Protein 3D4R (pdb70)

Solvent-accessible surface area: 43722 Å² total

InterPro domains:
  IPR019217 Protein of unknown function DUF2118 [PF09891] (1-150)
  IPR019217 Protein of unknown function DUF2118 [PIRSF019115] (1-150)

Secondary structure (DSSP, 8-state):
-----------EEEEET---SS-EEEEEGGGTEEEEPPTTPPP-SSSEEEEEE----GGG--TTB--S-EEEE-TTSSEEEEE-TT-B---EEE-SSEEEE---SEEE-TT-EEEEEE-TT--EEEEE-SSSEEE---EETTEEEEEEE--B-/----------EEEEET--SSS-EEEEEGGGTEEEEPPTT----SSSEEEEEE-SS-STT--TTB-SS-EEEE-TTSSEEEEE-TT-B---EEEEESEEEE--TT-EE-TT-EEEEEE-TT--EEEEE-SSSEE----B--SSSEEEEE--B-/--SPP------EEEEET---SS-EEEEEGGGTEEEEEPTTPPP-S-SEEEEEE----GGG--TTB-SS-EEEE-TTSSEEEEE-TT-B---EEE-SSEEEE---SEEE-TT-EEEEEE-TT--EEEEE-SSSEEE---EETTEEEEEEE--B-/-----S---PPEEEEET--SSS-EEEEEGGGTEEEEE-TT-----SSEEEEEE-SS-STT--TTB-SS-EEEE-TTSSEEEEE-TT-B---EEEEESEEEE--TT-EE-TT-EEEEEE-TT--EEEEE-SSSEE----BPP-SSEEEEE--B-/----PPEEEEET--SSS-EEEEEGGGTEEEEE-----SSSEEEEEE----GGG--TTB-SS-EEEEETTTTEEEEE-TT-B---EEE-SSEEEE---SEEE-TT-EEEEEE-TT--EEEEE-SSSEEE---EETTEEEEEEE--B-/----TT-----EEEEET--SSS-EEEEEGGGTEEEEEPTT----S-SEEEEEESS--GGG--TTB-SS-EEEE-TTSSEEEEE-TT-B---EEE-SSEEEE---SEEE-TT-EEEEEE-TTS-EEEEE-SSSEEE---B-TTSTT-EEE--B-

B-factor: mean 39.37, std 7.62, range [16.9, 77.9]

Organism: Methanococcus maripaludis (strain DSM 14266 / JCM 13030 / NBRC 101832 / S2 / LL) (NCBI:txid267377)

Structure (mmCIF, N/CA/C/O backbone):
data_3D4R
#
_entry.id   3D4R
#
_cell.length_a   88.877
_cell.length_b   109.858
_cell.length_c   135.800
_cell.angle_alpha   90.00
_cell.angle_beta   90.00
_cell.angle_gamma   90.00
#
_symmetry.space_group_name_H-M   'P 21 21 21'
#
loop_
_entity.id
_entity.type
_entity.pdbx_description
1 polymer 'Domain of Unknown Function from the Pfam-B_34464 Family'
2 non-polymer 1,2-ETHANEDIOL
3 non-polymer DI(HYDROXYETHYL)ETHER
4 water water
#
loop_
_atom_site.group_PDB
_atom_site.id
_atom_site.type_symbol
_atom_site.label_atom_id
_atom_site.label_alt_id
_atom_site.label_comp_id
_atom_site.label_asym_id
_atom_site.label_entity_id
_atom_site.label_seq_id
_atom_site.pdbx_PDB_ins_code
_atom_site.Cartn_x
_atom_site.Cartn_y
_atom_site.Cartn_z
_atom_site.occupancy
_atom_site.B_iso_or_equiv
_atom_site.auth_seq_id
_atom_site.auth_comp_id
_atom_site.auth_asym_id
_atom_site.auth_atom_id
_atom_site.pdbx_PDB_model_num
ATOM 1 N N . HIS A 1 12 ? 47.156 44.894 68.284 1.00 49.97 -7 HIS A N 1
ATOM 2 C CA . HIS A 1 12 ? 48.005 45.501 67.201 1.00 48.83 -7 HIS A CA 1
ATOM 3 C C . HIS A 1 12 ? 48.585 44.374 66.314 1.00 48.13 -7 HIS A C 1
ATOM 4 O O . HIS A 1 12 ? 48.825 43.241 66.793 1.00 48.09 -7 HIS A O 1
ATOM 6 N N . GLU A 1 13 ? 48.750 44.692 65.019 1.00 46.51 -6 GLU A N 1
ATOM 7 C CA . GLU A 1 13 ? 49.318 43.793 63.988 1.00 45.14 -6 GLU A CA 1
ATOM 8 C C . GLU A 1 13 ? 48.474 42.555 63.662 1.00 42.83 -6 GLU A C 1
ATOM 9 O O . GLU A 1 13 ? 48.973 41.602 63.068 1.00 41.61 -6 GLU A O 1
ATOM 15 N N . ASN A 1 14 ? 47.197 42.580 64.059 1.00 40.20 -5 ASN A N 1
ATOM 16 C CA . ASN A 1 14 ? 46.271 41.526 63.711 1.00 38.47 -5 ASN A CA 1
ATOM 17 C C . ASN A 1 14 ? 45.930 41.694 62.251 1.00 36.12 -5 ASN A C 1
ATOM 18 O O . ASN A 1 14 ? 46.374 42.662 61.615 1.00 35.67 -5 ASN A O 1
ATOM 23 N N . LEU A 1 15 ? 45.171 40.752 61.725 1.00 33.42 -4 LEU A N 1
ATOM 24 C CA . LEU A 1 15 ? 44.793 40.764 60.330 1.00 32.44 -4 LEU A CA 1
ATOM 25 C C . LEU A 1 15 ? 43.932 42.017 60.079 1.00 32.20 -4 LEU A C 1
ATOM 26 O O . LEU A 1 15 ? 43.093 42.392 60.886 1.00 31.32 -4 LEU A O 1
ATOM 31 N N . TYR A 1 16 ? 44.196 42.687 58.969 1.00 31.88 -3 TYR A N 1
ATOM 32 C CA . TYR A 1 16 ? 43.538 43.945 58.647 1.00 31.21 -3 TYR A CA 1
ATOM 33 C C . TYR A 1 16 ? 42.362 43.734 57.697 1.00 31.22 -3 TYR A C 1
ATOM 34 O O . TYR A 1 16 ? 42.421 42.981 56.722 1.00 30.40 -3 TYR A O 1
ATOM 43 N N . PHE A 1 17 ? 41.276 44.413 58.006 1.00 32.32 -2 PHE A N 1
ATOM 44 C CA . PHE A 1 17 ? 40.068 44.343 57.222 1.00 33.72 -2 PHE A CA 1
ATOM 45 C C . PHE A 1 17 ? 39.557 45.764 56.902 1.00 35.59 -2 PHE A C 1
ATOM 46 O O . PHE A 1 17 ? 38.386 46.004 56.835 1.00 37.02 -2 PHE A O 1
ATOM 54 N N . GLN A 1 18 ? 40.440 46.723 56.723 1.00 38.34 -1 GLN A N 1
ATOM 55 C CA . GLN A 1 18 ? 40.029 48.111 56.439 1.00 39.31 -1 GLN A CA 1
ATOM 56 C C . GLN A 1 18 ? 39.014 48.689 57.414 1.00 40.50 -1 GLN A C 1
ATOM 57 O O . GLN A 1 18 ? 38.073 49.403 57.031 1.00 41.76 -1 GLN A O 1
ATOM 63 N N . GLY A 1 19 ? 39.215 48.388 58.690 1.00 41.04 0 GLY A N 1
ATOM 64 C CA . GLY A 1 19 ? 38.349 48.890 59.743 1.00 40.89 0 GLY A CA 1
ATOM 65 C C . GLY A 1 19 ? 36.887 48.461 59.708 1.00 40.93 0 GLY A C 1
ATOM 66 O O . GLY A 1 19 ? 36.098 48.944 60.492 1.00 40.61 0 GLY A O 1
ATOM 80 N N . LYS A 1 21 ? 33.501 45.929 60.117 1.00 39.73 2 LYS A N 1
ATOM 81 C CA . LYS A 1 21 ? 32.972 44.954 61.066 1.00 38.42 2 LYS A CA 1
ATOM 82 C C . LYS A 1 21 ? 33.113 43.548 60.422 1.00 36.92 2 LYS A C 1
ATOM 83 O O . LYS A 1 21 ? 32.797 43.345 59.258 1.00 36.49 2 LYS A O 1
ATOM 85 N N . ILE A 1 22 ? 33.694 42.621 61.176 1.00 35.47 3 ILE A N 1
ATOM 86 C CA . ILE A 1 22 ? 33.940 41.262 60.747 1.00 34.76 3 ILE A CA 1
ATOM 87 C C . ILE A 1 22 ? 33.077 40.304 61.605 1.00 33.14 3 ILE A C 1
ATOM 88 O O . ILE A 1 22 ? 32.491 40.696 62.616 1.00 31.55 3 ILE A O 1
ATOM 93 N N . PRO A 1 23 ? 32.943 39.055 61.169 1.00 32.43 4 PRO A N 1
ATOM 94 C CA . PRO A 1 23 ? 32.149 38.124 61.951 1.00 31.75 4 PRO A CA 1
ATOM 95 C C . PRO A 1 23 ? 32.796 37.756 63.263 1.00 30.70 4 PRO A C 1
ATOM 96 O O . PRO A 1 23 ? 34.008 37.893 63.415 1.00 28.73 4 PRO A O 1
ATOM 100 N N . LYS A 1 24 ? 31.973 37.387 64.240 1.00 29.35 5 LYS A N 1
ATOM 101 C CA . LYS A 1 24 ? 32.505 36.802 65.475 1.00 28.89 5 LYS A CA 1
ATOM 102 C C . LYS A 1 24 ? 32.763 35.290 65.194 1.00 28.36 5 LYS A C 1
ATOM 103 O O . LYS A 1 24 ? 32.070 34.691 64.370 1.00 27.74 5 LYS A O 1
ATOM 109 N N . ILE A 1 25 ? 33.777 34.713 65.845 1.00 27.62 6 ILE A N 1
ATOM 110 C CA . ILE A 1 25 ? 34.114 33.316 65.713 1.00 28.29 6 ILE A CA 1
ATOM 111 C C . ILE A 1 25 ? 34.158 32.682 67.118 1.00 28.57 6 ILE A C 1
ATOM 112 O O . ILE A 1 25 ? 34.736 33.231 68.031 1.00 29.28 6 ILE A O 1
ATOM 117 N N . TYR A 1 26 ? 33.461 31.558 67.293 1.00 27.84 7 TYR A N 1
ATOM 118 C CA . TYR A 1 26 ? 33.464 30.844 68.546 1.00 28.13 7 TYR A CA 1
ATOM 119 C C . TYR A 1 26 ? 34.032 29.481 68.249 1.00 27.88 7 TYR A C 1
ATOM 120 O O . TYR A 1 26 ? 33.610 28.820 67.322 1.00 27.82 7 TYR A O 1
ATOM 129 N N . VAL A 1 27 ? 34.974 29.058 69.076 1.00 27.86 8 VAL A N 1
ATOM 130 C CA . VAL A 1 27 ? 35.617 27.815 68.870 1.00 27.99 8 VAL A CA 1
ATOM 131 C C . VAL A 1 27 ? 35.570 26.898 70.063 1.00 28.23 8 VAL A C 1
ATOM 132 O O . VAL A 1 27 ? 35.824 27.300 71.192 1.00 28.87 8 VAL A O 1
ATOM 136 N N . GLU A 1 28 ? 35.293 25.639 69.792 1.00 29.33 9 GLU A N 1
ATOM 137 C CA . GLU A 1 28 ? 35.204 24.630 70.856 1.00 31.14 9 GLU A CA 1
ATOM 138 C C . GLU A 1 28 ? 36.563 24.414 71.519 1.00 31.42 9 GLU A C 1
ATOM 139 O O . GLU A 1 28 ? 37.574 24.392 70.858 1.00 31.57 9 GLU A O 1
ATOM 145 N N . GLY A 1 29 ? 36.571 24.402 72.851 1.00 32.56 10 GLY A N 1
ATOM 146 C CA . GLY A 1 29 ? 37.779 24.125 73.636 1.00 32.73 10 GLY A CA 1
ATOM 147 C C . GLY A 1 29 ? 38.788 25.224 73.884 1.00 33.23 10 GLY A C 1
ATOM 148 O O . GLY A 1 29 ? 39.800 24.997 74.554 1.00 32.75 10 GLY A O 1
ATOM 149 N N . GLU A 1 30 ? 38.519 26.415 73.364 1.00 33.36 11 GLU A N 1
ATOM 150 C CA . GLU A 1 30 ? 39.442 27.541 73.500 1.00 33.12 11 GLU A CA 1
ATOM 151 C C . GLU A 1 30 ? 39.053 28.350 74.725 1.00 32.90 11 GLU A C 1
ATOM 152 O O . GLU A 1 30 ? 38.767 29.537 74.629 1.00 32.04 11 GLU A O 1
ATOM 158 N N . LEU A 1 31 ? 39.069 27.669 75.871 1.00 33.52 12 LEU A N 1
ATOM 159 C CA A LEU A 1 31 ? 38.683 28.249 77.165 0.50 33.90 12 LEU A CA 1
ATOM 160 C CA B LEU A 1 31 ? 38.679 28.257 77.141 0.50 33.84 12 LEU A CA 1
ATOM 161 C C . LEU A 1 31 ? 39.246 29.656 77.357 1.00 34.12 12 LEU A C 1
ATOM 162 O O . LEU A 1 31 ? 40.441 29.866 77.256 1.00 34.74 12 LEU A O 1
ATOM 171 N N . ASN A 1 32 ? 38.357 30.614 77.618 1.00 34.27 13 ASN A N 1
ATOM 172 C CA . ASN A 1 32 ? 38.724 32.003 77.909 1.00 34.25 13 ASN A CA 1
ATOM 173 C C . ASN A 1 32 ? 37.580 32.647 78.695 1.00 35.29 13 ASN A C 1
ATOM 174 O O . ASN A 1 32 ? 36.650 31.946 79.116 1.00 35.04 13 ASN A O 1
ATOM 179 N N . ASP A 1 33 ? 37.649 33.960 78.908 1.00 36.80 14 ASP A N 1
ATOM 180 C CA . ASP A 1 33 ? 36.586 34.696 79.625 1.00 38.32 14 ASP A CA 1
ATOM 181 C C . ASP A 1 33 ? 35.658 35.403 78.618 1.00 37.90 14 ASP A C 1
ATOM 182 O O . ASP A 1 33 ? 34.898 36.293 78.976 1.00 39.28 14 ASP A O 1
ATOM 187 N N . GLY A 1 34 ? 35.717 34.995 77.365 1.00 36.85 15 GLY A N 1
ATOM 188 C CA . GLY A 1 34 ? 34.895 35.599 76.336 1.00 36.45 15 GLY A CA 1
ATOM 189 C C . GLY A 1 34 ? 33.474 35.080 76.313 1.00 35.52 15 GLY A C 1
ATOM 190 O O . GLY A 1 34 ? 33.078 34.254 77.128 1.00 34.05 15 GLY A O 1
ATOM 191 N N . ASP A 1 35 ? 32.707 35.580 75.351 1.00 34.91 16 ASP A N 1
ATOM 192 C CA . ASP A 1 35 ? 31.334 35.121 75.176 1.00 34.17 16 ASP A CA 1
ATOM 193 C C . ASP A 1 35 ? 31.368 33.686 74.744 1.00 32.91 16 ASP A C 1
ATOM 194 O O . ASP A 1 35 ? 32.326 33.255 74.091 1.00 32.95 16 ASP A O 1
ATOM 199 N N . ARG A 1 36 ? 30.301 32.975 75.061 1.00 31.91 17 ARG A N 1
ATOM 200 C CA . ARG A 1 36 ? 30.185 31.587 74.755 1.00 32.00 17 ARG A CA 1
ATOM 201 C C . ARG A 1 36 ? 28.900 31.217 74.009 1.00 31.52 17 ARG A C 1
ATOM 202 O O . ARG A 1 36 ? 27.883 31.890 74.064 1.00 31.83 17 ARG A O 1
ATOM 210 N N . VAL A 1 37 ? 28.990 30.106 73.301 1.00 31.64 18 VAL A N 1
ATOM 211 C CA . VAL A 1 37 ? 27.879 29.497 72.628 1.00 31.40 18 VAL A CA 1
ATOM 212 C C . VAL A 1 37 ? 27.865 28.031 73.057 1.00 31.13 18 VAL A C 1
ATOM 213 O O . VAL A 1 37 ? 28.888 27.376 73.000 1.00 31.54 18 VAL A O 1
ATOM 217 N N . ALA A 1 38 ? 26.721 27.547 73.511 1.00 30.95 19 ALA A N 1
ATOM 218 C CA . ALA A 1 38 ? 26.534 26.142 73.862 1.00 30.98 19 ALA A CA 1
ATOM 219 C C . ALA A 1 38 ? 25.900 25.432 72.651 1.00 31.47 19 ALA A C 1
ATOM 220 O O . ALA A 1 38 ? 25.023 25.988 71.976 1.00 31.09 19 ALA A O 1
ATOM 222 N N . ILE A 1 39 ? 26.384 24.225 72.355 1.00 32.33 20 ILE A N 1
ATOM 223 C CA . ILE A 1 39 ? 25.869 23.431 71.245 1.00 32.75 20 ILE A CA 1
ATOM 224 C C . ILE A 1 39 ? 25.370 22.140 71.851 1.00 33.83 20 ILE A C 1
ATOM 225 O O . ILE A 1 39 ? 26.162 21.357 72.390 1.00 33.55 20 ILE A O 1
ATOM 230 N N . GLU A 1 40 ? 24.056 21.953 71.794 1.00 34.10 21 GLU A N 1
ATOM 231 C CA . GLU A 1 40 ? 23.380 20.773 72.339 1.00 35.11 21 GLU A CA 1
ATOM 232 C C . GLU A 1 40 ? 22.685 19.981 71.231 1.00 35.53 21 GLU A C 1
ATOM 233 O O . GLU A 1 40 ? 22.758 20.340 70.044 1.00 35.00 21 GLU A O 1
ATOM 239 N N . LYS A 1 41 ? 22.023 18.906 71.656 1.00 36.55 22 LYS A N 1
ATOM 240 C CA . LYS A 1 41 ? 21.187 18.050 70.817 1.00 37.59 22 LYS A CA 1
ATOM 241 C C . LYS A 1 41 ? 21.899 17.623 69.570 1.00 37.12 22 LYS A C 1
ATOM 242 O O . LYS A 1 41 ? 21.346 17.695 68.476 1.00 36.46 22 LYS A O 1
ATOM 248 N N . ASP A 1 42 ? 23.141 17.187 69.762 1.00 37.51 23 ASP A N 1
ATOM 249 C CA . ASP A 1 42 ? 23.977 16.665 68.702 1.00 37.48 23 ASP A CA 1
ATOM 250 C C . ASP A 1 42 ? 24.067 17.644 67.563 1.00 36.94 23 ASP A C 1
ATOM 251 O O . ASP A 1 42 ? 23.974 17.257 66.409 1.00 39.02 23 ASP A O 1
ATOM 253 N N . GLY A 1 43 ? 24.243 18.921 67.887 1.00 35.90 24 GLY A N 1
ATOM 254 C CA . GLY A 1 43 ? 24.322 19.979 66.886 1.00 34.89 24 GLY A CA 1
ATOM 255 C C . GLY A 1 43 ? 23.021 20.672 66.453 1.00 34.34 24 GLY A C 1
ATOM 256 O O . GLY A 1 43 ? 23.068 21.557 65.622 1.00 34.83 24 GLY A O 1
ATOM 257 N N . ASN A 1 44 ? 21.872 20.311 67.036 1.00 33.33 25 ASN A N 1
ATOM 258 C CA . ASN A 1 44 ? 20.567 20.850 66.631 1.00 32.33 25 ASN A CA 1
ATOM 259 C C . ASN A 1 44 ? 20.081 22.055 67.432 1.00 30.61 25 ASN A C 1
ATOM 260 O O . ASN A 1 44 ? 19.101 22.700 67.055 1.00 28.80 25 ASN A O 1
ATOM 265 N N . ALA A 1 45 ? 20.763 22.306 68.541 1.00 28.97 26 ALA A N 1
ATOM 266 C CA . ALA A 1 45 ? 20.460 23.389 69.443 1.00 28.50 26 ALA A CA 1
ATOM 267 C C . ALA A 1 45 ? 21.684 24.287 69.555 1.00 28.34 26 ALA A C 1
ATOM 268 O O . ALA A 1 45 ? 22.779 23.824 69.829 1.00 27.84 26 ALA A O 1
ATOM 270 N N . ILE A 1 46 ? 21.494 25.567 69.254 1.00 28.87 27 ILE A N 1
ATOM 271 C CA . ILE A 1 46 ? 22.542 26.589 69.333 1.00 29.19 27 ILE A CA 1
ATOM 272 C C . ILE A 1 46 ? 22.083 27.618 70.359 1.00 29.73 27 ILE A C 1
ATOM 273 O O . ILE A 1 46 ? 21.065 28.270 70.178 1.00 30.26 27 ILE A O 1
ATOM 278 N N . ILE A 1 47 ? 22.843 27.772 71.434 1.00 30.34 28 ILE A N 1
ATOM 279 C CA . ILE A 1 47 ? 22.461 28.691 72.503 1.00 30.45 28 ILE A CA 1
ATOM 280 C C . ILE A 1 47 ? 23.571 29.689 72.808 1.00 31.79 28 ILE A C 1
ATOM 281 O O . ILE A 1 47 ? 24.628 29.318 73.332 1.00 31.91 28 ILE A O 1
ATOM 286 N N . PHE A 1 48 ? 23.334 30.953 72.469 1.00 32.55 29 PHE A N 1
ATOM 287 C CA . PHE A 1 48 ? 24.229 32.034 72.872 1.00 32.98 29 PHE A CA 1
ATOM 288 C C . PHE A 1 48 ? 24.037 32.291 74.360 1.00 34.04 29 PHE A C 1
ATOM 289 O O . PHE A 1 48 ? 22.918 32.502 74.827 1.00 35.48 29 PHE A O 1
ATOM 297 N N . LEU A 1 49 ? 25.122 32.232 75.117 1.00 35.59 30 LEU A N 1
ATOM 298 C CA . LEU A 1 49 ? 25.059 32.401 76.581 1.00 36.22 30 LEU A CA 1
ATOM 299 C C . LEU A 1 49 ? 25.338 33.847 77.042 1.00 38.50 30 LEU A C 1
ATOM 300 O O . LEU A 1 49 ? 26.051 34.603 76.400 1.00 37.79 30 LEU A O 1
ATOM 305 N N . GLU A 1 50 ? 24.721 34.232 78.152 1.00 42.17 31 GLU A N 1
ATOM 306 C CA . GLU A 1 50 ? 24.931 35.560 78.735 1.00 45.17 31 GLU A CA 1
ATOM 307 C C . GLU A 1 50 ? 26.289 35.619 79.448 1.00 46.40 31 GLU A C 1
ATOM 308 O O . GLU A 1 50 ? 26.743 34.613 80.009 1.00 46.58 31 GLU A O 1
ATOM 314 N N . LYS A 1 51 ? 26.891 36.813 79.422 1.00 48.02 32 LYS A N 1
ATOM 315 C CA . LYS A 1 51 ? 28.229 37.111 79.969 1.00 49.34 32 LYS A CA 1
ATOM 316 C C . LYS A 1 51 ? 28.653 36.367 81.246 1.00 50.32 32 LYS A C 1
ATOM 317 O O . LYS A 1 51 ? 29.788 35.893 81.332 1.00 51.22 32 LYS A O 1
ATOM 319 N N . ASP A 1 52 ? 27.769 36.260 82.226 1.00 51.21 33 ASP A N 1
ATOM 320 C CA . ASP A 1 52 ? 28.132 35.615 83.485 1.00 52.35 33 ASP A CA 1
ATOM 321 C C . ASP A 1 52 ? 27.182 34.483 83.873 1.00 52.70 33 ASP A C 1
ATOM 322 O O . ASP A 1 52 ? 27.130 34.102 85.053 1.00 53.36 33 ASP A O 1
ATOM 327 N N . GLU A 1 53 ? 26.409 33.946 82.934 1.00 52.80 34 GLU A N 1
ATOM 328 C CA . GLU A 1 53 ? 25.495 32.875 83.315 1.00 52.84 34 GLU A CA 1
ATOM 329 C C . GLU A 1 53 ? 26.191 31.523 83.300 1.00 52.35 34 GLU A C 1
ATOM 330 O O . GLU A 1 53 ? 26.841 31.171 82.335 1.00 52.40 34 GLU A O 1
ATOM 336 N N . GLU A 1 54 ? 26.079 30.788 84.402 1.00 52.04 35 GLU A N 1
ATOM 337 C CA . GLU A 1 54 ? 26.682 29.463 84.508 1.00 51.50 35 GLU A CA 1
ATOM 338 C C . GLU A 1 54 ? 25.994 28.537 83.498 1.00 50.90 35 GLU A C 1
ATOM 339 O O . GLU A 1 54 ? 24.762 28.573 83.345 1.00 50.89 35 GLU A O 1
ATOM 341 N N . TYR A 1 55 ? 26.787 27.739 82.782 1.00 49.64 36 TYR A N 1
ATOM 342 C CA . TYR A 1 55 ? 26.211 26.769 81.860 1.00 48.55 36 TYR A CA 1
ATOM 343 C C . TYR A 1 55 ? 26.078 25.458 82.622 1.00 49.15 36 TYR A C 1
ATOM 344 O O . TYR A 1 55 ? 27.085 24.889 83.063 1.00 49.30 36 TYR A O 1
ATOM 353 N N . SER A 1 56 ? 24.842 24.980 82.769 1.00 49.31 37 SER A N 1
ATOM 354 C CA . SER A 1 56 ? 24.595 23.731 83.505 1.00 49.66 37 SER A CA 1
ATOM 355 C C . SER A 1 56 ? 24.062 22.613 82.598 1.00 49.18 37 SER A C 1
ATOM 356 O O . SER A 1 56 ? 23.490 21.627 83.070 1.00 49.39 37 SER A O 1
ATOM 359 N N . GLY A 1 57 ? 24.309 22.744 81.303 1.00 48.43 38 GLY A N 1
ATOM 360 C CA . GLY A 1 57 ? 23.845 21.761 80.343 1.00 47.79 38 GLY A CA 1
ATOM 361 C C . GLY A 1 57 ? 24.859 20.692 79.974 1.00 47.42 38 GLY A C 1
ATOM 362 O O . GLY A 1 57 ? 25.975 20.618 80.503 1.00 47.18 38 GLY A O 1
ATOM 363 N N . ASN A 1 58 ? 24.433 19.899 79.002 1.00 47.23 39 ASN A N 1
ATOM 364 C CA . ASN A 1 58 ? 25.147 18.733 78.477 1.00 46.91 39 ASN A CA 1
ATOM 365 C C . ASN A 1 58 ? 25.995 18.942 77.216 1.00 45.07 39 ASN A C 1
ATOM 366 O O . ASN A 1 58 ? 26.650 18.014 76.776 1.00 45.42 39 ASN A O 1
ATOM 371 N N . GLY A 1 59 ? 25.983 20.131 76.626 1.00 43.09 40 GLY A N 1
ATOM 372 C CA . GLY A 1 59 ? 26.657 20.344 75.331 1.00 41.39 40 GLY A CA 1
ATOM 373 C C . GLY A 1 59 ? 28.109 20.769 75.292 1.00 39.81 40 GLY A C 1
ATOM 374 O O . GLY A 1 59 ? 28.802 20.730 76.288 1.00 39.86 40 GLY A O 1
ATOM 375 N N . LYS A 1 60 ? 28.568 21.133 74.102 1.00 38.04 41 LYS A N 1
ATOM 376 C CA . LYS A 1 60 ? 29.913 21.638 73.901 1.00 36.81 41 LYS A CA 1
ATOM 377 C C . LYS A 1 60 ? 29.884 23.164 74.032 1.00 34.97 41 LYS A C 1
ATOM 378 O O . LYS A 1 60 ? 28.974 23.825 73.528 1.00 32.24 41 LYS A O 1
ATOM 381 N N . LEU A 1 61 ? 30.863 23.716 74.746 1.00 33.44 42 LEU A N 1
ATOM 382 C CA . LEU A 1 61 ? 30.996 25.168 74.852 1.00 33.13 42 LEU A CA 1
ATOM 383 C C . LEU A 1 61 ? 31.985 25.643 73.796 1.00 32.38 42 LEU A C 1
ATOM 384 O O . LEU A 1 61 ? 33.049 25.080 73.671 1.00 32.24 42 LEU A O 1
ATOM 389 N N . LEU A 1 62 ? 31.587 26.643 73.010 1.00 31.29 43 LEU A N 1
ATOM 390 C CA . LEU A 1 62 ? 32.445 27.245 72.020 1.00 30.21 43 LEU A CA 1
ATOM 391 C C . LEU A 1 62 ? 32.753 28.643 72.569 1.00 29.70 43 LEU A C 1
ATOM 392 O O . LEU A 1 62 ? 31.868 29.303 73.110 1.00 29.39 43 LEU A O 1
ATOM 397 N N . TYR A 1 63 ? 34.022 29.059 72.472 1.00 28.71 44 TYR A N 1
ATOM 398 C CA . TYR A 1 63 ? 34.473 30.308 73.068 1.00 28.16 44 TYR A CA 1
ATOM 399 C C . TYR A 1 63 ? 34.867 31.319 72.009 1.00 27.89 44 TYR A C 1
ATOM 400 O O . TYR A 1 63 ? 35.543 30.967 71.028 1.00 27.55 44 TYR A O 1
ATOM 409 N N . GLN A 1 64 ? 34.452 32.570 72.193 1.00 27.32 45 GLN A N 1
ATOM 410 C CA . GLN A 1 64 ? 34.823 33.601 71.250 1.00 27.52 45 GLN A CA 1
ATOM 411 C C . GLN A 1 64 ? 36.304 33.879 71.330 1.00 27.77 45 GLN A C 1
ATOM 412 O O . GLN A 1 64 ? 36.853 34.093 72.414 1.00 28.10 45 GLN A O 1
ATOM 418 N N . VAL A 1 65 ? 36.914 33.902 70.148 1.00 28.00 46 VAL A N 1
ATOM 419 C CA . VAL A 1 65 ? 38.335 34.144 69.935 1.00 27.92 46 VAL A CA 1
ATOM 420 C C . VAL A 1 65 ? 38.521 35.253 68.884 1.00 27.80 46 VAL A C 1
ATOM 421 O O . VAL A 1 65 ? 37.608 35.604 68.110 1.00 28.24 46 VAL A O 1
ATOM 425 N N . ILE A 1 66 ? 39.688 35.836 68.922 1.00 28.49 47 ILE A N 1
ATOM 426 C CA . ILE A 1 66 ? 40.138 36.795 67.916 1.00 29.55 47 ILE A CA 1
ATOM 427 C C . ILE A 1 66 ? 40.349 35.946 66.690 1.00 30.08 47 ILE A C 1
ATOM 428 O O . ILE A 1 66 ? 41.030 34.927 66.753 1.00 30.71 47 ILE A O 1
ATOM 433 N N . TYR A 1 67 ? 39.743 36.336 65.583 1.00 30.22 48 TYR A N 1
ATOM 434 C CA . TYR A 1 67 ? 39.911 35.614 64.339 1.00 30.77 48 TYR A CA 1
ATOM 435 C C . TYR A 1 67 ? 41.342 35.839 63.811 1.00 30.90 48 TYR A C 1
ATOM 436 O O . TYR A 1 67 ? 41.765 36.980 63.577 1.00 31.97 48 TYR A O 1
ATOM 445 N N . ASP A 1 68 ? 42.062 34.749 63.574 1.00 31.33 49 ASP A N 1
ATOM 446 C CA . ASP A 1 68 ? 43.423 34.828 63.097 1.00 31.63 49 ASP A CA 1
ATOM 447 C C . ASP A 1 68 ? 43.727 33.745 62.034 1.00 31.57 49 ASP A C 1
ATOM 448 O O . ASP A 1 68 ? 44.790 33.100 62.054 1.00 29.80 49 ASP A O 1
ATOM 453 N N . ASP A 1 69 ? 42.796 33.634 61.085 1.00 31.54 50 ASP A N 1
ATOM 454 C CA . ASP A 1 69 ? 42.823 32.706 59.959 1.00 32.23 50 ASP A CA 1
ATOM 455 C C . ASP A 1 69 ? 42.205 31.349 60.376 1.00 32.73 50 ASP A C 1
ATOM 456 O O . ASP A 1 69 ? 42.638 30.722 61.322 1.00 32.96 50 ASP A O 1
ATOM 461 N N . LEU A 1 70 ? 41.198 30.922 59.623 1.00 31.98 51 LEU A N 1
ATOM 462 C CA . LEU A 1 70 ? 40.468 29.717 59.894 1.00 32.25 51 LEU A CA 1
ATOM 463 C C . LEU A 1 70 ? 41.325 28.452 59.744 1.00 32.53 51 LEU A C 1
ATOM 464 O O . LEU A 1 70 ? 41.016 27.409 60.342 1.00 31.71 51 LEU A O 1
ATOM 469 N N . ALA A 1 71 ? 42.416 28.554 58.980 1.00 32.72 52 ALA A N 1
ATOM 470 C CA . ALA A 1 71 ? 43.332 27.431 58.799 1.00 33.01 52 ALA A CA 1
ATOM 471 C C . ALA A 1 71 ? 43.978 26.992 60.121 1.00 33.05 52 ALA A C 1
ATOM 472 O O . ALA A 1 71 ? 44.512 25.900 60.187 1.00 33.28 52 ALA A O 1
ATOM 474 N N . LYS A 1 72 ? 43.942 27.836 61.165 1.00 33.35 53 LYS A N 1
ATOM 475 C CA . LYS A 1 72 ? 44.504 27.467 62.493 1.00 32.56 53 LYS A CA 1
ATOM 476 C C . LYS A 1 72 ? 43.755 26.248 63.061 1.00 31.44 53 LYS A C 1
ATOM 477 O O . LYS A 1 72 ? 44.275 25.476 63.886 1.00 31.17 53 LYS A O 1
ATOM 483 N N . TYR A 1 73 ? 42.500 26.116 62.650 1.00 30.77 54 TYR A N 1
ATOM 484 C CA . TYR A 1 73 ? 41.623 25.061 63.122 1.00 30.51 54 TYR A CA 1
ATOM 485 C C . TYR A 1 73 ? 41.326 23.980 62.099 1.00 30.22 54 TYR A C 1
ATOM 486 O O . TYR A 1 73 ? 40.396 23.198 62.269 1.00 29.93 54 TYR A O 1
ATOM 503 N N . SER A 1 75 ? 42.905 20.934 59.295 1.00 33.65 56 SER A N 1
ATOM 504 C CA . SER A 1 75 ? 43.944 20.029 58.875 1.00 34.98 56 SER A CA 1
ATOM 505 C C . SER A 1 75 ? 43.607 19.712 57.421 1.00 35.89 56 SER A C 1
ATOM 506 O O . SER A 1 75 ? 42.640 19.015 57.129 1.00 36.37 56 SER A O 1
ATOM 509 N N . LEU A 1 76 ? 44.413 20.249 56.517 1.00 36.73 57 LEU A N 1
ATOM 510 C CA . LEU A 1 76 ? 44.146 20.204 55.095 1.00 36.88 57 LEU A CA 1
ATOM 511 C C . LEU A 1 76 ? 42.869 21.012 54.960 1.00 37.47 57 LEU A C 1
ATOM 512 O O . LEU A 1 76 ? 42.842 22.183 55.393 1.00 38.29 57 LEU A O 1
ATOM 517 N N . ASP A 1 77 ? 41.812 20.421 54.426 1.00 37.21 58 ASP A N 1
ATOM 518 C CA . ASP A 1 77 ? 40.582 21.153 54.190 1.00 37.50 58 ASP A CA 1
ATOM 519 C C . ASP A 1 77 ? 39.463 20.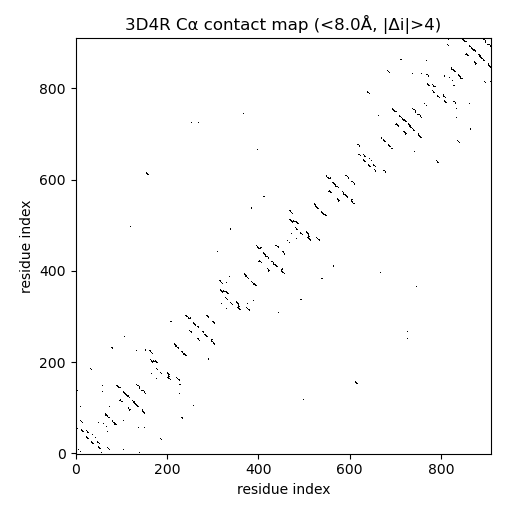841 55.197 1.00 36.98 58 ASP A C 1
ATOM 520 O O . ASP A 1 77 ? 38.348 21.265 55.000 1.00 36.11 58 ASP A O 1
ATOM 522 N N . THR A 1 78 ? 39.798 20.125 56.270 1.00 36.57 59 THR A N 1
ATOM 523 C CA . THR A 1 78 ? 38.854 19.655 57.254 1.00 36.64 59 THR A CA 1
ATOM 524 C C . THR A 1 78 ? 39.026 20.417 58.552 1.00 36.34 59 THR A C 1
ATOM 525 O O . THR A 1 78 ? 40.122 20.537 59.064 1.00 34.20 59 THR A O 1
ATOM 529 N N . LEU A 1 79 ? 37.906 20.920 59.074 1.00 37.03 60 LEU A N 1
ATOM 530 C CA . LEU A 1 79 ? 37.871 21.625 60.353 1.00 37.15 60 LEU A CA 1
ATOM 531 C C . LEU A 1 79 ? 38.142 20.571 61.447 1.00 36.80 60 LEU A C 1
ATOM 532 O O . LEU A 1 79 ? 37.660 19.436 61.368 1.00 36.66 60 LEU A O 1
ATOM 537 N N . LYS A 1 80 ? 38.950 20.924 62.442 1.00 36.24 61 LYS A N 1
ATOM 538 C CA . LYS A 1 80 ? 39.294 19.991 63.486 1.00 36.26 61 LYS A CA 1
ATOM 539 C C . LYS A 1 80 ? 38.678 20.326 64.845 1.00 34.63 61 LYS A C 1
ATOM 540 O O . LYS A 1 80 ? 38.797 19.574 65.790 1.00 34.22 61 LYS A O 1
ATOM 546 N N . LYS A 1 81 ? 37.967 21.442 64.904 1.00 33.83 62 LYS A N 1
ATOM 547 C CA . LYS A 1 81 ? 37.227 21.877 66.082 1.00 32.64 62 LYS A CA 1
ATOM 548 C C . LYS A 1 81 ? 35.842 22.335 65.581 1.00 31.22 62 LYS A C 1
ATOM 549 O O . LYS A 1 81 ? 35.707 22.679 64.413 1.00 30.01 62 LYS A O 1
ATOM 555 N N . ASP A 1 82 ? 34.846 22.294 66.456 1.00 30.05 63 ASP A N 1
ATOM 556 C CA . ASP A 1 82 ? 33.510 22.825 66.180 1.00 30.22 63 ASP A CA 1
ATOM 557 C C . ASP A 1 82 ? 33.734 24.327 66.272 1.00 29.64 63 ASP A C 1
ATOM 558 O O . ASP A 1 82 ? 34.445 24.827 67.188 1.00 26.75 63 ASP A O 1
ATOM 563 N N . VAL A 1 83 ? 33.139 25.024 65.303 1.00 29.20 64 VAL A N 1
ATOM 564 C CA . VAL A 1 83 ? 33.261 26.468 65.137 1.00 28.96 64 VAL A CA 1
ATOM 565 C C . VAL A 1 83 ? 31.900 27.045 64.782 1.00 28.64 64 VAL A C 1
ATOM 566 O O . VAL A 1 83 ? 31.179 26.447 63.994 1.00 27.65 64 VAL A O 1
ATOM 570 N N . LEU A 1 84 ? 31.552 28.194 65.371 1.00 27.55 65 LEU A N 1
ATOM 571 C CA . LEU A 1 84 ? 30.380 28.929 64.949 1.00 27.41 65 LEU A CA 1
ATOM 572 C C . LEU A 1 84 ? 30.820 30.314 64.465 1.00 27.86 65 LEU A C 1
ATOM 573 O O . LEU A 1 84 ? 31.582 30.988 65.130 1.00 27.91 65 LEU A O 1
ATOM 578 N N . ILE A 1 85 ? 30.337 30.725 63.288 1.00 28.72 66 ILE A N 1
ATOM 579 C CA A ILE A 1 85 ? 30.612 32.036 62.743 0.50 28.70 66 ILE A CA 1
ATOM 580 C CA B ILE A 1 85 ? 30.605 32.036 62.729 0.50 28.74 66 ILE A CA 1
ATOM 581 C C . ILE A 1 85 ? 29.319 32.820 62.799 1.00 29.10 66 ILE A C 1
ATOM 582 O O . ILE A 1 85 ? 28.308 32.385 62.256 1.00 28.65 66 ILE A O 1
ATOM 591 N N . GLN A 1 86 ? 29.358 33.973 63.472 1.00 28.65 67 GLN A N 1
ATOM 592 C CA . GLN A 1 86 ? 28.206 34.827 63.609 1.00 29.45 67 GLN A CA 1
ATOM 593 C C . GLN A 1 86 ? 28.508 36.135 62.855 1.00 29.76 67 GLN A C 1
ATOM 594 O O . GLN A 1 86 ? 29.314 36.933 63.284 1.00 28.97 67 GLN A O 1
ATOM 600 N N . TYR A 1 87 ? 27.796 36.348 61.760 1.00 30.57 68 TYR A N 1
ATOM 601 C CA . TYR A 1 87 ? 28.017 37.478 60.890 1.00 31.03 68 TYR A CA 1
ATOM 602 C C . TYR A 1 87 ? 27.613 38.842 61.469 1.00 32.47 68 TYR A C 1
ATOM 603 O O . TYR A 1 87 ? 26.747 38.928 62.319 1.00 32.17 68 TYR A O 1
ATOM 612 N N . PRO A 1 88 ? 28.270 39.920 60.995 1.00 33.80 69 PRO A N 1
ATOM 613 C CA . PRO A 1 88 ? 27.974 41.250 61.502 1.00 35.44 69 PRO A CA 1
ATOM 614 C C . PRO A 1 88 ? 26.540 41.738 61.390 1.00 36.34 69 PRO A C 1
ATOM 615 O O . PRO A 1 88 ? 26.197 42.603 62.123 1.00 37.48 69 PRO A O 1
ATOM 619 N N . ASP A 1 89 ? 25.702 41.166 60.532 1.00 38.27 70 ASP A N 1
ATOM 620 C CA . ASP A 1 89 ? 24.306 41.615 60.371 1.00 38.70 70 ASP A CA 1
ATOM 621 C C . ASP A 1 89 ? 23.417 41.332 61.538 1.00 39.90 70 ASP A C 1
ATOM 622 O O . ASP A 1 89 ? 22.247 41.723 61.511 1.00 41.89 70 ASP A O 1
ATOM 627 N N . LYS A 1 90 ? 23.924 40.644 62.546 1.00 40.80 71 LYS A N 1
ATOM 628 C CA . LYS A 1 90 ? 23.140 40.337 63.718 1.00 41.50 71 LYS A CA 1
ATOM 629 C C . LYS A 1 90 ? 21.946 39.382 63.406 1.00 41.46 71 LYS A C 1
ATOM 630 O O . LYS A 1 90 ? 20.956 39.369 64.155 1.00 43.51 71 LYS A O 1
ATOM 633 N N . HIS A 1 91 ? 22.012 38.611 62.310 1.00 39.46 72 HIS A N 1
ATOM 634 C CA . HIS A 1 91 ? 20.901 37.705 61.936 1.00 37.70 72 HIS A CA 1
ATOM 635 C C . HIS A 1 91 ? 21.301 36.349 61.443 1.00 34.42 72 HIS A C 1
ATOM 636 O O . HIS A 1 91 ? 20.520 35.413 61.570 1.00 33.85 72 HIS A O 1
ATOM 643 N N . THR A 1 92 ? 22.489 36.278 60.847 1.00 32.69 73 THR A N 1
ATOM 644 C CA . THR A 1 92 ? 22.988 35.100 60.178 1.00 31.42 73 THR A CA 1
ATOM 645 C C . THR A 1 92 ? 24.157 34.441 60.900 1.00 30.96 73 THR A C 1
ATOM 646 O O . THR A 1 92 ? 24.957 35.082 61.531 1.00 30.23 73 THR A O 1
ATOM 650 N N . LEU A 1 93 ? 24.195 33.117 60.839 1.00 31.45 74 LEU A N 1
ATOM 651 C CA . LEU A 1 93 ? 25.275 32.357 61.443 1.00 30.50 74 LEU A CA 1
ATOM 652 C C . LEU A 1 93 ? 25.488 31.084 60.663 1.00 30.33 74 LEU A C 1
ATOM 653 O O . LEU A 1 93 ? 24.619 30.682 59.916 1.00 30.40 74 LEU A O 1
ATOM 658 N N . THR A 1 94 ? 26.684 30.512 60.794 1.00 30.13 75 THR A N 1
ATOM 659 C CA . THR A 1 94 ? 27.033 29.217 60.259 1.00 30.40 75 THR A CA 1
ATOM 660 C C . THR A 1 94 ? 27.633 28.401 61.396 1.00 30.62 75 THR A C 1
ATOM 661 O O . THR A 1 94 ? 28.556 28.862 62.055 1.00 29.27 75 THR A O 1
ATOM 665 N N . TYR A 1 95 ? 27.095 27.202 61.615 1.00 30.54 76 TYR A N 1
ATOM 666 C CA . TYR A 1 95 ? 27.636 26.282 62.598 1.00 30.86 76 TYR A CA 1
ATOM 667 C C . TYR A 1 95 ? 28.290 25.124 61.855 1.00 31.02 76 TYR A C 1
ATOM 668 O O . TYR A 1 95 ? 27.646 24.430 61.040 1.00 29.94 76 TYR A O 1
ATOM 677 N N . LEU A 1 96 ? 29.589 24.955 62.122 1.00 31.56 77 LEU A N 1
ATOM 678 C CA . LEU A 1 96 ? 30.412 23.969 61.456 1.00 32.63 77 LEU A CA 1
ATOM 679 C C . LEU A 1 96 ? 31.056 23.013 62.449 1.00 33.17 77 LEU A C 1
ATOM 680 O O . LEU A 1 96 ? 31.983 23.383 63.147 1.00 33.03 77 LEU A O 1
ATOM 685 N N . LYS A 1 97 ? 30.556 21.784 62.512 1.00 33.70 78 LYS A N 1
ATOM 686 C CA . LYS A 1 97 ? 31.123 20.762 63.401 1.00 34.90 78 LYS A CA 1
ATOM 687 C C . LYS A 1 97 ? 32.493 20.277 62.949 1.00 33.18 78 LYS A C 1
ATOM 688 O O . LYS A 1 97 ? 32.799 20.330 61.784 1.00 32.79 78 LYS A O 1
ATOM 694 N N . ALA A 1 98 ? 33.307 19.818 63.894 1.00 32.06 79 ALA A N 1
ATOM 695 C CA . ALA A 1 98 ? 34.617 19.234 63.598 1.00 32.14 79 ALA A CA 1
ATOM 696 C C . ALA A 1 98 ? 34.390 18.143 62.559 1.00 32.19 79 ALA A C 1
ATOM 697 O O . ALA A 1 98 ? 33.402 17.415 62.622 1.00 31.64 79 ALA A O 1
ATOM 699 N N . GLY A 1 99 ? 35.264 18.087 61.560 1.00 32.27 80 GLY A N 1
ATOM 700 C CA . GLY A 1 99 ? 35.110 17.106 60.521 1.00 32.36 80 GLY A CA 1
ATOM 701 C C . GLY A 1 99 ? 34.482 17.651 59.268 1.00 32.65 80 GLY A C 1
ATOM 702 O O . GLY A 1 99 ? 34.506 16.989 58.242 1.00 32.85 80 GLY A O 1
ATOM 703 N N . THR A 1 100 ? 33.953 18.863 59.324 1.00 32.71 81 THR A N 1
ATOM 704 C CA . THR A 1 100 ? 33.378 19.479 58.135 1.00 33.15 81 THR A CA 1
ATOM 705 C C . THR A 1 100 ? 34.491 19.809 57.107 1.00 33.67 81 THR A C 1
ATOM 706 O O . THR A 1 100 ? 35.508 20.395 57.447 1.00 32.19 81 THR A O 1
ATOM 710 N N . LYS A 1 101 ? 34.285 19.358 55.868 1.00 34.43 82 LYS A N 1
ATOM 711 C CA . LYS A 1 101 ? 35.167 19.684 54.753 1.00 35.11 82 LYS A CA 1
ATOM 712 C C . LYS A 1 101 ? 34.818 21.091 54.189 1.00 33.46 82 LYS A C 1
ATOM 713 O O . LYS A 1 101 ? 33.680 21.393 53.843 1.00 32.61 82 LYS A O 1
ATOM 717 N N . LEU A 1 102 ? 35.835 21.935 54.102 1.00 33.12 83 LEU A N 1
ATOM 718 C CA . LEU A 1 102 ? 35.719 23.282 53.561 1.00 33.32 83 LEU A CA 1
ATOM 719 C C . LEU A 1 102 ? 36.582 23.427 52.306 1.00 32.66 83 LEU A C 1
ATOM 720 O O . LEU A 1 102 ? 37.427 22.578 52.030 1.00 33.17 83 LEU A O 1
ATOM 725 N N . ILE A 1 103 ? 36.339 24.487 51.547 1.00 31.28 84 ILE A N 1
ATOM 726 C CA . ILE A 1 103 ? 37.113 24.815 50.390 1.00 31.86 84 ILE A CA 1
ATOM 727 C C . ILE A 1 103 ? 37.899 26.128 50.688 1.00 31.86 84 ILE A C 1
ATOM 728 O O . ILE A 1 103 ? 37.374 27.068 51.262 1.00 30.84 84 ILE A O 1
ATOM 733 N N . SER A 1 104 ? 39.183 26.115 50.391 1.00 31.66 85 SER A N 1
ATOM 734 C CA . SER A 1 104 ? 40.056 27.270 50.558 1.00 32.45 85 SER A CA 1
ATOM 735 C C . SER A 1 104 ? 40.379 27.753 49.179 1.00 30.88 85 SER A C 1
ATOM 736 O O . SER A 1 104 ? 40.777 26.974 48.349 1.00 28.90 85 SER A O 1
ATOM 739 N N . VAL A 1 105 ? 40.161 29.032 48.922 1.00 30.89 86 VAL A N 1
ATOM 740 C CA . VAL A 1 105 ? 40.406 29.618 47.617 1.00 30.18 86 VAL A CA 1
ATOM 741 C C . VAL A 1 105 ? 41.432 30.751 47.751 1.00 30.50 86 VAL A C 1
ATOM 742 O O . VAL A 1 105 ? 41.128 31.827 48.263 1.00 29.45 86 VAL A O 1
ATOM 746 N N . PRO A 1 106 ? 42.702 30.485 47.366 1.00 31.49 87 PRO A N 1
ATOM 747 C CA . PRO A 1 106 ? 43.702 31.557 47.420 1.00 30.98 87 PRO A CA 1
ATOM 748 C C . PRO A 1 106 ? 43.541 32.615 46.290 1.00 30.90 87 PRO A C 1
ATOM 749 O O . PRO A 1 106 ? 43.077 32.315 45.202 1.00 29.79 87 PRO A O 1
ATOM 753 N N . ALA A 1 107 ? 43.890 33.849 46.619 1.00 31.20 88 ALA A N 1
ATOM 754 C CA . ALA A 1 107 ? 43.874 34.986 45.725 1.00 31.18 88 ALA A CA 1
ATOM 755 C C . ALA A 1 107 ? 45.284 35.570 45.884 1.00 31.56 88 ALA A C 1
ATOM 756 O O . ALA A 1 107 ? 45.555 36.263 46.864 1.00 31.99 88 ALA A O 1
ATOM 758 N N . GLU A 1 108 ? 46.181 35.230 44.957 1.00 31.39 89 GLU A N 1
ATOM 759 C CA . GLU A 1 108 ? 47.591 35.660 44.994 1.00 31.91 89 GLU A CA 1
ATOM 760 C C . GLU A 1 108 ? 48.000 36.444 43.779 1.00 31.08 89 GLU A C 1
ATOM 761 O O . GLU A 1 108 ? 47.752 36.021 42.661 1.00 32.28 89 GLU A O 1
ATOM 767 N N . GLY A 1 109 ? 48.688 37.552 43.997 1.00 30.77 90 GLY A N 1
ATOM 768 C CA . GLY A 1 109 ? 49.163 38.409 42.917 1.00 30.21 90 GLY A CA 1
ATOM 769 C C . GLY A 1 109 ? 49.928 39.585 43.484 1.00 30.04 90 GLY A C 1
ATOM 770 O O . GLY A 1 109 ? 49.980 39.771 44.709 1.00 30.76 90 GLY A O 1
ATOM 771 N N . TYR A 1 110 ? 50.541 40.360 42.604 1.00 29.01 91 TYR A N 1
ATOM 772 C CA . TYR A 1 110 ? 51.260 41.582 42.987 1.00 29.19 91 TYR A CA 1
ATOM 773 C C . TYR A 1 110 ? 50.355 42.462 43.856 1.00 27.98 91 TYR A C 1
ATOM 774 O O . TYR A 1 110 ? 50.755 42.867 44.940 1.00 26.97 91 TYR A O 1
ATOM 783 N N . LYS A 1 111 ? 49.133 42.689 43.373 1.00 27.98 92 LYS A N 1
ATOM 784 C CA . LYS A 1 111 ? 48.065 43.394 44.107 1.00 27.98 92 LYS A CA 1
ATOM 785 C C . LYS A 1 111 ? 46.799 42.550 43.968 1.00 28.43 92 LYS A C 1
ATOM 786 O O . LYS A 1 111 ? 46.511 41.996 42.886 1.00 28.52 92 LYS A O 1
ATOM 792 N N . VAL A 1 112 ? 46.070 42.427 45.066 1.00 28.48 93 VAL A N 1
ATOM 793 C CA . VAL A 1 112 ? 44.861 41.611 45.110 1.00 28.35 93 VAL A CA 1
ATOM 794 C C . VAL A 1 112 ? 43.738 42.456 45.613 1.00 28.50 93 VAL A C 1
ATOM 795 O O . VAL A 1 112 ? 43.891 43.173 46.603 1.00 28.44 93 VAL A O 1
ATOM 799 N N . TYR A 1 113 ? 42.629 42.403 44.882 1.00 29.53 94 TYR A N 1
ATOM 800 C CA . TYR A 1 113 ? 41.404 43.147 45.179 1.00 29.93 94 TYR A CA 1
ATOM 801 C C . TYR A 1 113 ? 40.300 42.124 45.422 1.00 29.26 94 TYR A C 1
ATOM 802 O O . TYR A 1 113 ? 39.606 41.728 44.531 1.00 29.00 94 TYR A O 1
ATOM 811 N N . PRO A 1 114 ? 40.130 41.718 46.663 1.00 29.25 95 PRO A N 1
ATOM 812 C CA . PRO A 1 114 ? 39.185 40.737 46.999 1.00 29.79 95 PRO A CA 1
ATOM 813 C C . PRO A 1 114 ? 37.842 41.315 47.422 1.00 30.52 95 PRO A C 1
ATOM 814 O O . PRO A 1 114 ? 37.770 42.473 47.786 1.00 29.82 95 PRO A O 1
ATOM 818 N N . ILE A 1 115 ? 36.786 40.514 47.319 1.00 31.49 96 ILE A N 1
ATOM 819 C CA A ILE A 1 115 ? 35.486 40.905 47.859 0.50 31.87 96 ILE A CA 1
ATOM 820 C CA B ILE A 1 115 ? 35.494 40.911 47.866 0.50 31.98 96 ILE A CA 1
ATOM 821 C C . ILE A 1 115 ? 35.675 40.903 49.385 1.00 32.49 96 ILE A C 1
ATOM 822 O O . ILE A 1 115 ? 36.019 39.877 49.980 1.00 31.70 96 ILE A O 1
ATOM 844 N N . ASP A 1 117 ? 33.891 40.757 52.252 1.00 32.35 98 ASP A N 1
ATOM 845 C CA . ASP A 1 117 ? 32.579 40.482 52.802 1.00 32.10 98 ASP A CA 1
ATOM 846 C C . ASP A 1 117 ? 32.580 39.078 53.350 1.00 30.95 98 ASP A C 1
ATOM 847 O O . ASP A 1 117 ? 33.521 38.336 53.109 1.00 31.18 98 ASP A O 1
ATOM 852 N N . PHE A 1 118 ? 31.514 38.719 54.066 1.00 30.94 99 PHE A N 1
ATOM 853 C CA . PHE A 1 118 ? 31.442 37.443 54.766 1.00 31.08 99 PHE A CA 1
ATOM 854 C C . PHE A 1 118 ? 30.036 36.931 54.775 1.00 30.94 99 PHE A C 1
ATOM 855 O O . PHE A 1 118 ? 29.111 37.697 54.945 1.00 31.23 99 PHE A O 1
ATOM 863 N N . GLY A 1 119 ? 29.887 35.616 54.682 1.00 31.37 100 GLY A N 1
ATOM 864 C CA . GLY A 1 119 ? 28.591 34.973 54.808 1.00 31.40 100 GLY A CA 1
ATOM 865 C C . GLY A 1 119 ? 27.667 35.250 53.645 1.00 31.50 100 GLY A C 1
ATOM 866 O O . GLY A 1 119 ? 26.492 35.490 53.835 1.00 32.03 100 GLY A O 1
ATOM 867 N N . PHE A 1 120 ? 28.199 35.166 52.431 1.00 30.55 101 PHE A N 1
ATOM 868 C CA . PHE A 1 120 ? 27.413 35.397 51.253 1.00 30.28 101 PHE A CA 1
ATOM 869 C C . PHE A 1 120 ? 27.459 34.184 50.363 1.00 29.34 101 PHE A C 1
ATOM 870 O O . PHE A 1 120 ? 28.464 33.516 50.257 1.00 28.31 101 PHE A O 1
ATOM 878 N N . ARG A 1 121 ? 26.302 33.886 49.789 1.00 29.69 102 ARG A N 1
ATOM 879 C CA . ARG A 1 121 ? 26.146 32.804 48.868 1.00 29.70 102 ARG A CA 1
ATOM 880 C C . ARG A 1 121 ? 26.595 33.238 47.449 1.00 29.72 102 ARG A C 1
ATOM 881 O O . ARG A 1 121 ? 26.510 34.415 47.053 1.00 30.28 102 ARG A O 1
ATOM 889 N N . VAL A 1 122 ? 27.151 32.267 46.724 1.00 29.73 103 VAL A N 1
ATOM 890 C CA . VAL A 1 122 ? 27.673 32.452 45.381 1.00 28.43 103 VAL A CA 1
ATOM 891 C C . VAL A 1 122 ? 27.395 31.182 44.602 1.00 28.35 103 VAL A C 1
ATOM 892 O O . VAL A 1 122 ? 27.155 30.120 45.201 1.00 29.10 103 VAL A O 1
ATOM 896 N N . LEU A 1 123 ? 27.399 31.290 43.277 1.00 27.46 104 LEU A N 1
ATOM 897 C CA . LEU A 1 123 ? 27.326 30.149 42.402 1.00 27.49 104 LEU A CA 1
ATOM 898 C C . LEU A 1 123 ? 28.722 29.996 41.808 1.00 27.61 104 LEU A C 1
ATOM 899 O O . LEU A 1 123 ? 29.482 30.950 41.734 1.00 27.73 104 LEU A O 1
ATOM 904 N N . LYS A 1 124 ? 29.048 28.781 41.392 1.00 28.03 105 LYS A N 1
ATOM 905 C CA . LYS A 1 124 ? 30.311 28.459 40.746 1.00 28.18 105 LYS A CA 1
ATOM 906 C C . LYS A 1 124 ? 30.597 29.432 39.618 1.00 27.83 105 LYS A C 1
ATOM 907 O O . LYS A 1 124 ? 29.753 29.661 38.739 1.00 27.59 105 LYS A O 1
ATOM 913 N N . GLY A 1 125 ? 31.791 29.999 39.629 1.00 27.43 106 GLY A N 1
ATOM 914 C CA . GLY A 1 125 ? 32.174 30.950 38.620 1.00 27.72 106 GLY A CA 1
ATOM 915 C C . GLY A 1 125 ? 32.108 32.395 39.084 1.00 28.48 106 GLY A C 1
ATOM 916 O O . GLY A 1 125 ? 32.655 33.238 38.443 1.00 29.66 106 GLY A O 1
ATOM 917 N N . TYR A 1 126 ? 31.426 32.661 40.185 1.00 29.11 107 TYR A N 1
ATOM 918 C CA . TYR A 1 126 ? 31.336 33.998 40.775 1.00 30.38 107 TYR A CA 1
ATOM 919 C C . TYR A 1 126 ? 32.745 34.570 41.056 1.00 30.20 107 TYR A C 1
ATOM 920 O O . TYR A 1 126 ? 33.594 33.884 41.596 1.00 29.79 107 TYR A O 1
ATOM 929 N N . ARG A 1 127 ? 32.970 35.823 40.679 1.00 28.91 108 ARG A N 1
ATOM 930 C CA . ARG A 1 127 ? 34.264 36.453 40.890 1.00 30.07 108 ARG A CA 1
ATOM 931 C C . ARG A 1 127 ? 34.493 36.891 42.361 1.00 29.95 108 ARG A C 1
ATOM 932 O O . ARG A 1 127 ? 33.747 37.702 42.894 1.00 30.55 108 ARG A O 1
ATOM 940 N N . LEU A 1 128 ? 35.531 36.346 42.978 1.00 28.92 109 LEU A N 1
ATOM 941 C CA . LEU A 1 128 ? 35.884 36.639 44.349 1.00 28.66 109 LEU A CA 1
ATOM 942 C C . LEU A 1 128 ? 37.000 37.670 44.473 1.00 28.99 109 LEU A C 1
ATOM 943 O O . LEU A 1 128 ? 37.064 38.378 45.491 1.00 29.94 109 LEU A O 1
ATOM 948 N N . ALA A 1 129 ? 37.869 37.755 43.460 1.00 28.72 110 ALA A N 1
ATOM 949 C CA . ALA A 1 129 ? 38.972 38.673 43.486 1.00 28.85 110 ALA A CA 1
ATOM 950 C C . ALA A 1 129 ? 39.487 38.973 42.092 1.00 28.20 110 ALA A C 1
ATOM 951 O O . ALA A 1 129 ? 39.349 38.165 41.182 1.00 28.69 110 ALA A O 1
ATOM 953 N N . THR A 1 130 ? 40.053 40.168 41.955 1.00 28.00 111 THR A N 1
ATOM 954 C CA . THR A 1 130 ? 40.796 40.619 40.767 1.00 27.96 111 THR A CA 1
ATOM 955 C C . THR A 1 130 ? 42.250 40.653 41.184 1.00 28.47 111 THR A C 1
ATOM 956 O O . THR A 1 130 ? 42.573 41.096 42.288 1.00 28.25 111 THR A O 1
ATOM 960 N N . LEU A 1 131 ? 43.133 40.139 40.336 1.00 29.31 112 LEU A N 1
ATOM 961 C CA . LEU A 1 131 ? 44.559 40.173 40.619 1.00 29.41 112 LEU A CA 1
ATOM 962 C C . LEU A 1 131 ? 45.197 41.104 39.589 1.00 29.94 112 LEU A C 1
ATOM 963 O O . LEU A 1 131 ? 44.933 40.958 38.424 1.00 29.91 112 LEU A O 1
ATOM 968 N N . GLU A 1 132 ? 46.051 42.033 40.033 1.00 29.49 113 GLU A N 1
ATOM 969 C CA . GLU A 1 132 ? 46.730 42.979 39.160 1.00 29.48 113 GLU A CA 1
ATOM 970 C C . GLU A 1 132 ? 48.231 42.744 39.255 1.00 29.28 113 GLU A C 1
ATOM 971 O O . GLU A 1 132 ? 48.794 42.656 40.343 1.00 27.97 113 GLU A O 1
ATOM 977 N N . SER A 1 133 ? 48.871 42.632 38.098 1.00 29.97 114 SER A N 1
ATOM 978 C CA . SER A 1 133 ? 50.300 42.391 38.042 1.00 30.52 114 SER A CA 1
ATOM 979 C C . SER A 1 133 ? 51.067 43.720 38.159 1.00 31.36 114 SER A C 1
ATOM 980 O O . SER A 1 133 ? 50.469 44.799 38.086 1.00 31.23 114 SER A O 1
ATOM 983 N N . LYS A 1 134 ? 52.390 43.608 38.282 1.00 31.74 115 LYS A N 1
ATOM 984 C CA A LYS A 1 134 ? 53.277 44.780 38.418 0.50 32.12 115 LYS A CA 1
ATOM 985 C CA B LYS A 1 134 ? 53.297 44.750 38.414 0.50 32.48 115 LYS A CA 1
ATOM 986 C C . LYS A 1 134 ? 53.106 45.728 37.235 1.00 32.17 115 LYS A C 1
ATOM 987 O O . LYS A 1 134 ? 53.249 46.928 37.387 1.00 32.06 115 LYS A O 1
ATOM 998 N N . LYS A 1 135 ? 52.762 45.188 36.068 1.00 32.06 116 LYS A N 1
ATOM 999 C CA . LYS A 1 135 ? 52.553 45.980 34.858 1.00 32.15 116 LYS A CA 1
ATOM 1000 C C . LYS A 1 135 ? 51.082 46.217 34.499 1.00 31.72 116 LYS A C 1
ATOM 1001 O O . LYS A 1 135 ? 50.784 46.647 33.385 1.00 31.63 116 LYS A O 1
ATOM 1004 N N . GLY A 1 136 ? 50.170 45.944 35.442 1.00 32.17 117 GLY A N 1
ATOM 1005 C CA . GLY A 1 136 ? 48.743 46.219 35.266 1.00 31.65 117 GLY A CA 1
ATOM 1006 C C . GLY A 1 136 ? 47.889 45.171 34.583 1.00 32.02 117 GLY A C 1
ATOM 1007 O O . GLY A 1 136 ? 46.760 45.448 34.209 1.00 30.89 117 GLY A O 1
ATOM 1008 N N . ASP A 1 137 ? 48.425 43.977 34.386 1.00 33.07 118 ASP A N 1
ATOM 1009 C CA . ASP A 1 137 ? 47.646 42.886 33.802 1.00 33.69 118 ASP A CA 1
ATOM 1010 C C . ASP A 1 137 ? 46.676 42.350 34.856 1.00 33.47 118 ASP A C 1
ATOM 1011 O O . ASP A 1 137 ? 47.048 42.171 36.024 1.00 33.70 118 ASP A O 1
ATOM 1016 N N . LEU A 1 138 ? 45.440 42.100 34.446 1.00 33.09 119 LEU A N 1
ATOM 1017 C CA . LEU A 1 138 ? 44.387 41.617 35.344 1.00 33.04 119 LEU A CA 1
ATOM 1018 C C . LEU A 1 138 ? 44.009 40.149 35.114 1.00 32.88 119 LEU A C 1
ATOM 1019 O O . LEU A 1 138 ? 43.837 39.749 33.997 1.00 33.07 119 LEU A O 1
ATOM 1024 N N . ARG A 1 139 ? 43.908 39.376 36.185 1.00 32.63 120 ARG A N 1
ATOM 1025 C CA . ARG A 1 139 ? 43.437 37.998 36.158 1.00 33.15 120 ARG A CA 1
ATOM 1026 C C . ARG A 1 139 ? 42.375 37.965 37.238 1.00 31.39 120 ARG A C 1
ATOM 1027 O O . ARG A 1 139 ? 42.294 38.887 38.054 1.00 31.30 120 ARG A O 1
ATOM 1035 N N . TYR A 1 140 ? 41.566 36.910 37.257 1.00 30.65 121 TYR A N 1
ATOM 1036 C CA . TYR A 1 140 ? 40.498 36.770 38.232 1.00 29.52 121 TYR A CA 1
ATOM 1037 C C . TYR A 1 140 ? 40.497 35.450 38.994 1.00 29.31 121 TYR A C 1
ATOM 1038 O O . TYR A 1 140 ? 40.944 34.430 38.500 1.00 29.67 121 TYR A O 1
ATOM 1047 N N . VAL A 1 141 ? 39.991 35.502 40.220 1.00 28.84 122 VAL A N 1
ATOM 1048 C CA . VAL A 1 141 ? 39.818 34.333 41.077 1.00 28.57 122 VAL A CA 1
ATOM 1049 C C . VAL A 1 141 ? 38.327 34.177 41.193 1.00 28.66 122 VAL A C 1
ATOM 1050 O O . VAL A 1 141 ? 37.629 35.069 41.675 1.00 27.80 122 VAL A O 1
ATOM 1054 N N . ASN A 1 142 ? 37.832 33.056 40.700 1.00 28.86 123 ASN A N 1
ATOM 1055 C CA . ASN A 1 142 ? 36.408 32.774 40.695 1.00 28.39 123 ASN A CA 1
ATOM 1056 C C . ASN A 1 142 ? 36.123 31.648 41.616 1.00 28.56 123 ASN A C 1
ATOM 1057 O O . ASN A 1 142 ? 36.984 30.826 41.818 1.00 27.87 123 ASN A O 1
ATOM 1062 N N . SER A 1 143 ? 34.899 31.611 42.167 1.00 28.33 124 SER A N 1
ATOM 1063 C CA . SER A 1 143 ? 34.486 30.526 43.025 1.00 28.38 124 SER A CA 1
ATOM 1064 C C . SER A 1 143 ? 34.494 29.189 42.288 1.00 28.59 124 SER A C 1
ATOM 1065 O O . SER A 1 143 ? 33.860 29.067 41.234 1.00 27.48 124 SER A O 1
ATOM 1068 N N . PRO A 1 144 ? 35.180 28.165 42.855 1.00 29.27 125 PRO A N 1
ATOM 1069 C CA . PRO A 1 144 ? 35.201 26.860 42.239 1.00 29.34 125 PRO A CA 1
ATOM 1070 C C . PRO A 1 144 ? 33.907 26.060 42.416 1.00 29.48 125 PRO A C 1
ATOM 1071 O O . PRO A 1 144 ? 33.727 25.061 41.755 1.00 29.83 125 PRO A O 1
ATOM 1075 N N . VAL A 1 145 ? 33.029 26.483 43.331 1.00 30.06 126 VAL A N 1
ATOM 1076 C CA . VAL A 1 145 ? 31.809 25.778 43.631 1.00 29.39 126 VAL A CA 1
ATOM 1077 C C . VAL A 1 145 ? 30.714 26.751 43.999 1.00 29.93 126 VAL A C 1
ATOM 1078 O O . VAL A 1 145 ? 30.942 27.936 44.183 1.00 30.98 126 VAL A O 1
ATOM 1082 N N . SER A 1 146 ? 29.512 26.226 44.085 1.00 29.28 127 SER A N 1
ATOM 1083 C CA . SER A 1 146 ? 28.373 26.936 44.581 1.00 29.29 127 SER A CA 1
ATOM 1084 C C . SER A 1 146 ? 28.286 26.666 46.084 1.00 28.40 127 SER A C 1
ATOM 1085 O O . SER A 1 146 ? 28.467 25.564 46.540 1.00 28.74 127 SER A O 1
ATOM 1088 N N . GLY A 1 147 ? 27.994 27.692 46.865 1.00 29.10 128 GLY A N 1
ATOM 1089 C CA . GLY A 1 147 ? 27.890 27.524 48.307 1.00 28.32 128 GLY A CA 1
ATOM 1090 C C . GLY A 1 147 ? 28.029 28.842 48.967 1.00 27.81 128 GLY A C 1
ATOM 1091 O O . GLY A 1 147 ? 27.764 29.826 48.359 1.00 28.32 128 GLY A O 1
ATOM 1092 N N . THR A 1 148 ? 28.516 28.851 50.197 1.00 28.38 129 THR A N 1
ATOM 1093 C CA . THR A 1 148 ? 28.600 30.051 51.013 1.00 29.02 129 THR A CA 1
ATOM 1094 C C . THR A 1 148 ? 30.052 30.413 51.333 1.00 28.70 129 THR A C 1
ATOM 1095 O O . THR A 1 148 ? 30.805 29.569 51.724 1.00 28.95 129 THR A O 1
ATOM 1099 N N . VAL A 1 149 ? 30.430 31.660 51.140 1.00 29.17 130 VAL A N 1
ATOM 1100 C CA . VAL A 1 149 ? 31.739 32.131 51.531 1.00 30.48 130 VAL A CA 1
ATOM 1101 C C . VAL A 1 149 ? 31.538 32.462 52.984 1.00 30.69 130 VAL A C 1
ATOM 1102 O O . VAL A 1 149 ? 30.805 33.349 53.295 1.00 31.50 130 VAL A O 1
ATOM 1106 N N . ILE A 1 150 ? 32.216 31.747 53.861 1.00 32.65 131 ILE A N 1
ATOM 1107 C CA . ILE A 1 150 ? 32.070 31.890 55.295 1.00 33.61 131 ILE A CA 1
ATOM 1108 C C . ILE A 1 150 ? 33.073 32.881 55.895 1.00 33.47 131 ILE A C 1
ATOM 1109 O O . ILE A 1 150 ? 32.757 33.594 56.835 1.00 34.54 131 ILE A O 1
ATOM 1114 N N . PHE A 1 151 ? 34.257 33.000 55.318 1.00 33.54 132 PHE A N 1
ATOM 1115 C CA . PHE A 1 151 ? 35.248 33.929 55.843 1.00 33.34 132 PHE A CA 1
ATOM 1116 C C . PHE A 1 151 ? 36.238 34.235 54.771 1.00 32.81 132 PHE A C 1
ATOM 1117 O O . PHE A 1 151 ? 36.340 33.542 53.762 1.00 32.93 132 PHE A O 1
ATOM 1133 N N . ASN A 1 153 ? 40.221 36.573 54.505 1.00 31.65 134 ASN A N 1
ATOM 1134 C CA . ASN A 1 153 ? 41.234 37.341 55.187 1.00 31.18 134 ASN A CA 1
ATOM 1135 C C . ASN A 1 153 ? 42.550 37.392 54.410 1.00 31.15 134 ASN A C 1
ATOM 1136 O O . ASN A 1 153 ? 42.766 36.638 53.465 1.00 30.05 134 ASN A O 1
ATOM 1141 N N . GLU A 1 154 ? 43.415 38.315 54.833 1.00 31.28 135 GLU A N 1
ATOM 1142 C CA . GLU A 1 154 ? 44.803 38.371 54.391 1.00 31.19 135 GLU A CA 1
ATOM 1143 C C . GLU A 1 154 ? 45.467 37.105 54.902 1.00 31.28 135 GLU A C 1
ATOM 1144 O O . GLU A 1 154 ? 45.140 36.589 55.969 1.00 31.04 135 GLU A O 1
ATOM 1150 N N . ILE A 1 155 ? 46.428 36.630 54.138 1.00 31.61 136 ILE A N 1
ATOM 1151 C CA . ILE A 1 155 ? 47.195 35.464 54.493 1.00 32.13 136 ILE A CA 1
ATOM 1152 C C . ILE A 1 155 ? 48.260 35.960 55.475 1.00 31.79 136 ILE A C 1
ATOM 1153 O O . ILE A 1 155 ? 48.986 36.842 55.151 1.00 31.36 136 ILE A O 1
ATOM 1158 N N . PRO A 1 156 ? 48.306 35.420 56.709 1.00 32.77 137 PRO A N 1
ATOM 1159 C CA . PRO A 1 156 ? 49.274 35.953 57.678 1.00 33.77 137 PRO A CA 1
ATOM 1160 C C . PRO A 1 156 ? 50.699 36.014 57.169 1.00 34.29 137 PRO A C 1
ATOM 1161 O O . PRO A 1 156 ? 51.377 37.019 57.389 1.00 35.58 137 PRO A O 1
ATOM 1165 N N . SER A 1 157 ? 51.127 34.981 56.446 1.00 35.02 138 SER A N 1
ATOM 1166 C CA . SER A 1 157 ? 52.505 34.911 55.921 1.00 35.03 138 SER A CA 1
ATOM 1167 C C . SER A 1 157 ? 52.782 35.841 54.769 1.00 34.80 138 SER A C 1
ATOM 1168 O O . SER A 1 157 ? 53.940 36.110 54.460 1.00 35.23 138 SER A O 1
ATOM 1171 N N . GLU A 1 158 ? 51.745 36.294 54.071 1.00 34.68 139 GLU A N 1
ATOM 1172 C CA . GLU A 1 158 ? 51.949 37.254 52.995 1.00 34.27 139 GLU A CA 1
ATOM 1173 C C . GLU A 1 158 ? 50.666 38.041 52.816 1.00 33.05 139 GLU A C 1
ATOM 1174 O O . GLU A 1 158 ? 49.802 37.657 52.059 1.00 31.18 139 GLU A O 1
ATOM 1180 N N . ARG A 1 159 ? 50.601 39.169 53.525 1.00 33.00 140 ARG A N 1
ATOM 1181 C CA . ARG A 1 159 ? 49.403 40.016 53.617 1.00 33.02 140 ARG A CA 1
ATOM 1182 C C . ARG A 1 159 ? 48.832 40.613 52.325 1.00 32.12 140 ARG A C 1
ATOM 1183 O O . ARG A 1 159 ? 47.656 40.969 52.287 1.00 33.01 140 ARG A O 1
ATOM 1191 N N . ALA A 1 160 ? 49.650 40.687 51.297 1.00 31.04 141 ALA A N 1
ATOM 1192 C CA . ALA A 1 160 ? 49.264 41.118 49.961 1.00 31.25 141 ALA A CA 1
ATOM 1193 C C . ALA A 1 160 ? 48.235 40.147 49.390 1.00 31.65 141 ALA A C 1
ATOM 1194 O O . ALA A 1 160 ? 47.406 40.544 48.588 1.00 31.63 141 ALA A O 1
ATOM 1196 N N . ASN A 1 161 ? 48.326 38.874 49.797 1.00 31.81 142 ASN A N 1
ATOM 1197 C CA . ASN A 1 161 ? 47.462 37.808 49.327 1.00 31.67 142 ASN A CA 1
ATOM 1198 C C . ASN A 1 161 ? 46.288 37.546 50.303 1.00 31.60 142 ASN A C 1
ATOM 1199 O O . ASN A 1 161 ? 46.320 37.903 51.475 1.00 32.41 142 ASN A O 1
ATOM 1204 N N . TYR A 1 162 ? 45.237 36.943 49.771 1.00 30.91 143 TYR A N 1
ATOM 1205 C CA . TYR A 1 162 ? 44.031 36.663 50.498 1.00 29.87 143 TYR A CA 1
ATOM 1206 C C . TYR A 1 162 ? 43.571 35.218 50.307 1.00 29.75 143 TYR A C 1
ATOM 1207 O O . TYR A 1 162 ? 43.975 34.535 49.396 1.00 28.22 143 TYR A O 1
ATOM 1216 N N . VAL A 1 163 ? 42.674 34.788 51.179 1.00 30.32 144 VAL A N 1
ATOM 1217 C CA . VAL A 1 163 ? 42.092 33.471 51.114 1.00 29.85 144 VAL A CA 1
ATOM 1218 C C . VAL A 1 163 ? 40.616 33.605 51.469 1.00 30.50 144 VAL A C 1
ATOM 1219 O O . VAL A 1 163 ? 40.258 34.388 52.334 1.00 29.82 144 VAL A O 1
ATOM 1223 N N . PHE A 1 164 ? 39.776 32.873 50.736 1.00 30.78 145 PHE A N 1
ATOM 1224 C CA . PHE A 1 164 ? 38.368 32.781 51.015 1.00 30.53 145 PHE A CA 1
ATOM 1225 C C . PHE A 1 164 ? 38.091 31.372 51.542 1.00 31.23 145 PHE A C 1
ATOM 1226 O O . PHE A 1 164 ? 38.650 30.398 51.045 1.00 31.66 145 PHE A O 1
ATOM 1234 N N . TYR A 1 165 ? 37.237 31.248 52.562 1.00 31.84 146 TYR A N 1
ATOM 1235 C CA . TYR A 1 165 ? 36.838 29.925 53.037 1.00 31.32 146 TYR A CA 1
ATOM 1236 C C . TYR A 1 165 ? 35.381 29.768 52.699 1.00 31.18 146 TYR A C 1
ATOM 1237 O O . TYR A 1 165 ? 34.601 30.672 52.935 1.00 31.77 146 TYR A O 1
ATOM 1254 N N . LEU A 1 167 ? 31.906 26.880 52.290 1.00 30.34 148 LEU A N 1
ATOM 1255 C CA . LEU A 1 167 ? 31.204 25.643 52.525 1.00 30.70 148 LEU A CA 1
ATOM 1256 C C . LEU A 1 167 ? 30.446 25.379 51.236 1.00 31.20 148 LEU A C 1
ATOM 1257 O O . LEU A 1 167 ? 29.611 26.178 50.845 1.00 30.39 148 LEU A O 1
ATOM 1262 N N . GLU A 1 168 ? 30.772 24.271 50.563 1.00 31.34 149 GLU A N 1
ATOM 1263 C CA . GLU A 1 168 ? 30.094 23.869 49.356 1.00 31.58 149 GLU A CA 1
ATOM 1264 C C . GLU A 1 168 ? 28.685 23.391 49.687 1.00 31.67 149 GLU A C 1
ATOM 1265 O O . GLU A 1 168 ? 28.452 22.766 50.733 1.00 31.30 149 GLU A O 1
ATOM 1271 N N . GLU A 1 169 ? 27.724 23.708 48.820 1.00 31.85 150 GLU A N 1
ATOM 1272 C CA . GLU A 1 169 ? 26.365 23.296 49.066 1.00 31.76 150 GLU A CA 1
ATOM 1273 C C . GLU A 1 169 ? 26.049 22.123 48.156 1.00 32.44 150 GLU A C 1
ATOM 1274 O O . GLU A 1 169 ? 26.770 21.884 47.194 1.00 31.65 150 GLU A O 1
ATOM 1281 N N . GLU B 1 13 ? 2.933 12.287 35.690 1.00 75.31 -6 GLU B N 1
ATOM 1282 C CA . GLU B 1 13 ? 3.415 13.661 36.018 1.00 75.21 -6 GLU B CA 1
ATOM 1283 C C . GLU B 1 13 ? 4.217 14.258 34.840 1.00 75.26 -6 GLU B C 1
ATOM 1284 O O . GLU B 1 13 ? 4.260 13.672 33.754 1.00 75.08 -6 GLU B O 1
ATOM 1286 N N . ASN B 1 14 ? 4.830 15.425 35.069 1.00 75.33 -5 ASN B N 1
ATOM 1287 C CA . ASN B 1 14 ? 5.608 16.164 34.055 1.00 75.41 -5 ASN B CA 1
ATOM 1288 C C . ASN B 1 14 ? 7.095 16.323 34.420 1.00 75.47 -5 ASN B C 1
ATOM 1289 O O . ASN B 1 14 ? 7.506 16.013 35.540 1.00 75.77 -5 ASN B O 1
ATOM 1294 N N . LEU B 1 15 ? 7.888 16.844 33.483 1.00 75.48 -4 LEU B N 1
ATOM 1295 C CA . LEU B 1 15 ? 9.340 17.031 33.679 1.00 75.45 -4 LEU B CA 1
ATOM 1296 C C . LEU B 1 15 ? 9.720 18.007 34.825 1.00 75.86 -4 LEU B C 1
ATOM 1297 O O . LEU B 1 15 ? 8.859 18.683 35.402 1.00 76.07 -4 LEU B O 1
ATOM 1302 N N . TYR B 1 16 ? 11.021 18.069 35.132 1.00 76.25 -3 TYR B N 1
ATOM 1303 C CA . TYR B 1 16 ? 11.555 18.866 36.257 1.00 76.27 -3 TYR B CA 1
ATOM 1304 C C . TYR B 1 16 ? 11.822 20.352 36.015 1.00 76.15 -3 TYR B C 1
ATOM 1305 O O . TYR B 1 16 ? 10.937 21.176 36.232 1.00 76.39 -3 TYR B O 1
ATOM 1307 N N . PHE B 1 17 ? 13.034 20.682 35.563 1.00 76.06 -2 PHE B N 1
ATOM 1308 C CA . PHE B 1 17 ? 13.513 22.089 35.441 1.00 75.80 -2 PHE B CA 1
ATOM 1309 C C . PHE B 1 17 ? 13.765 22.638 36.867 1.00 75.27 -2 PHE B C 1
ATOM 1310 O O . PHE B 1 17 ? 13.484 23.811 37.171 1.00 74.98 -2 PHE B O 1
ATOM 1312 N N . GLN B 1 18 ? 14.319 21.747 37.711 1.00 74.60 -1 GLN B N 1
ATOM 1313 C CA . GLN B 1 18 ? 14.622 21.981 39.147 1.00 73.57 -1 GLN B CA 1
ATOM 1314 C C . GLN B 1 18 ? 15.416 23.244 39.468 1.00 72.40 -1 GLN B C 1
ATOM 1315 O O . GLN B 1 18 ? 15.135 23.934 40.466 1.00 72.50 -1 GLN B O 1
ATOM 1317 N N . GLY B 1 19 ? 16.417 23.530 38.637 1.00 70.81 0 GLY B N 1
ATOM 1318 C CA . GLY B 1 19 ? 17.296 24.677 38.857 1.00 69.45 0 GLY B CA 1
ATOM 1319 C C . GLY B 1 19 ? 18.235 24.423 40.035 1.00 68.00 0 GLY B C 1
ATOM 1320 O O . GLY B 1 19 ? 18.675 23.270 40.288 1.00 67.32 0 GLY B O 1
ATOM 1329 N N . LYS B 1 21 ? 19.479 24.721 44.211 1.00 57.71 2 LYS B N 1
ATOM 1330 C CA . LYS B 1 21 ? 18.993 24.265 45.468 1.00 55.02 2 LYS B CA 1
ATOM 1331 C C . LYS B 1 21 ? 18.242 25.471 46.020 1.00 52.52 2 LYS B C 1
ATOM 1332 O O . LYS B 1 21 ? 18.597 26.626 45.732 1.00 52.81 2 LYS B O 1
ATOM 1338 N N . ILE B 1 22 ? 17.179 25.209 46.764 1.00 48.95 3 ILE B N 1
ATOM 1339 C CA . ILE B 1 22 ? 16.428 26.274 47.407 1.00 46.81 3 ILE B CA 1
ATOM 1340 C C . ILE B 1 22 ? 16.517 26.122 48.922 1.00 43.68 3 ILE B C 1
ATOM 1341 O O . ILE B 1 22 ? 16.674 25.029 49.449 1.00 42.77 3 ILE B O 1
ATOM 1346 N N . PRO B 1 23 ? 16.433 27.237 49.616 1.00 40.15 4 PRO B N 1
ATOM 1347 C CA . PRO B 1 23 ? 16.536 27.168 51.062 1.00 38.67 4 PRO B CA 1
ATOM 1348 C C . PRO B 1 23 ? 15.277 26.613 51.707 1.00 36.85 4 PRO B C 1
ATOM 1349 O O . PRO B 1 23 ? 14.259 26.435 51.033 1.00 35.88 4 PRO B O 1
ATOM 1353 N N . LYS B 1 24 ? 15.367 26.337 53.007 1.00 35.61 5 LYS B N 1
ATOM 1354 C CA . LYS B 1 24 ? 14.232 25.898 53.799 1.00 34.57 5 LYS B CA 1
ATOM 1355 C C . LYS B 1 24 ? 13.773 27.072 54.607 1.00 33.94 5 LYS B C 1
ATOM 1356 O O . LYS B 1 24 ? 14.586 27.747 55.204 1.00 34.34 5 LYS B O 1
ATOM 1362 N N . ILE B 1 25 ? 12.462 27.301 54.621 1.00 33.53 6 ILE B N 1
ATOM 1363 C CA . ILE B 1 25 ? 11.883 28.417 55.325 1.00 33.40 6 ILE B CA 1
ATOM 1364 C C . ILE B 1 25 ? 10.896 27.907 56.393 1.00 32.44 6 ILE B C 1
ATOM 1365 O O . ILE B 1 25 ? 10.077 27.037 56.128 1.00 32.03 6 ILE B O 1
ATOM 1370 N N . TYR B 1 26 ? 11.066 28.417 57.608 1.00 31.48 7 TYR B N 1
ATOM 1371 C CA . TYR B 1 26 ? 10.219 28.095 58.760 1.00 31.45 7 TYR B CA 1
ATOM 1372 C C . TYR B 1 26 ? 9.566 29.401 59.192 1.00 31.26 7 TYR B C 1
ATOM 1373 O O . TYR B 1 26 ? 10.227 30.399 59.310 1.00 32.11 7 TYR B O 1
ATOM 1382 N N . VAL B 1 27 ? 8.265 29.383 59.445 1.00 31.70 8 VAL B N 1
ATOM 1383 C CA . VAL B 1 27 ? 7.561 30.583 59.799 1.00 31.03 8 VAL B CA 1
ATOM 1384 C C . VAL B 1 27 ? 6.778 30.366 61.104 1.00 32.53 8 VAL B C 1
ATOM 1385 O O . VAL B 1 27 ? 6.124 29.311 61.314 1.00 31.94 8 VAL B O 1
ATOM 1389 N N . GLU B 1 28 ? 6.855 31.378 61.957 1.00 32.73 9 GLU B N 1
ATOM 1390 C CA . GLU B 1 28 ? 6.202 31.376 63.251 1.00 33.86 9 GLU B CA 1
ATOM 1391 C C . GLU B 1 28 ? 4.715 31.246 63.144 1.00 33.17 9 GLU B C 1
ATOM 1392 O O . GLU B 1 28 ? 4.067 31.973 62.420 1.00 32.34 9 GLU B O 1
ATOM 1398 N N . GLY B 1 29 ? 4.189 30.270 63.867 1.00 33.47 10 GLY B N 1
ATOM 1399 C CA . GLY B 1 29 ? 2.747 30.091 63.996 1.00 34.27 10 GLY B CA 1
ATOM 1400 C C . GLY B 1 29 ? 2.013 29.320 62.922 1.00 33.43 10 GLY B C 1
ATOM 1401 O O . GLY B 1 29 ? 0.841 29.057 63.083 1.00 34.32 10 GLY B O 1
ATOM 1402 N N . GLU B 1 30 ? 2.704 28.927 61.863 1.00 32.23 11 GLU B N 1
ATOM 1403 C CA . GLU B 1 30 ? 2.080 28.252 60.733 1.00 31.44 11 GLU B CA 1
ATOM 1404 C C . GLU B 1 30 ? 1.970 26.759 61.010 1.00 30.70 11 GLU B C 1
ATOM 1405 O O . GLU B 1 30 ? 2.594 25.945 60.355 1.00 30.88 11 GLU B O 1
ATOM 1411 N N . LEU B 1 31 ? 1.148 26.427 61.997 1.00 30.03 12 LEU B N 1
ATOM 1412 C CA . LEU B 1 31 ? 0.966 25.072 62.433 1.00 28.90 12 LEU B CA 1
ATOM 1413 C C . LEU B 1 31 ? 0.609 24.143 61.298 1.00 29.69 12 LEU B C 1
ATOM 1414 O O . LEU B 1 31 ? -0.415 24.316 60.633 1.00 30.22 12 LEU B O 1
ATOM 1419 N N . ASN B 1 32 ? 1.453 23.133 61.128 1.00 30.18 13 ASN B N 1
ATOM 1420 C CA . ASN B 1 32 ? 1.299 22.092 60.140 1.00 31.37 13 ASN B CA 1
ATOM 1421 C C . ASN B 1 32 ? 2.087 20.887 60.640 1.00 33.14 13 ASN B C 1
ATOM 1422 O O . ASN B 1 32 ? 2.543 20.882 61.782 1.00 33.27 13 ASN B O 1
ATOM 1427 N N . ASP B 1 33 ? 2.267 19.873 59.808 1.00 35.09 14 ASP B N 1
ATOM 1428 C CA . ASP B 1 33 ? 3.005 18.691 60.245 1.00 37.17 14 ASP B CA 1
ATOM 1429 C C . ASP B 1 33 ? 4.401 18.653 59.627 1.00 36.91 14 ASP B C 1
ATOM 1430 O O . ASP B 1 33 ? 4.964 17.598 59.431 1.00 38.59 14 ASP B O 1
ATOM 1435 N N . GLY B 1 34 ? 4.973 19.815 59.354 1.00 35.79 15 GLY B N 1
ATOM 1436 C CA . GLY B 1 34 ? 6.319 19.885 58.835 1.00 35.16 15 GLY B CA 1
ATOM 1437 C C . GLY B 1 34 ? 7.364 19.992 59.938 1.00 33.65 15 GLY B C 1
ATOM 1438 O O . GLY B 1 34 ? 7.043 19.939 61.124 1.00 33.35 15 GLY B O 1
ATOM 1439 N N . ASP B 1 35 ? 8.622 20.090 59.533 1.00 31.69 16 ASP B N 1
ATOM 1440 C CA . ASP B 1 35 ? 9.696 20.256 60.492 1.00 31.19 16 ASP B CA 1
ATOM 1441 C C . ASP B 1 35 ? 9.546 21.598 61.239 1.00 30.60 16 ASP B C 1
ATOM 1442 O O . ASP B 1 35 ? 8.949 22.573 60.747 1.00 30.45 16 ASP B O 1
ATOM 1447 N N . ARG B 1 36 ? 10.074 21.612 62.447 1.00 30.43 17 ARG B N 1
ATOM 1448 C CA . ARG B 1 36 ? 9.977 22.721 63.345 1.00 30.51 17 ARG B CA 1
ATOM 1449 C C . ARG B 1 36 ? 11.299 23.156 63.932 1.00 30.89 17 ARG B C 1
ATOM 1450 O O . ARG B 1 36 ? 12.213 22.376 64.102 1.00 31.19 17 ARG B O 1
ATOM 1458 N N . VAL B 1 37 ? 11.386 24.441 64.189 1.00 30.86 18 VAL B N 1
ATOM 1459 C CA A VAL B 1 37 ? 12.492 25.045 64.872 0.50 30.94 18 VAL B CA 1
ATOM 1460 C CA B VAL B 1 37 ? 12.493 24.968 64.916 0.50 30.40 18 VAL B CA 1
ATOM 1461 C C . VAL B 1 37 ? 11.898 25.847 66.026 1.00 30.62 18 VAL B C 1
ATOM 1462 O O . VAL B 1 37 ? 10.925 26.578 65.823 1.00 31.00 18 VAL B O 1
ATOM 1469 N N . ALA B 1 38 ? 12.426 25.695 67.233 1.00 30.82 19 ALA B N 1
ATOM 1470 C CA . ALA B 1 38 ? 12.016 26.559 68.340 1.00 31.96 19 ALA B CA 1
ATOM 1471 C C . ALA B 1 38 ? 13.018 27.731 68.492 1.00 32.47 19 ALA B C 1
ATOM 1472 O O . ALA B 1 38 ? 14.235 27.592 68.274 1.00 32.44 19 ALA B O 1
ATOM 1474 N N . ILE B 1 39 ? 12.487 28.888 68.850 1.00 34.21 20 ILE B N 1
ATOM 1475 C CA . ILE B 1 39 ? 13.261 30.093 69.145 1.00 34.17 20 ILE B CA 1
ATOM 1476 C C . ILE B 1 39 ? 13.002 30.433 70.600 1.00 34.87 20 ILE B C 1
ATOM 1477 O O . ILE B 1 39 ? 11.872 30.633 70.990 1.00 35.11 20 ILE B O 1
ATOM 1482 N N . GLU B 1 40 ? 14.069 30.491 71.391 1.00 36.16 21 GLU B N 1
ATOM 1483 C CA . GLU B 1 40 ? 14.007 30.764 72.817 1.00 36.49 21 GLU B CA 1
ATOM 1484 C C . GLU B 1 40 ? 14.953 31.906 73.149 1.00 37.22 21 GLU B C 1
ATOM 1485 O O . GLU B 1 40 ? 15.654 32.417 72.275 1.00 37.04 21 GLU B O 1
ATOM 1491 N N . LYS B 1 41 ? 14.957 32.281 74.424 1.00 38.20 22 LYS B N 1
ATOM 1492 C CA . LYS B 1 41 ? 15.747 33.376 74.995 1.00 39.11 22 LYS B CA 1
ATOM 1493 C C . LYS B 1 41 ? 15.812 34.614 74.105 1.00 39.35 22 LYS B C 1
ATOM 1494 O O . LYS B 1 41 ? 16.884 35.100 73.789 1.00 39.60 22 LYS B O 1
ATOM 1500 N N . ASP B 1 42 ? 14.655 35.083 73.676 1.00 40.27 23 ASP B N 1
ATOM 1501 C CA . ASP B 1 42 ? 14.517 36.276 72.845 1.00 40.73 23 ASP B CA 1
ATOM 1502 C C . ASP B 1 42 ? 15.313 36.219 71.558 1.00 41.05 23 ASP B C 1
ATOM 1503 O O . ASP B 1 42 ? 15.724 37.264 71.043 1.00 41.98 23 ASP B O 1
ATOM 1505 N N . GLY B 1 43 ? 15.518 35.012 71.021 1.00 39.94 24 GLY B N 1
ATOM 1506 C CA . GLY B 1 43 ? 16.264 34.847 69.777 1.00 38.56 24 GLY B CA 1
ATOM 1507 C C . GLY B 1 43 ? 17.671 34.328 69.963 1.00 37.58 24 GLY B C 1
ATOM 1508 O O . GLY B 1 43 ? 18.363 34.076 68.983 1.00 38.40 24 GLY B O 1
ATOM 1509 N N . ASN B 1 44 ? 18.103 34.159 71.209 1.00 36.45 25 ASN B N 1
ATOM 1510 C CA . ASN B 1 44 ? 19.468 33.709 71.524 1.00 35.95 25 ASN B CA 1
ATOM 1511 C C . ASN B 1 44 ? 19.674 32.184 71.561 1.00 35.01 25 ASN B C 1
ATOM 1512 O O . ASN B 1 44 ? 20.779 31.725 71.822 1.00 34.88 25 ASN B O 1
ATOM 1517 N N . ALA B 1 45 ? 18.603 31.438 71.313 1.00 33.62 26 ALA B N 1
ATOM 1518 C CA . ALA B 1 45 ? 18.597 29.979 71.310 1.00 32.80 26 ALA B CA 1
ATOM 1519 C C . ALA B 1 45 ? 17.711 29.533 70.169 1.00 31.91 26 ALA B C 1
ATOM 1520 O O . ALA B 1 45 ? 16.567 29.921 70.073 1.00 31.85 26 ALA B O 1
ATOM 1522 N N . ILE B 1 46 ? 18.272 28.721 69.290 1.00 32.49 27 ILE B N 1
ATOM 1523 C CA . ILE B 1 46 ? 17.600 28.186 68.105 1.00 31.99 27 ILE B CA 1
ATOM 1524 C C . ILE B 1 46 ? 17.664 26.661 68.227 1.00 31.76 27 ILE B C 1
ATOM 1525 O O . ILE B 1 46 ? 18.728 26.114 68.354 1.00 31.81 27 ILE B O 1
ATOM 1530 N N . ILE B 1 47 ? 16.529 25.976 68.212 1.00 31.71 28 ILE B N 1
ATOM 1531 C CA . ILE B 1 47 ? 16.531 24.528 68.400 1.00 31.77 28 ILE B CA 1
ATOM 1532 C C . ILE B 1 47 ? 15.727 23.836 67.304 1.00 31.89 28 ILE B C 1
ATOM 1533 O O . ILE B 1 47 ? 14.520 23.973 67.247 1.00 32.09 28 ILE B O 1
ATOM 1538 N N . PHE B 1 48 ? 16.396 23.103 66.432 1.00 32.00 29 PHE B N 1
ATOM 1539 C CA . PHE B 1 48 ? 15.717 22.296 65.424 1.00 32.38 29 PHE B CA 1
ATOM 1540 C C . PHE B 1 48 ? 15.196 21.035 66.111 1.00 33.26 29 PHE B C 1
ATOM 1541 O O . PHE B 1 48 ? 15.961 20.292 66.698 1.00 33.00 29 PHE B O 1
ATOM 1549 N N . LEU B 1 49 ? 13.894 20.816 66.049 1.00 33.86 30 LEU B N 1
ATOM 1550 C CA . LEU B 1 49 ? 13.257 19.666 66.718 1.00 35.48 30 LEU B CA 1
ATOM 1551 C C . LEU B 1 49 ? 13.144 18.457 65.803 1.00 36.24 30 LEU B C 1
ATOM 1552 O O . LEU B 1 49 ? 13.088 18.593 64.586 1.00 35.85 30 LEU B O 1
ATOM 1557 N N . GLU B 1 50 ? 13.059 17.278 66.417 1.00 38.44 31 GLU B N 1
ATOM 1558 C CA A GLU B 1 50 ? 12.894 16.015 65.698 0.50 38.82 31 GLU B CA 1
ATOM 1559 C CA B GLU B 1 50 ? 12.897 16.035 65.670 0.50 38.89 31 GLU B CA 1
ATOM 1560 C C . GLU B 1 50 ? 11.451 15.890 65.254 1.00 39.51 31 GLU B C 1
ATOM 1561 O O . GLU B 1 50 ? 10.554 16.540 65.845 1.00 39.46 31 GLU B O 1
ATOM 1572 N N . LYS B 1 51 ? 11.225 15.048 64.244 1.00 40.45 32 LYS B N 1
ATOM 1573 C CA . LYS B 1 51 ? 9.878 14.827 63.670 1.00 42.01 32 LYS B CA 1
ATOM 1574 C C . LYS B 1 51 ? 8.710 14.845 64.649 1.00 42.84 32 LYS B C 1
ATOM 1575 O O . LYS B 1 51 ? 7.864 15.756 64.574 1.00 45.51 32 LYS B O 1
ATOM 1577 N N . ASP B 1 52 ? 8.640 13.889 65.564 1.00 43.24 33 ASP B N 1
ATOM 1578 C CA . ASP B 1 52 ? 7.506 13.819 66.505 1.00 43.63 33 ASP B CA 1
ATOM 1579 C C . ASP B 1 52 ? 7.805 14.251 67.951 1.00 42.97 33 ASP B C 1
ATOM 1580 O O . ASP B 1 52 ? 7.032 13.962 68.885 1.00 43.67 33 ASP B O 1
ATOM 1585 N N . GLU B 1 53 ? 8.895 14.995 68.123 1.00 41.04 34 GLU B N 1
ATOM 1586 C CA . GLU B 1 53 ? 9.313 15.457 69.427 1.00 39.01 34 GLU B CA 1
ATOM 1587 C C . GLU B 1 53 ? 8.351 16.403 70.114 1.00 37.66 34 GLU B C 1
ATOM 1588 O O . GLU B 1 53 ? 8.042 17.479 69.600 1.00 37.93 34 GLU B O 1
ATOM 1594 N N . GLU B 1 54 ? 7.892 16.033 71.297 1.00 35.31 35 GLU B N 1
ATOM 1595 C CA . GLU B 1 54 ? 7.083 16.961 72.062 1.00 34.27 35 GLU B CA 1
ATOM 1596 C C . GLU B 1 54 ? 7.970 18.142 72.453 1.00 33.64 35 GLU B C 1
ATOM 1597 O O . GLU B 1 54 ? 9.015 17.962 73.080 1.00 34.34 35 GLU B O 1
ATOM 1603 N N . TYR B 1 55 ? 7.589 19.343 72.054 1.00 32.96 36 TYR B N 1
ATOM 1604 C CA . TYR B 1 55 ? 8.346 20.508 72.430 1.00 32.77 36 TYR B CA 1
ATOM 1605 C C . TYR B 1 55 ? 8.256 20.782 73.933 1.00 33.80 36 TYR B C 1
ATOM 1606 O O . TYR B 1 55 ? 7.217 21.125 74.460 1.00 33.54 36 TYR B O 1
ATOM 1615 N N . SER B 1 56 ? 9.396 20.652 74.611 1.00 35.64 37 SER B N 1
ATOM 1616 C CA . SER B 1 56 ? 9.465 20.808 76.061 1.00 37.02 37 SER B CA 1
ATOM 1617 C C . SER B 1 56 ? 9.930 22.192 76.549 1.00 37.62 37 SER B C 1
ATOM 1618 O O . SER B 1 56 ? 9.982 22.436 77.744 1.00 38.53 37 SER B O 1
ATOM 1621 N N . GLY B 1 57 ? 10.209 23.111 75.635 1.00 37.99 38 GLY B N 1
ATOM 1622 C CA . GLY B 1 57 ? 10.721 24.419 75.995 1.00 38.64 38 GLY B CA 1
ATOM 1623 C C . GLY B 1 57 ? 9.688 25.515 76.145 1.00 39.22 38 GLY B C 1
ATOM 1624 O O . GLY B 1 57 ? 8.506 25.284 75.987 1.00 38.44 38 GLY B O 1
ATOM 1625 N N . ASN B 1 58 ? 10.180 26.725 76.417 1.00 41.01 39 ASN B N 1
ATOM 1626 C CA . ASN B 1 58 ? 9.341 27.925 76.649 1.00 42.35 39 ASN B CA 1
ATOM 1627 C C . ASN B 1 58 ? 9.286 28.990 75.544 1.00 42.60 39 ASN B C 1
ATOM 1628 O O . ASN B 1 58 ? 8.776 30.109 75.783 1.00 43.74 39 ASN B O 1
ATOM 1633 N N . GLY B 1 59 ? 9.765 28.654 74.346 1.00 41.43 40 GLY B N 1
ATOM 1634 C CA . GLY B 1 59 ? 9.789 29.588 73.254 1.00 40.38 40 GLY B CA 1
ATOM 1635 C C . GLY B 1 59 ? 8.709 29.420 72.219 1.00 39.92 40 GLY B C 1
ATOM 1636 O O . GLY B 1 59 ? 7.720 28.788 72.454 1.00 38.32 40 GLY B O 1
ATOM 1637 N N . LYS B 1 60 ? 8.955 30.053 71.075 1.00 39.55 41 LYS B N 1
ATOM 1638 C CA . LYS B 1 60 ? 8.111 30.055 69.894 1.00 39.84 41 LYS B CA 1
ATOM 1639 C C . LYS B 1 60 ? 8.430 28.883 68.956 1.00 37.47 41 LYS B C 1
ATOM 1640 O O . LYS B 1 60 ? 9.576 28.528 68.812 1.00 36.01 41 LYS B O 1
ATOM 1646 N N . LEU B 1 61 ? 7.411 28.364 68.281 1.00 35.79 42 LEU B N 1
ATOM 1647 C CA . LEU B 1 61 ? 7.573 27.346 67.261 1.00 35.13 42 LEU B CA 1
ATOM 1648 C C . LEU B 1 61 ? 7.374 27.960 65.859 1.00 33.92 42 LEU B C 1
ATOM 1649 O O . LEU B 1 61 ? 6.398 28.678 65.577 1.00 32.25 42 LEU B O 1
ATOM 1654 N N . LEU B 1 62 ? 8.360 27.677 65.015 1.00 32.63 43 LEU B N 1
ATOM 1655 C CA . LEU B 1 62 ? 8.403 28.082 63.628 1.00 32.03 43 LEU B CA 1
ATOM 1656 C C . LEU B 1 62 ? 8.256 26.781 62.828 1.00 31.35 43 LEU B C 1
ATOM 1657 O O . LEU B 1 62 ? 8.938 25.822 63.122 1.00 30.42 43 LEU B O 1
ATOM 1662 N N . TYR B 1 63 ? 7.313 26.752 61.886 1.00 30.93 44 TYR B N 1
ATOM 1663 C CA . TYR B 1 63 ? 7.006 25.552 61.094 1.00 31.04 44 TYR B CA 1
ATOM 1664 C C . TYR B 1 63 ? 7.520 25.698 59.686 1.00 31.09 44 TYR B C 1
ATOM 1665 O O . TYR B 1 63 ? 7.467 26.779 59.107 1.00 31.19 44 TYR B O 1
ATOM 1674 N N . GLN B 1 64 ? 8.019 24.607 59.115 1.00 30.76 45 GLN B N 1
ATOM 1675 C CA . GLN B 1 64 ? 8.492 24.705 57.751 1.00 31.21 45 GLN B CA 1
ATOM 1676 C C . GLN B 1 64 ? 7.308 24.872 56.809 1.00 29.89 45 GLN B C 1
ATOM 1677 O O . GLN B 1 64 ? 6.313 24.168 56.937 1.00 29.91 45 GLN B O 1
ATOM 1683 N N . VAL B 1 65 ? 7.446 25.814 55.867 1.00 29.26 46 VAL B N 1
ATOM 1684 C CA . VAL B 1 65 ? 6.444 26.119 54.837 1.00 28.78 46 VAL B CA 1
ATOM 1685 C C . VAL B 1 65 ? 7.083 25.957 53.459 1.00 29.18 46 VAL B C 1
ATOM 1686 O O . VAL B 1 65 ? 8.299 25.807 53.349 1.00 30.27 46 VAL B O 1
ATOM 1690 N N . ILE B 1 66 ? 6.276 25.972 52.423 1.00 29.46 47 ILE B N 1
ATOM 1691 C CA . ILE B 1 66 ? 6.753 25.952 51.051 1.00 30.85 47 ILE B CA 1
ATOM 1692 C C . ILE B 1 66 ? 7.453 27.314 50.804 1.00 32.28 47 ILE B C 1
ATOM 1693 O O . ILE B 1 66 ? 7.022 28.353 51.300 1.00 32.85 47 ILE B O 1
ATOM 1698 N N . TYR B 1 67 ? 8.579 27.274 50.102 1.00 33.29 48 TYR B N 1
ATOM 1699 C CA . TYR B 1 67 ? 9.321 28.455 49.694 1.00 34.20 48 TYR B CA 1
ATOM 1700 C C . TYR B 1 67 ? 8.639 28.943 48.410 1.00 34.37 48 TYR B C 1
ATOM 1701 O O . TYR B 1 67 ? 9.000 28.512 47.341 1.00 33.27 48 TYR B O 1
ATOM 1710 N N . ASP B 1 68 ? 7.595 29.764 48.539 1.00 35.09 49 ASP B N 1
ATOM 1711 C CA . ASP B 1 68 ? 6.859 30.304 47.393 1.00 36.34 49 ASP B CA 1
ATOM 1712 C C . ASP B 1 68 ? 6.959 31.843 47.341 1.00 37.33 49 ASP B C 1
ATOM 1713 O O . ASP B 1 68 ? 7.634 32.388 46.472 1.00 38.18 49 ASP B O 1
ATOM 1718 N N . ASP B 1 69 ? 6.308 32.543 48.264 1.00 38.26 50 ASP B N 1
ATOM 1719 C CA . ASP B 1 69 ? 6.386 33.999 48.303 1.00 39.22 50 ASP B CA 1
ATOM 1720 C C . ASP B 1 69 ? 6.251 34.493 49.745 1.00 39.20 50 ASP B C 1
ATOM 1721 O O . ASP B 1 69 ? 5.477 33.999 50.538 1.00 40.51 50 ASP B O 1
ATOM 1726 N N . LEU B 1 70 ? 6.995 35.518 50.043 1.00 39.40 51 LEU B N 1
ATOM 1727 C CA . LEU B 1 70 ? 7.103 36.019 51.372 1.00 39.33 51 LEU B CA 1
ATOM 1728 C C . LEU B 1 70 ? 6.026 37.039 51.737 1.00 39.13 51 LEU B C 1
ATOM 1729 O O . LEU B 1 70 ? 5.807 37.288 52.924 1.00 40.20 51 LEU B O 1
ATOM 1734 N N . ALA B 1 71 ? 5.302 37.572 50.740 1.00 38.30 52 ALA B N 1
ATOM 1735 C CA . ALA B 1 71 ? 4.296 38.600 50.967 1.00 37.45 52 ALA B CA 1
ATOM 1736 C C . ALA B 1 71 ? 3.174 38.156 51.885 1.00 37.12 52 ALA B C 1
ATOM 1737 O O . ALA B 1 71 ? 2.631 38.983 52.606 1.00 35.95 52 ALA B O 1
ATOM 1739 N N . LYS B 1 72 ? 2.810 36.872 51.876 1.00 37.27 53 LYS B N 1
ATOM 1740 C CA . LYS B 1 72 ? 1.781 36.397 52.813 1.00 36.76 53 LYS B CA 1
ATOM 1741 C C . LYS B 1 72 ? 2.197 36.499 54.297 1.00 35.13 53 LYS B C 1
ATOM 1742 O O . LYS B 1 72 ? 1.342 36.554 55.196 1.00 33.60 53 LYS B O 1
ATOM 1746 N N . TYR B 1 73 ? 3.504 36.577 54.554 1.00 33.90 54 TYR B N 1
ATOM 1747 C CA . TYR B 1 73 ? 3.995 36.708 55.927 1.00 32.54 54 TYR B CA 1
ATOM 1748 C C . TYR B 1 73 ? 4.415 38.150 56.234 1.00 32.21 54 TYR B C 1
ATOM 1749 O O . TYR B 1 73 ? 5.128 38.410 57.218 1.00 32.15 54 TYR B O 1
ATOM 1766 N N . SER B 1 75 ? 3.301 42.564 56.225 1.00 31.12 56 SER B N 1
ATOM 1767 C CA . SER B 1 75 ? 2.335 43.628 56.290 1.00 31.85 56 SER B CA 1
ATOM 1768 C C . SER B 1 75 ? 3.063 44.779 55.632 1.00 31.60 56 SER B C 1
ATOM 1769 O O . SER B 1 75 ? 4.000 45.316 56.207 1.00 31.45 56 SER B O 1
ATOM 1772 N N . LEU B 1 76 ? 2.642 45.126 54.420 1.00 31.53 57 LEU B N 1
ATOM 1773 C CA . LEU B 1 76 ? 3.328 46.127 53.601 1.00 31.60 57 LEU B CA 1
ATOM 1774 C C . LEU B 1 76 ? 4.783 45.661 53.493 1.00 31.37 57 LEU B C 1
ATOM 1775 O O . LEU B 1 76 ? 5.021 44.571 52.955 1.00 31.75 57 LEU B O 1
ATOM 1780 N N . ASP B 1 77 ? 5.742 46.425 54.023 1.00 31.09 58 ASP B N 1
ATOM 1781 C CA . ASP B 1 77 ? 7.179 46.067 53.914 1.00 30.86 58 ASP B CA 1
ATOM 1782 C C . ASP B 1 77 ? 7.755 45.375 55.148 1.00 30.84 58 ASP B C 1
ATOM 1783 O O . ASP B 1 77 ? 8.968 45.231 55.265 1.00 29.45 58 ASP B O 1
ATOM 1788 N N . THR B 1 78 ? 6.892 44.914 56.053 1.00 30.89 59 THR B N 1
ATOM 1789 C CA . THR B 1 78 ? 7.363 44.384 57.326 1.00 30.84 59 THR B CA 1
ATOM 1790 C C . THR B 1 78 ? 6.923 42.961 57.599 1.00 30.99 59 THR B C 1
ATOM 1791 O O . THR B 1 78 ? 5.779 42.636 57.393 1.00 31.17 59 THR B O 1
ATOM 1795 N N . LEU B 1 79 ? 7.849 42.102 58.029 1.00 31.62 60 LEU B N 1
ATOM 1796 C CA . LEU B 1 79 ? 7.489 40.739 58.427 1.00 31.99 60 LEU B CA 1
ATOM 1797 C C . LEU B 1 79 ? 6.510 40.831 59.595 1.00 32.37 60 LEU B C 1
ATOM 1798 O O . LEU B 1 79 ? 6.763 41.576 60.567 1.00 32.34 60 LEU B O 1
ATOM 1803 N N . LYS B 1 80 ? 5.385 40.128 59.485 1.00 31.90 61 LYS B N 1
ATOM 1804 C CA . LYS B 1 80 ? 4.444 40.066 60.598 1.00 32.58 61 LYS B CA 1
ATOM 1805 C C . LYS B 1 80 ? 4.641 38.798 61.436 1.00 32.32 61 LYS B C 1
ATOM 1806 O O . LYS B 1 80 ? 4.067 38.683 62.490 1.00 32.28 61 LYS B O 1
ATOM 1812 N N . LYS B 1 81 ? 5.526 37.909 60.975 1.00 32.41 62 LYS B N 1
ATOM 1813 C CA A LYS B 1 81 ? 5.856 36.621 61.609 0.50 32.25 62 LYS B CA 1
ATOM 1814 C CA B LYS B 1 81 ? 5.863 36.678 61.696 0.50 32.03 62 LYS B CA 1
ATOM 1815 C C . LYS B 1 81 ? 7.370 36.484 61.715 1.00 32.20 62 LYS B C 1
ATOM 1816 O O . LYS B 1 81 ? 8.091 36.921 60.806 1.00 31.14 62 LYS B O 1
ATOM 1827 N N . ASP B 1 82 ? 7.860 35.844 62.771 1.00 32.30 63 ASP B N 1
ATOM 1828 C CA . ASP B 1 82 ? 9.266 35.541 62.835 1.00 32.34 63 ASP B CA 1
ATOM 1829 C C . ASP B 1 82 ? 9.507 34.519 61.705 1.00 32.30 63 ASP B C 1
ATOM 1830 O O . ASP B 1 82 ? 8.672 33.657 61.438 1.00 31.91 63 ASP B O 1
ATOM 1835 N N . VAL B 1 83 ? 10.678 34.594 61.086 1.00 32.59 64 VAL B N 1
ATOM 1836 C CA . VAL B 1 83 ? 11.056 33.728 59.978 1.00 32.50 64 VAL B CA 1
ATOM 1837 C C . VAL B 1 83 ? 12.494 33.243 60.135 1.00 32.64 64 VAL B C 1
ATOM 1838 O O . VAL B 1 83 ? 13.357 33.987 60.566 1.00 33.78 64 VAL B O 1
ATOM 1842 N N . LEU B 1 84 ? 12.717 31.953 59.867 1.00 32.85 65 LEU B N 1
ATOM 1843 C CA . LEU B 1 84 ? 14.055 31.395 59.869 1.00 32.81 65 LEU B CA 1
ATOM 1844 C C . LEU B 1 84 ? 14.262 30.686 58.539 1.00 32.26 65 LEU B C 1
ATOM 1845 O O . LEU B 1 84 ? 13.435 29.917 58.098 1.00 32.28 65 LEU B O 1
ATOM 1850 N N . ILE B 1 85 ? 15.353 31.026 57.868 1.00 32.32 66 ILE B N 1
ATOM 1851 C CA . ILE B 1 85 ? 15.677 30.445 56.573 1.00 32.23 66 ILE B CA 1
ATOM 1852 C C . ILE B 1 85 ? 17.003 29.751 56.671 1.00 31.99 66 ILE B C 1
ATOM 1853 O O . ILE B 1 85 ? 17.978 30.371 57.022 1.00 31.45 66 ILE B O 1
ATOM 1858 N N . GLN B 1 86 ? 17.015 28.450 56.414 1.00 31.86 67 GLN B N 1
ATOM 1859 C CA . GLN B 1 86 ? 18.247 27.695 56.418 1.00 32.28 67 GLN B CA 1
ATOM 1860 C C . GLN B 1 86 ? 18.785 27.670 55.001 1.00 32.37 67 GLN B C 1
ATOM 1861 O O . GLN B 1 86 ? 18.058 27.388 54.042 1.00 32.15 67 GLN B O 1
ATOM 1867 N N . TYR B 1 87 ? 20.075 27.945 54.856 1.00 32.10 68 TYR B N 1
ATOM 1868 C CA . TYR B 1 87 ? 20.673 28.038 53.543 1.00 31.08 68 TYR B CA 1
ATOM 1869 C C . TYR B 1 87 ? 20.781 26.653 52.893 1.00 30.64 68 TYR B C 1
ATOM 1870 O O . TYR B 1 87 ? 20.823 25.633 53.579 1.00 31.13 68 TYR B O 1
ATOM 1879 N N . PRO B 1 88 ? 20.831 26.595 51.543 1.00 30.27 69 PRO B N 1
ATOM 1880 C CA . PRO B 1 88 ? 21.006 25.325 50.848 1.00 29.85 69 PRO B CA 1
ATOM 1881 C C . PRO B 1 88 ? 22.252 24.522 51.281 1.00 30.13 69 PRO B C 1
ATOM 1882 O O . PRO B 1 88 ? 22.269 23.324 51.041 1.00 30.92 69 PRO B O 1
ATOM 1886 N N . ASP B 1 89 ? 23.281 25.175 51.864 1.00 29.93 70 ASP B N 1
ATOM 1887 C CA . ASP B 1 89 ? 24.494 24.495 52.422 1.00 29.90 70 ASP B CA 1
ATOM 1888 C C . ASP B 1 89 ? 24.207 23.682 53.691 1.00 30.69 70 ASP B C 1
ATOM 1889 O O . ASP B 1 89 ? 25.045 22.916 54.156 1.00 29.68 70 ASP B O 1
ATOM 1894 N N . LYS B 1 90 ? 23.004 23.899 54.235 1.00 33.05 71 LYS B N 1
ATOM 1895 C CA . LYS B 1 90 ? 22.441 23.201 55.397 1.00 34.85 71 LYS B CA 1
ATOM 1896 C C . LYS B 1 90 ? 23.063 23.553 56.724 1.00 35.50 71 LYS B C 1
ATOM 1897 O O . LYS B 1 90 ? 22.738 22.923 57.720 1.00 36.84 71 LYS B O 1
ATOM 1903 N N . HIS B 1 91 ? 23.931 24.568 56.749 1.00 34.99 72 HIS B N 1
ATOM 1904 C CA . HIS B 1 91 ? 24.607 24.967 57.967 1.00 34.73 72 HIS B CA 1
ATOM 1905 C C . HIS B 1 91 ? 24.551 26.431 58.290 1.00 33.90 72 HIS B C 1
ATOM 1906 O O . HIS B 1 91 ? 24.788 26.788 59.438 1.00 35.04 72 HIS B O 1
ATOM 1913 N N . THR B 1 92 ? 24.229 27.265 57.305 1.00 31.80 73 THR B N 1
ATOM 1914 C CA . THR B 1 92 ? 24.058 28.682 57.494 1.00 30.86 73 THR B CA 1
ATOM 1915 C C . THR B 1 92 ? 22.532 28.930 57.656 1.00 31.24 73 THR B C 1
ATOM 1916 O O . THR B 1 92 ? 21.713 28.282 56.990 1.00 30.35 73 THR B O 1
ATOM 1920 N N . LEU B 1 93 ? 22.170 29.791 58.594 1.00 30.19 74 LEU B N 1
ATOM 1921 C CA . LEU B 1 93 ? 20.784 30.178 58.772 1.00 31.15 74 LEU B CA 1
ATOM 1922 C C . LEU B 1 93 ? 20.676 31.695 59.040 1.00 30.73 74 LEU B C 1
ATOM 1923 O O . LEU B 1 93 ? 21.620 32.313 59.488 1.00 29.72 74 LEU B O 1
ATOM 1928 N N . THR B 1 94 ? 19.513 32.256 58.707 1.00 30.30 75 THR B N 1
ATOM 1929 C CA A THR B 1 94 ? 19.219 33.639 58.982 0.50 29.71 75 THR B CA 1
ATOM 1930 C CA B THR B 1 94 ? 19.181 33.645 58.949 0.50 30.65 75 THR B CA 1
ATOM 1931 C C . THR B 1 94 ? 17.882 33.654 59.731 1.00 30.76 75 THR B C 1
ATOM 1932 O O . THR B 1 94 ? 16.933 32.949 59.371 1.00 30.86 75 THR B O 1
ATOM 1939 N N . TYR B 1 95 ? 17.856 34.415 60.819 1.00 32.18 76 TYR B N 1
ATOM 1940 C CA . TYR B 1 95 ? 16.682 34.573 61.641 1.00 32.36 76 TYR B CA 1
ATOM 1941 C C . TYR B 1 95 ? 16.204 36.021 61.520 1.00 32.33 76 TYR B C 1
ATOM 1942 O O . TYR B 1 95 ? 16.924 36.937 61.864 1.00 30.09 76 TYR B O 1
ATOM 1951 N N . LEU B 1 96 ? 14.980 36.197 60.993 1.00 33.04 77 LEU B N 1
ATOM 1952 C CA . LEU B 1 96 ? 14.380 37.532 60.826 1.00 32.23 77 LEU B CA 1
ATOM 1953 C C . LEU B 1 96 ? 13.121 37.630 61.687 1.00 32.06 77 LEU B C 1
ATOM 1954 O O . LEU B 1 96 ? 12.104 36.986 61.391 1.00 31.17 77 LEU B O 1
ATOM 1959 N N . LYS B 1 97 ? 13.202 38.417 62.758 1.00 32.16 78 LYS B N 1
ATOM 1960 C CA . LYS B 1 97 ? 12.078 38.649 63.661 1.00 33.09 78 LYS B CA 1
ATOM 1961 C C . LYS B 1 97 ? 10.941 39.438 63.039 1.00 32.23 78 LYS B C 1
ATOM 1962 O O . LYS B 1 97 ? 11.174 40.327 62.172 1.00 31.89 78 LYS B O 1
ATOM 1968 N N . ALA B 1 98 ? 9.732 39.228 63.581 1.00 30.97 79 ALA B N 1
ATOM 1969 C CA . ALA B 1 98 ? 8.580 40.049 63.211 1.00 29.72 79 ALA B CA 1
ATOM 1970 C C . ALA B 1 98 ? 9.030 41.499 63.392 1.00 29.56 79 ALA B C 1
ATOM 1971 O O . ALA B 1 98 ? 9.777 41.828 64.319 1.00 29.10 79 ALA B O 1
ATOM 1973 N N . GLY B 1 99 ? 8.613 42.389 62.495 1.00 29.58 80 GLY B N 1
ATOM 1974 C CA . GLY B 1 99 ? 9.023 43.788 62.595 1.00 29.00 80 GLY B CA 1
ATOM 1975 C C . GLY B 1 99 ? 10.169 44.144 61.665 1.00 29.39 80 GLY B C 1
ATOM 1976 O O . GLY B 1 99 ? 10.458 45.314 61.499 1.00 30.69 80 GLY B O 1
ATOM 1977 N N . THR B 1 100 ? 10.813 43.145 61.070 1.00 29.78 81 THR B N 1
ATOM 1978 C CA . THR B 1 100 ? 11.919 43.349 60.157 1.00 30.19 81 THR B CA 1
ATOM 1979 C C . THR B 1 100 ? 11.429 43.928 58.856 1.00 30.80 81 THR B C 1
ATOM 1980 O O . THR B 1 100 ? 10.532 43.376 58.217 1.00 28.36 81 THR B O 1
ATOM 1984 N N . LYS B 1 101 ? 12.029 45.064 58.502 1.00 31.82 82 LYS B N 1
ATOM 1985 C CA A LYS B 1 101 ? 11.746 45.744 57.247 0.50 32.41 82 LYS B CA 1
ATOM 1986 C CA B LYS B 1 101 ? 11.755 45.751 57.248 0.50 32.29 82 LYS B CA 1
ATOM 1987 C C . LYS B 1 101 ? 12.500 45.064 56.094 1.00 32.44 82 LYS B C 1
ATOM 1988 O O . LYS B 1 101 ? 13.700 44.794 56.197 1.00 32.74 82 LYS B O 1
ATOM 1999 N N . LEU B 1 102 ? 11.794 44.756 55.009 1.00 32.38 83 LEU B N 1
ATOM 2000 C CA . LEU B 1 102 ? 12.405 44.164 53.813 1.00 32.72 83 LEU B CA 1
ATOM 2001 C C . LEU B 1 102 ? 12.131 45.034 52.566 1.00 33.41 83 LEU B C 1
ATOM 2002 O O . LEU B 1 102 ? 11.107 45.725 52.488 1.00 35.20 83 LEU B O 1
ATOM 2007 N N . ILE B 1 103 ? 13.089 45.064 51.641 1.00 33.55 84 ILE B N 1
ATOM 2008 C CA A ILE B 1 103 ? 12.943 45.826 50.397 0.50 33.64 84 ILE B CA 1
ATOM 2009 C CA B ILE B 1 103 ? 12.975 45.819 50.392 0.50 33.26 84 ILE B CA 1
ATOM 2010 C C . ILE B 1 103 ? 12.580 44.835 49.296 1.00 33.63 84 ILE B C 1
ATOM 2011 O O . ILE B 1 103 ? 13.336 43.926 48.966 1.00 33.99 84 ILE B O 1
ATOM 2020 N N . SER B 1 104 ? 11.401 45.024 48.758 1.00 33.32 85 SER B N 1
ATOM 2021 C CA . SER B 1 104 ? 10.845 44.206 47.734 1.00 34.41 85 SER B CA 1
ATOM 2022 C C . SER B 1 104 ? 11.145 44.814 46.342 1.00 33.69 85 SER B C 1
ATOM 2023 O O . SER B 1 104 ? 10.825 45.959 46.102 1.00 34.32 85 SER B O 1
ATOM 2026 N N . VAL B 1 105 ? 11.724 44.043 45.431 1.00 33.58 86 VAL B N 1
ATOM 2027 C CA . VAL B 1 105 ? 12.088 44.511 44.098 1.00 33.61 86 VAL B CA 1
ATOM 2028 C C . VAL B 1 105 ? 11.543 43.544 43.013 1.00 34.35 86 VAL B C 1
ATOM 2029 O O . VAL B 1 105 ? 11.975 42.400 42.887 1.00 34.41 86 VAL B O 1
ATOM 2033 N N . PRO B 1 106 ? 10.594 44.011 42.197 1.00 35.75 87 PRO B N 1
ATOM 2034 C CA . PRO B 1 106 ? 10.065 43.148 41.160 1.00 36.28 87 PRO B CA 1
ATOM 2035 C C . PRO B 1 106 ? 10.867 43.178 39.849 1.00 36.52 87 PRO B C 1
ATOM 2036 O O . PRO B 1 106 ? 11.600 44.130 39.565 1.00 36.91 87 PRO B O 1
ATOM 2040 N N . ALA B 1 107 ? 10.738 42.109 39.080 1.00 36.66 88 ALA B N 1
ATOM 2041 C CA . ALA B 1 107 ? 11.423 41.962 37.814 1.00 36.80 88 ALA B CA 1
ATOM 2042 C C . ALA B 1 107 ? 10.460 41.205 36.917 1.00 36.98 88 ALA B C 1
ATOM 2043 O O . ALA B 1 107 ? 10.365 39.986 36.994 1.00 37.50 88 ALA B O 1
ATOM 2045 N N . GLU B 1 108 ? 9.715 41.930 36.095 1.00 38.17 89 GLU B N 1
ATOM 2046 C CA . GLU B 1 108 ? 8.717 41.304 35.193 1.00 39.09 89 GLU B CA 1
ATOM 2047 C C . GLU B 1 108 ? 9.033 41.607 33.726 1.00 38.04 89 GLU B C 1
ATOM 2048 O O . GLU B 1 108 ? 9.529 42.686 33.387 1.00 37.20 89 GLU B O 1
ATOM 2054 N N . GLY B 1 109 ? 8.770 40.616 32.877 1.00 37.47 90 GLY B N 1
ATOM 2055 C CA . GLY B 1 109 ? 9.001 40.736 31.443 1.00 37.13 90 GLY B CA 1
ATOM 2056 C C . GLY B 1 109 ? 8.683 39.426 30.768 1.00 37.16 90 GLY B C 1
ATOM 2057 O O . GLY B 1 109 ? 8.279 38.461 31.435 1.00 37.32 90 GLY B O 1
ATOM 2058 N N . TYR B 1 110 ? 8.863 39.381 29.448 1.00 37.06 91 TYR B N 1
ATOM 2059 C CA . TYR B 1 110 ? 8.590 38.162 28.673 1.00 37.05 91 TYR B CA 1
ATOM 2060 C C . TYR B 1 110 ? 9.519 37.056 29.146 1.00 36.06 91 TYR B C 1
ATOM 2061 O O . TYR B 1 110 ? 9.085 35.939 29.397 1.00 36.08 91 TYR B O 1
ATOM 2070 N N . LYS B 1 111 ? 10.807 37.378 29.271 1.00 35.16 92 LYS B N 1
ATOM 2071 C CA . LYS B 1 111 ? 11.796 36.453 29.822 1.00 33.58 92 LYS B CA 1
ATOM 2072 C C . LYS B 1 111 ? 12.575 37.224 30.901 1.00 33.46 92 LYS B C 1
ATOM 2073 O O . LYS B 1 111 ? 12.916 38.402 30.722 1.00 31.95 92 LYS B O 1
ATOM 2076 N N . VAL B 1 112 ? 12.779 36.580 32.058 1.00 32.68 93 VAL B N 1
ATOM 2077 C CA . VAL B 1 112 ? 13.530 37.179 33.148 1.00 31.95 93 VAL B CA 1
ATOM 2078 C C . VAL B 1 112 ? 14.606 36.184 33.549 1.00 31.68 93 VAL B C 1
ATOM 2079 O O . VAL B 1 112 ? 14.318 35.016 33.833 1.00 31.97 93 VAL B O 1
ATOM 2083 N N . TYR B 1 113 ? 15.854 36.648 33.556 1.00 31.01 94 TYR B N 1
ATOM 2084 C CA . TYR B 1 113 ? 16.998 35.811 33.925 1.00 30.13 94 TYR B CA 1
ATOM 2085 C C . TYR B 1 113 ? 17.757 36.412 35.131 1.00 29.86 94 TYR B C 1
ATOM 2086 O O . TYR B 1 113 ? 18.606 37.270 34.973 1.00 28.74 94 TYR B O 1
ATOM 2095 N N . PRO B 1 114 ? 17.434 35.971 36.341 1.00 30.45 95 PRO B N 1
ATOM 2096 C CA . PRO B 1 114 ? 18.114 36.527 37.490 1.00 31.93 95 PRO B CA 1
ATOM 2097 C C . PRO B 1 114 ? 19.578 36.128 37.630 1.00 33.35 95 PRO B C 1
ATOM 2098 O O . PRO B 1 114 ? 19.953 35.019 37.260 1.00 32.72 95 PRO B O 1
ATOM 2102 N N . ILE B 1 115 ? 20.419 37.033 38.109 1.00 35.37 96 ILE B N 1
ATOM 2103 C CA . ILE B 1 115 ? 21.795 36.617 38.391 1.00 37.60 96 ILE B CA 1
ATOM 2104 C C . ILE B 1 115 ? 22.088 36.593 39.863 1.00 38.13 96 ILE B C 1
ATOM 2105 O O . ILE B 1 115 ? 23.022 35.940 40.273 1.00 38.52 96 ILE B O 1
ATOM 2118 N N . ASP B 1 117 ? 20.729 35.438 43.527 1.00 38.82 98 ASP B N 1
ATOM 2119 C CA A ASP B 1 117 ? 19.851 34.358 43.967 0.50 37.55 98 ASP B CA 1
ATOM 2120 C CA B ASP B 1 117 ? 19.861 34.369 43.939 0.50 37.81 98 ASP B CA 1
ATOM 2121 C C . ASP B 1 117 ? 19.816 34.532 45.464 1.00 36.52 98 ASP B C 1
ATOM 2122 O O . ASP B 1 117 ? 20.431 35.482 46.003 1.00 36.23 98 ASP B O 1
ATOM 2131 N N . PHE B 1 118 ? 19.105 33.657 46.142 1.00 34.86 99 PHE B N 1
ATOM 2132 C CA . PHE B 1 118 ? 19.007 33.679 47.584 1.00 34.50 99 PHE B CA 1
ATOM 2133 C C . PHE B 1 118 ? 20.399 33.732 48.212 1.00 33.74 99 PHE B C 1
ATOM 2134 O O . PHE B 1 118 ? 21.324 33.025 47.774 1.00 34.66 99 PHE B O 1
ATOM 2142 N N . GLY B 1 119 ? 20.529 34.585 49.227 1.00 32.70 100 GLY B N 1
ATOM 2143 C CA . GLY B 1 119 ? 21.730 34.767 50.016 1.00 31.90 100 GLY B CA 1
ATOM 2144 C C . GLY B 1 119 ? 22.860 35.530 49.411 1.00 30.71 100 GLY B C 1
ATOM 2145 O O . GLY B 1 119 ? 23.938 35.597 49.994 1.00 30.46 100 GLY B O 1
ATOM 2146 N N . PHE B 1 120 ? 22.619 36.123 48.251 1.00 31.19 101 PHE B N 1
ATOM 2147 C CA . PHE B 1 120 ? 23.633 36.864 47.565 1.00 31.27 101 PHE B CA 1
ATOM 2148 C C . PHE B 1 120 ? 23.735 38.254 48.174 1.00 32.62 101 PHE B C 1
ATOM 2149 O O . PHE B 1 120 ? 22.739 38.823 48.654 1.00 32.58 101 PHE B O 1
ATOM 2157 N N . ARG B 1 121 ? 24.972 38.751 48.144 1.00 32.30 102 ARG B N 1
ATOM 2158 C CA . ARG B 1 121 ? 25.331 40.086 48.543 1.00 32.95 102 ARG B CA 1
ATOM 2159 C C . ARG B 1 121 ? 25.094 41.000 47.327 1.00 32.03 102 ARG B C 1
ATOM 2160 O O . ARG B 1 121 ? 25.345 40.631 46.158 1.00 28.52 102 ARG B O 1
ATOM 2168 N N . VAL B 1 122 ? 24.558 42.180 47.621 1.00 32.13 103 VAL B N 1
ATOM 2169 C CA A VAL B 1 122 ? 24.210 43.165 46.618 0.50 32.13 103 VAL B CA 1
ATOM 2170 C CA B VAL B 1 122 ? 24.313 43.167 46.582 0.50 32.27 103 VAL B CA 1
ATOM 2171 C C . VAL B 1 122 ? 24.649 44.543 47.099 1.00 31.87 103 VAL B C 1
ATOM 2172 O O . VAL B 1 122 ? 24.568 44.828 48.278 1.00 33.02 103 VAL B O 1
ATOM 2179 N N . LEU B 1 123 ? 25.081 45.386 46.191 1.00 31.56 104 LEU B N 1
ATOM 2180 C CA . LEU B 1 123 ? 25.391 46.759 46.487 1.00 30.11 104 LEU B CA 1
ATOM 2181 C C . LEU B 1 123 ? 24.396 47.553 45.635 1.00 29.35 104 LEU B C 1
ATOM 2182 O O . LEU B 1 123 ? 23.940 47.084 44.608 1.00 28.59 104 LEU B O 1
ATOM 2187 N N . LYS B 1 124 ? 23.994 48.726 46.094 1.00 30.04 105 LYS B N 1
ATOM 2188 C CA . LYS B 1 124 ? 23.087 49.578 45.340 1.00 30.09 105 LYS B CA 1
ATOM 2189 C C . LYS B 1 124 ? 23.627 49.716 43.944 1.00 30.69 105 LYS B C 1
ATOM 2190 O O . LYS B 1 124 ? 24.796 49.980 43.756 1.00 30.68 105 LYS B O 1
ATOM 2196 N N . GLY B 1 125 ? 22.781 49.479 42.950 1.00 32.39 106 GLY B N 1
ATOM 2197 C CA . GLY B 1 125 ? 23.178 49.568 41.551 1.00 32.65 106 GLY B CA 1
ATOM 2198 C C . GLY B 1 125 ? 23.531 48.248 40.891 1.00 33.39 106 GLY B C 1
ATOM 2199 O O . GLY B 1 125 ? 23.612 48.170 39.675 1.00 32.77 106 GLY B O 1
ATOM 2200 N N . TYR B 1 126 ? 23.812 47.222 41.673 1.00 33.99 107 TYR B N 1
ATOM 2201 C CA . TYR B 1 126 ? 24.100 45.905 41.105 1.00 34.59 107 TYR B CA 1
ATOM 2202 C C . TYR B 1 126 ? 22.925 45.430 40.300 1.00 33.44 107 TYR B C 1
ATOM 2203 O O . TYR B 1 126 ? 21.784 45.630 40.683 1.00 32.45 107 TYR B O 1
ATOM 2212 N N . ARG B 1 127 ? 23.236 44.776 39.195 1.00 33.06 108 ARG B N 1
ATOM 2213 C CA . ARG B 1 127 ? 22.243 44.143 38.342 1.00 33.21 108 ARG B CA 1
ATOM 2214 C C . ARG B 1 127 ? 21.667 42.909 39.059 1.00 32.45 108 ARG B C 1
ATOM 2215 O O . ARG B 1 127 ? 22.411 42.027 39.468 1.00 32.40 108 ARG B O 1
ATOM 2223 N N . LEU B 1 128 ? 20.347 42.902 39.278 1.00 31.86 109 LEU B N 1
ATOM 2224 C CA . LEU B 1 128 ? 19.640 41.762 39.877 1.00 30.11 109 LEU B CA 1
ATOM 2225 C C . LEU B 1 128 ? 19.213 40.719 38.816 1.00 29.95 109 LEU B C 1
ATOM 2226 O O . LEU B 1 128 ? 19.314 39.511 39.030 1.00 29.34 109 LEU B O 1
ATOM 2231 N N . ALA B 1 129 ? 18.770 41.202 37.655 1.00 29.51 110 ALA B N 1
ATOM 2232 C CA . ALA B 1 129 ? 18.250 40.366 36.564 1.00 29.33 110 ALA B CA 1
ATOM 2233 C C . ALA B 1 129 ? 18.344 41.056 35.214 1.00 29.43 110 ALA B C 1
ATOM 2234 O O . ALA B 1 129 ? 18.396 42.277 35.128 1.00 28.87 110 ALA B O 1
ATOM 2236 N N . THR B 1 130 ? 18.443 40.241 34.168 1.00 30.04 111 THR B N 1
ATOM 2237 C CA . THR B 1 130 ? 18.391 40.675 32.789 1.00 30.03 111 THR B CA 1
ATOM 2238 C C . THR B 1 130 ? 16.996 40.288 32.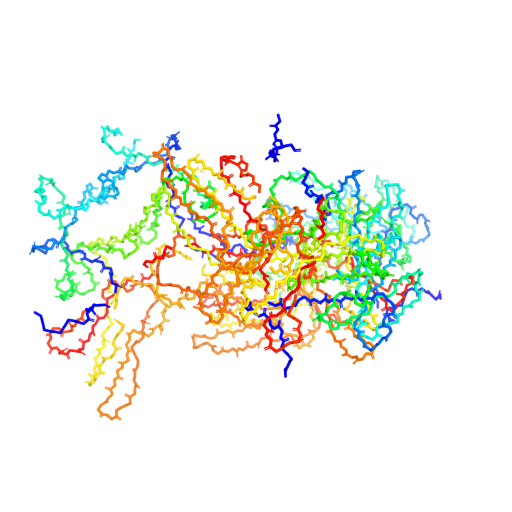294 1.00 31.18 111 THR B C 1
ATOM 2239 O O . THR B 1 130 ? 16.490 39.183 32.560 1.00 30.89 111 THR B O 1
ATOM 2243 N N . LEU B 1 131 ? 16.355 41.215 31.602 1.00 32.93 112 LEU B N 1
ATOM 2244 C CA . LEU B 1 131 ? 15.026 40.998 31.044 1.00 34.09 112 LEU B CA 1
ATOM 2245 C C . LEU B 1 131 ? 15.110 41.005 29.515 1.00 34.06 112 LEU B C 1
ATOM 2246 O O . LEU B 1 131 ? 15.794 41.843 28.949 1.00 34.24 112 LEU B O 1
ATOM 2251 N N . GLU B 1 132 ? 14.408 40.078 28.861 1.00 34.07 113 GLU B N 1
ATOM 2252 C CA . GLU B 1 132 ? 14.352 39.996 27.381 1.00 34.69 113 GLU B CA 1
ATOM 2253 C C . GLU B 1 132 ? 12.883 39.997 26.912 1.00 34.05 113 GLU B C 1
ATOM 2254 O O . GLU B 1 132 ? 12.041 39.315 27.478 1.00 32.81 113 GLU B O 1
ATOM 2260 N N . SER B 1 133 ? 12.593 40.774 25.881 1.00 34.96 114 SER B N 1
ATOM 2261 C CA . SER B 1 133 ? 11.232 40.872 25.295 1.00 35.64 114 SER B CA 1
ATOM 2262 C C . SER B 1 133 ? 10.982 39.845 24.181 1.00 36.52 114 SER B C 1
ATOM 2263 O O . SER B 1 133 ? 11.909 39.138 23.745 1.00 37.02 114 SER B O 1
ATOM 2266 N N . LYS B 1 134 ? 9.736 39.778 23.704 1.00 37.69 115 LYS B N 1
ATOM 2267 C CA . LYS B 1 134 ? 9.382 38.910 22.562 1.00 37.87 115 LYS B CA 1
ATOM 2268 C C . LYS B 1 134 ? 10.302 39.256 21.385 1.00 38.45 115 LYS B C 1
ATOM 2269 O O . LYS B 1 134 ? 10.842 38.360 20.742 1.00 38.90 115 LYS B O 1
ATOM 2271 N N . LYS B 1 135 ? 10.504 40.548 21.119 1.00 38.59 116 LYS B N 1
ATOM 2272 C CA . LYS B 1 135 ? 11.389 40.970 20.034 1.00 39.04 116 LYS B CA 1
ATOM 2273 C C . LYS B 1 135 ? 12.875 40.639 20.293 1.00 39.21 116 LYS B C 1
ATOM 2274 O O . LYS B 1 135 ? 13.658 40.562 19.346 1.00 39.68 116 LYS B O 1
ATOM 2276 N N . GLY B 1 136 ? 13.270 40.470 21.557 1.00 39.20 117 GLY B N 1
ATOM 2277 C CA . GLY B 1 136 ? 14.656 40.137 21.903 1.00 38.67 117 GLY B CA 1
ATOM 2278 C C . GLY B 1 136 ? 15.483 41.275 22.478 1.00 38.54 117 GLY B C 1
ATOM 2279 O O . GLY B 1 136 ? 16.689 41.106 22.691 1.00 38.16 117 GLY B O 1
ATOM 2280 N N . ASP B 1 137 ? 14.849 42.422 22.739 1.00 38.18 118 ASP B N 1
ATOM 2281 C CA . ASP B 1 137 ? 15.530 43.572 23.368 1.00 38.42 118 ASP B CA 1
ATOM 2282 C C . ASP B 1 137 ? 15.777 43.329 24.845 1.00 37.69 118 ASP B C 1
ATOM 2283 O O . ASP B 1 137 ? 14.903 42.831 25.537 1.00 37.44 118 ASP B O 1
ATOM 2288 N N . LEU B 1 138 ? 16.951 43.742 25.318 1.00 37.45 119 LEU B N 1
ATOM 2289 C CA . LEU B 1 138 ? 17.383 43.516 26.699 1.00 37.20 119 LEU B CA 1
ATOM 2290 C C . LEU B 1 138 ? 17.255 44.738 27.608 1.00 36.80 119 LEU B C 1
ATOM 2291 O O . LEU B 1 138 ? 17.555 45.846 27.197 1.00 36.66 119 LEU B O 1
ATOM 2296 N N . ARG B 1 139 ? 16.796 44.498 28.837 1.00 36.07 120 ARG B N 1
ATOM 2297 C CA . ARG B 1 139 ? 16.634 45.502 29.902 1.00 36.61 120 ARG B CA 1
ATOM 2298 C C . ARG B 1 139 ? 17.203 44.871 31.176 1.00 34.85 120 ARG B C 1
ATOM 2299 O O . ARG B 1 139 ? 17.409 43.672 31.224 1.00 33.28 120 ARG B O 1
ATOM 2307 N N . TYR B 1 140 ? 17.429 45.691 32.197 1.00 34.03 121 TYR B N 1
ATOM 2308 C CA . TYR B 1 140 ? 18.012 45.237 33.439 1.00 34.05 121 TYR B CA 1
ATOM 2309 C C . TYR B 1 140 ? 17.262 45.818 34.609 1.00 33.51 121 TYR B C 1
ATOM 2310 O O . TYR B 1 140 ? 16.704 46.893 34.515 1.00 33.09 121 TYR B O 1
ATOM 2319 N N . VAL B 1 141 ? 17.187 45.041 35.679 1.00 33.73 122 VAL B N 1
ATOM 2320 C CA . VAL B 1 141 ? 16.634 45.480 36.949 1.00 33.24 122 VAL B CA 1
ATOM 2321 C C . VAL B 1 141 ? 17.811 45.458 37.902 1.00 33.45 122 VAL B C 1
ATOM 2322 O O . VAL B 1 141 ? 18.417 44.399 38.137 1.00 32.62 122 VAL B O 1
ATOM 2326 N N . ASN B 1 142 ? 18.125 46.649 38.433 1.00 33.27 123 ASN B N 1
ATOM 2327 C CA . ASN B 1 142 ? 19.222 46.865 39.355 1.00 32.30 123 ASN B CA 1
ATOM 2328 C C . ASN B 1 142 ? 18.728 47.059 40.775 1.00 31.77 123 ASN B C 1
ATOM 2329 O O . ASN B 1 142 ? 17.602 47.435 40.985 1.00 31.76 123 ASN B O 1
ATOM 2334 N N . SER B 1 143 ? 19.580 46.796 41.756 1.00 31.22 124 SER B N 1
ATOM 2335 C CA . SER B 1 143 ? 19.179 46.921 43.146 1.00 31.25 124 SER B CA 1
ATOM 2336 C C . SER B 1 143 ? 19.124 48.368 43.622 1.00 31.06 124 SER B C 1
ATOM 2337 O O . SER B 1 143 ? 20.020 49.120 43.374 1.00 30.32 124 SER B O 1
ATOM 2340 N N . PRO B 1 144 ? 18.047 48.753 44.324 1.00 30.96 125 PRO B N 1
ATOM 2341 C CA . PRO B 1 144 ? 17.962 50.082 44.882 1.00 31.05 125 PRO B CA 1
ATOM 2342 C C . PRO B 1 144 ? 18.729 50.232 46.205 1.00 31.06 125 PRO B C 1
ATOM 2343 O O . PRO B 1 144 ? 18.908 51.369 46.698 1.00 30.66 125 PRO B O 1
ATOM 2347 N N . VAL B 1 145 ? 19.179 49.115 46.773 1.00 31.22 126 VAL B N 1
ATOM 2348 C CA . VAL B 1 145 ? 19.856 49.126 48.064 1.00 30.66 126 VAL B CA 1
ATOM 2349 C C . VAL B 1 145 ? 21.060 48.188 48.106 1.00 31.42 126 VAL B C 1
ATOM 2350 O O . VAL B 1 145 ? 21.251 47.349 47.228 1.00 32.24 126 VAL B O 1
ATOM 2354 N N . SER B 1 146 ? 21.889 48.383 49.122 1.00 30.72 127 SER B N 1
ATOM 2355 C CA . SER B 1 146 ? 22.956 47.480 49.429 1.00 30.14 127 SER B CA 1
ATOM 2356 C C . SER B 1 146 ? 22.423 46.565 50.515 1.00 30.04 127 SER B C 1
ATOM 2357 O O . SER B 1 146 ? 21.709 47.008 51.410 1.00 29.08 127 SER B O 1
ATOM 2360 N N . GLY B 1 147 ? 22.769 45.286 50.451 1.00 30.70 128 GLY B N 1
ATOM 2361 C CA . GLY B 1 147 ? 22.296 44.348 51.438 1.00 30.98 128 GLY B CA 1
ATOM 2362 C C . GLY B 1 147 ? 22.371 42.906 50.983 1.00 32.09 128 GLY B C 1
ATOM 2363 O O . GLY B 1 147 ? 23.302 42.530 50.261 1.00 33.62 128 GLY B O 1
ATOM 2364 N N . THR B 1 148 ? 21.392 42.096 51.389 1.00 32.14 129 THR B N 1
ATOM 2365 C CA . THR B 1 148 ? 21.368 40.666 51.080 1.00 32.20 129 THR B CA 1
ATOM 2366 C C . THR B 1 148 ? 20.013 40.266 50.554 1.00 31.92 129 THR B C 1
ATOM 2367 O O . THR B 1 148 ? 19.013 40.717 51.056 1.00 30.38 129 THR B O 1
ATOM 2371 N N . VAL B 1 149 ? 20.006 39.417 49.532 1.00 32.48 130 VAL B N 1
ATOM 2372 C CA . VAL B 1 149 ? 18.802 38.822 49.025 1.00 32.22 130 VAL B CA 1
ATOM 2373 C C . VAL B 1 149 ? 18.467 37.713 50.016 1.00 33.70 130 VAL B C 1
ATOM 2374 O O . VAL B 1 149 ? 19.218 36.764 50.142 1.00 33.76 130 VAL B O 1
ATOM 2378 N N . ILE B 1 150 ? 17.360 37.858 50.743 1.00 34.93 131 ILE B N 1
ATOM 2379 C CA . ILE B 1 150 ? 16.941 36.842 51.716 1.00 35.95 131 ILE B CA 1
ATOM 2380 C C . ILE B 1 150 ? 15.766 36.004 51.182 1.00 37.25 131 ILE B C 1
ATOM 2381 O O . ILE B 1 150 ? 15.354 35.046 51.815 1.00 37.53 131 ILE B O 1
ATOM 2386 N N . PHE B 1 151 ? 15.255 36.336 50.003 1.00 39.12 132 PHE B N 1
ATOM 2387 C CA . PHE B 1 151 ? 14.210 35.547 49.377 1.00 40.32 132 PHE B CA 1
ATOM 2388 C C . PHE B 1 151 ? 14.106 35.930 47.917 1.00 42.91 132 PHE B C 1
ATOM 2389 O O . PHE B 1 151 ? 14.170 37.108 47.556 1.00 42.54 132 PHE B O 1
ATOM 2410 N N . ASN B 1 153 ? 11.975 34.384 44.366 1.00 49.32 134 ASN B N 1
ATOM 2411 C CA . ASN B 1 153 ? 11.277 33.306 43.708 1.00 50.51 134 ASN B CA 1
ATOM 2412 C C . ASN B 1 153 ? 10.397 33.806 42.570 1.00 51.06 134 ASN B C 1
ATOM 2413 O O . ASN B 1 153 ? 10.091 35.017 42.495 1.00 49.63 134 ASN B O 1
ATOM 2418 N N . GLU B 1 154 ? 10.048 32.861 41.680 1.00 52.53 135 GLU B N 1
ATOM 2419 C CA . GLU B 1 154 ? 9.193 33.141 40.539 1.00 54.04 135 GLU B CA 1
ATOM 2420 C C . GLU B 1 154 ? 7.778 33.085 41.056 1.00 55.19 135 GLU B C 1
ATOM 2421 O O . GLU B 1 154 ? 7.374 32.084 41.620 1.00 55.94 135 GLU B O 1
ATOM 2427 N N . ILE B 1 155 ? 7.045 34.185 40.897 1.00 57.07 136 ILE B N 1
ATOM 2428 C CA . ILE B 1 155 ? 5.654 34.283 41.320 1.00 58.23 136 ILE B CA 1
ATOM 2429 C C . ILE B 1 155 ? 4.755 34.148 40.090 1.00 59.34 136 ILE B C 1
ATOM 2430 O O . ILE B 1 155 ? 5.062 34.714 39.031 1.00 59.81 136 ILE B O 1
ATOM 2435 N N . PRO B 1 156 ? 3.654 33.366 40.201 1.00 60.35 137 PRO B N 1
ATOM 2436 C CA . PRO B 1 156 ? 2.720 33.265 39.072 1.00 60.48 137 PRO B CA 1
ATOM 2437 C C . PRO B 1 156 ? 2.373 34.599 38.404 1.00 60.68 137 PRO B C 1
ATOM 2438 O O . PRO B 1 156 ? 2.426 35.662 39.041 1.00 60.55 137 PRO B O 1
ATOM 2442 N N . SER B 1 157 ? 2.042 34.499 37.113 1.00 60.85 138 SER B N 1
ATOM 2443 C CA . SER B 1 157 ? 1.603 35.617 36.250 1.00 60.85 138 SER B CA 1
ATOM 2444 C C . SER B 1 157 ? 1.499 35.090 34.818 1.00 60.62 138 SER B C 1
ATOM 2445 O O . SER B 1 157 ? 1.877 33.940 34.550 1.00 60.79 138 SER B O 1
ATOM 2448 N N . GLU B 1 158 ? 0.971 35.922 33.914 1.00 60.32 139 GLU B N 1
ATOM 2449 C CA . GLU B 1 158 ? 0.855 35.578 32.485 1.00 59.80 139 GLU B CA 1
ATOM 2450 C C . GLU B 1 158 ? 2.239 35.593 31.796 1.00 59.17 139 GLU B C 1
ATOM 2451 O O . GLU B 1 158 ? 2.366 35.127 30.655 1.00 59.55 139 GLU B O 1
ATOM 2453 N N . ARG B 1 159 ? 3.255 36.142 32.478 1.00 57.95 140 ARG B N 1
ATOM 2454 C CA . ARG B 1 159 ? 4.633 36.180 31.974 1.00 57.05 140 ARG B CA 1
ATOM 2455 C C . ARG B 1 159 ? 5.576 35.791 33.128 1.00 55.75 140 ARG B C 1
ATOM 2456 O O . ARG B 1 159 ? 5.111 35.411 34.225 1.00 55.63 140 ARG B O 1
ATOM 2464 N N . ALA B 1 160 ? 6.888 35.869 32.863 1.00 53.79 141 ALA B N 1
ATOM 2465 C CA . ALA B 1 160 ? 7.919 35.608 33.865 1.00 52.21 141 ALA B CA 1
ATOM 2466 C C . ALA B 1 160 ? 7.938 36.807 34.826 1.00 50.95 141 ALA B C 1
ATOM 2467 O O . ALA B 1 160 ? 8.068 37.974 34.427 1.00 50.38 141 ALA B O 1
ATOM 2469 N N . ASN B 1 161 ? 7.774 36.488 36.099 1.00 49.48 142 ASN B N 1
ATOM 2470 C CA . ASN B 1 161 ? 7.677 37.478 37.144 1.00 48.37 142 ASN B CA 1
ATOM 2471 C C . ASN B 1 161 ? 8.499 36.974 38.314 1.00 46.34 142 ASN B C 1
ATOM 2472 O O . ASN B 1 161 ? 8.346 35.852 38.735 1.00 46.48 142 ASN B O 1
ATOM 2477 N N . TYR B 1 162 ? 9.418 37.782 38.788 1.00 44.59 143 TYR B N 1
ATOM 2478 C CA . TYR B 1 162 ? 10.212 37.427 39.938 1.00 43.53 143 TYR B CA 1
ATOM 2479 C C . TYR B 1 162 ? 10.125 38.536 40.946 1.00 41.59 143 TYR B C 1
ATOM 2480 O O . TYR B 1 162 ? 9.796 39.675 40.611 1.00 41.34 143 TYR B O 1
ATOM 2489 N N . VAL B 1 163 ? 10.340 38.177 42.204 1.00 40.33 144 VAL B N 1
ATOM 2490 C CA A VAL B 1 163 ? 10.376 39.140 43.279 0.50 39.83 144 VAL B CA 1
ATOM 2491 C CA B VAL B 1 163 ? 10.414 39.186 43.243 0.50 39.58 144 VAL B CA 1
ATOM 2492 C C . VAL B 1 163 ? 11.630 38.878 44.112 1.00 38.91 144 VAL B C 1
ATOM 2493 O O . VAL B 1 163 ? 11.873 37.746 44.514 1.00 39.32 144 VAL B O 1
ATOM 2500 N N . PHE B 1 164 ? 12.446 39.905 44.319 1.00 37.21 145 PHE B N 1
ATOM 2501 C CA . PHE B 1 164 ? 13.610 39.818 45.168 1.00 35.80 145 PHE B CA 1
ATOM 2502 C C . PHE B 1 164 ? 13.229 40.521 46.440 1.00 34.77 145 PHE B C 1
ATOM 2503 O O . PHE B 1 164 ? 12.723 41.638 46.386 1.00 36.12 145 PHE B O 1
ATOM 2511 N N . TYR B 1 165 ? 13.437 39.904 47.581 1.00 33.62 146 TYR B N 1
ATOM 2512 C CA . TYR B 1 165 ? 13.180 40.587 48.848 1.00 33.80 146 TYR B CA 1
ATOM 2513 C C . TYR B 1 165 ? 14.545 40.741 49.449 1.00 33.36 146 TYR B C 1
ATOM 2514 O O . TYR B 1 165 ? 15.263 39.768 49.563 1.00 32.74 146 TYR B O 1
ATOM 2531 N N . LEU B 1 167 ? 17.239 42.370 52.515 1.00 33.66 148 LEU B N 1
ATOM 2532 C CA . LEU B 1 167 ? 17.509 42.941 53.811 1.00 34.59 148 LEU B CA 1
ATOM 2533 C C . LEU B 1 167 ? 18.633 43.965 53.580 1.00 34.80 148 LEU B C 1
ATOM 2534 O O . LEU B 1 167 ? 19.764 43.609 53.205 1.00 32.72 148 LEU B O 1
ATOM 2539 N N . GLU B 1 168 ? 18.283 45.226 53.781 1.00 35.42 149 GLU B N 1
ATOM 2540 C CA . GLU B 1 168 ? 19.175 46.346 53.583 1.00 37.41 149 GLU B CA 1
ATOM 2541 C C . GLU B 1 168 ? 20.201 46.395 54.663 1.00 39.00 149 GLU B C 1
ATOM 2542 O O . GLU B 1 168 ? 19.873 46.226 55.823 1.00 39.71 149 GLU B O 1
ATOM 2548 N N . GLU B 1 169 ? 21.450 46.629 54.302 1.00 41.88 150 GLU B N 1
ATOM 2549 C CA . GLU B 1 169 ? 22.473 46.723 55.307 1.00 45.42 150 GLU B CA 1
ATOM 2550 C C . GLU B 1 169 ? 22.351 48.130 55.975 1.00 46.26 150 GLU B C 1
ATOM 2551 O O . GLU B 1 169 ? 21.996 49.208 55.417 1.00 47.52 150 GLU B O 1
ATOM 2558 N N . HIS C 1 12 ? 41.926 -10.323 38.106 1.00 59.76 -7 HIS C N 1
ATOM 2559 C CA . HIS C 1 12 ? 42.359 -8.942 37.772 1.00 59.63 -7 HIS C CA 1
ATOM 2560 C C . HIS C 1 12 ? 41.168 -8.131 37.215 1.00 59.47 -7 HIS C C 1
ATOM 2561 O O . HIS C 1 12 ? 40.534 -8.503 36.218 1.00 59.75 -7 HIS C O 1
ATOM 2563 N N . GLU C 1 13 ? 40.845 -7.046 37.923 1.00 58.71 -6 GLU C N 1
ATOM 2564 C CA . GLU C 1 13 ? 39.781 -6.124 37.549 1.00 57.25 -6 GLU C CA 1
ATOM 2565 C C . GLU C 1 13 ? 40.451 -4.901 36.935 1.00 55.76 -6 GLU C C 1
ATOM 2566 O O . GLU C 1 13 ? 39.769 -4.070 36.346 1.00 55.98 -6 GLU C O 1
ATOM 2568 N N . ASN C 1 14 ? 41.773 -4.770 37.076 1.00 53.61 -5 ASN C N 1
ATOM 2569 C CA . ASN C 1 14 ? 42.468 -3.637 36.469 1.00 52.11 -5 ASN C CA 1
ATOM 2570 C C . ASN C 1 14 ? 42.468 -3.750 34.955 1.00 50.23 -5 ASN C C 1
ATOM 2571 O O . ASN C 1 14 ? 42.388 -4.849 34.398 1.00 48.87 -5 ASN C O 1
ATOM 2576 N N . LEU C 1 15 ? 42.568 -2.592 34.308 1.00 48.45 -4 LEU C N 1
ATOM 2577 C CA . LEU C 1 15 ? 42.644 -2.523 32.866 1.00 47.12 -4 LEU C CA 1
ATOM 2578 C C . LEU C 1 15 ? 43.987 -3.112 32.430 1.00 46.38 -4 LEU C C 1
ATOM 2579 O O . LEU C 1 15 ? 45.010 -2.924 33.078 1.00 45.60 -4 LEU C O 1
ATOM 2584 N N . TYR C 1 16 ? 43.960 -3.858 31.340 1.00 45.69 -3 TYR C N 1
ATOM 2585 C CA . TYR C 1 16 ? 45.136 -4.570 30.861 1.00 45.57 -3 TYR C CA 1
ATOM 2586 C C . TYR C 1 16 ? 45.814 -3.785 29.760 1.00 45.82 -3 TYR C C 1
ATOM 2587 O O . TYR C 1 16 ? 45.154 -3.325 28.839 1.00 45.67 -3 TYR C O 1
ATOM 2596 N N . PHE C 1 17 ? 47.128 -3.629 29.870 1.00 46.99 -2 PHE C N 1
ATOM 2597 C CA . PHE C 1 17 ? 47.927 -2.902 28.881 1.00 48.22 -2 PHE C CA 1
ATOM 2598 C C . PHE C 1 17 ? 49.097 -3.768 28.341 1.00 49.35 -2 PHE C C 1
ATOM 2599 O O . PHE C 1 17 ? 50.146 -3.252 27.972 1.00 49.64 -2 PHE C O 1
ATOM 2607 N N . GLN C 1 18 ? 48.916 -5.079 28.285 1.00 51.10 -1 GLN C N 1
ATOM 2608 C CA . GLN C 1 18 ? 49.948 -6.009 27.773 1.00 52.41 -1 GLN C CA 1
ATOM 2609 C C . GLN C 1 18 ? 51.268 -5.995 28.560 1.00 52.96 -1 GLN C C 1
ATOM 2610 O O . GLN C 1 18 ? 52.360 -6.073 27.970 1.00 53.25 -1 GLN C O 1
ATOM 2616 N N . GLY C 1 19 ? 51.143 -5.916 29.889 1.00 53.35 0 GLY C N 1
ATOM 2617 C CA . GLY C 1 19 ? 52.273 -5.875 30.810 1.00 53.42 0 GLY C CA 1
ATOM 2618 C C . GLY C 1 19 ? 53.176 -4.661 30.630 1.00 53.88 0 GLY C C 1
ATOM 2619 O O . GLY C 1 19 ? 54.154 -4.497 31.349 1.00 53.85 0 GLY C O 1
ATOM 2628 N N . LYS C 1 21 ? 54.682 -0.676 30.410 1.00 51.46 2 LYS C N 1
ATOM 2629 C CA . LYS C 1 21 ? 54.809 0.468 31.330 1.00 49.85 2 LYS C CA 1
ATOM 2630 C C . LYS C 1 21 ? 53.826 1.555 30.880 1.00 47.94 2 LYS C C 1
ATOM 2631 O O . LYS C 1 21 ? 53.862 2.021 29.747 1.00 47.77 2 LYS C O 1
ATOM 2633 N N . ILE C 1 22 ? 52.917 1.900 31.786 1.00 45.86 3 ILE C N 1
ATOM 2634 C CA . ILE C 1 22 ? 51.898 2.913 31.574 1.00 44.19 3 ILE C CA 1
ATOM 2635 C C . ILE C 1 22 ? 52.228 4.215 32.332 1.00 42.80 3 ILE C C 1
ATOM 2636 O O . ILE C 1 22 ? 53.100 4.255 33.194 1.00 41.88 3 ILE C O 1
ATOM 2641 N N . PRO C 1 23 ? 51.553 5.307 31.987 1.00 41.88 4 PRO C N 1
ATOM 2642 C CA . PRO C 1 23 ? 51.871 6.530 32.716 1.00 41.24 4 PRO C CA 1
ATOM 2643 C C . PRO C 1 23 ? 51.333 6.552 34.132 1.00 40.29 4 PRO C C 1
ATOM 2644 O O . PRO C 1 23 ? 50.420 5.791 34.451 1.00 39.40 4 PRO C O 1
ATOM 2648 N N . LYS C 1 24 ? 51.920 7.407 34.970 1.00 39.71 5 LYS C N 1
ATOM 2649 C CA A LYS C 1 24 ? 51.405 7.620 36.321 0.50 39.38 5 LYS C CA 1
ATOM 2650 C CA B LYS C 1 24 ? 51.413 7.634 36.323 0.50 39.37 5 LYS C CA 1
ATOM 2651 C C . LYS C 1 24 ? 50.327 8.700 36.223 1.00 39.15 5 LYS C C 1
ATOM 2652 O O . LYS C 1 24 ? 50.451 9.653 35.433 1.00 37.99 5 LYS C O 1
ATOM 2663 N N . ILE C 1 25 ? 49.250 8.537 36.988 1.00 38.59 6 ILE C N 1
ATOM 2664 C CA . ILE C 1 25 ? 48.181 9.530 36.987 1.00 38.36 6 ILE C CA 1
ATOM 2665 C C . ILE C 1 25 ? 47.941 10.007 38.421 1.00 38.25 6 ILE C C 1
ATOM 2666 O O . ILE C 1 25 ? 47.841 9.191 39.352 1.00 37.87 6 ILE C O 1
ATOM 2671 N N . TYR C 1 26 ? 47.903 11.329 38.579 1.00 38.15 7 TYR C N 1
ATOM 2672 C CA . TYR C 1 26 ? 47.682 11.991 39.868 1.00 38.96 7 TYR C CA 1
ATOM 2673 C C . TYR C 1 26 ? 46.365 12.763 39.792 1.00 39.12 7 TYR C C 1
ATOM 2674 O O . TYR C 1 26 ? 46.161 13.516 38.846 1.00 39.44 7 TYR C O 1
ATOM 2683 N N . VAL C 1 27 ? 45.484 12.583 40.774 1.00 39.08 8 VAL C N 1
ATOM 2684 C CA . VAL C 1 27 ? 44.157 13.194 40.738 1.00 39.23 8 VAL C CA 1
ATOM 2685 C C . VAL C 1 27 ? 43.833 13.990 42.007 1.00 40.18 8 VAL C C 1
ATOM 2686 O O . VAL C 1 27 ? 44.050 13.518 43.133 1.00 39.79 8 VAL C O 1
ATOM 2690 N N . GLU C 1 28 ? 43.335 15.207 41.801 1.00 40.71 9 GLU C N 1
ATOM 2691 C CA . GLU C 1 28 ? 42.954 16.111 42.881 1.00 41.83 9 GLU C CA 1
ATOM 2692 C C . GLU C 1 28 ? 41.983 15.494 43.866 1.00 42.40 9 GLU C C 1
ATOM 2693 O O . GLU C 1 28 ? 41.007 14.865 43.474 1.00 42.35 9 GLU C O 1
ATOM 2699 N N . GLY C 1 29 ? 42.276 15.689 45.153 1.00 44.00 10 GLY C N 1
ATOM 2700 C CA . GLY C 1 29 ? 41.407 15.264 46.237 1.00 44.86 10 GLY C CA 1
ATOM 2701 C C . GLY C 1 29 ? 41.076 13.791 46.388 1.00 45.88 10 GLY C C 1
ATOM 2702 O O . GLY C 1 29 ? 40.070 13.457 47.024 1.00 46.66 10 GLY C O 1
ATOM 2703 N N . GLU C 1 30 ? 41.904 12.912 45.827 1.00 46.47 11 GLU C N 1
ATOM 2704 C CA . GLU C 1 30 ? 41.741 11.464 45.994 1.00 47.00 11 GLU C CA 1
ATOM 2705 C C . GLU C 1 30 ? 42.717 11.079 47.091 1.00 46.77 11 GLU C C 1
ATOM 2706 O O . GLU C 1 30 ? 43.622 10.272 46.862 1.00 47.01 11 GLU C O 1
ATOM 2712 N N . LEU C 1 31 ? 42.523 11.676 48.274 1.00 46.68 12 LEU C N 1
ATOM 2713 C CA . LEU C 1 31 ? 43.407 11.492 49.421 1.00 46.44 12 LEU C CA 1
ATOM 2714 C C . LEU C 1 31 ? 43.757 10.022 49.596 1.00 46.28 12 LEU C C 1
ATOM 2715 O O . LEU C 1 31 ? 42.884 9.164 49.607 1.00 46.83 12 LEU C O 1
ATOM 2717 N N . ASN C 1 32 ? 45.047 9.733 49.654 1.00 45.90 13 ASN C N 1
ATOM 2718 C CA . ASN C 1 32 ? 45.528 8.375 49.866 1.00 45.33 13 ASN C CA 1
ATOM 2719 C C . ASN C 1 32 ? 46.962 8.461 50.350 1.00 45.18 13 ASN C C 1
ATOM 2720 O O . ASN C 1 32 ? 47.472 9.562 50.577 1.00 44.57 13 ASN C O 1
ATOM 2725 N N . ASP C 1 33 ? 47.620 7.324 50.522 1.00 45.16 14 ASP C N 1
ATOM 2726 C CA . ASP C 1 33 ? 48.988 7.351 51.039 1.00 45.38 14 ASP C CA 1
ATOM 2727 C C . ASP C 1 33 ? 50.039 7.255 49.925 1.00 44.86 14 ASP C C 1
ATOM 2728 O O . ASP C 1 33 ? 51.212 6.957 50.194 1.00 45.24 14 ASP C O 1
ATOM 2733 N N . GLY C 1 34 ? 49.612 7.530 48.686 1.00 43.74 15 GLY C N 1
ATOM 2734 C CA . GLY C 1 34 ? 50.494 7.478 47.528 1.00 42.66 15 GLY C CA 1
ATOM 2735 C C . GLY C 1 34 ? 51.244 8.776 47.301 1.00 41.69 15 GLY C C 1
ATOM 2736 O O . GLY C 1 34 ? 51.072 9.746 48.043 1.00 41.44 15 GLY C O 1
ATOM 2737 N N . ASP C 1 35 ? 52.086 8.777 46.269 1.00 40.46 16 ASP C N 1
ATOM 2738 C CA . ASP C 1 35 ? 52.883 9.951 45.894 1.00 39.72 16 ASP C CA 1
ATOM 2739 C C . ASP C 1 35 ? 51.999 11.107 45.469 1.00 38.72 16 ASP C C 1
ATOM 2740 O O . ASP C 1 35 ? 50.924 10.905 44.939 1.00 37.80 16 ASP C O 1
ATOM 2745 N N . ARG C 1 36 ? 52.505 12.312 45.682 1.00 38.34 17 ARG C N 1
ATOM 2746 C CA . ARG C 1 36 ? 51.769 13.529 45.417 1.00 38.04 17 ARG C CA 1
ATOM 2747 C C . ARG C 1 36 ? 52.495 14.544 44.548 1.00 37.53 17 ARG C C 1
ATOM 2748 O O . ARG C 1 36 ? 53.733 14.633 44.547 1.00 36.24 17 ARG C O 1
ATOM 2756 N N . VAL C 1 37 ? 51.687 15.311 43.824 1.00 37.37 18 VAL C N 1
ATOM 2757 C CA . VAL C 1 37 ? 52.158 16.450 43.073 1.00 37.93 18 VAL C CA 1
ATOM 2758 C C . VAL C 1 37 ? 51.386 17.669 43.629 1.00 37.76 18 VAL C C 1
ATOM 2759 O O . VAL C 1 37 ? 50.203 17.568 43.946 1.00 37.21 18 VAL C O 1
ATOM 2763 N N . ALA C 1 38 ? 52.067 18.793 43.806 1.00 37.60 19 ALA C N 1
ATOM 2764 C CA . ALA C 1 38 ? 51.408 19.991 44.271 1.00 38.52 19 ALA C CA 1
ATOM 2765 C C . ALA C 1 38 ? 51.337 20.942 43.084 1.00 38.52 19 ALA C C 1
ATOM 2766 O O . ALA C 1 38 ? 52.318 21.122 42.371 1.00 38.34 19 ALA C O 1
ATOM 2768 N N . ILE C 1 39 ? 50.160 21.504 42.849 1.00 39.07 20 ILE C N 1
ATOM 2769 C CA . ILE C 1 39 ? 49.976 22.448 41.766 1.00 39.40 20 ILE C CA 1
ATOM 2770 C C . ILE C 1 39 ? 49.705 23.793 42.425 1.00 40.15 20 ILE C C 1
ATOM 2771 O O . ILE C 1 39 ? 48.735 23.953 43.181 1.00 40.15 20 ILE C O 1
ATOM 2776 N N . GLU C 1 40 ? 50.589 24.747 42.143 1.00 41.08 21 GLU C N 1
ATOM 2777 C CA . GLU C 1 40 ? 50.519 26.074 42.711 1.00 41.61 21 GLU C CA 1
ATOM 2778 C C . GLU C 1 40 ? 50.456 27.138 41.644 1.00 42.38 21 GLU C C 1
ATOM 2779 O O . GLU C 1 40 ? 50.540 26.848 40.461 1.00 41.77 21 GLU C O 1
ATOM 2785 N N . LYS C 1 41 ? 50.322 28.383 42.092 1.00 43.81 22 LYS C N 1
ATOM 2786 C CA . LYS C 1 41 ? 50.333 29.532 41.215 1.00 45.28 22 LYS C CA 1
ATOM 2787 C C . LYS C 1 41 ? 49.368 29.391 40.051 1.00 45.62 22 LYS C C 1
ATOM 2788 O O . LYS C 1 41 ? 49.758 29.569 38.896 1.00 46.10 22 LYS C O 1
ATOM 2794 N N . ASP C 1 42 ? 48.119 29.037 40.350 1.00 46.35 23 ASP C N 1
ATOM 2795 C CA . ASP C 1 42 ? 47.075 28.914 39.313 1.00 46.97 23 ASP C CA 1
ATOM 2796 C C . ASP C 1 42 ? 47.453 27.945 38.161 1.00 46.46 23 ASP C C 1
ATOM 2797 O O . ASP C 1 42 ? 47.018 28.135 37.024 1.00 47.20 23 ASP C O 1
ATOM 2802 N N . GLY C 1 43 ? 48.231 26.898 38.458 1.00 45.46 24 GLY C N 1
ATOM 2803 C CA . GLY C 1 43 ? 48.631 25.914 37.449 1.00 44.56 24 GLY C CA 1
ATOM 2804 C C . GLY C 1 43 ? 50.026 26.047 36.841 1.00 44.01 24 GLY C C 1
ATOM 2805 O O . GLY C 1 43 ? 50.471 25.159 36.112 1.00 44.30 24 GLY C O 1
ATOM 2806 N N . ASN C 1 44 ? 50.722 27.133 37.148 1.00 43.70 25 ASN C N 1
ATOM 2807 C CA . ASN C 1 44 ? 52.063 27.405 36.613 1.00 43.55 25 ASN C CA 1
ATOM 2808 C C . ASN C 1 44 ? 53.249 26.824 37.393 1.00 43.35 25 ASN C C 1
ATOM 2809 O O . ASN C 1 44 ? 54.405 26.997 36.989 1.00 44.22 25 ASN C O 1
ATOM 2814 N N . ALA C 1 45 ? 52.990 26.171 38.523 1.00 42.58 26 ALA C N 1
ATOM 2815 C CA . ALA C 1 45 ? 54.070 25.552 39.321 1.00 41.62 26 ALA C CA 1
ATOM 2816 C C . ALA C 1 45 ? 53.664 24.127 39.650 1.00 40.67 26 ALA C C 1
ATOM 2817 O O . ALA C 1 45 ? 52.636 23.906 40.301 1.00 40.28 26 ALA C O 1
ATOM 2819 N N . ILE C 1 46 ? 54.461 23.172 39.172 1.00 40.33 27 ILE C N 1
ATOM 2820 C CA . ILE C 1 46 ? 54.224 21.741 39.378 1.00 39.84 27 ILE C CA 1
ATOM 2821 C C . ILE C 1 46 ? 55.343 21.241 40.274 1.00 39.67 27 ILE C C 1
ATOM 2822 O O . ILE C 1 46 ? 56.507 21.420 39.945 1.00 39.74 27 ILE C O 1
ATOM 2827 N N . ILE C 1 47 ? 54.997 20.646 41.418 1.00 39.23 28 ILE C N 1
ATOM 2828 C CA . ILE C 1 47 ? 56.005 20.179 42.364 1.00 39.20 28 ILE C CA 1
ATOM 2829 C C . ILE C 1 47 ? 55.776 18.716 42.750 1.00 39.54 28 ILE C C 1
ATOM 2830 O O . ILE C 1 47 ? 54.808 18.378 43.426 1.00 39.99 28 ILE C O 1
ATOM 2835 N N . PHE C 1 48 ? 56.653 17.839 42.290 1.00 39.96 29 PHE C N 1
ATOM 2836 C CA . PHE C 1 48 ? 56.589 16.443 42.699 1.00 40.16 29 PHE C CA 1
ATOM 2837 C C . PHE C 1 48 ? 57.148 16.372 44.111 1.00 41.01 29 PHE C C 1
ATOM 2838 O O . PHE C 1 48 ? 58.307 16.725 44.334 1.00 41.32 29 PHE C O 1
ATOM 2846 N N . LEU C 1 49 ? 56.302 15.956 45.056 1.00 41.92 30 LEU C N 1
ATOM 2847 C CA . LEU C 1 49 ? 56.666 15.857 46.479 1.00 42.53 30 LEU C CA 1
ATOM 2848 C C . LEU C 1 49 ? 57.232 14.473 46.856 1.00 43.32 30 LEU C C 1
ATOM 2849 O O . LEU C 1 49 ? 56.751 13.435 46.370 1.00 42.60 30 LEU C O 1
ATOM 2854 N N . GLU C 1 50 ? 58.245 14.476 47.735 1.00 44.64 31 GLU C N 1
ATOM 2855 C CA . GLU C 1 50 ? 58.845 13.225 48.214 1.00 45.88 31 GLU C CA 1
ATOM 2856 C C . GLU C 1 50 ? 57.900 12.469 49.167 1.00 46.72 31 GLU C C 1
ATOM 2857 O O . GLU C 1 50 ? 57.046 13.076 49.818 1.00 46.52 31 GLU C O 1
ATOM 2860 N N . LYS C 1 51 ? 58.084 11.142 49.198 1.00 48.04 32 LYS C N 1
ATOM 2861 C CA . LYS C 1 51 ? 57.301 10.180 50.002 1.00 48.79 32 LYS C CA 1
ATOM 2862 C C . LYS C 1 51 ? 56.739 10.708 51.321 1.00 49.61 32 LYS C C 1
ATOM 2863 O O . LYS C 1 51 ? 55.525 10.906 51.440 1.00 50.34 32 LYS C O 1
ATOM 2865 N N . ASP C 1 52 ? 57.605 10.951 52.302 1.00 50.15 33 ASP C N 1
ATOM 2866 C CA . ASP C 1 52 ? 57.148 11.387 53.612 1.00 50.57 33 ASP C CA 1
ATOM 2867 C C . ASP C 1 52 ? 57.341 12.889 53.825 1.00 50.96 33 ASP C C 1
ATOM 2868 O O . ASP C 1 52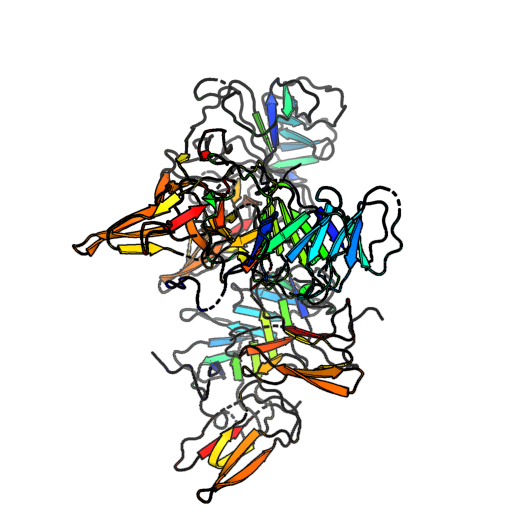 ? 57.493 13.329 54.960 1.00 51.50 33 ASP C O 1
ATOM 2870 N N . GLU C 1 53 ? 57.284 13.678 52.756 1.00 51.05 34 GLU C N 1
ATOM 2871 C CA . GLU C 1 53 ? 57.565 15.121 52.841 1.00 51.27 34 GLU C CA 1
ATOM 2872 C C . GLU C 1 53 ? 56.353 15.967 53.213 1.00 50.72 34 GLU C C 1
ATOM 2873 O O . GLU C 1 53 ? 55.311 15.875 52.579 1.00 50.65 34 GLU C O 1
ATOM 2879 N N . GLU C 1 54 ? 56.513 16.825 54.216 1.00 50.25 35 GLU C N 1
ATOM 2880 C CA . GLU C 1 54 ? 55.431 17.697 54.674 1.00 49.87 35 GLU C CA 1
ATOM 2881 C C . GLU C 1 54 ? 55.226 18.878 53.717 1.00 49.27 35 GLU C C 1
ATOM 2882 O O . GLU C 1 54 ? 56.141 19.676 53.522 1.00 49.96 35 GLU C O 1
ATOM 2884 N N . TYR C 1 55 ? 54.038 18.999 53.127 1.00 48.01 36 TYR C N 1
ATOM 2885 C CA . TYR C 1 55 ? 53.740 20.140 52.239 1.00 47.17 36 TYR C CA 1
ATOM 2886 C C . TYR C 1 55 ? 52.936 21.258 52.975 1.00 46.70 36 TYR C C 1
ATOM 2887 O O . TYR C 1 55 ? 51.869 21.007 53.543 1.00 46.21 36 TYR C O 1
ATOM 2896 N N . SER C 1 56 ? 53.466 22.483 52.936 1.00 46.09 37 SER C N 1
ATOM 2897 C CA . SER C 1 56 ? 52.869 23.641 53.604 1.00 45.75 37 SER C CA 1
ATOM 2898 C C . SER C 1 56 ? 52.464 24.790 52.679 1.00 45.04 37 SER C C 1
ATOM 2899 O O . SER C 1 56 ? 52.155 25.892 53.169 1.00 44.83 37 SER C O 1
ATOM 2902 N N A GLY C 1 57 ? 52.401 24.578 51.358 0.50 44.34 38 GLY C N 1
ATOM 2903 N N B GLY C 1 57 ? 52.492 24.505 51.383 0.50 44.42 38 GLY C N 1
ATOM 2904 C CA A GLY C 1 57 ? 52.250 25.705 50.382 0.50 43.80 38 GLY C CA 1
ATOM 2905 C CA B GLY C 1 57 ? 52.063 25.447 50.388 0.50 44.01 38 GLY C CA 1
ATOM 2906 C C A GLY C 1 57 ? 50.978 26.350 49.803 0.50 43.44 38 GLY C C 1
ATOM 2907 C C B GLY C 1 57 ? 50.556 25.358 50.355 0.50 43.57 38 GLY C C 1
ATOM 2908 O O A GLY C 1 57 ? 51.099 27.375 49.136 0.50 42.81 38 GLY C O 1
ATOM 2909 O O B GLY C 1 57 ? 49.937 24.510 51.004 0.50 43.03 38 GLY C O 1
ATOM 2910 N N A ASN C 1 58 ? 49.798 25.768 50.031 0.50 43.21 39 ASN C N 1
ATOM 2911 N N B ASN C 1 58 ? 49.966 26.233 49.574 0.50 43.27 39 ASN C N 1
ATOM 2912 C CA A ASN C 1 58 ? 48.454 26.244 49.531 0.50 43.31 39 ASN C CA 1
ATOM 2913 C CA B ASN C 1 58 ? 48.530 26.306 49.497 0.50 43.27 39 ASN C CA 1
ATOM 2914 C C A ASN C 1 58 ? 48.030 25.821 48.117 0.50 43.23 39 ASN C C 1
ATOM 2915 C C B ASN C 1 58 ? 48.034 25.831 48.127 0.50 43.22 39 ASN C C 1
ATOM 2916 O O A ASN C 1 58 ? 46.975 26.238 47.629 0.50 43.56 39 ASN C O 1
ATOM 2917 O O B ASN C 1 58 ? 46.949 26.212 47.678 0.50 43.54 39 ASN C O 1
ATOM 2922 N N . GLY C 1 59 ? 48.839 25.005 47.463 1.00 42.95 40 GLY C N 1
ATOM 2923 C CA . GLY C 1 59 ? 48.501 24.503 46.148 1.00 42.90 40 GLY C CA 1
ATOM 2924 C C . GLY C 1 59 ? 47.465 23.415 46.288 1.00 42.28 40 GLY C C 1
ATOM 2925 O O . GLY C 1 59 ? 46.969 23.158 47.383 1.00 42.27 40 GLY C O 1
ATOM 2926 N N . LYS C 1 60 ? 47.110 22.805 45.170 1.00 41.47 41 LYS C N 1
ATOM 2927 C CA . LYS C 1 60 ? 46.174 21.692 45.178 1.00 41.04 41 LYS C CA 1
ATOM 2928 C C . LYS C 1 60 ? 47.046 20.420 45.234 1.00 40.28 41 LYS C C 1
ATOM 2929 O O . LYS C 1 60 ? 48.099 20.365 44.583 1.00 40.56 41 LYS C O 1
ATOM 2931 N N . LEU C 1 61 ? 46.656 19.438 46.050 1.00 39.00 42 LEU C N 1
ATOM 2932 C CA . LEU C 1 61 ? 47.388 18.182 46.136 1.00 38.30 42 LEU C CA 1
ATOM 2933 C C . LEU C 1 61 ? 46.710 17.118 45.258 1.00 38.10 42 LEU C C 1
ATOM 2934 O O . LEU C 1 61 ? 45.510 16.804 45.411 1.00 37.89 42 LEU C O 1
ATOM 2939 N N . LEU C 1 62 ? 47.505 16.589 44.324 1.00 37.09 43 LEU C N 1
ATOM 2940 C CA . LEU C 1 62 ? 47.073 15.541 43.444 1.00 36.10 43 LEU C CA 1
ATOM 2941 C C . LEU C 1 62 ? 47.744 14.288 43.973 1.00 35.85 43 LEU C C 1
ATOM 2942 O O . LEU C 1 62 ? 48.927 14.287 44.276 1.00 35.78 43 LEU C O 1
ATOM 2947 N N . TYR C 1 63 ? 46.973 13.225 44.070 1.00 36.23 44 TYR C N 1
ATOM 2948 C CA . TYR C 1 63 ? 47.423 11.971 44.615 1.00 36.76 44 TYR C CA 1
ATOM 2949 C C . TYR C 1 63 ? 47.470 10.928 43.526 1.00 37.54 44 TYR C C 1
ATOM 2950 O O . TYR C 1 63 ? 46.544 10.821 42.718 1.00 37.30 44 TYR C O 1
ATOM 2959 N N . GLN C 1 64 ? 48.532 10.136 43.518 1.00 38.01 45 GLN C N 1
ATOM 2960 C CA . GLN C 1 64 ? 48.638 9.087 42.543 1.00 39.19 45 GLN C CA 1
ATOM 2961 C C . GLN C 1 64 ? 47.511 8.067 42.720 1.00 39.30 45 GLN C C 1
ATOM 2962 O O . GLN C 1 64 ? 47.197 7.668 43.832 1.00 39.01 45 GLN C O 1
ATOM 2968 N N . VAL C 1 65 ? 46.916 7.656 41.601 1.00 40.11 46 VAL C N 1
ATOM 2969 C CA . VAL C 1 65 ? 45.853 6.665 41.601 1.00 40.47 46 VAL C CA 1
ATOM 2970 C C . VAL C 1 65 ? 46.098 5.557 40.558 1.00 40.94 46 VAL C C 1
ATOM 2971 O O . VAL C 1 65 ? 46.921 5.683 39.639 1.00 40.92 46 VAL C O 1
ATOM 2975 N N . ILE C 1 66 ? 45.414 4.439 40.753 1.00 41.45 47 ILE C N 1
ATOM 2976 C CA . ILE C 1 66 ? 45.440 3.355 39.799 1.00 42.06 47 ILE C CA 1
ATOM 2977 C C . ILE C 1 66 ? 44.592 3.833 38.639 1.00 42.22 47 ILE C C 1
ATOM 2978 O O . ILE C 1 66 ? 43.492 4.279 38.837 1.00 42.32 47 ILE C O 1
ATOM 2983 N N . TYR C 1 67 ? 45.099 3.750 37.425 1.00 42.98 48 TYR C N 1
ATOM 2984 C CA . TYR C 1 67 ? 44.325 4.218 36.283 1.00 43.48 48 TYR C CA 1
ATOM 2985 C C . TYR C 1 67 ? 43.204 3.233 35.945 1.00 43.80 48 TYR C C 1
ATOM 2986 O O . TYR C 1 67 ? 43.445 2.018 35.816 1.00 43.75 48 TYR C O 1
ATOM 2995 N N . ASP C 1 68 ? 41.992 3.775 35.806 1.00 43.82 49 ASP C N 1
ATOM 2996 C CA . ASP C 1 68 ? 40.812 2.967 35.515 1.00 43.78 49 ASP C CA 1
ATOM 2997 C C . ASP C 1 68 ? 39.810 3.689 34.594 1.00 42.99 49 ASP C C 1
ATOM 2998 O O . ASP C 1 68 ? 38.607 3.663 34.830 1.00 43.29 49 ASP C O 1
ATOM 3003 N N . ASP C 1 69 ? 40.333 4.273 33.519 1.00 41.84 50 ASP C N 1
ATOM 3004 C CA . ASP C 1 69 ? 39.556 4.990 32.512 1.00 41.24 50 ASP C CA 1
ATOM 3005 C C . ASP C 1 69 ? 39.403 6.417 32.960 1.00 39.95 50 ASP C C 1
ATOM 3006 O O . ASP C 1 69 ? 38.854 6.692 34.002 1.00 38.50 50 ASP C O 1
ATOM 3011 N N . LEU C 1 70 ? 39.877 7.316 32.121 1.00 39.64 51 LEU C N 1
ATOM 3012 C CA . LEU C 1 70 ? 39.916 8.738 32.429 1.00 39.80 51 LEU C CA 1
ATOM 3013 C C . LEU C 1 70 ? 38.497 9.305 32.569 1.00 39.10 51 LEU C C 1
ATOM 3014 O O . LEU C 1 70 ? 38.297 10.270 33.266 1.00 39.18 51 LEU C O 1
ATOM 3019 N N . ALA C 1 71 ? 37.527 8.676 31.898 1.00 39.22 52 ALA C N 1
ATOM 3020 C CA . ALA C 1 71 ? 36.098 9.014 31.991 1.00 38.59 52 ALA C CA 1
ATOM 3021 C C . ALA C 1 71 ? 35.597 9.093 33.442 1.00 38.90 52 ALA C C 1
ATOM 3022 O O . ALA C 1 71 ? 34.563 9.726 33.716 1.00 38.37 52 ALA C O 1
ATOM 3024 N N . LYS C 1 72 ? 36.274 8.384 34.349 1.00 39.26 53 LYS C N 1
ATOM 3025 C CA . LYS C 1 72 ? 35.943 8.414 35.775 1.00 39.75 53 LYS C CA 1
ATOM 3026 C C . LYS C 1 72 ? 35.999 9.829 36.336 1.00 39.09 53 LYS C C 1
ATOM 3027 O O . LYS C 1 72 ? 35.263 10.146 37.269 1.00 39.58 53 LYS C O 1
ATOM 3033 N N . TYR C 1 73 ? 36.869 10.659 35.771 1.00 38.32 54 TYR C N 1
ATOM 3034 C CA . TYR C 1 73 ? 37.074 12.020 36.231 1.00 38.77 54 TYR C CA 1
ATOM 3035 C C . TYR C 1 73 ? 36.562 13.089 35.286 1.00 38.02 54 TYR C C 1
ATOM 3036 O O . TYR C 1 73 ? 37.006 14.235 35.370 1.00 38.42 54 TYR C O 1
ATOM 3053 N N . SER C 1 75 ? 33.045 14.819 33.118 1.00 35.69 56 SER C N 1
ATOM 3054 C CA . SER C 1 75 ? 31.627 15.071 32.974 1.00 35.77 56 SER C CA 1
ATOM 3055 C C . SER C 1 75 ? 31.493 15.327 31.474 1.00 35.03 56 SER C C 1
ATOM 3056 O O . SER C 1 75 ? 31.982 16.337 30.985 1.00 34.37 56 SER C O 1
ATOM 3059 N N . LEU C 1 76 ? 30.887 14.383 30.752 1.00 35.13 57 LEU C N 1
ATOM 3060 C CA . LEU C 1 76 ? 30.815 14.434 29.277 1.00 35.85 57 LEU C CA 1
ATOM 3061 C C . LEU C 1 76 ? 32.276 14.577 28.796 1.00 36.56 57 LEU C C 1
ATOM 3062 O O . LEU C 1 76 ? 33.120 13.750 29.168 1.00 37.29 57 LEU C O 1
ATOM 3067 N N . ASP C 1 77 ? 32.599 15.602 28.011 1.00 37.72 58 ASP C N 1
ATOM 3068 C CA . ASP C 1 77 ? 33.976 15.789 27.516 1.00 38.95 58 ASP C CA 1
ATOM 3069 C C . ASP C 1 77 ? 34.883 16.685 28.387 1.00 39.05 58 ASP C C 1
ATOM 3070 O O . ASP C 1 77 ? 35.983 17.009 27.974 1.00 39.27 58 ASP C O 1
ATOM 3075 N N . THR C 1 78 ? 34.451 17.036 29.598 1.00 39.14 59 THR C N 1
ATOM 3076 C CA . THR C 1 78 ? 35.187 17.984 30.466 1.00 39.17 59 THR C CA 1
ATOM 3077 C C . THR C 1 78 ? 35.784 17.345 31.749 1.00 39.50 59 THR C C 1
ATOM 3078 O O . THR C 1 78 ? 35.081 16.635 32.468 1.00 39.54 59 THR C O 1
ATOM 3082 N N . LEU C 1 79 ? 37.064 17.587 32.045 1.00 39.59 60 LEU C N 1
ATOM 3083 C CA . LEU C 1 79 ? 37.631 17.106 33.314 1.00 40.13 60 LEU C CA 1
ATOM 3084 C C . LEU C 1 79 ? 36.957 17.735 34.537 1.00 40.35 60 LEU C C 1
ATOM 3085 O O . LEU C 1 79 ? 36.806 18.947 34.613 1.00 40.30 60 LEU C O 1
ATOM 3090 N N . LYS C 1 80 ? 36.563 16.902 35.500 1.00 40.70 61 LYS C N 1
ATOM 3091 C CA . LYS C 1 80 ? 35.934 17.387 36.731 1.00 40.81 61 LYS C CA 1
ATOM 3092 C C . LYS C 1 80 ? 36.937 17.694 37.806 1.00 40.24 61 LYS C C 1
ATOM 3093 O O . LYS C 1 80 ? 36.594 18.344 38.763 1.00 40.82 61 LYS C O 1
ATOM 3099 N N . LYS C 1 81 ? 38.149 17.175 37.692 1.00 40.34 62 LYS C N 1
ATOM 3100 C CA . LYS C 1 81 ? 39.190 17.376 38.711 1.00 40.23 62 LYS C CA 1
ATOM 3101 C C . LYS C 1 81 ? 40.499 17.700 38.035 1.00 38.59 62 LYS C C 1
ATOM 3102 O O . LYS C 1 81 ? 40.659 17.445 36.858 1.00 38.49 62 LYS C O 1
ATOM 3108 N N . ASP C 1 82 ? 41.427 18.288 38.773 1.00 37.81 63 ASP C N 1
ATOM 3109 C CA . ASP C 1 82 ? 42.760 18.523 38.253 1.00 37.37 63 ASP C CA 1
ATOM 3110 C C . ASP C 1 82 ? 43.386 17.134 38.154 1.00 37.11 63 ASP C C 1
ATOM 3111 O O . ASP C 1 82 ? 43.189 16.285 39.039 1.00 36.61 63 ASP C O 1
ATOM 3116 N N . VAL C 1 83 ? 44.103 16.907 37.054 1.00 36.29 64 VAL C N 1
ATOM 3117 C CA . VAL C 1 83 ? 44.763 15.649 36.789 1.00 35.46 64 VAL C CA 1
ATOM 3118 C C . VAL C 1 83 ? 46.149 15.907 36.194 1.00 35.43 64 VAL C C 1
ATOM 3119 O O . VAL C 1 83 ? 46.316 16.748 35.317 1.00 34.46 64 VAL C O 1
ATOM 3123 N N . LEU C 1 84 ? 47.164 15.215 36.712 1.00 35.83 65 LEU C N 1
ATOM 3124 C CA . LEU C 1 84 ? 48.492 15.276 36.102 1.00 35.76 65 LEU C CA 1
ATOM 3125 C C . LEU C 1 84 ? 48.868 13.859 35.638 1.00 35.72 65 LEU C C 1
ATOM 3126 O O . LEU C 1 84 ? 48.718 12.886 36.379 1.00 35.89 65 LEU C O 1
ATOM 3131 N N . ILE C 1 85 ? 49.320 13.756 34.393 1.00 36.13 66 ILE C N 1
ATOM 3132 C CA . ILE C 1 85 ? 49.728 12.483 33.797 1.00 35.66 66 ILE C CA 1
ATOM 3133 C C . ILE C 1 85 ? 51.225 12.566 33.547 1.00 35.99 66 ILE C C 1
ATOM 3134 O O . ILE C 1 85 ? 51.695 13.478 32.868 1.00 35.63 66 ILE C O 1
ATOM 3139 N N . GLN C 1 86 ? 51.966 11.626 34.114 1.00 35.99 67 GLN C N 1
ATOM 3140 C CA . GLN C 1 86 ? 53.420 11.582 33.983 1.00 37.19 67 GLN C CA 1
ATOM 3141 C C . GLN C 1 86 ? 53.815 10.326 33.185 1.00 37.50 67 GLN C C 1
ATOM 3142 O O . GLN C 1 86 ? 53.548 9.203 33.613 1.00 36.92 67 GLN C O 1
ATOM 3148 N N . TYR C 1 87 ? 54.496 10.545 32.064 1.00 37.68 68 TYR C N 1
ATOM 3149 C CA . TYR C 1 87 ? 54.824 9.478 31.149 1.00 38.33 68 TYR C CA 1
ATOM 3150 C C . TYR C 1 87 ? 56.059 8.644 31.559 1.00 39.20 68 TYR C C 1
ATOM 3151 O O . TYR C 1 87 ? 56.990 9.146 32.217 1.00 38.65 68 TYR C O 1
ATOM 3160 N N . PRO C 1 88 ? 56.058 7.345 31.165 1.00 40.98 69 PRO C N 1
ATOM 3161 C CA . PRO C 1 88 ? 57.161 6.397 31.489 1.00 41.71 69 PRO C CA 1
ATOM 3162 C C . PRO C 1 88 ? 58.563 6.721 30.916 1.00 42.85 69 PRO C C 1
ATOM 3163 O O . PRO C 1 88 ? 59.526 6.016 31.218 1.00 44.90 69 PRO C O 1
ATOM 3167 N N . ASP C 1 89 ? 58.689 7.751 30.088 1.00 43.55 70 ASP C N 1
ATOM 3168 C CA . ASP C 1 89 ? 59.979 8.137 29.542 1.00 43.71 70 ASP C CA 1
ATOM 3169 C C . ASP C 1 89 ? 60.769 8.897 30.604 1.00 44.01 70 ASP C C 1
ATOM 3170 O O . ASP C 1 89 ? 61.962 9.124 30.435 1.00 44.85 70 ASP C O 1
ATOM 3175 N N . LYS C 1 90 ? 60.122 9.269 31.705 1.00 43.33 71 LYS C N 1
ATOM 3176 C CA . LYS C 1 90 ? 60.802 9.982 32.783 1.00 43.53 71 LYS C CA 1
ATOM 3177 C C . LYS C 1 90 ? 61.223 11.433 32.360 1.00 43.64 71 LYS C C 1
ATOM 3178 O O . LYS C 1 90 ? 62.152 12.025 32.941 1.00 44.59 71 LYS C O 1
ATOM 3180 N N A HIS C 1 91 ? 60.546 11.978 31.347 0.50 42.97 72 HIS C N 1
ATOM 3181 N N B HIS C 1 91 ? 60.519 11.990 31.374 0.50 42.90 72 HIS C N 1
ATOM 3182 C CA A HIS C 1 91 ? 60.824 13.322 30.826 0.50 42.26 72 HIS C CA 1
ATOM 3183 C CA B HIS C 1 91 ? 60.836 13.323 30.867 0.50 42.12 72 HIS C CA 1
ATOM 3184 C C A HIS C 1 91 ? 59.573 14.164 30.614 0.50 41.22 72 HIS C C 1
ATOM 3185 C C B HIS C 1 91 ? 59.630 14.160 30.458 0.50 41.08 72 HIS C C 1
ATOM 3186 O O A HIS C 1 91 ? 59.589 15.358 30.890 0.50 41.64 72 HIS C O 1
ATOM 3187 O O B HIS C 1 91 ? 59.753 15.369 30.396 0.50 41.28 72 HIS C O 1
ATOM 3200 N N . THR C 1 92 ? 58.491 13.527 30.175 1.00 40.13 73 THR C N 1
ATOM 3201 C CA . THR C 1 92 ? 57.274 14.220 29.747 1.00 39.33 73 THR C CA 1
ATOM 3202 C C . THR C 1 92 ? 56.066 14.117 30.672 1.00 38.50 73 THR C C 1
ATOM 3203 O O . THR C 1 92 ? 55.848 13.121 31.313 1.00 37.36 73 THR C O 1
ATOM 3207 N N . LEU C 1 93 ? 55.272 15.188 30.715 1.00 38.44 74 LEU C N 1
ATOM 3208 C CA . LEU C 1 93 ? 54.067 15.226 31.523 1.00 38.00 74 LEU C CA 1
ATOM 3209 C C . LEU C 1 93 ? 53.029 16.149 30.891 1.00 37.20 74 LEU C C 1
ATOM 3210 O O . LEU C 1 93 ? 53.367 17.011 30.094 1.00 37.03 74 LEU C O 1
ATOM 3215 N N . THR C 1 94 ? 51.767 15.910 31.238 1.00 36.51 75 THR C N 1
ATOM 3216 C CA . THR C 1 94 ? 50.641 16.743 30.847 1.00 36.50 75 THR C CA 1
ATOM 3217 C C . THR C 1 94 ? 49.886 17.097 32.122 1.00 35.68 75 THR C C 1
ATOM 3218 O O . THR C 1 94 ? 49.526 16.201 32.878 1.00 34.79 75 THR C O 1
ATOM 3222 N N . TYR C 1 95 ? 49.666 18.385 32.357 1.00 35.49 76 TYR C N 1
ATOM 3223 C CA . TYR C 1 95 ? 48.826 18.870 33.476 1.00 35.26 76 TYR C CA 1
ATOM 3224 C C . TYR C 1 95 ? 47.504 19.398 32.912 1.00 35.48 76 TYR C C 1
ATOM 3225 O O . TYR C 1 95 ? 47.484 20.249 32.031 1.00 35.28 76 TYR C O 1
ATOM 3234 N N . LEU C 1 96 ? 46.394 18.880 33.428 1.00 36.80 77 LEU C N 1
ATOM 3235 C CA . LEU C 1 96 ? 45.050 19.257 32.965 1.00 37.38 77 LEU C CA 1
ATOM 3236 C C . LEU C 1 96 ? 44.191 19.744 34.121 1.00 37.57 77 LEU C C 1
ATOM 3237 O O . LEU C 1 96 ? 43.749 18.942 34.938 1.00 37.82 77 LEU C O 1
ATOM 3242 N N . LYS C 1 97 ? 43.942 21.049 34.165 1.00 37.75 78 LYS C N 1
ATOM 3243 C CA . LYS C 1 97 ? 43.071 21.681 35.170 1.00 38.13 78 LYS C CA 1
ATOM 3244 C C . LYS C 1 97 ? 41.596 21.222 35.022 1.00 37.85 78 LYS C C 1
ATOM 3245 O O . LYS C 1 97 ? 41.133 20.954 33.890 1.00 37.80 78 LYS C O 1
ATOM 3248 N N . ALA C 1 98 ? 40.862 21.128 36.133 1.00 36.88 79 ALA C N 1
ATOM 3249 C CA . ALA C 1 98 ? 39.428 20.859 36.059 1.00 37.06 79 ALA C CA 1
ATOM 3250 C C . ALA C 1 98 ? 38.859 21.848 35.044 1.00 36.75 79 ALA C C 1
ATOM 3251 O O . ALA C 1 98 ? 39.313 22.983 34.983 1.00 36.36 79 ALA C O 1
ATOM 3253 N N . GLY C 1 99 ? 37.897 21.406 34.236 1.00 36.56 80 GLY C N 1
ATOM 3254 C CA . GLY C 1 99 ? 37.316 22.245 33.186 1.00 36.66 80 GLY C CA 1
ATOM 3255 C C . GLY C 1 99 ? 37.966 22.083 31.820 1.00 36.58 80 GLY C C 1
ATOM 3256 O O . GLY C 1 99 ? 37.475 22.621 30.840 1.00 36.54 80 GLY C O 1
ATOM 3257 N N . THR C 1 100 ? 39.068 21.342 31.752 1.00 36.27 81 THR C N 1
ATOM 3258 C CA . THR C 1 100 ? 39.756 21.101 30.486 1.00 36.42 81 THR C CA 1
ATOM 3259 C C . THR C 1 100 ? 38.923 20.147 29.633 1.00 36.57 81 THR C C 1
ATOM 3260 O O . THR C 1 100 ? 38.465 19.125 30.131 1.00 36.38 81 THR C O 1
ATOM 3264 N N . LYS C 1 101 ? 38.700 20.505 28.366 1.00 37.16 82 LYS C N 1
ATOM 3265 C CA . LYS C 1 101 ? 37.925 19.662 27.461 1.00 37.64 82 LYS C CA 1
ATOM 3266 C C . LYS C 1 101 ? 38.842 18.780 26.635 1.00 37.30 82 LYS C C 1
ATOM 3267 O O . LYS C 1 101 ? 39.831 19.252 26.077 1.00 35.69 82 LYS C O 1
ATOM 3273 N N . LEU C 1 102 ? 38.467 17.502 26.589 1.00 37.37 83 LEU C N 1
ATOM 3274 C CA . LEU C 1 102 ? 39.178 16.465 25.879 1.00 38.35 83 LEU C CA 1
ATOM 3275 C C . LEU C 1 102 ? 38.323 15.885 24.753 1.00 38.52 83 LEU C C 1
ATOM 3276 O O . LEU C 1 102 ? 37.099 16.044 24.722 1.00 39.47 83 LEU C O 1
ATOM 3281 N N . ILE C 1 103 ? 38.999 15.262 23.805 1.00 38.25 84 ILE C N 1
ATOM 3282 C CA . ILE C 1 103 ? 38.360 14.573 22.699 1.00 38.30 84 ILE C CA 1
ATOM 3283 C C . ILE C 1 103 ? 38.533 13.067 22.967 1.00 37.85 84 ILE C C 1
ATOM 3284 O O . ILE C 1 103 ? 39.638 12.622 23.222 1.00 37.40 84 ILE C O 1
ATOM 3289 N N . SER C 1 104 ? 37.414 12.335 22.994 1.00 37.58 85 SER C N 1
ATOM 3290 C CA . SER C 1 104 ? 37.372 10.888 23.162 1.00 37.87 85 SER C CA 1
ATOM 3291 C C . SER C 1 104 ? 37.208 10.247 21.789 1.00 37.48 85 SER C C 1
ATOM 3292 O O . SER C 1 104 ? 36.264 10.574 21.059 1.00 38.65 85 SER C O 1
ATOM 3295 N N . VAL C 1 105 ? 38.133 9.367 21.414 1.00 37.37 86 VAL C N 1
ATOM 3296 C CA . VAL C 1 105 ? 38.108 8.733 20.111 1.00 36.18 86 VAL C CA 1
ATOM 3297 C C . VAL C 1 105 ? 37.904 7.235 20.324 1.00 36.96 86 VAL C C 1
ATOM 3298 O O . VAL C 1 105 ? 38.848 6.535 20.728 1.00 37.43 86 VAL C O 1
ATOM 3302 N N . PRO C 1 106 ? 36.666 6.730 20.080 1.00 36.60 87 PRO C N 1
ATOM 3303 C CA . PRO C 1 106 ? 36.465 5.302 20.293 1.00 36.59 87 PRO C CA 1
ATOM 3304 C C . PRO C 1 106 ? 36.989 4.475 19.136 1.00 37.00 87 PRO C C 1
ATOM 3305 O O . PRO C 1 106 ? 37.019 4.962 17.987 1.00 37.25 87 PRO C O 1
ATOM 3309 N N . ALA C 1 107 ? 37.402 3.247 19.468 1.00 36.46 88 ALA C N 1
ATOM 3310 C CA . ALA C 1 107 ? 37.883 2.245 18.510 1.00 36.60 88 ALA C CA 1
ATOM 3311 C C . ALA C 1 107 ? 37.102 0.974 18.868 1.00 36.31 88 ALA C C 1
ATOM 3312 O O . ALA C 1 107 ? 37.421 0.316 19.837 1.00 36.46 88 ALA C O 1
ATOM 3314 N N . GLU C 1 108 ? 36.049 0.691 18.095 1.00 36.81 89 GLU C N 1
ATOM 3315 C CA . GLU C 1 108 ? 35.123 -0.407 18.344 1.00 37.33 89 GLU C CA 1
ATOM 3316 C C . GLU C 1 108 ? 34.984 -1.335 17.150 1.00 36.38 89 GLU C C 1
ATOM 3317 O O . GLU C 1 108 ? 34.795 -0.884 16.020 1.00 37.33 89 GLU C O 1
ATOM 3323 N N . GLY C 1 109 ? 35.097 -2.628 17.401 1.00 35.66 90 GLY C N 1
ATOM 3324 C CA . GLY C 1 109 ? 34.997 -3.649 16.348 1.00 35.11 90 GLY C CA 1
ATOM 3325 C C . GLY C 1 109 ? 35.135 -5.047 16.927 1.00 34.78 90 GLY C C 1
ATOM 3326 O O . GLY C 1 109 ? 35.385 -5.181 18.133 1.00 34.67 90 GLY C O 1
ATOM 3327 N N . TYR C 1 110 ? 34.981 -6.078 16.078 1.00 33.79 91 TYR C N 1
ATOM 3328 C CA . TYR C 1 110 ? 35.125 -7.475 16.515 1.00 33.17 91 TYR C CA 1
ATOM 3329 C C . TYR C 1 110 ? 36.490 -7.648 17.186 1.00 32.86 91 TYR C C 1
ATOM 3330 O O . TYR C 1 110 ? 36.571 -8.195 18.276 1.00 33.86 91 TYR C O 1
ATOM 3339 N N . LYS C 1 111 ? 37.539 -7.170 16.527 1.00 32.86 92 LYS C N 1
ATOM 3340 C CA . LYS C 1 111 ? 38.913 -7.137 17.086 1.00 32.53 92 LYS C CA 1
ATOM 3341 C C . LYS C 1 111 ? 39.445 -5.755 16.825 1.00 32.78 92 LYS C C 1
ATOM 3342 O O . LYS C 1 111 ? 39.256 -5.222 15.745 1.00 32.30 92 LYS C O 1
ATOM 3348 N N . VAL C 1 112 ? 40.062 -5.150 17.840 1.00 33.81 93 VAL C N 1
ATOM 3349 C CA . VAL C 1 112 ? 40.625 -3.804 17.699 1.00 33.10 93 VAL C CA 1
ATOM 3350 C C . VAL C 1 112 ? 42.102 -3.900 17.976 1.00 33.76 93 VAL C C 1
ATOM 3351 O O . VAL C 1 112 ? 42.508 -4.518 18.964 1.00 33.61 93 VAL C O 1
ATOM 3355 N N . TYR C 1 113 ? 42.902 -3.333 17.080 1.00 34.01 94 TYR C N 1
ATOM 3356 C CA . TYR C 1 113 ? 44.362 -3.246 17.216 1.00 34.04 94 TYR C CA 1
ATOM 3357 C C . TYR C 1 113 ? 44.767 -1.777 17.334 1.00 34.37 94 TYR C C 1
ATOM 3358 O O . TYR C 1 113 ? 44.990 -1.121 16.333 1.00 35.02 94 TYR C O 1
ATOM 3367 N N . PRO C 1 114 ? 44.853 -1.256 18.553 1.00 34.33 95 PRO C N 1
ATOM 3368 C CA . PRO C 1 114 ? 45.189 0.120 18.764 1.00 34.43 95 PRO C CA 1
ATOM 3369 C C . PRO C 1 114 ? 46.654 0.420 18.968 1.00 34.95 95 PRO C C 1
ATOM 3370 O O . PRO C 1 114 ? 47.395 -0.486 19.265 1.00 34.42 95 PRO C O 1
ATOM 3374 N N . ILE C 1 115 ? 47.069 1.685 18.771 1.00 36.28 96 ILE C N 1
ATOM 3375 C CA . ILE C 1 115 ? 48.425 2.124 19.162 1.00 37.24 96 ILE C CA 1
ATOM 3376 C C . ILE C 1 115 ? 48.415 2.008 20.684 1.00 37.67 96 ILE C C 1
ATOM 3377 O O . ILE C 1 115 ? 47.661 2.668 21.341 1.00 37.75 96 ILE C O 1
ATOM 3398 N N . ASP C 1 117 ? 50.149 3.111 23.321 1.00 38.66 98 ASP C N 1
ATOM 3399 C CA . ASP C 1 117 ? 51.151 4.119 23.693 1.00 38.30 98 ASP C CA 1
ATOM 3400 C C . ASP C 1 117 ? 50.449 5.330 24.271 1.00 38.00 98 ASP C C 1
ATOM 3401 O O . ASP C 1 117 ? 49.227 5.463 24.167 1.00 38.10 98 ASP C O 1
ATOM 3406 N N . PHE C 1 118 ? 51.213 6.208 24.906 1.00 38.41 99 PHE C N 1
ATOM 3407 C CA . PHE C 1 118 ? 50.638 7.353 25.608 1.00 38.01 99 PHE C CA 1
ATOM 3408 C C . PHE C 1 118 ? 51.530 8.545 25.439 1.00 37.93 99 PHE C C 1
ATOM 3409 O O . PHE C 1 118 ? 52.738 8.404 25.374 1.00 39.39 99 PHE C O 1
ATOM 3417 N N . 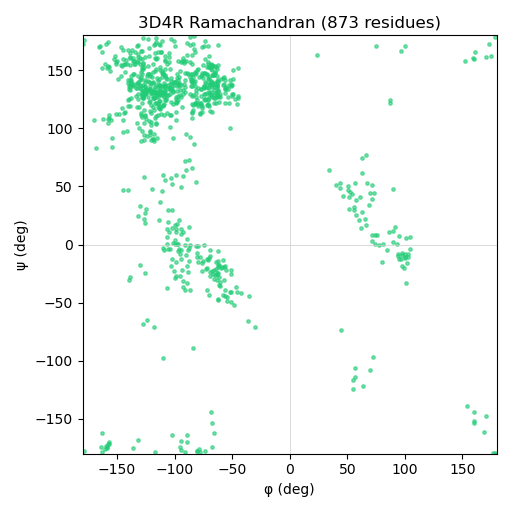GLY C 1 119 ? 50.934 9.720 25.408 1.00 37.80 100 GLY C N 1
ATOM 3418 C CA . GLY C 1 119 ? 51.659 10.971 25.329 1.00 38.02 100 GLY C CA 1
ATOM 3419 C C . GLY C 1 119 ? 52.381 11.179 24.019 1.00 37.95 100 GLY C C 1
ATOM 3420 O O . GLY C 1 119 ? 53.574 11.493 24.012 1.00 37.85 100 GLY C O 1
ATOM 3421 N N . PHE C 1 120 ? 51.657 11.044 22.906 1.00 36.67 101 PHE C N 1
ATOM 3422 C CA . PHE C 1 120 ? 52.291 11.210 21.603 1.00 35.69 101 PHE C CA 1
ATOM 3423 C C . PHE C 1 120 ? 51.469 12.151 20.779 1.00 34.93 101 PHE C C 1
ATOM 3424 O O . PHE C 1 120 ? 50.256 12.141 20.841 1.00 34.84 101 PHE C O 1
ATOM 3432 N N . ARG C 1 121 ? 52.155 12.991 20.035 1.00 34.90 102 ARG C N 1
ATOM 3433 C CA . ARG C 1 121 ? 51.504 13.949 19.195 1.00 34.71 102 ARG C CA 1
ATOM 3434 C C . ARG C 1 121 ? 51.159 13.330 17.847 1.00 34.61 102 ARG C C 1
ATOM 3435 O O . ARG C 1 121 ? 51.883 12.477 17.335 1.00 33.74 102 ARG C O 1
ATOM 3443 N N . VAL C 1 122 ? 50.031 13.785 17.297 1.00 34.21 103 VAL C N 1
ATOM 3444 C CA . VAL C 1 122 ? 49.541 13.354 15.998 1.00 33.48 103 VAL C CA 1
ATOM 3445 C C . VAL C 1 122 ? 48.973 14.541 15.190 1.00 33.21 103 VAL C C 1
ATOM 3446 O O . VAL C 1 122 ? 48.636 15.599 15.724 1.00 32.77 103 VAL C O 1
ATOM 3450 N N . LEU C 1 123 ? 48.879 14.324 13.898 1.00 32.82 104 LEU C N 1
ATOM 3451 C CA . LEU C 1 123 ? 48.302 15.245 13.003 1.00 33.29 104 LEU C CA 1
ATOM 3452 C C . LEU C 1 123 ? 46.938 14.696 12.677 1.00 33.68 104 LEU C C 1
ATOM 3453 O O . LEU C 1 123 ? 46.717 13.482 12.715 1.00 33.04 104 LEU C O 1
ATOM 3458 N N . LYS C 1 124 ? 46.005 15.587 12.369 1.00 33.72 105 LYS C N 1
ATOM 3459 C CA . LYS C 1 124 ? 44.670 15.155 11.961 1.00 33.87 105 LYS C CA 1
ATOM 3460 C C . LYS C 1 124 ? 44.773 14.092 10.852 1.00 33.09 105 LYS C C 1
ATOM 3461 O O . LYS C 1 124 ? 45.432 14.321 9.841 1.00 33.19 105 LYS C O 1
ATOM 3467 N N . GLY C 1 125 ? 44.110 12.955 11.040 1.00 32.87 106 GLY C N 1
ATOM 3468 C CA . GLY C 1 125 ? 44.139 11.844 10.063 1.00 33.46 106 GLY C CA 1
ATOM 3469 C C . GLY C 1 125 ? 45.120 10.715 10.350 1.00 33.68 106 GLY C C 1
ATOM 3470 O O . GLY C 1 125 ? 45.135 9.684 9.676 1.00 34.23 106 GLY C O 1
ATOM 3471 N N . TYR C 1 126 ? 45.972 10.922 11.339 1.00 34.06 107 TYR C N 1
ATOM 3472 C CA . TYR C 1 126 ? 46.908 9.909 11.770 1.00 34.13 107 TYR C CA 1
ATOM 3473 C C . TYR C 1 126 ? 46.138 8.656 12.193 1.00 34.89 107 TYR C C 1
ATOM 3474 O O . TYR C 1 126 ? 45.122 8.770 12.906 1.00 34.86 107 TYR C O 1
ATOM 3483 N N . ARG C 1 127 ? 46.622 7.467 11.801 1.00 35.26 108 ARG C N 1
ATOM 3484 C CA . ARG C 1 127 ? 45.919 6.225 12.138 1.00 35.35 108 ARG C CA 1
ATOM 3485 C C . ARG C 1 127 ? 46.181 5.770 13.570 1.00 35.24 108 ARG C C 1
ATOM 3486 O O . ARG C 1 127 ? 47.310 5.515 13.958 1.00 35.64 108 ARG C O 1
ATOM 3494 N N . LEU C 1 128 ? 45.101 5.656 14.339 1.00 35.65 109 LEU C N 1
ATOM 3495 C CA . LEU C 1 128 ? 45.160 5.261 15.735 1.00 34.56 109 LEU C CA 1
ATOM 3496 C C . LEU C 1 128 ? 44.811 3.783 15.981 1.00 34.72 109 LEU C C 1
ATOM 3497 O O . LEU C 1 128 ? 45.236 3.205 16.986 1.00 34.27 109 LEU C O 1
ATOM 3502 N N . ALA C 1 129 ? 44.068 3.158 15.067 1.00 33.97 110 ALA C N 1
ATOM 3503 C CA . ALA C 1 129 ? 43.622 1.777 15.288 1.00 33.18 110 ALA C CA 1
ATOM 3504 C C . ALA C 1 129 ? 43.150 1.097 14.020 1.00 33.51 110 ALA C C 1
ATOM 3505 O O . ALA C 1 129 ? 42.639 1.753 13.100 1.00 33.25 110 ALA C O 1
ATOM 3507 N N . THR C 1 130 ? 43.291 -0.231 14.004 1.00 33.26 111 THR C N 1
ATOM 3508 C CA . THR C 1 130 ? 42.722 -1.056 12.963 1.00 33.25 111 THR C CA 1
ATOM 3509 C C . THR C 1 130 ? 41.589 -1.870 13.582 1.00 33.83 111 THR C C 1
ATOM 3510 O O . THR C 1 130 ? 41.732 -2.396 14.702 1.00 33.24 111 THR C O 1
ATOM 3514 N N . LEU C 1 131 ? 40.458 -1.931 12.869 1.00 33.84 112 LEU C N 1
ATOM 3515 C CA . LEU C 1 131 ? 39.293 -2.706 13.297 1.00 34.17 112 LEU C CA 1
ATOM 3516 C C . LEU C 1 131 ? 39.178 -3.885 12.333 1.00 34.54 112 LEU C C 1
ATOM 3517 O O . LEU C 1 131 ? 39.216 -3.676 11.123 1.00 35.62 112 LEU C O 1
ATOM 3522 N N . GLU C 1 132 ? 39.075 -5.109 12.865 1.00 33.87 113 GLU C N 1
ATOM 3523 C CA . GLU C 1 132 ? 38.948 -6.312 12.062 1.00 33.44 113 GLU C CA 1
ATOM 3524 C C . GLU C 1 132 ? 37.621 -6.979 12.381 1.00 33.63 113 GLU C C 1
ATOM 3525 O O . GLU C 1 132 ? 37.322 -7.223 13.545 1.00 32.84 113 GLU C O 1
ATOM 3531 N N . SER C 1 133 ? 36.819 -7.250 11.347 1.00 33.52 114 SER C N 1
ATOM 3532 C CA . SER C 1 133 ? 35.536 -7.882 11.533 1.00 33.14 114 SER C CA 1
ATOM 3533 C C . SER C 1 133 ? 35.766 -9.375 11.626 1.00 33.41 114 SER C C 1
ATOM 3534 O O . SER C 1 133 ? 36.841 -9.885 11.296 1.00 32.06 114 SER C O 1
ATOM 3537 N N . LYS C 1 134 ? 34.736 -10.085 12.043 1.00 33.89 115 LYS C N 1
ATOM 3538 C CA . LYS C 1 134 ? 34.829 -11.528 12.160 1.00 35.13 115 LYS C CA 1
ATOM 3539 C C . LYS C 1 134 ? 35.096 -12.209 10.786 1.00 34.60 115 LYS C C 1
ATOM 3540 O O . LYS C 1 134 ? 35.636 -13.301 10.719 1.00 34.25 115 LYS C O 1
ATOM 3546 N N . LYS C 1 135 ? 34.707 -11.546 9.702 1.00 34.65 116 LYS C N 1
ATOM 3547 C CA . LYS C 1 135 ? 34.907 -12.060 8.346 1.00 34.78 116 LYS C CA 1
ATOM 3548 C C . LYS C 1 135 ? 36.256 -11.586 7.757 1.00 34.09 116 LYS C C 1
ATOM 3549 O O . LYS C 1 135 ? 36.594 -11.933 6.630 1.00 34.70 116 LYS C O 1
ATOM 3552 N N . GLY C 1 136 ? 37.007 -10.802 8.524 1.00 33.86 117 GLY C N 1
ATOM 3553 C CA . GLY C 1 136 ? 38.321 -10.338 8.143 1.00 34.07 117 GLY C CA 1
ATOM 3554 C C . GLY C 1 136 ? 38.465 -8.971 7.489 1.00 35.03 117 GLY C C 1
ATOM 3555 O O . GLY C 1 136 ? 39.574 -8.622 7.057 1.00 35.08 117 GLY C O 1
ATOM 3556 N N . ASP C 1 137 ? 37.379 -8.192 7.430 1.00 35.83 118 ASP C N 1
ATOM 3557 C CA . ASP C 1 137 ? 37.366 -6.870 6.781 1.00 36.21 118 ASP C CA 1
ATOM 3558 C C . ASP C 1 137 ? 38.031 -5.843 7.669 1.00 35.93 118 ASP C C 1
ATOM 3559 O O . ASP C 1 137 ? 37.751 -5.797 8.856 1.00 35.57 118 ASP C O 1
ATOM 3564 N N . LEU C 1 138 ? 38.903 -5.020 7.091 1.00 35.70 119 LEU C N 1
ATOM 3565 C CA . LEU C 1 138 ? 39.607 -3.986 7.852 1.00 36.19 119 LEU C CA 1
ATOM 3566 C C . LEU C 1 138 ? 39.005 -2.572 7.730 1.00 35.87 119 LEU C C 1
ATOM 3567 O O . LEU C 1 138 ? 38.528 -2.177 6.675 1.00 36.01 119 LEU C O 1
ATOM 3572 N N . ARG C 1 139 ? 38.973 -1.859 8.857 1.00 35.97 120 ARG C N 1
ATOM 3573 C CA . ARG C 1 139 ? 38.532 -0.441 8.941 1.00 36.50 120 ARG C CA 1
ATOM 3574 C C . ARG C 1 139 ? 39.534 0.242 9.822 1.00 35.52 120 ARG C C 1
ATOM 3575 O O . ARG C 1 139 ? 40.237 -0.415 10.596 1.00 34.84 120 ARG C O 1
ATOM 3583 N N . TYR C 1 140 ? 39.639 1.551 9.697 1.00 35.86 121 TYR C N 1
ATOM 3584 C CA . TYR C 1 140 ? 40.633 2.306 10.482 1.00 36.40 121 TYR C CA 1
ATOM 3585 C C . TYR C 1 140 ? 40.006 3.436 11.254 1.00 36.38 121 TYR C C 1
ATOM 3586 O O . TYR C 1 140 ? 38.933 3.905 10.906 1.00 37.08 121 TYR C O 1
ATOM 3595 N N . VAL C 1 141 ? 40.651 3.790 12.364 1.00 36.86 122 VAL C N 1
ATOM 3596 C CA . VAL C 1 141 ? 40.232 4.870 13.229 1.00 36.95 122 VAL C CA 1
ATOM 3597 C C . VAL C 1 141 ? 41.376 5.865 13.181 1.00 37.13 122 VAL C C 1
ATOM 3598 O O . VAL C 1 141 ? 42.508 5.570 13.571 1.00 34.65 122 VAL C O 1
ATOM 3602 N N . ASN C 1 142 ? 41.067 7.045 12.652 1.00 37.58 123 ASN C N 1
ATOM 3603 C CA . ASN C 1 142 ? 42.065 8.087 12.513 1.00 37.91 123 ASN C CA 1
ATOM 3604 C C . ASN C 1 142 ? 41.822 9.201 13.500 1.00 37.94 123 ASN C C 1
ATOM 3605 O O . ASN C 1 142 ? 40.734 9.323 14.055 1.00 39.01 123 ASN C O 1
ATOM 3610 N N . SER C 1 143 ? 42.852 9.976 13.798 1.00 37.91 124 SER C N 1
ATOM 3611 C CA . SER C 1 143 ? 42.678 11.097 14.710 1.00 37.41 124 SER C CA 1
ATOM 3612 C C . SER C 1 143 ? 41.835 12.192 14.020 1.00 37.16 124 SER C C 1
ATOM 3613 O O . SER C 1 143 ? 42.110 12.539 12.870 1.00 36.81 124 SER C O 1
ATOM 3616 N N . PRO C 1 144 ? 40.778 12.709 14.717 1.00 36.48 125 PRO C N 1
ATOM 3617 C CA . PRO C 1 144 ? 39.931 13.748 14.153 1.00 35.95 125 PRO C CA 1
ATOM 3618 C C . PRO C 1 144 ? 40.552 15.137 14.249 1.00 35.18 125 PRO C C 1
ATOM 3619 O O . PRO C 1 144 ? 40.073 16.051 13.598 1.00 35.11 125 PRO C O 1
ATOM 3623 N N . VAL C 1 145 ? 41.587 15.296 15.071 1.00 34.44 126 VAL C N 1
ATOM 3624 C CA . VAL C 1 145 ? 42.270 16.582 15.211 1.00 33.75 126 VAL C CA 1
ATOM 3625 C C . VAL C 1 145 ? 43.776 16.421 15.321 1.00 33.59 126 VAL C C 1
ATOM 3626 O O . VAL C 1 145 ? 44.282 15.327 15.499 1.00 33.09 126 VAL C O 1
ATOM 3630 N N . SER C 1 146 ? 44.493 17.527 15.188 1.00 33.76 127 SER C N 1
ATOM 3631 C CA . SER C 1 146 ? 45.903 17.557 15.511 1.00 33.90 127 SER C CA 1
ATOM 3632 C C . SER C 1 146 ? 45.979 17.815 17.013 1.00 34.64 127 SER C C 1
ATOM 3633 O O . SER C 1 146 ? 45.213 18.589 17.552 1.00 35.14 127 SER C O 1
ATOM 3636 N N . GLY C 1 147 ? 46.900 17.159 17.694 1.00 35.85 128 GLY C N 1
ATOM 3637 C CA . GLY C 1 147 ? 47.041 17.331 19.130 1.00 35.98 128 GLY C CA 1
ATOM 3638 C C . GLY C 1 147 ? 47.781 16.193 19.784 1.00 36.43 128 GLY C C 1
ATOM 3639 O O . GLY C 1 147 ? 48.586 15.527 19.151 1.00 36.71 128 GLY C O 1
ATOM 3640 N N . THR C 1 148 ? 47.515 15.967 21.068 1.00 37.08 129 THR C N 1
ATOM 3641 C CA . THR C 1 148 ? 48.236 14.958 21.813 1.00 37.13 129 THR C CA 1
ATOM 3642 C C . THR C 1 148 ? 47.345 13.854 22.331 1.00 37.70 129 THR C C 1
ATOM 3643 O O . THR C 1 148 ? 46.343 14.111 22.977 1.00 38.21 129 THR C O 1
ATOM 3647 N N . VAL C 1 149 ? 47.697 12.612 22.018 1.00 38.20 130 VAL C N 1
ATOM 3648 C CA . VAL C 1 149 ? 46.989 11.469 22.582 1.00 37.89 130 VAL C CA 1
ATOM 3649 C C . VAL C 1 149 ? 47.577 11.389 24.008 1.00 37.86 130 VAL C C 1
ATOM 3650 O O . VAL C 1 149 ? 48.777 11.149 24.174 1.00 37.08 130 VAL C O 1
ATOM 3654 N N . ILE C 1 150 ? 46.760 11.664 25.027 1.00 38.03 131 ILE C N 1
ATOM 3655 C CA . ILE C 1 150 ? 47.264 11.686 26.406 1.00 38.54 131 ILE C CA 1
ATOM 3656 C C . ILE C 1 150 ? 47.043 10.351 27.148 1.00 39.01 131 ILE C C 1
ATOM 3657 O O . ILE C 1 150 ? 47.787 10.009 28.053 1.00 39.43 131 ILE C O 1
ATOM 3662 N N . PHE C 1 151 ? 46.028 9.587 26.754 1.00 39.23 132 PHE C N 1
ATOM 3663 C CA . PHE C 1 151 ? 45.803 8.297 27.359 1.00 39.38 132 PHE C CA 1
ATOM 3664 C C . PHE C 1 151 ? 44.976 7.444 26.427 1.00 38.69 132 PHE C C 1
ATOM 3665 O O . PHE C 1 151 ? 44.275 7.934 25.578 1.00 38.65 132 PHE C O 1
ATOM 3681 N N . ASN C 1 153 ? 42.977 3.310 26.567 1.00 38.56 134 ASN C N 1
ATOM 3682 C CA . ASN C 1 153 ? 42.686 2.155 27.361 1.00 38.68 134 ASN C CA 1
ATOM 3683 C C . ASN C 1 153 ? 41.529 1.349 26.812 1.00 38.19 134 ASN C C 1
ATOM 3684 O O . ASN C 1 153 ? 40.690 1.849 26.059 1.00 37.54 134 ASN C O 1
ATOM 3689 N N . GLU C 1 154 ? 41.479 0.087 27.235 1.00 38.16 135 GLU C N 1
ATOM 3690 C CA . GLU C 1 154 ? 40.361 -0.742 26.888 1.00 38.18 135 GLU C CA 1
ATOM 3691 C C . GLU C 1 154 ? 39.168 -0.123 27.642 1.00 38.49 135 GLU C C 1
ATOM 3692 O O . GLU C 1 154 ? 39.348 0.544 28.678 1.00 39.09 135 GLU C O 1
ATOM 3698 N N . ILE C 1 155 ? 37.973 -0.264 27.066 1.00 38.76 136 ILE C N 1
ATOM 3699 C CA . ILE C 1 155 ? 36.726 0.246 27.637 1.00 38.25 136 ILE C CA 1
ATOM 3700 C C . ILE C 1 155 ? 36.282 -0.800 28.667 1.00 38.97 136 ILE C C 1
ATOM 3701 O O . ILE C 1 155 ? 36.087 -1.961 28.337 1.00 38.23 136 ILE C O 1
ATOM 3706 N N . PRO C 1 156 ? 36.139 -0.400 29.938 1.00 39.80 137 PRO C N 1
ATOM 3707 C CA . PRO C 1 156 ? 35.818 -1.393 30.981 1.00 39.66 137 PRO C CA 1
ATOM 3708 C C . PRO C 1 156 ? 34.553 -2.215 30.742 1.00 39.99 137 PRO C C 1
ATOM 3709 O O . PRO C 1 156 ? 34.518 -3.438 31.003 1.00 39.45 137 PRO C O 1
ATOM 3713 N N . SER C 1 157 ? 33.522 -1.558 30.217 1.00 40.83 138 SER C N 1
ATOM 3714 C CA . SER C 1 157 ? 32.247 -2.242 29.954 1.00 40.87 138 SER C CA 1
ATOM 3715 C C . SER C 1 157 ? 32.348 -3.204 28.764 1.00 40.32 138 SER C C 1
ATOM 3716 O O . SER C 1 157 ? 31.526 -4.112 28.648 1.00 40.58 138 SER C O 1
ATOM 3719 N N . GLU C 1 158 ? 33.342 -3.007 27.896 1.00 39.85 139 GLU C N 1
ATOM 3720 C CA . GLU C 1 158 ? 33.598 -3.923 26.781 1.00 39.97 139 GLU C CA 1
ATOM 3721 C C . GLU C 1 158 ? 35.071 -3.871 26.341 1.00 38.64 139 GLU C C 1
ATOM 3722 O O . GLU C 1 158 ? 35.425 -3.216 25.378 1.00 37.81 139 GLU C O 1
ATOM 3728 N N . ARG C 1 159 ? 35.898 -4.629 27.047 1.00 37.94 140 ARG C N 1
ATOM 3729 C CA . ARG C 1 159 ? 37.357 -4.615 26.891 1.00 37.40 140 ARG C CA 1
ATOM 3730 C C . ARG C 1 159 ? 37.908 -4.933 25.500 1.00 37.17 140 ARG C C 1
ATOM 3731 O O . ARG C 1 159 ? 39.079 -4.673 25.252 1.00 36.97 140 ARG C O 1
ATOM 3739 N N . ALA C 1 160 ? 37.076 -5.470 24.597 1.00 36.88 141 ALA C N 1
ATOM 3740 C CA . ALA C 1 160 ? 37.494 -5.689 23.211 1.00 36.54 141 ALA C CA 1
ATOM 3741 C C . ALA C 1 160 ? 37.736 -4.347 22.523 1.00 36.72 141 ALA C C 1
ATOM 3742 O O . ALA C 1 160 ? 38.583 -4.239 21.627 1.00 37.45 141 ALA C O 1
ATOM 3744 N N . ASN C 1 161 ? 36.994 -3.329 22.973 1.00 36.24 142 ASN C N 1
ATOM 3745 C CA . ASN C 1 161 ? 37.044 -1.976 22.447 1.00 35.72 142 ASN C CA 1
ATOM 3746 C C . ASN C 1 161 ? 37.990 -1.073 23.243 1.00 35.26 142 ASN C C 1
ATOM 3747 O O . ASN C 1 161 ? 38.297 -1.348 24.376 1.00 33.93 142 ASN C O 1
ATOM 3752 N N . TYR C 1 162 ? 38.468 -0.012 22.593 1.00 36.02 143 TYR C N 1
ATOM 3753 C CA . TYR C 1 162 ? 39.428 0.929 23.181 1.00 36.20 143 TYR C CA 1
ATOM 3754 C C . TYR C 1 162 ? 38.941 2.373 22.996 1.00 36.47 143 TYR C C 1
ATOM 3755 O O . TYR C 1 162 ? 38.096 2.674 22.146 1.00 37.07 143 TYR C O 1
ATOM 3764 N N . VAL C 1 163 ? 39.489 3.265 23.807 1.00 36.58 144 VAL C N 1
ATOM 3765 C CA . VAL C 1 163 ? 39.192 4.685 23.693 1.00 36.13 144 VAL C CA 1
ATOM 3766 C C . VAL C 1 163 ? 40.522 5.421 23.812 1.00 36.70 144 VAL C C 1
ATOM 3767 O O . VAL C 1 163 ? 41.399 5.001 24.578 1.00 37.93 144 VAL C O 1
ATOM 3771 N N . PHE C 1 164 ? 40.706 6.443 22.979 1.00 36.04 145 PHE C N 1
ATOM 3772 C CA . PHE C 1 164 ? 41.870 7.316 23.042 1.00 35.39 145 PHE C CA 1
ATOM 3773 C C . PHE C 1 164 ? 41.365 8.657 23.593 1.00 34.87 145 PHE C C 1
ATOM 3774 O O . PHE C 1 164 ? 40.335 9.132 23.166 1.00 34.94 145 PHE C O 1
ATOM 3782 N N . TYR C 1 165 ? 42.107 9.254 24.517 1.00 35.24 146 TYR C N 1
ATOM 3783 C CA . TYR C 1 165 ? 41.782 10.576 25.054 1.00 35.81 146 TYR C CA 1
ATOM 3784 C C . TYR C 1 165 ? 42.793 11.554 24.522 1.00 35.73 146 TYR C C 1
ATOM 3785 O O . TYR C 1 165 ? 43.975 11.326 24.663 1.00 36.33 146 TYR C O 1
ATOM 3802 N N . LEU C 1 167 ? 44.051 15.825 23.658 1.00 38.24 148 LEU C N 1
ATOM 3803 C CA . LEU C 1 167 ? 44.027 17.252 23.903 1.00 38.73 148 LEU C CA 1
ATOM 3804 C C . LEU C 1 167 ? 44.301 17.883 22.542 1.00 38.78 148 LEU C C 1
ATOM 3805 O O . LEU C 1 167 ? 45.383 17.695 21.953 1.00 38.74 148 LEU C O 1
ATOM 3810 N N . GLU C 1 168 ? 43.287 18.546 21.997 1.00 38.97 149 GLU C N 1
ATOM 3811 C CA . GLU C 1 168 ? 43.412 19.213 20.719 1.00 39.61 149 GLU C CA 1
ATOM 3812 C C . GLU C 1 168 ? 44.315 20.429 20.869 1.00 40.05 149 GLU C C 1
ATOM 3813 O O . GLU C 1 168 ? 44.286 21.114 21.879 1.00 39.73 149 GLU C O 1
ATOM 3819 N N . GLU C 1 169 ? 45.136 20.690 19.866 1.00 40.99 150 GLU C N 1
ATOM 3820 C CA . GLU C 1 169 ? 46.051 21.826 19.945 1.00 41.48 150 GLU C CA 1
ATOM 3821 C C . GLU C 1 169 ? 45.617 22.893 18.974 1.00 41.90 150 GLU C C 1
ATOM 3822 O O . GLU C 1 169 ? 46.083 24.028 19.078 1.00 42.91 150 GLU C O 1
ATOM 3829 N N . HIS D 1 12 ? 51.602 40.275 13.379 1.00 53.50 -7 HIS D N 1
ATOM 3830 C CA . HIS D 1 12 ? 51.583 38.840 13.831 1.00 53.66 -7 HIS D CA 1
ATOM 3831 C C . HIS D 1 12 ? 52.872 38.066 13.451 1.00 53.34 -7 HIS D C 1
ATOM 3832 O O . HIS D 1 12 ? 53.542 38.402 12.473 1.00 53.78 -7 HIS D O 1
ATOM 3834 N N . GLU D 1 13 ? 53.213 37.053 14.249 1.00 52.83 -6 GLU D N 1
ATOM 3835 C CA . GLU D 1 13 ? 54.386 36.195 14.023 1.00 52.41 -6 GLU D CA 1
ATOM 3836 C C . GLU D 1 13 ? 53.910 34.782 13.637 1.00 51.60 -6 GLU D C 1
ATOM 3837 O O . GLU D 1 13 ? 52.865 34.322 14.095 1.00 51.60 -6 GLU D O 1
ATOM 3839 N N . ASN D 1 14 ? 54.678 34.098 12.800 1.00 50.78 -5 ASN D N 1
ATOM 3840 C CA . ASN D 1 14 ? 54.266 32.789 12.285 1.00 50.14 -5 ASN D CA 1
ATOM 3841 C C . ASN D 1 14 ? 54.275 31.726 13.391 1.00 49.95 -5 ASN D C 1
ATOM 3842 O O . ASN D 1 14 ? 55.321 31.403 13.953 1.00 50.43 -5 ASN D O 1
ATOM 3847 N N . LEU D 1 15 ? 53.097 31.205 13.719 1.00 49.52 -4 LEU D N 1
ATOM 3848 C CA . LEU D 1 15 ? 52.967 30.154 14.735 1.00 49.26 -4 LEU D CA 1
ATOM 3849 C C . LEU D 1 15 ? 52.970 28.765 14.099 1.00 48.47 -4 LEU D C 1
ATOM 3850 O O . LEU D 1 15 ? 52.921 27.781 14.812 1.00 47.93 -4 LEU D O 1
ATOM 3855 N N . TYR D 1 16 ? 52.996 28.691 12.769 1.00 47.97 -3 TYR D N 1
ATOM 3856 C CA . TYR D 1 16 ? 52.966 27.401 12.081 1.00 48.25 -3 TYR D CA 1
ATOM 3857 C C . TYR D 1 16 ? 54.181 27.081 11.215 1.00 48.06 -3 TYR D C 1
ATOM 3858 O O . TYR D 1 16 ? 54.847 27.973 10.683 1.00 47.52 -3 TYR D O 1
ATOM 3867 N N . PHE D 1 17 ? 54.472 25.779 11.145 1.00 48.65 -2 PHE D N 1
ATOM 3868 C CA . PHE D 1 17 ? 55.498 25.217 10.270 1.00 48.88 -2 PHE D CA 1
ATOM 3869 C C . PHE D 1 17 ? 54.988 23.857 9.765 1.00 49.07 -2 PHE D C 1
ATOM 3870 O O . PHE D 1 17 ? 54.817 22.916 10.541 1.00 48.55 -2 PHE D O 1
ATOM 3878 N N . GLN D 1 18 ? 54.726 23.794 8.460 1.00 49.24 -1 GLN D N 1
ATOM 3879 C CA . GLN D 1 18 ? 54.272 22.585 7.776 1.00 49.41 -1 GLN D CA 1
ATOM 3880 C C . GLN D 1 18 ? 53.007 21.980 8.338 1.00 48.86 -1 GLN D C 1
ATOM 3881 O O . GLN D 1 18 ? 52.950 20.767 8.691 1.00 49.59 -1 GLN D O 1
ATOM 3887 N N . GLY D 1 19 ? 51.995 22.828 8.431 1.00 47.59 0 GLY D N 1
ATOM 3888 C CA . GLY D 1 19 ? 50.681 22.403 8.900 1.00 47.23 0 GLY D CA 1
ATOM 3889 C C . GLY D 1 19 ? 50.521 22.115 10.383 1.00 46.42 0 GLY D C 1
ATOM 3890 O O . GLY D 1 19 ? 49.452 21.657 10.798 1.00 46.47 0 GLY D O 1
ATOM 3899 N N . LYS D 1 21 ? 51.488 23.644 14.549 1.00 43.25 2 LYS D N 1
ATOM 3900 C CA . LYS D 1 21 ? 51.965 24.653 15.470 1.00 43.35 2 LYS D CA 1
ATOM 3901 C C . LYS D 1 21 ? 53.428 24.279 15.871 1.00 42.53 2 LYS D C 1
ATOM 3902 O O . LYS D 1 21 ? 53.752 23.097 16.076 1.00 42.09 2 LYS D O 1
ATOM 3908 N N . ILE D 1 22 ? 54.287 25.294 15.962 1.00 42.13 3 ILE D N 1
ATOM 3909 C CA . ILE D 1 22 ? 55.697 25.177 16.357 1.00 41.52 3 ILE D CA 1
ATOM 3910 C C . ILE D 1 22 ? 55.723 25.148 17.887 1.00 40.98 3 ILE D C 1
ATOM 3911 O O . ILE D 1 22 ? 54.987 25.894 18.518 1.00 39.55 3 ILE D O 1
ATOM 3916 N N . PRO D 1 23 ? 56.521 24.253 18.497 1.00 40.56 4 PRO D N 1
ATOM 3917 C CA . PRO D 1 23 ? 56.667 24.186 19.942 1.00 40.82 4 PRO D CA 1
ATOM 3918 C C . PRO D 1 23 ? 57.427 25.359 20.557 1.00 40.88 4 PRO D C 1
ATOM 3919 O O . PRO D 1 23 ? 58.149 26.061 19.852 1.00 40.42 4 PRO D O 1
ATOM 3923 N N . LYS D 1 24 ? 57.267 25.541 21.870 1.00 41.71 5 LYS D N 1
ATOM 3924 C CA . LYS D 1 24 ? 57.993 26.570 22.620 1.00 42.28 5 LYS D CA 1
ATOM 3925 C C . LYS D 1 24 ? 59.166 25.890 23.281 1.00 41.97 5 LYS D C 1
ATOM 3926 O O . LYS D 1 24 ? 58.969 24.981 24.082 1.00 41.54 5 LYS D O 1
ATOM 3930 N N . ILE D 1 25 ? 60.377 26.354 22.983 1.00 42.36 6 ILE D N 1
ATOM 3931 C CA . ILE D 1 25 ? 61.603 25.795 23.572 1.00 42.36 6 ILE D CA 1
ATOM 3932 C C . ILE D 1 25 ? 62.303 26.797 24.520 1.00 42.56 6 ILE D C 1
ATOM 3933 O O . ILE D 1 25 ? 62.502 27.975 24.163 1.00 42.15 6 ILE D O 1
ATOM 3938 N N . TYR D 1 26 ? 62.622 26.322 25.740 1.00 42.50 7 TYR D N 1
ATOM 3939 C CA . TYR D 1 26 ? 63.324 27.112 26.792 1.00 42.59 7 TYR D CA 1
ATOM 3940 C C . TYR D 1 26 ? 64.695 26.474 27.051 1.00 42.24 7 TYR D C 1
ATOM 3941 O O . TYR D 1 26 ? 64.789 25.284 27.269 1.00 42.58 7 TYR D O 1
ATOM 3950 N N . VAL D 1 27 ? 65.768 27.248 27.035 1.00 42.30 8 VAL D N 1
ATOM 3951 C CA . VAL D 1 27 ? 67.105 26.666 27.232 1.00 41.93 8 VAL D CA 1
ATOM 3952 C C . VAL D 1 27 ? 67.816 27.335 28.414 1.00 42.56 8 VAL D C 1
ATOM 3953 O O . VAL D 1 27 ? 67.710 28.564 28.629 1.00 42.45 8 VAL D O 1
ATOM 3957 N N . GLU D 1 28 ? 68.519 26.506 29.188 1.00 42.96 9 GLU D N 1
ATOM 3958 C CA . GLU D 1 28 ? 69.269 26.958 30.356 1.00 43.79 9 GLU D CA 1
ATOM 3959 C C . GLU D 1 28 ? 70.408 27.890 29.964 1.00 43.93 9 GLU D C 1
ATOM 3960 O O . GLU D 1 28 ? 71.087 27.639 28.974 1.00 44.13 9 GLU D O 1
ATOM 3966 N N . GLY D 1 29 ? 70.609 28.952 30.749 1.00 44.51 10 GLY D N 1
ATOM 3967 C CA . GLY D 1 29 ? 71.716 29.892 30.555 1.00 44.46 10 GLY D CA 1
ATOM 3968 C C . GLY D 1 29 ? 71.660 30.892 29.402 1.00 44.77 10 GLY D C 1
ATOM 3969 O O . GLY D 1 29 ? 72.585 31.689 29.241 1.00 44.75 10 GLY D O 1
ATOM 3970 N N . GLU D 1 30 ? 70.593 30.888 28.608 1.00 44.84 11 GLU D N 1
ATOM 3971 C CA . GLU D 1 30 ? 70.487 31.810 27.482 1.00 45.18 11 GLU D CA 1
ATOM 3972 C C . GLU D 1 30 ? 69.802 33.105 27.917 1.00 45.56 11 GLU D C 1
ATOM 3973 O O . GLU D 1 30 ? 68.722 33.433 27.420 1.00 46.26 11 GLU D O 1
ATOM 3979 N N . LEU D 1 31 ? 70.447 33.851 28.821 1.00 45.70 12 LEU D N 1
ATOM 3980 C CA . LEU D 1 31 ? 69.910 35.113 29.338 1.00 45.40 12 LEU D CA 1
ATOM 3981 C C . LEU D 1 31 ? 69.368 36.009 28.219 1.00 45.54 12 LEU D C 1
ATOM 3982 O O . LEU D 1 31 ? 70.086 36.342 27.280 1.00 45.36 12 LEU D O 1
ATOM 3984 N N . ASN D 1 32 ? 68.077 36.339 28.308 1.00 45.67 13 ASN D N 1
ATOM 3985 C CA . ASN D 1 32 ? 67.403 37.262 27.380 1.00 45.45 13 ASN D CA 1
ATOM 3986 C C . ASN D 1 32 ? 66.124 37.886 28.006 1.00 45.63 13 ASN D C 1
ATOM 3987 O O . ASN D 1 32 ? 65.875 37.740 29.215 1.00 45.28 13 ASN D O 1
ATOM 3992 N N . ASP D 1 33 ? 65.343 38.601 27.192 1.00 45.70 14 ASP D N 1
ATOM 3993 C CA . ASP D 1 33 ? 64.129 39.267 27.662 1.00 45.69 14 ASP D CA 1
ATOM 3994 C C . ASP D 1 33 ? 62.880 38.387 27.583 1.00 45.60 14 ASP D C 1
ATOM 3995 O O . ASP D 1 33 ? 61.788 38.845 27.899 1.00 45.79 14 ASP D O 1
ATOM 3997 N N . GLY D 1 34 ? 63.045 37.124 27.198 1.00 45.45 15 GLY D N 1
ATOM 3998 C CA . GLY D 1 34 ? 61.920 36.191 27.012 1.00 45.27 15 GLY D CA 1
ATOM 3999 C C . GLY D 1 34 ? 61.314 35.550 28.245 1.00 44.74 15 GLY D C 1
ATOM 4000 O O . GLY D 1 34 ? 61.682 35.862 29.377 1.00 45.59 15 GLY D O 1
ATOM 4001 N N . ASP D 1 35 ? 60.358 34.658 28.012 1.00 43.82 16 ASP D N 1
ATOM 4002 C CA . ASP D 1 35 ? 59.710 33.915 29.094 1.00 42.87 16 ASP D CA 1
ATOM 4003 C C . ASP D 1 35 ? 60.698 32.965 29.744 1.00 42.10 16 ASP D C 1
ATOM 4004 O O . ASP D 1 35 ? 61.675 32.536 29.137 1.00 41.39 16 ASP D O 1
ATOM 4009 N N . ARG D 1 36 ? 60.435 32.667 31.004 1.00 41.82 17 ARG D N 1
ATOM 4010 C CA . ARG D 1 36 ? 61.311 31.834 31.789 1.00 41.78 17 ARG D CA 1
ATOM 4011 C C . ARG D 1 36 ? 60.573 30.727 32.532 1.00 41.54 17 ARG D C 1
ATOM 4012 O O . ARG D 1 36 ? 59.365 30.805 32.779 1.00 41.22 17 ARG D O 1
ATOM 4020 N N . VAL D 1 37 ? 61.337 29.695 32.862 1.00 41.20 18 VAL D N 1
ATOM 4021 C CA . VAL D 1 37 ? 60.862 28.586 33.643 1.00 41.41 18 VAL D CA 1
ATOM 4022 C C . VAL D 1 37 ? 62.007 28.256 34.606 1.00 41.56 18 VAL D C 1
ATOM 4023 O O . VAL D 1 37 ? 63.164 28.093 34.191 1.00 41.68 18 VAL D O 1
ATOM 4027 N N . ALA D 1 38 ? 61.686 28.236 35.899 1.00 41.73 19 ALA D N 1
ATOM 4028 C CA . ALA D 1 38 ? 62.647 27.886 36.937 1.00 41.86 19 ALA D CA 1
ATOM 4029 C C . ALA D 1 38 ? 62.546 26.383 37.231 1.00 42.28 19 ALA D C 1
ATOM 4030 O O . ALA D 1 38 ? 61.446 25.852 37.425 1.00 41.97 19 ALA D O 1
ATOM 4032 N N . ILE D 1 39 ? 63.693 25.701 37.226 1.00 42.95 20 ILE D N 1
ATOM 4033 C CA . ILE D 1 39 ? 63.775 24.272 37.553 1.00 43.05 20 ILE D CA 1
ATOM 4034 C C . ILE D 1 39 ? 64.361 24.151 38.980 1.00 43.96 20 ILE D C 1
ATOM 4035 O O . ILE D 1 39 ? 65.527 24.488 39.229 1.00 44.12 20 ILE D O 1
ATOM 4040 N N . GLU D 1 40 ? 63.527 23.705 39.916 1.00 44.57 21 GLU D N 1
ATOM 4041 C CA . GLU D 1 40 ? 63.922 23.552 41.317 1.00 45.06 21 GLU D CA 1
ATOM 4042 C C . GLU D 1 40 ? 63.833 22.080 41.762 1.00 45.40 21 GLU D C 1
ATOM 4043 O O . GLU D 1 40 ? 63.325 21.227 41.009 1.00 45.37 21 GLU D O 1
ATOM 4049 N N . LYS D 1 41 ? 64.338 21.811 42.975 1.00 45.42 22 LYS D N 1
ATOM 4050 C CA . LYS D 1 41 ? 64.353 20.478 43.600 1.00 45.58 22 LYS D CA 1
ATOM 4051 C C . LYS D 1 41 ? 64.959 19.389 42.707 1.00 46.13 22 LYS D C 1
ATOM 4052 O O . LYS D 1 41 ? 64.412 18.286 42.609 1.00 46.75 22 LYS D O 1
ATOM 4054 N N . ASP D 1 42 ? 66.091 19.691 42.071 1.00 46.23 23 ASP D N 1
ATOM 4055 C CA . ASP D 1 42 ? 66.783 18.730 41.184 1.00 46.31 23 ASP D CA 1
ATOM 4056 C C . ASP D 1 42 ? 65.902 18.238 40.040 1.00 45.97 23 ASP D C 1
ATOM 4057 O O . ASP D 1 42 ? 65.974 17.061 39.674 1.00 47.00 23 ASP D O 1
ATOM 4059 N N . GLY D 1 43 ? 65.077 19.120 39.471 1.00 45.35 24 GLY D N 1
ATOM 4060 C CA . GLY D 1 43 ? 64.169 18.735 38.357 1.00 44.48 24 GLY D CA 1
ATOM 4061 C C . GLY D 1 43 ? 62.759 18.295 38.755 1.00 43.51 24 GLY D C 1
ATOM 4062 O O . GLY D 1 43 ? 61.950 17.962 37.889 1.00 43.96 24 GLY D O 1
ATOM 4063 N N . ASN D 1 44 ? 62.465 18.305 40.053 1.00 42.48 25 ASN D N 1
ATOM 4064 C CA . ASN D 1 44 ? 61.168 17.893 40.585 1.00 41.82 25 ASN D CA 1
ATOM 4065 C C . ASN D 1 44 ? 60.152 19.009 40.715 1.00 40.59 25 ASN D C 1
ATOM 4066 O O . ASN D 1 44 ? 58.990 18.751 41.015 1.00 39.65 25 ASN D O 1
ATOM 4071 N N . ALA D 1 45 ? 60.600 20.245 40.511 1.00 39.82 26 ALA D N 1
ATOM 4072 C CA . ALA D 1 45 ? 59.731 21.405 40.546 1.00 38.89 26 ALA D CA 1
ATOM 4073 C C . ALA D 1 45 ? 59.947 22.220 39.259 1.00 38.35 26 ALA D C 1
ATOM 4074 O O . ALA D 1 45 ? 61.067 22.632 38.953 1.00 37.99 26 ALA D O 1
ATOM 4076 N N . ILE D 1 46 ? 58.874 22.421 38.499 1.00 38.07 27 ILE D N 1
ATOM 4077 C CA . ILE D 1 46 ? 58.909 23.192 37.248 1.00 38.20 27 ILE D CA 1
ATOM 4078 C C . ILE D 1 46 ? 58.010 24.414 37.478 1.00 38.41 27 ILE D C 1
ATOM 4079 O O . ILE D 1 46 ? 56.846 24.272 37.825 1.00 38.51 27 ILE D O 1
ATOM 4084 N N . ILE D 1 47 ? 58.560 25.610 37.327 1.00 38.84 28 ILE D N 1
ATOM 4085 C CA . ILE D 1 47 ? 57.827 26.840 37.632 1.00 39.39 28 ILE D CA 1
ATOM 4086 C C . ILE D 1 47 ? 57.852 27.790 36.447 1.00 39.65 28 ILE D C 1
ATOM 4087 O O . ILE D 1 47 ? 58.882 28.418 36.192 1.00 39.51 28 ILE D O 1
ATOM 4092 N N . PHE D 1 48 ? 56.735 27.894 35.726 1.00 40.26 29 PHE D N 1
ATOM 4093 C CA . PHE D 1 48 ? 56.608 28.881 34.641 1.00 40.76 29 PHE D CA 1
ATOM 4094 C C . PHE D 1 48 ? 56.375 30.277 35.239 1.00 41.08 29 PHE D C 1
ATOM 4095 O O . PHE D 1 48 ? 55.323 30.540 35.837 1.00 40.83 29 PHE D O 1
ATOM 4103 N N . LEU D 1 49 ? 57.354 31.162 35.046 1.00 42.01 30 LEU D N 1
ATOM 4104 C CA . LEU D 1 49 ? 57.328 32.534 35.570 1.00 42.67 30 LEU D CA 1
ATOM 4105 C C . LEU D 1 49 ? 56.607 33.553 34.665 1.00 43.73 30 LEU D C 1
ATOM 4106 O O . LEU D 1 49 ? 56.741 33.531 33.448 1.00 43.06 30 LEU D O 1
ATOM 4111 N N . GLU D 1 50 ? 55.886 34.483 35.296 1.00 45.73 31 GLU D N 1
ATOM 4112 C CA . GLU D 1 50 ? 55.163 35.553 34.595 1.00 46.52 31 GLU D CA 1
ATOM 4113 C C . GLU D 1 50 ? 56.177 36.586 34.076 1.00 47.52 31 GLU D C 1
ATOM 4114 O O . GLU D 1 50 ? 57.222 36.803 34.714 1.00 47.92 31 GLU D O 1
ATOM 4116 N N . LYS D 1 51 ? 55.866 37.214 32.935 1.00 48.23 32 LYS D N 1
ATOM 4117 C CA . LYS D 1 51 ? 56.752 38.209 32.292 1.00 48.64 32 LYS D CA 1
ATOM 4118 C C . LYS D 1 51 ? 57.365 39.288 33.221 1.00 49.27 32 LYS D C 1
ATOM 4119 O O . LYS D 1 51 ? 58.540 39.641 33.059 1.00 49.56 32 LYS D O 1
ATOM 4121 N N . ASP D 1 52 ? 56.587 39.821 34.169 1.00 49.76 33 ASP D N 1
ATOM 4122 C CA . ASP D 1 52 ? 57.085 40.850 35.106 1.00 49.96 33 ASP D CA 1
ATOM 4123 C C . ASP D 1 52 ? 57.497 40.257 36.466 1.00 50.23 33 ASP D C 1
ATOM 4124 O O . ASP D 1 52 ? 57.761 41.003 37.414 1.00 50.93 33 ASP D O 1
ATOM 4126 N N . GLU D 1 53 ? 57.574 38.926 36.548 1.00 50.51 34 GLU D N 1
ATOM 4127 C CA . GLU D 1 53 ? 57.896 38.209 37.796 1.00 50.50 34 GLU D CA 1
ATOM 4128 C C . GLU D 1 53 ? 59.371 38.259 38.230 1.00 50.39 34 GLU 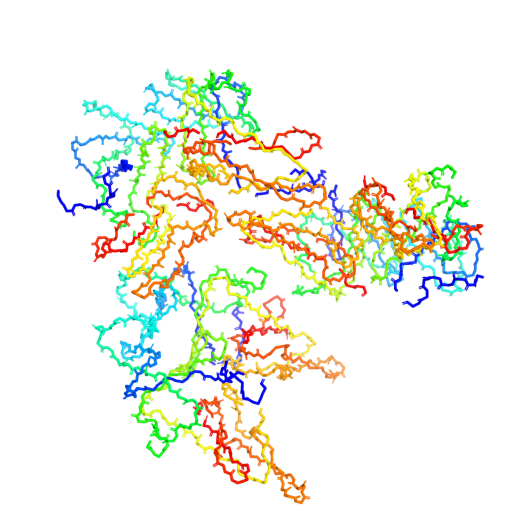D C 1
ATOM 4129 O O . GLU D 1 53 ? 60.278 38.061 37.427 1.00 50.46 34 GLU D O 1
ATOM 4131 N N . GLU D 1 54 ? 59.600 38.524 39.516 1.00 50.25 35 GLU D N 1
ATOM 4132 C CA . GLU D 1 54 ? 60.945 38.444 40.086 1.00 50.11 35 GLU D CA 1
ATOM 4133 C C . GLU D 1 54 ? 61.218 36.940 40.301 1.00 49.90 35 GLU D C 1
ATOM 4134 O O . GLU D 1 54 ? 60.383 36.102 39.938 1.00 50.37 35 GLU D O 1
ATOM 4136 N N . TYR D 1 55 ? 62.379 36.593 40.854 1.00 49.57 36 TYR D N 1
ATOM 4137 C CA . TYR D 1 55 ? 62.704 35.189 41.171 1.00 49.38 36 TYR D CA 1
ATOM 4138 C C . TYR D 1 55 ? 63.974 35.083 42.025 1.00 49.45 36 TYR D C 1
ATOM 4139 O O . TYR D 1 55 ? 65.086 35.297 41.528 1.00 49.53 36 TYR D O 1
ATOM 4148 N N . SER D 1 56 ? 63.789 34.750 43.304 1.00 49.33 37 SER D N 1
ATOM 4149 C CA . SER D 1 56 ? 64.893 34.600 44.256 1.00 49.20 37 SER D CA 1
ATOM 4150 C C . SER D 1 56 ? 64.916 33.164 44.803 1.00 48.99 37 SER D C 1
ATOM 4151 O O . SER D 1 56 ? 65.015 32.944 46.018 1.00 48.93 37 SER D O 1
ATOM 4153 N N . GLY D 1 57 ? 64.823 32.196 43.894 1.00 48.73 38 GLY D N 1
ATOM 4154 C CA . GLY D 1 57 ? 64.848 30.771 44.254 1.00 48.86 38 GLY D CA 1
ATOM 4155 C C . GLY D 1 57 ? 66.211 30.123 44.034 1.00 49.01 38 GLY D C 1
ATOM 4156 O O . GLY D 1 57 ? 67.103 30.720 43.428 1.00 49.03 38 GLY D O 1
ATOM 4157 N N . ASN D 1 58 ? 66.367 28.889 44.514 1.00 49.32 39 ASN D N 1
ATOM 4158 C CA . ASN D 1 58 ? 67.627 28.148 44.382 1.00 49.52 39 ASN D CA 1
ATOM 4159 C C . ASN D 1 58 ? 67.735 27.368 43.075 1.00 49.66 39 ASN D C 1
ATOM 4160 O O . ASN D 1 58 ? 68.608 26.507 42.939 1.00 50.33 39 ASN D O 1
ATOM 4162 N N . GLY D 1 59 ? 66.878 27.671 42.102 1.00 49.41 40 GLY D N 1
ATOM 4163 C CA . GLY D 1 59 ? 66.837 26.896 40.868 1.00 49.11 40 GLY D CA 1
ATOM 4164 C C . GLY D 1 59 ? 67.530 27.451 39.646 1.00 48.79 40 GLY D C 1
ATOM 4165 O O . GLY D 1 59 ? 68.065 28.560 39.667 1.00 48.65 40 GLY D O 1
ATOM 4166 N N . LYS D 1 60 ? 67.521 26.628 38.592 1.00 48.35 41 LYS D N 1
ATOM 4167 C CA . LYS D 1 60 ? 68.045 26.969 37.269 1.00 48.29 41 LYS D CA 1
ATOM 4168 C C . LYS D 1 60 ? 66.978 27.717 36.474 1.00 47.50 41 LYS D C 1
ATOM 4169 O O . LYS D 1 60 ? 65.791 27.368 36.533 1.00 47.76 41 LYS D O 1
ATOM 4175 N N . LEU D 1 61 ? 67.398 28.730 35.719 1.00 46.28 42 LEU D N 1
ATOM 4176 C CA . LEU D 1 61 ? 66.491 29.446 34.844 1.00 45.30 42 LEU D CA 1
ATOM 4177 C C . LEU D 1 61 ? 66.706 29.031 33.389 1.00 44.74 42 LEU D C 1
ATOM 4178 O O . LEU D 1 61 ? 67.836 28.968 32.890 1.00 44.45 42 LEU D O 1
ATOM 4183 N N . LEU D 1 62 ? 65.597 28.750 32.722 1.00 43.85 43 LEU D N 1
ATOM 4184 C CA . LEU D 1 62 ? 65.603 28.401 31.317 1.00 43.43 43 LEU D CA 1
ATOM 4185 C C . LEU D 1 62 ? 64.874 29.535 30.584 1.00 43.00 43 LEU D C 1
ATOM 4186 O O . LEU D 1 62 ? 63.756 29.894 30.943 1.00 42.26 43 LEU D O 1
ATOM 4191 N N . TYR D 1 63 ? 65.519 30.096 29.565 1.00 42.86 44 TYR D N 1
ATOM 4192 C CA . TYR D 1 63 ? 64.968 31.220 28.819 1.00 42.92 44 TYR D CA 1
ATOM 4193 C C . TYR D 1 63 ? 64.456 30.789 27.438 1.00 43.09 44 TYR D C 1
ATOM 4194 O O . TYR D 1 63 ? 65.118 30.028 26.726 1.00 42.37 44 TYR D O 1
ATOM 4203 N N . GLN D 1 64 ? 63.285 31.307 27.061 1.00 43.43 45 GLN D N 1
ATOM 4204 C CA . GLN D 1 64 ? 62.690 30.997 25.771 1.00 43.84 45 GLN D CA 1
ATOM 4205 C C . GLN D 1 64 ? 63.581 31.483 24.627 1.00 43.41 45 GLN D C 1
ATOM 4206 O O . GLN D 1 64 ? 64.064 32.616 24.638 1.00 43.39 45 GLN D O 1
ATOM 4212 N N . VAL D 1 65 ? 63.791 30.596 23.658 1.00 43.06 46 VAL D N 1
ATOM 4213 C CA . VAL D 1 65 ? 64.578 30.869 22.459 1.00 42.70 46 VAL D CA 1
ATOM 4214 C C . VAL D 1 65 ? 63.825 30.418 21.191 1.00 42.54 46 VAL D C 1
ATOM 4215 O O . VAL D 1 65 ? 62.778 29.732 21.240 1.00 42.21 46 VAL D O 1
ATOM 4219 N N . ILE D 1 66 ? 64.394 30.787 20.052 1.00 42.16 47 ILE D N 1
ATOM 4220 C CA . ILE D 1 66 ? 63.838 30.416 18.768 1.00 41.83 47 ILE D CA 1
ATOM 4221 C C . ILE D 1 66 ? 63.991 28.904 18.614 1.00 41.80 47 ILE D C 1
ATOM 4222 O O . ILE D 1 66 ? 64.982 28.325 19.038 1.00 40.88 47 ILE D O 1
ATOM 4227 N N . TYR D 1 67 ? 62.959 28.281 18.062 1.00 42.26 48 TYR D N 1
ATOM 4228 C CA . TYR D 1 67 ? 62.950 26.860 17.717 1.00 42.48 48 TYR D CA 1
ATOM 4229 C C . TYR D 1 67 ? 63.566 26.819 16.304 1.00 42.79 48 TYR D C 1
ATOM 4230 O O . TYR D 1 67 ? 62.874 27.075 15.315 1.00 43.49 48 TYR D O 1
ATOM 4239 N N . ASP D 1 68 ? 64.884 26.623 16.234 1.00 43.46 49 ASP D N 1
ATOM 4240 C CA . ASP D 1 68 ? 65.627 26.579 14.960 1.00 44.18 49 ASP D CA 1
ATOM 4241 C C . ASP D 1 68 ? 66.461 25.320 14.856 1.00 44.72 49 ASP D C 1
ATOM 4242 O O . ASP D 1 68 ? 66.164 24.446 14.018 1.00 45.64 49 ASP D O 1
ATOM 4247 N N . ASP D 1 69 ? 67.495 25.197 15.683 1.00 44.70 50 ASP D N 1
ATOM 4248 C CA . ASP D 1 69 ? 68.280 23.952 15.713 1.00 44.50 50 ASP D CA 1
ATOM 4249 C C . ASP D 1 69 ? 68.767 23.708 17.145 1.00 44.14 50 ASP D C 1
ATOM 4250 O O . ASP D 1 69 ? 68.919 24.639 17.943 1.00 43.99 50 ASP D O 1
ATOM 4255 N N . LEU D 1 70 ? 69.001 22.438 17.439 1.00 44.09 51 LEU D N 1
ATOM 4256 C CA . LEU D 1 70 ? 69.392 21.957 18.758 1.00 44.28 51 LEU D CA 1
ATOM 4257 C C . LEU D 1 70 ? 70.905 21.716 18.902 1.00 44.09 51 LEU D C 1
ATOM 4258 O O . LEU D 1 70 ? 71.404 21.644 20.029 1.00 44.67 51 LEU D O 1
ATOM 4263 N N . ALA D 1 71 ? 71.633 21.656 17.781 1.00 43.52 52 ALA D N 1
ATOM 4264 C CA . ALA D 1 71 ? 73.063 21.318 17.795 1.00 42.89 52 ALA D CA 1
ATOM 4265 C C . ALA D 1 71 ? 73.927 22.278 18.602 1.00 42.76 52 ALA D C 1
ATOM 4266 O O . ALA D 1 71 ? 74.900 21.840 19.244 1.00 42.82 52 ALA D O 1
ATOM 4268 N N . LYS D 1 72 ? 73.590 23.571 18.573 1.00 42.28 53 LYS D N 1
ATOM 4269 C CA . LYS D 1 72 ? 74.362 24.574 19.323 1.00 41.98 53 LYS D CA 1
ATOM 4270 C C . LYS D 1 72 ? 74.336 24.360 20.854 1.00 41.12 53 LYS D C 1
ATOM 4271 O O . LYS D 1 72 ? 75.282 24.742 21.554 1.00 41.23 53 LYS D O 1
ATOM 4277 N N . TYR D 1 73 ? 73.277 23.725 21.351 1.00 40.42 54 TYR D N 1
ATOM 4278 C CA . TYR D 1 73 ? 73.132 23.402 22.776 1.00 39.76 54 TYR D CA 1
ATOM 4279 C C . TYR D 1 73 ? 73.631 21.978 23.120 1.00 39.26 54 TYR D C 1
ATOM 4280 O O . TYR D 1 73 ? 73.451 21.514 24.245 1.00 38.38 54 TYR D O 1
ATOM 4297 N N . SER D 1 75 ? 76.892 18.938 22.775 1.00 38.89 56 SER D N 1
ATOM 4298 C CA . SER D 1 75 ? 78.275 18.595 22.586 1.00 39.42 56 SER D CA 1
ATOM 4299 C C . SER D 1 75 ? 78.219 17.177 22.031 1.00 39.90 56 SER D C 1
ATOM 4300 O O . SER D 1 75 ? 77.907 16.234 22.756 1.00 40.14 56 SER D O 1
ATOM 4303 N N . LEU D 1 76 ? 78.513 17.049 20.736 1.00 40.58 57 LEU D N 1
ATOM 4304 C CA . LEU D 1 76 ? 78.375 15.807 19.975 1.00 40.60 57 LEU D CA 1
ATOM 4305 C C . LEU D 1 76 ? 76.912 15.370 20.111 1.00 41.04 57 LEU D C 1
ATOM 4306 O O . LEU D 1 76 ? 76.033 16.105 19.678 1.00 41.67 57 LEU D O 1
ATOM 4311 N N . ASP D 1 77 ? 76.627 14.248 20.762 1.00 41.13 58 ASP D N 1
ATOM 4312 C CA . ASP D 1 77 ? 75.236 13.754 20.849 1.00 41.56 58 ASP D CA 1
ATOM 4313 C C . ASP D 1 77 ? 74.508 14.069 22.158 1.00 41.41 58 ASP D C 1
ATOM 4314 O O . ASP D 1 77 ? 73.380 13.646 22.351 1.00 40.66 58 ASP D O 1
ATOM 4319 N N . THR D 1 78 ? 75.165 14.818 23.038 1.00 41.99 59 THR D N 1
ATOM 4320 C CA . THR D 1 78 ? 74.647 15.112 24.365 1.00 42.09 59 THR D CA 1
ATOM 4321 C C . THR D 1 78 ? 74.303 16.568 24.597 1.00 41.89 59 THR D C 1
ATOM 4322 O O . THR D 1 78 ? 75.099 17.440 24.297 1.00 43.14 59 THR D O 1
ATOM 4326 N N . LEU D 1 79 ? 73.125 16.819 25.161 1.00 41.75 60 LEU D N 1
ATOM 4327 C CA . LEU D 1 79 ? 72.715 18.166 25.556 1.00 41.94 60 LEU D CA 1
ATOM 4328 C C . LEU D 1 79 ? 73.662 18.655 26.641 1.00 42.15 60 LEU D C 1
ATOM 4329 O O . LEU D 1 79 ? 73.864 17.965 27.635 1.00 42.21 60 LEU D O 1
ATOM 4334 N N . LYS D 1 80 ? 74.252 19.828 26.459 1.00 42.66 61 LYS D N 1
ATOM 4335 C CA . LYS D 1 80 ? 75.149 20.382 27.470 1.00 43.16 61 LYS D CA 1
ATOM 4336 C C . LYS D 1 80 ? 74.440 21.434 28.323 1.00 43.19 61 LYS D C 1
ATOM 4337 O O . LYS D 1 80 ? 75.024 21.993 29.251 1.00 42.70 61 LYS D O 1
ATOM 4343 N N . LYS D 1 81 ? 73.164 21.662 28.018 1.00 43.26 62 LYS D N 1
ATOM 4344 C CA . LYS D 1 81 ? 72.321 22.601 28.744 1.00 43.46 62 LYS D CA 1
ATOM 4345 C C . LYS D 1 81 ? 70.965 21.959 28.982 1.00 43.27 62 LYS D C 1
ATOM 4346 O O . LYS D 1 81 ? 70.518 21.164 28.177 1.00 43.63 62 LYS D O 1
ATOM 4352 N N . ASP D 1 82 ? 70.325 22.271 30.102 1.00 43.33 63 ASP D N 1
ATOM 4353 C CA . ASP D 1 82 ? 68.969 21.791 30.334 1.00 43.06 63 ASP D CA 1
ATOM 4354 C C . ASP D 1 82 ? 68.058 22.439 29.302 1.00 42.43 63 ASP D C 1
ATOM 4355 O O . ASP D 1 82 ? 68.249 23.587 28.914 1.00 41.40 63 ASP D O 1
ATOM 4360 N N . VAL D 1 83 ? 67.053 21.695 28.868 1.00 41.82 64 VAL D N 1
ATOM 4361 C CA . VAL D 1 83 ? 66.131 22.177 27.862 1.00 41.26 64 VAL D CA 1
ATOM 4362 C C . VAL D 1 83 ? 64.721 21.763 28.253 1.00 41.17 64 VAL D C 1
ATOM 4363 O O . VAL D 1 83 ? 64.516 20.663 28.760 1.00 40.77 64 VAL D O 1
ATOM 4367 N N . LEU D 1 84 ? 63.743 22.636 28.016 1.00 41.13 65 LEU D N 1
ATOM 4368 C CA . LEU D 1 84 ? 62.345 22.283 28.301 1.00 40.91 65 LEU D CA 1
ATOM 4369 C C . LEU D 1 84 ? 61.521 22.641 27.081 1.00 41.02 65 LEU D C 1
ATOM 4370 O O . LEU D 1 84 ? 61.659 23.727 26.554 1.00 40.62 65 LEU D O 1
ATOM 4375 N N . ILE D 1 85 ? 60.706 21.712 26.588 1.00 41.83 66 ILE D N 1
ATOM 4376 C CA . ILE D 1 85 ? 59.877 22.028 25.419 1.00 42.20 66 ILE D CA 1
ATOM 4377 C C . ILE D 1 85 ? 58.399 21.907 25.764 1.00 42.45 66 ILE D C 1
ATOM 4378 O O . ILE D 1 85 ? 57.960 20.889 26.320 1.00 42.91 66 ILE D O 1
ATOM 4383 N N . GLN D 1 86 ? 57.642 22.960 25.470 1.00 42.41 67 GLN D N 1
ATOM 4384 C CA . GLN D 1 86 ? 56.205 22.953 25.716 1.00 43.01 67 GLN D CA 1
ATOM 4385 C C . GLN D 1 86 ? 55.489 22.585 24.414 1.00 42.32 67 GLN D C 1
ATOM 4386 O O . GLN D 1 86 ? 55.760 23.168 23.366 1.00 42.31 67 GLN D O 1
ATOM 4392 N N . TYR D 1 87 ? 54.609 21.592 24.491 1.00 41.57 68 TYR D N 1
ATOM 4393 C CA . TYR D 1 87 ? 53.867 21.109 23.330 1.00 41.32 68 TYR D CA 1
ATOM 4394 C C . TYR D 1 87 ? 52.821 22.164 22.934 1.00 41.25 68 TYR D C 1
ATOM 4395 O O . TYR D 1 87 ? 52.251 22.853 23.804 1.00 40.32 68 TYR D O 1
ATOM 4404 N N . PRO D 1 88 ? 52.551 22.280 21.618 1.00 41.08 69 PRO D N 1
ATOM 4405 C CA . PRO D 1 88 ? 51.557 23.260 21.195 1.00 41.02 69 PRO D CA 1
ATOM 4406 C C . PRO D 1 88 ? 50.161 23.113 21.846 1.00 40.75 69 PRO D C 1
ATOM 4407 O O . PRO D 1 88 ? 49.381 24.088 21.838 1.00 41.65 69 PRO D O 1
ATOM 4411 N N . ASP D 1 89 ? 49.845 21.951 22.421 1.00 39.95 70 ASP D N 1
ATOM 4412 C CA . ASP D 1 89 ? 48.580 21.797 23.166 1.00 39.72 70 ASP D CA 1
ATOM 4413 C C . ASP D 1 89 ? 48.530 22.700 24.421 1.00 38.98 70 ASP D C 1
ATOM 4414 O O . ASP D 1 89 ? 47.466 22.882 25.037 1.00 37.73 70 ASP D O 1
ATOM 4419 N N . LYS D 1 90 ? 49.698 23.216 24.802 1.00 39.56 71 LYS D N 1
ATOM 4420 C CA . LYS D 1 90 ? 49.865 24.134 25.943 1.00 40.26 71 LYS D CA 1
ATOM 4421 C C . LYS D 1 90 ? 49.758 23.500 27.337 1.00 40.54 71 LYS D C 1
ATOM 4422 O O . LYS D 1 90 ? 49.745 24.205 28.335 1.00 40.77 71 LYS D O 1
ATOM 4426 N N . HIS D 1 91 ? 49.686 22.174 27.412 1.00 40.30 72 HIS D N 1
ATOM 4427 C CA . HIS D 1 91 ? 49.530 21.466 28.687 1.00 40.05 72 HIS D CA 1
ATOM 4428 C C . HIS D 1 91 ? 50.596 20.407 28.900 1.00 38.92 72 HIS D C 1
ATOM 4429 O O . HIS D 1 91 ? 50.865 20.023 30.039 1.00 38.59 72 HIS D O 1
ATOM 4436 N N . THR D 1 92 ? 51.151 19.924 27.795 1.00 37.82 73 THR D N 1
ATOM 4437 C CA . THR D 1 92 ? 52.184 18.909 27.797 1.00 38.11 73 THR D CA 1
ATOM 4438 C C . THR D 1 92 ? 53.530 19.585 27.652 1.00 37.95 73 THR D C 1
ATOM 4439 O O . THR D 1 92 ? 53.645 20.608 26.964 1.00 37.98 73 THR D O 1
ATOM 4443 N N . LEU D 1 93 ? 54.519 19.023 28.345 1.00 38.40 74 LEU D N 1
ATOM 4444 C CA . LEU D 1 93 ? 55.898 19.506 28.312 1.00 38.45 74 LEU D CA 1
ATOM 4445 C C . LEU D 1 93 ? 56.879 18.333 28.425 1.00 38.62 74 LEU D C 1
ATOM 4446 O O . LEU D 1 93 ? 56.565 17.284 29.002 1.00 38.72 74 LEU D O 1
ATOM 4451 N N . THR D 1 94 ? 58.072 18.535 27.876 1.00 38.95 75 THR D N 1
ATOM 4452 C CA . THR D 1 94 ? 59.146 17.577 28.022 1.00 39.09 75 THR D CA 1
ATOM 4453 C C . THR D 1 94 ? 60.361 18.298 28.542 1.00 38.79 75 THR D C 1
ATOM 4454 O O . THR D 1 94 ? 60.765 19.338 28.016 1.00 39.59 75 THR D O 1
ATOM 4458 N N . TYR D 1 95 ? 60.907 17.779 29.626 1.00 39.05 76 TYR D N 1
ATOM 4459 C CA . TYR D 1 95 ? 62.102 18.339 30.234 1.00 39.94 76 TYR D CA 1
ATOM 4460 C C . TYR D 1 95 ? 63.296 17.402 30.029 1.00 40.22 76 TYR D C 1
ATOM 4461 O O . TYR D 1 95 ? 63.287 16.242 30.462 1.00 40.11 76 TYR D O 1
ATOM 4470 N N . LEU D 1 96 ? 64.306 17.932 29.344 1.00 41.12 77 LEU D N 1
ATOM 4471 C CA . LEU D 1 96 ? 65.521 17.209 28.987 1.00 41.67 77 LEU D CA 1
ATOM 4472 C C . LEU D 1 96 ? 66.742 17.845 29.661 1.00 41.85 77 LEU D C 1
ATOM 4473 O O . LEU D 1 96 ? 67.216 18.906 29.233 1.00 41.00 77 LEU D O 1
ATOM 4478 N N . LYS D 1 97 ? 67.240 17.174 30.701 1.00 42.45 78 LYS D N 1
ATOM 4479 C CA . LYS D 1 97 ? 68.395 17.617 31.480 1.00 42.76 78 LYS D CA 1
ATOM 4480 C C . LYS D 1 97 ? 69.665 17.551 30.668 1.00 42.68 78 LYS D C 1
ATOM 4481 O O . LYS D 1 97 ? 69.761 16.754 29.736 1.00 42.91 78 LYS D O 1
ATOM 4484 N N . ALA D 1 98 ? 70.646 18.374 31.050 1.00 42.46 79 ALA D N 1
ATOM 4485 C CA . ALA D 1 98 ? 71.963 18.352 30.431 1.00 42.27 79 ALA D CA 1
ATOM 4486 C C . ALA D 1 98 ? 72.472 16.924 30.635 1.00 42.30 79 ALA D C 1
ATOM 4487 O O . ALA D 1 98 ? 72.176 16.311 31.663 1.00 43.00 79 ALA D O 1
ATOM 4489 N N . GLY D 1 99 ? 73.191 16.371 29.662 1.00 41.84 80 GLY D N 1
ATOM 4490 C CA . GLY D 1 99 ? 73.658 14.990 29.761 1.00 41.43 80 GLY D CA 1
ATOM 4491 C C . GLY D 1 99 ? 72.784 14.009 28.983 1.00 41.45 80 GLY D C 1
ATOM 4492 O O . GLY D 1 99 ? 73.216 12.914 28.652 1.00 41.49 80 GLY D O 1
ATOM 4493 N N . THR D 1 100 ? 71.548 14.388 28.684 1.00 41.63 81 THR D N 1
ATOM 4494 C CA . THR D 1 100 ? 70.652 13.531 27.901 1.00 41.73 81 THR D CA 1
ATOM 4495 C C . THR D 1 100 ? 71.226 13.310 26.503 1.00 41.74 81 THR D C 1
ATOM 4496 O O . THR D 1 100 ? 71.592 14.280 25.839 1.00 40.58 81 THR D O 1
ATOM 4500 N N . LYS D 1 101 ? 71.329 12.040 26.084 1.00 41.82 82 LYS D N 1
ATOM 4501 C CA . LYS D 1 101 ? 71.802 11.683 24.746 1.00 42.28 82 LYS D CA 1
ATOM 4502 C C . LYS D 1 101 ? 70.611 11.731 23.805 1.00 42.32 82 LYS D C 1
ATOM 4503 O O . LYS D 1 101 ? 69.476 11.364 24.175 1.00 42.43 82 LYS D O 1
ATOM 4507 N N . LEU D 1 102 ? 70.870 12.230 22.600 1.00 42.06 83 LEU D N 1
ATOM 4508 C CA . LEU D 1 102 ? 69.863 12.337 21.561 1.00 42.08 83 LEU D CA 1
ATOM 4509 C C . LEU D 1 102 ? 70.422 11.751 20.270 1.00 41.81 83 LEU D C 1
ATOM 4510 O O . LEU D 1 102 ? 71.631 11.745 20.064 1.00 42.06 83 LEU D O 1
ATOM 4515 N N A ILE D 1 103 ? 69.541 11.249 19.410 0.50 41.87 84 ILE D N 1
ATOM 4516 N N B ILE D 1 103 ? 69.533 11.282 19.401 0.50 41.49 84 ILE D N 1
ATOM 4517 C CA A ILE D 1 103 ? 69.943 10.693 18.115 0.50 41.74 84 ILE D CA 1
ATOM 4518 C CA B ILE D 1 103 ? 69.927 10.701 18.120 0.50 41.02 84 ILE D CA 1
ATOM 4519 C C A ILE D 1 103 ? 69.623 11.681 16.993 0.50 41.53 84 ILE D C 1
ATOM 4520 C C B ILE D 1 103 ? 69.621 11.686 16.993 0.50 41.14 84 ILE D C 1
ATOM 4521 O O A ILE D 1 103 ? 68.463 12.011 16.788 0.50 42.11 84 ILE D O 1
ATOM 4522 O O B ILE D 1 103 ? 68.463 12.020 16.779 0.50 41.75 84 ILE D O 1
ATOM 4531 N N . SER D 1 104 ? 70.640 12.150 16.271 1.00 41.20 85 SER D N 1
ATOM 4532 C CA . SER D 1 104 ? 70.429 13.106 15.156 1.00 41.87 85 SER D CA 1
ATOM 4533 C C . SER D 1 104 ? 70.302 12.372 13.842 1.00 41.31 85 SER D C 1
ATOM 4534 O O . SER D 1 104 ? 71.209 11.659 13.454 1.00 40.85 85 SER D O 1
ATOM 4537 N N . VAL D 1 105 ? 69.200 12.593 13.133 1.00 40.88 86 VAL D N 1
ATOM 4538 C CA . VAL D 1 105 ? 68.969 11.943 11.858 1.00 40.42 86 VAL D CA 1
ATOM 4539 C C . VAL D 1 105 ? 68.685 13.018 10.801 1.00 41.20 86 VAL D C 1
ATOM 4540 O O . VAL D 1 105 ? 67.671 13.716 10.871 1.00 41.39 86 VAL D O 1
ATOM 4544 N N . PRO D 1 106 ? 69.613 13.195 9.860 1.00 41.42 87 PRO D N 1
ATOM 4545 C CA . PRO D 1 106 ? 69.423 14.144 8.790 1.00 41.80 87 PRO D CA 1
ATOM 4546 C C . PRO D 1 106 ? 68.629 13.564 7.621 1.00 41.95 87 PRO D C 1
ATOM 4547 O O . PRO D 1 106 ? 68.596 12.343 7.419 1.00 42.12 87 PRO D O 1
ATOM 4551 N N . ALA D 1 107 ? 67.986 14.449 6.864 1.00 41.88 88 ALA D N 1
ATOM 4552 C CA . ALA D 1 107 ? 67.286 14.058 5.654 1.00 41.91 88 ALA D CA 1
ATOM 4553 C C . ALA D 1 107 ? 67.550 15.201 4.666 1.00 42.02 88 ALA D C 1
ATOM 4554 O O . ALA D 1 107 ? 66.908 16.254 4.734 1.00 42.95 88 ALA D O 1
ATOM 4556 N N . GLU D 1 108 ? 68.540 15.011 3.787 1.00 42.14 89 GLU D N 1
ATOM 4557 C CA . GLU D 1 108 ? 68.953 16.028 2.807 1.00 41.56 89 GLU D CA 1
ATOM 4558 C C . GLU D 1 108 ? 68.638 15.514 1.392 1.00 41.15 89 GLU D C 1
ATOM 4559 O O . GLU D 1 108 ? 68.798 14.328 1.109 1.00 41.63 89 GLU D O 1
ATOM 4562 N N . GLY D 1 109 ? 68.174 16.406 0.514 1.00 39.89 90 GLY D N 1
ATOM 4563 C CA . GLY D 1 109 ? 67.833 16.031 -0.857 1.00 39.19 90 GLY D CA 1
ATOM 4564 C C . GLY D 1 109 ? 67.353 17.214 -1.685 1.00 38.43 90 GLY D C 1
ATOM 4565 O O . GLY D 1 109 ? 67.357 18.345 -1.215 1.00 37.86 90 GLY D O 1
ATOM 4566 N N . TYR D 1 110 ? 66.974 16.959 -2.932 1.00 37.60 91 TYR D N 1
ATOM 4567 C CA . TYR D 1 110 ? 66.431 18.014 -3.783 1.00 37.55 91 TYR D CA 1
ATOM 4568 C C . TYR D 1 110 ? 65.158 18.515 -3.120 1.00 36.77 91 TYR D C 1
ATOM 4569 O O . TYR D 1 110 ? 64.971 19.704 -2.979 1.00 36.68 91 TYR D O 1
ATOM 4578 N N . LYS D 1 111 ? 64.311 17.581 -2.706 1.00 36.62 92 LYS D N 1
ATOM 4579 C CA . LYS D 1 111 ? 63.074 17.857 -1.997 1.00 36.38 92 LYS D CA 1
ATOM 4580 C C . LYS D 1 111 ? 62.896 16.820 -0.895 1.00 36.21 92 LYS D C 1
ATOM 4581 O O . LYS D 1 111 ? 63.084 15.611 -1.107 1.00 36.22 92 LYS D O 1
ATOM 4585 N N . VAL D 1 112 ? 62.553 17.303 0.290 1.00 36.05 93 VAL D N 1
ATOM 4586 C CA . VAL D 1 112 ? 62.340 16.474 1.456 1.00 36.08 93 VAL D CA 1
ATOM 4587 C C . VAL D 1 112 ? 60.943 16.728 2.045 1.00 36.38 93 VAL D C 1
ATOM 4588 O O . VAL D 1 112 ? 60.536 17.869 2.188 1.00 35.88 93 VAL D O 1
ATOM 4592 N N . TYR D 1 113 ? 60.210 15.657 2.351 1.00 36.50 94 TYR D N 1
ATOM 4593 C CA . TYR D 1 113 ? 58.855 15.768 2.860 1.00 36.69 94 TYR D CA 1
ATOM 4594 C C . TYR D 1 113 ? 58.767 14.982 4.146 1.00 37.59 94 TYR D C 1
ATOM 4595 O O . TYR D 1 113 ? 58.480 13.777 4.115 1.00 38.09 94 TYR D O 1
ATOM 4604 N N . PRO D 1 114 ? 59.041 15.646 5.289 1.00 37.75 95 PRO D N 1
ATOM 4605 C CA . PRO D 1 114 ? 58.949 14.970 6.571 1.00 38.18 95 PRO D CA 1
ATOM 4606 C C . PRO D 1 114 ? 57.530 14.494 6.847 1.00 39.07 95 PRO D C 1
ATOM 4607 O O . PRO D 1 114 ? 56.552 15.203 6.526 1.00 38.30 95 PRO D O 1
ATOM 4611 N N . ILE D 1 115 ? 57.413 13.292 7.419 1.00 40.30 96 ILE D N 1
ATOM 4612 C CA . ILE D 1 115 ? 56.107 12.749 7.761 1.00 40.88 96 ILE D CA 1
ATOM 4613 C C . ILE D 1 115 ? 55.953 12.656 9.295 1.00 41.87 96 ILE D C 1
ATOM 4614 O O . ILE D 1 115 ? 54.887 12.374 9.777 1.00 41.37 96 ILE D O 1
ATOM 4627 N N . ASP D 1 117 ? 56.975 14.746 13.137 1.00 44.29 98 ASP D N 1
ATOM 4628 C CA . ASP D 1 117 ? 57.209 16.081 13.621 1.00 44.03 98 ASP D CA 1
ATOM 4629 C C . ASP D 1 117 ? 57.449 15.901 15.095 1.00 43.44 98 ASP D C 1
ATOM 4630 O O . ASP D 1 117 ? 57.452 14.762 15.603 1.00 44.12 98 ASP D O 1
ATOM 4635 N N . PHE D 1 118 ? 57.674 17.024 15.756 1.00 42.14 99 PHE D N 1
ATOM 4636 C CA . PHE D 1 118 ? 57.885 17.074 17.162 1.00 42.09 99 PHE D CA 1
ATOM 4637 C C . PHE D 1 118 ? 56.786 16.337 17.933 1.00 41.44 99 PHE D C 1
ATOM 4638 O O . PHE D 1 118 ? 55.593 16.423 17.600 1.00 40.98 99 PHE D O 1
ATOM 4646 N N . GLY D 1 119 ? 57.221 15.590 18.943 1.00 41.15 100 GLY D N 1
ATOM 4647 C CA . GLY D 1 119 ? 56.322 14.854 19.826 1.00 40.86 100 GLY D CA 1
ATOM 4648 C C . GLY D 1 119 ? 55.765 13.581 19.268 1.00 40.81 100 GLY D C 1
ATOM 4649 O O . GLY D 1 119 ? 55.016 12.902 19.968 1.00 41.24 100 GLY D O 1
ATOM 4650 N N . PHE D 1 120 ? 56.126 13.238 18.026 1.00 40.07 101 PHE D N 1
ATOM 4651 C CA . PHE D 1 120 ? 55.649 11.997 17.407 1.00 40.32 101 PHE D CA 1
ATOM 4652 C C . PHE D 1 120 ? 56.374 10.770 17.972 1.00 40.32 101 PHE D C 1
ATOM 4653 O O . PHE D 1 120 ? 57.564 10.818 18.275 1.00 39.89 101 PHE D O 1
ATOM 4661 N N . ARG D 1 121 ? 55.628 9.682 18.123 1.00 40.81 102 ARG D N 1
ATOM 4662 C CA . ARG D 1 121 ? 56.202 8.394 18.516 1.00 40.72 102 ARG D CA 1
ATOM 4663 C C . ARG D 1 121 ? 56.882 7.759 17.299 1.00 40.22 102 ARG D C 1
ATOM 4664 O O . ARG D 1 121 ? 56.425 7.904 16.166 1.00 40.49 102 ARG D O 1
ATOM 4672 N N . VAL D 1 122 ? 57.976 7.061 17.536 1.00 40.14 103 VAL D N 1
ATOM 4673 C CA . VAL D 1 122 ? 58.658 6.371 16.453 1.00 40.42 103 VAL D CA 1
ATOM 4674 C C . VAL D 1 122 ? 59.168 5.017 16.920 1.00 38.92 103 VAL D C 1
ATOM 4675 O O . VAL D 1 122 ? 59.542 4.841 18.081 1.00 37.71 103 VAL D O 1
ATOM 4679 N N . LEU D 1 123 ? 59.071 4.043 16.024 1.00 38.84 104 LEU D N 1
ATOM 4680 C CA . LEU D 1 123 ? 59.624 2.712 16.246 1.00 38.30 104 LEU D CA 1
ATOM 4681 C C . LEU D 1 123 ? 60.740 2.618 15.238 1.00 38.06 104 LEU D C 1
ATOM 4682 O O . LEU D 1 123 ? 60.677 3.234 14.190 1.00 38.22 104 LEU D O 1
ATOM 4687 N N . LYS D 1 124 ? 61.772 1.864 15.554 1.00 37.82 105 LYS D N 1
ATOM 4688 C CA . LYS D 1 124 ? 62.873 1.722 14.639 1.00 37.58 105 LYS D CA 1
ATOM 4689 C C . LYS D 1 124 ? 62.359 1.205 13.287 1.00 38.10 105 LYS D C 1
ATOM 4690 O O . LYS D 1 124 ? 61.589 0.206 13.210 1.00 38.24 105 LYS D O 1
ATOM 4696 N N . GLY D 1 125 ? 62.826 1.834 12.222 1.00 37.69 106 GLY D N 1
ATOM 4697 C CA . GLY D 1 125 ? 62.375 1.482 10.890 1.00 38.64 106 GLY D CA 1
ATOM 4698 C C . GLY D 1 125 ? 61.252 2.363 10.361 1.00 39.26 106 GLY D C 1
ATOM 4699 O O . GLY D 1 125 ? 60.903 2.264 9.194 1.00 40.17 106 GLY D O 1
ATOM 4700 N N . TYR D 1 126 ? 60.635 3.171 11.218 1.00 39.81 107 TYR D N 1
ATOM 4701 C CA . TYR D 1 126 ? 59.582 4.088 10.778 1.00 40.57 107 TYR D CA 1
ATOM 4702 C C . TYR D 1 126 ? 60.165 5.110 9.832 1.00 40.42 107 TYR D C 1
ATOM 4703 O O . TYR D 1 126 ? 61.294 5.524 9.974 1.00 40.66 107 TYR D O 1
ATOM 4712 N N . ARG D 1 127 ? 59.339 5.531 8.899 1.00 40.39 108 ARG D N 1
ATOM 4713 C CA . ARG D 1 127 ? 59.712 6.517 7.927 1.00 39.59 108 ARG D CA 1
ATOM 4714 C C . ARG D 1 127 ? 59.601 7.895 8.564 1.00 38.81 108 ARG D C 1
ATOM 4715 O O . ARG D 1 127 ? 58.574 8.273 9.129 1.00 38.24 108 ARG D O 1
ATOM 4723 N N . LEU D 1 128 ? 60.707 8.615 8.512 1.00 38.93 109 LEU D N 1
ATOM 4724 C CA . LEU D 1 128 ? 60.795 9.975 9.013 1.00 38.62 109 LEU D CA 1
ATOM 4725 C C . LEU D 1 128 ? 60.479 10.993 7.920 1.00 38.19 109 LEU D C 1
ATOM 4726 O O . LEU D 1 128 ? 59.834 12.009 8.171 1.00 38.82 109 LEU D O 1
ATOM 4731 N N . ALA D 1 129 ? 60.953 10.713 6.711 1.00 38.17 110 ALA D N 1
ATOM 4732 C CA . ALA D 1 129 ? 60.783 11.601 5.572 1.00 37.02 110 ALA D CA 1
ATOM 4733 C C . ALA D 1 129 ? 60.885 10.831 4.259 1.00 36.63 110 ALA D C 1
ATOM 4734 O O . ALA D 1 129 ? 61.572 9.809 4.169 1.00 36.19 110 ALA D O 1
ATOM 4736 N N . THR D 1 130 ? 60.154 11.324 3.260 1.00 36.00 111 THR D N 1
ATOM 4737 C CA . THR D 1 130 ? 60.260 10.881 1.875 1.00 35.24 111 THR D CA 1
ATOM 4738 C C . THR D 1 130 ? 61.116 11.932 1.164 1.00 35.52 111 THR D C 1
ATOM 4739 O O . THR D 1 130 ? 60.933 13.129 1.396 1.00 34.87 111 THR D O 1
ATOM 4743 N N . LEU D 1 131 ? 62.051 11.478 0.315 1.00 36.19 112 LEU D N 1
ATOM 4744 C CA . LEU D 1 131 ? 62.947 12.355 -0.451 1.00 36.77 112 LEU D CA 1
ATOM 4745 C C . LEU D 1 131 ? 62.740 12.167 -1.939 1.00 36.58 112 LEU D C 1
ATOM 4746 O O . LEU D 1 131 ? 62.564 11.057 -2.400 1.00 36.66 112 LEU D O 1
ATOM 4751 N N . GLU D 1 132 ? 62.767 13.264 -2.692 1.00 36.31 113 GLU D N 1
ATOM 4752 C CA . GLU D 1 132 ? 62.593 13.227 -4.139 1.00 36.36 113 GLU D CA 1
ATOM 4753 C C . GLU D 1 132 ? 63.771 13.943 -4.817 1.00 36.67 113 GLU D C 1
ATOM 4754 O O . GLU D 1 132 ? 64.136 15.049 -4.424 1.00 36.53 113 GLU D O 1
ATOM 4760 N N . SER D 1 133 ? 64.364 13.312 -5.830 1.00 36.85 114 SER D N 1
ATOM 4761 C CA . SER D 1 133 ? 65.500 13.900 -6.561 1.00 36.88 114 SER D CA 1
ATOM 4762 C C . SER D 1 133 ? 64.980 14.786 -7.688 1.00 36.90 114 SER D C 1
ATOM 4763 O O . SER D 1 133 ? 63.793 14.756 -7.979 1.00 36.82 114 SER D O 1
ATOM 4766 N N . LYS D 1 134 ? 65.856 15.541 -8.351 1.00 37.26 115 LYS D N 1
ATOM 4767 C CA . LYS D 1 134 ? 65.412 16.403 -9.461 1.00 37.36 115 LYS D CA 1
ATOM 4768 C C . LYS D 1 134 ? 64.802 15.536 -10.576 1.00 37.90 115 LYS D C 1
ATOM 4769 O O . LYS D 1 134 ? 63.825 15.930 -11.206 1.00 37.20 115 LYS D O 1
ATOM 4772 N N . LYS D 1 135 ? 65.352 14.334 -10.761 1.00 39.16 116 LYS D N 1
ATOM 4773 C CA . LYS D 1 135 ? 64.825 13.353 -11.730 1.00 40.00 116 LYS D CA 1
ATOM 4774 C C . LYS D 1 135 ? 63.480 12.706 -11.342 1.00 40.01 116 LYS D C 1
ATOM 4775 O O . LYS D 1 135 ? 62.856 12.075 -12.178 1.00 40.10 116 LYS D O 1
ATOM 4781 N N . GLY D 1 136 ? 63.040 12.848 -10.088 1.00 39.93 117 GLY D N 1
ATOM 4782 C CA . GLY D 1 136 ? 61.749 12.308 -9.648 1.00 39.58 117 GLY D CA 1
ATOM 4783 C C . GLY D 1 136 ? 61.810 10.997 -8.874 1.00 39.38 117 GLY D C 1
ATOM 4784 O O . GLY D 1 136 ? 60.777 10.420 -8.541 1.00 38.71 117 GLY D O 1
ATOM 4785 N N . ASP D 1 137 ? 63.023 10.541 -8.572 1.00 39.51 118 ASP D N 1
ATOM 4786 C CA . ASP D 1 137 ? 63.231 9.284 -7.853 1.00 39.47 118 ASP D CA 1
ATOM 4787 C C . ASP D 1 137 ? 63.068 9.463 -6.354 1.00 38.52 118 ASP D C 1
ATOM 4788 O O . ASP D 1 137 ? 63.643 10.369 -5.773 1.00 38.08 118 ASP D O 1
ATOM 4793 N N . LEU D 1 138 ? 62.310 8.556 -5.751 1.00 38.16 119 LEU D N 1
ATOM 4794 C CA . LEU D 1 138 ? 62.007 8.589 -4.331 1.00 37.97 119 LEU D CA 1
ATOM 4795 C C . LEU D 1 138 ? 62.911 7.705 -3.467 1.00 38.29 119 LEU D C 1
ATOM 4796 O O . LEU D 1 138 ? 63.253 6.593 -3.835 1.00 38.66 119 LEU D O 1
ATOM 4801 N N . ARG D 1 139 ? 63.296 8.235 -2.319 1.00 38.71 120 ARG D N 1
ATOM 4802 C CA . ARG D 1 139 ? 64.120 7.560 -1.309 1.00 39.86 120 ARG D CA 1
ATOM 4803 C C . ARG D 1 139 ? 63.402 7.818 -0.001 1.00 39.21 120 ARG D C 1
ATOM 4804 O O . ARG D 1 139 ? 62.506 8.664 0.054 1.00 39.58 120 ARG D O 1
ATOM 4812 N N . TYR D 1 140 ? 63.843 7.152 1.061 1.00 38.94 121 TYR D N 1
ATOM 4813 C CA . TYR D 1 140 ? 63.210 7.282 2.379 1.00 37.94 121 TYR D CA 1
ATOM 4814 C C . TYR D 1 140 ? 64.276 7.365 3.436 1.00 37.71 121 TYR D C 1
ATOM 4815 O O . TYR D 1 140 ? 65.334 6.814 3.245 1.00 36.03 121 TYR D O 1
ATOM 4824 N N . VAL D 1 141 ? 64.029 8.153 4.487 1.00 38.17 122 VAL D N 1
ATOM 4825 C CA . VAL D 1 141 ? 64.937 8.232 5.625 1.00 39.08 122 VAL D CA 1
ATOM 4826 C C . VAL D 1 141 ? 64.162 7.616 6.772 1.00 39.55 122 VAL D C 1
ATOM 4827 O O . VAL D 1 141 ? 63.097 8.109 7.128 1.00 39.32 122 VAL D O 1
ATOM 4831 N N . ASN D 1 142 ? 64.666 6.496 7.312 1.00 39.85 123 ASN D N 1
ATOM 4832 C CA . ASN D 1 142 ? 63.977 5.791 8.397 1.00 39.93 123 ASN D CA 1
ATOM 4833 C C . ASN D 1 142 ? 64.659 6.019 9.747 1.00 40.36 123 ASN D C 1
ATOM 4834 O O . ASN D 1 142 ? 65.819 6.446 9.794 1.00 40.98 123 ASN D O 1
ATOM 4839 N N . SER D 1 143 ? 63.935 5.753 10.838 1.00 40.19 124 SER D N 1
ATOM 4840 C CA . SER D 1 143 ? 64.472 5.953 12.182 1.00 39.48 124 SER D CA 1
ATOM 4841 C C . SER D 1 143 ? 65.341 4.779 12.587 1.00 39.41 124 SER D C 1
ATOM 4842 O O . SER D 1 143 ? 64.942 3.611 12.427 1.00 39.48 124 SER D O 1
ATOM 4845 N N . PRO D 1 144 ? 66.558 5.072 13.086 1.00 38.26 125 PRO D N 1
ATOM 4846 C CA . PRO D 1 144 ? 67.398 3.978 13.510 1.00 37.91 125 PRO D CA 1
ATOM 4847 C C . PRO D 1 144 ? 67.036 3.460 14.922 1.00 37.21 125 PRO D C 1
ATOM 4848 O O . PRO D 1 144 ? 67.535 2.450 15.338 1.00 36.27 125 PRO D O 1
ATOM 4852 N N . VAL D 1 145 ? 66.133 4.141 15.617 1.00 37.27 126 VAL D N 1
ATOM 4853 C CA . VAL D 1 145 ? 65.815 3.820 16.992 1.00 37.20 126 VAL D CA 1
ATOM 4854 C C . VAL D 1 145 ? 64.332 3.986 17.293 1.00 37.15 126 VAL D C 1
ATOM 4855 O O . VAL D 1 145 ? 63.627 4.654 16.562 1.00 37.35 126 VAL D O 1
ATOM 4859 N N . SER D 1 146 ? 63.861 3.326 18.344 1.00 36.72 127 SER D N 1
ATOM 4860 C CA . SER D 1 146 ? 62.502 3.566 18.808 1.00 36.53 127 SER D CA 1
ATOM 4861 C C . SER D 1 146 ? 62.544 4.672 19.858 1.00 36.54 127 SER D C 1
ATOM 4862 O O . SER D 1 146 ? 63.544 4.824 20.552 1.00 36.28 127 SER D O 1
ATOM 4865 N N . GLY D 1 147 ? 61.482 5.467 19.923 1.00 36.88 128 GLY D N 1
ATOM 4866 C CA . GLY D 1 147 ? 61.407 6.548 20.880 1.00 37.24 128 GLY D CA 1
ATOM 4867 C C . GLY D 1 147 ? 60.517 7.700 20.468 1.00 37.49 128 GLY D C 1
ATOM 4868 O O . GLY D 1 147 ? 59.424 7.501 19.929 1.00 37.42 128 GLY D O 1
ATOM 4869 N N . THR D 1 148 ? 60.980 8.917 20.731 1.00 37.83 129 THR D N 1
ATOM 4870 C CA . THR D 1 148 ? 60.165 10.101 20.463 1.00 38.45 129 THR D CA 1
ATOM 4871 C C . THR D 1 148 ? 60.950 11.138 19.709 1.00 39.18 129 THR D C 1
ATOM 4872 O O . THR D 1 148 ? 62.139 11.314 19.959 1.00 39.54 129 THR D O 1
ATOM 4876 N N . VAL D 1 149 ? 60.306 11.787 18.742 1.00 39.61 130 VAL D N 1
ATOM 4877 C CA . VAL D 1 149 ? 60.956 12.886 18.051 1.00 40.08 130 VAL D CA 1
ATOM 4878 C C . VAL D 1 149 ? 60.791 14.050 19.017 1.00 40.66 130 VAL D C 1
ATOM 4879 O O . VAL D 1 149 ? 59.658 14.382 19.383 1.00 41.40 130 VAL D O 1
ATOM 4883 N N . ILE D 1 150 ? 61.909 14.622 19.490 1.00 41.50 131 ILE D N 1
ATOM 4884 C CA . ILE D 1 150 ? 61.864 15.778 20.400 1.00 41.16 131 ILE D CA 1
ATOM 4885 C C . ILE D 1 150 ? 62.238 17.115 19.736 1.00 41.63 131 ILE D C 1
ATOM 4886 O O . ILE D 1 150 ? 62.187 18.175 20.379 1.00 41.77 131 ILE D O 1
ATOM 4891 N N . PHE D 1 151 ? 62.630 17.066 18.466 1.00 42.22 132 PHE D N 1
ATOM 4892 C CA . PHE D 1 151 ? 62.957 18.261 17.683 1.00 42.43 132 PHE D CA 1
ATOM 4893 C C . PHE D 1 151 ? 63.011 17.903 16.205 1.00 43.24 132 PHE D C 1
ATOM 4894 O O . PHE D 1 151 ? 63.605 16.893 15.826 1.00 43.77 132 PHE D O 1
ATOM 4910 N N . ASN D 1 153 ? 63.272 20.207 12.459 1.00 45.68 134 ASN D N 1
ATOM 4911 C CA . ASN D 1 153 ? 63.227 21.481 11.741 1.00 46.44 134 ASN D CA 1
ATOM 4912 C C . ASN D 1 153 ? 64.080 21.451 10.479 1.00 47.58 134 ASN D C 1
ATOM 4913 O O . ASN D 1 153 ? 64.996 20.623 10.335 1.00 47.04 134 ASN D O 1
ATOM 4918 N N . GLU D 1 154 ? 63.742 22.360 9.567 1.00 49.17 135 GLU D N 1
ATOM 4919 C CA . GLU D 1 154 ? 64.499 22.560 8.334 1.00 50.30 135 GLU D CA 1
ATOM 4920 C C . GLU D 1 154 ? 65.758 23.380 8.635 1.00 50.23 135 GLU D C 1
ATOM 4921 O O . GLU D 1 154 ? 65.740 24.263 9.482 1.00 50.26 135 GLU D O 1
ATOM 4927 N N . ILE D 1 155 ? 66.846 23.057 7.943 1.00 50.99 136 ILE D N 1
ATOM 4928 C CA . ILE D 1 155 ? 68.112 23.789 8.041 1.00 51.34 136 ILE D CA 1
ATOM 4929 C C . ILE D 1 155 ? 68.265 24.702 6.792 1.00 51.70 136 ILE D C 1
ATOM 4930 O O . ILE D 1 155 ? 68.194 24.217 5.660 1.00 50.87 136 ILE D O 1
ATOM 4935 N N . PRO D 1 156 ? 68.430 26.031 6.987 1.00 52.89 137 PRO D N 1
ATOM 4936 C CA . PRO D 1 156 ? 68.613 26.892 5.800 1.00 53.57 137 PRO D CA 1
ATOM 4937 C C . PRO D 1 156 ? 69.657 26.306 4.833 1.00 54.22 137 PRO D C 1
ATOM 4938 O O . PRO D 1 156 ? 70.798 26.017 5.239 1.00 54.39 137 PRO D O 1
ATOM 4942 N N . SER D 1 157 ? 69.245 26.127 3.576 1.00 54.72 138 SER D N 1
ATOM 4943 C CA . SER D 1 157 ? 70.087 25.518 2.553 1.00 55.28 138 SER D CA 1
ATOM 4944 C C . SER D 1 157 ? 69.560 25.806 1.136 1.00 55.33 138 SER D C 1
ATOM 4945 O O . SER D 1 157 ? 68.416 26.258 0.975 1.00 55.21 138 SER D O 1
ATOM 4948 N N . GLU D 1 158 ? 70.402 25.551 0.127 1.00 55.29 139 GLU D N 1
ATOM 4949 C CA . GLU D 1 158 ? 70.024 25.713 -1.297 1.00 55.26 139 GLU D CA 1
ATOM 4950 C C . GLU D 1 158 ? 69.015 24.626 -1.669 1.00 54.97 139 GLU D C 1
ATOM 4951 O O . GLU D 1 158 ? 68.019 24.915 -2.334 1.00 55.32 139 GLU D O 1
ATOM 4953 N N . ARG D 1 159 ? 69.289 23.390 -1.226 1.00 54.42 140 ARG D N 1
ATOM 4954 C CA . ARG D 1 159 ? 68.407 22.221 -1.410 1.00 53.53 140 ARG D CA 1
ATOM 4955 C C . ARG D 1 159 ? 67.699 21.955 -0.070 1.00 52.88 140 ARG D C 1
ATOM 4956 O O . ARG D 1 159 ? 67.975 22.639 0.931 1.00 53.73 140 ARG D O 1
ATOM 4958 N N . ALA D 1 160 ? 66.800 20.975 -0.029 1.00 51.07 141 ALA D N 1
ATOM 4959 C CA . ALA D 1 160 ? 66.071 20.682 1.194 1.00 49.65 141 ALA D CA 1
ATOM 4960 C C . ALA D 1 160 ? 66.951 19.911 2.189 1.00 48.76 141 ALA D C 1
ATOM 4961 O O . ALA D 1 160 ? 67.565 18.899 1.844 1.00 48.85 141 ALA D O 1
ATOM 4963 N N . ASN D 1 161 ? 67.027 20.412 3.420 1.00 47.72 142 ASN D N 1
ATOM 4964 C CA . ASN D 1 161 ? 67.836 19.799 4.471 1.00 47.14 142 ASN D CA 1
ATOM 4965 C C . ASN D 1 161 ? 67.050 19.886 5.799 1.00 46.22 142 ASN D C 1
ATOM 4966 O O . ASN D 1 161 ? 66.674 20.962 6.257 1.00 45.69 142 ASN D O 1
ATOM 4971 N N . TYR D 1 162 ? 66.762 18.726 6.373 1.00 45.18 143 TYR D N 1
ATOM 4972 C CA . TYR D 1 162 ? 66.025 18.632 7.626 1.00 45.00 143 TYR D CA 1
ATOM 4973 C C . TYR D 1 162 ? 66.831 17.803 8.602 1.00 43.99 143 TYR D C 1
ATOM 4974 O O . TYR D 1 162 ? 67.749 17.101 8.205 1.00 43.70 143 TYR D O 1
ATOM 4983 N N . VAL D 1 163 ? 66.502 17.926 9.880 1.00 43.32 144 VAL D N 1
ATOM 4984 C CA . VAL D 1 163 ? 67.140 17.139 10.936 1.00 42.56 144 VAL D CA 1
ATOM 4985 C C . VAL D 1 163 ? 66.088 16.689 11.939 1.00 41.90 144 VAL D C 1
ATOM 4986 O O . VAL D 1 163 ? 65.223 17.460 12.319 1.00 41.51 144 VAL D O 1
ATOM 4990 N N . PHE D 1 164 ? 66.162 15.421 12.344 1.00 41.04 145 PHE D N 1
ATOM 4991 C CA . PHE D 1 164 ? 65.275 14.876 13.354 1.00 40.28 145 PHE D CA 1
ATOM 4992 C C . PHE D 1 164 ? 66.157 14.531 14.548 1.00 40.12 145 PHE D C 1
ATOM 4993 O O . PHE D 1 164 ? 67.213 13.946 14.370 1.00 38.79 145 PHE D O 1
ATOM 5001 N N . TYR D 1 165 ? 65.754 14.961 15.744 1.00 40.70 146 TYR D N 1
ATOM 5002 C CA . TYR D 1 165 ? 66.424 14.574 16.976 1.00 41.44 146 TYR D CA 1
ATOM 5003 C C . TYR D 1 165 ? 65.433 13.710 17.752 1.00 42.30 146 TYR D C 1
ATOM 5004 O O . TYR D 1 165 ? 64.291 14.140 18.015 1.00 41.76 146 TYR D O 1
ATOM 5021 N N . LEU D 1 167 ? 64.658 11.132 21.155 1.00 43.47 148 LEU D N 1
ATOM 5022 C CA . LEU D 1 167 ? 64.970 10.703 22.515 1.00 43.72 148 LEU D CA 1
ATOM 5023 C C . LEU D 1 167 ? 64.694 9.198 22.443 1.00 43.49 148 LEU D C 1
ATOM 5024 O O . LEU D 1 167 ? 63.540 8.768 22.336 1.00 43.22 148 LEU D O 1
ATOM 5029 N N . GLU D 1 168 ? 65.749 8.406 22.445 1.00 43.26 149 GLU D N 1
ATOM 5030 C CA . GLU D 1 168 ? 65.593 6.979 22.313 1.00 43.77 149 GLU D CA 1
ATOM 5031 C C . GLU D 1 168 ? 64.966 6.423 23.563 1.00 45.02 149 GLU D C 1
ATOM 5032 O O . GLU D 1 168 ? 65.339 6.813 24.675 1.00 44.01 149 GLU D O 1
ATOM 5038 N N . GLU D 1 169 ? 63.990 5.535 23.414 1.00 47.01 150 GLU D N 1
ATOM 5039 C CA . GLU D 1 169 ? 63.396 4.948 24.619 1.00 49.71 150 GLU D CA 1
ATOM 5040 C C . GLU D 1 169 ? 64.353 3.936 25.243 1.00 50.43 150 GLU D C 1
ATOM 5041 O O . GLU D 1 169 ? 65.222 3.367 24.558 1.00 50.84 150 GLU D O 1
ATOM 5048 N N . PHE E 1 17 ? 9.816 25.755 36.268 1.00 69.71 -2 PHE E N 1
ATOM 5049 C CA . PHE E 1 17 ? 8.429 25.208 36.383 1.00 69.97 -2 PHE E CA 1
ATOM 5050 C C . PHE E 1 17 ? 8.280 23.907 35.528 1.00 69.97 -2 PHE E C 1
ATOM 5051 O O . PHE E 1 17 ? 9.257 23.462 34.910 1.00 69.89 -2 PHE E O 1
ATOM 5059 N N . GLN E 1 18 ? 7.093 23.280 35.534 1.00 69.95 -1 GLN E N 1
ATOM 5060 C CA . GLN E 1 18 ? 6.836 22.044 34.751 1.00 69.81 -1 GLN E CA 1
ATOM 5061 C C . GLN E 1 18 ? 7.258 22.107 33.275 1.00 69.32 -1 GLN E C 1
ATOM 5062 O O . GLN E 1 18 ? 7.262 23.176 32.635 1.00 69.82 -1 GLN E O 1
ATOM 5068 N N . GLY E 1 19 ? 7.614 20.936 32.753 1.00 67.99 0 GLY E N 1
ATOM 5069 C CA . GLY E 1 19 ? 7.916 20.773 31.350 1.00 66.92 0 GLY E CA 1
ATOM 5070 C C . GLY E 1 19 ? 6.764 19.952 30.794 1.00 65.98 0 GLY E C 1
ATOM 5071 O O . GLY E 1 19 ? 5.671 19.897 31.386 1.00 65.79 0 GLY E O 1
ATOM 5080 N N . LYS E 1 21 ? 4.628 16.469 29.480 1.00 60.06 2 LYS E N 1
ATOM 5081 C CA . LYS E 1 21 ? 4.302 15.192 30.126 1.00 58.38 2 LYS E CA 1
ATOM 5082 C C . LYS E 1 21 ? 5.503 14.241 29.875 1.00 56.60 2 LYS E C 1
ATOM 5083 O O . LYS E 1 21 ? 6.151 14.301 28.817 1.00 56.39 2 LYS E O 1
ATOM 5087 N N . ILE E 1 22 ? 5.811 13.407 30.869 1.00 54.44 3 ILE E N 1
ATOM 5088 C CA . ILE E 1 22 ? 6.958 12.487 30.821 1.00 52.56 3 ILE E CA 1
ATOM 5089 C C . ILE E 1 22 ? 6.874 11.409 29.705 1.00 50.41 3 ILE E C 1
ATOM 5090 O O . ILE E 1 22 ? 5.848 10.702 29.589 1.00 49.77 3 ILE E O 1
ATOM 5095 N N . PRO E 1 23 ? 7.963 11.271 28.902 1.00 47.08 4 PRO E N 1
ATOM 5096 C CA . PRO E 1 23 ? 8.072 10.257 27.863 1.00 45.36 4 PRO E CA 1
ATOM 5097 C C . PRO E 1 23 ? 8.090 8.834 28.400 1.00 43.31 4 PRO E C 1
ATOM 5098 O O . PRO E 1 23 ? 8.500 8.619 29.526 1.00 42.36 4 PRO E O 1
ATOM 5102 N N . LYS E 1 24 ? 7.655 7.893 27.561 1.00 41.66 5 LYS E N 1
ATOM 5103 C CA . LYS E 1 24 ? 7.709 6.465 27.827 1.00 40.48 5 LYS E CA 1
ATOM 5104 C C . LYS E 1 24 ? 8.907 5.891 27.036 1.00 39.95 5 LYS E C 1
ATOM 5105 O O . LYS E 1 24 ? 8.990 6.053 25.830 1.00 39.03 5 LYS E O 1
ATOM 5108 N N . ILE E 1 25 ? 9.860 5.272 27.742 1.00 39.82 6 ILE E N 1
ATOM 5109 C CA . ILE E 1 25 ? 11.055 4.662 27.133 1.00 39.00 6 ILE E CA 1
ATOM 5110 C C . ILE E 1 25 ? 10.948 3.143 27.216 1.00 39.11 6 ILE E C 1
ATOM 5111 O O . ILE E 1 25 ? 10.668 2.612 28.269 1.00 37.96 6 ILE E O 1
ATOM 5116 N N . TYR E 1 26 ? 11.190 2.477 26.085 1.00 39.90 7 TYR E N 1
ATOM 5117 C CA . TYR E 1 26 ? 11.161 1.012 25.956 1.00 39.91 7 TYR E CA 1
ATOM 5118 C C . TYR E 1 26 ? 12.534 0.551 25.462 1.00 40.21 7 TYR E C 1
ATOM 5119 O O . TYR E 1 26 ? 13.069 1.106 24.500 1.00 40.12 7 TYR E O 1
ATOM 5128 N N . VAL E 1 27 ? 13.089 -0.469 26.104 1.00 40.59 8 VAL E N 1
ATOM 5129 C CA . VAL E 1 27 ? 14.412 -0.980 25.757 1.00 41.13 8 VAL E CA 1
ATOM 5130 C C . VAL E 1 27 ? 14.356 -2.501 25.553 1.00 42.09 8 VAL E C 1
ATOM 5131 O O . VAL E 1 27 ? 13.622 -3.198 26.260 1.00 41.55 8 VAL E O 1
ATOM 5135 N N . GLU E 1 28 ? 15.118 -2.999 24.574 1.00 43.38 9 GLU E N 1
ATOM 5136 C CA . GLU E 1 28 ? 15.197 -4.445 24.310 1.00 44.49 9 GLU E CA 1
ATOM 5137 C C . GLU E 1 28 ? 15.911 -5.152 25.444 1.00 44.93 9 GLU E C 1
ATOM 5138 O O . GLU E 1 28 ? 16.759 -4.571 26.115 1.00 45.47 9 GLU E O 1
ATOM 5144 N N . GLY E 1 29 ? 15.567 -6.408 25.655 1.00 45.90 10 GLY E N 1
ATOM 5145 C CA . GLY E 1 29 ? 16.243 -7.235 26.658 1.00 46.72 10 GLY E CA 1
ATOM 5146 C C . GLY E 1 29 ? 15.829 -7.060 28.102 1.00 47.34 10 GLY E C 1
ATOM 5147 O O . GLY E 1 29 ? 16.131 -7.913 28.930 1.00 47.67 10 GLY E O 1
ATOM 5148 N N . GLU E 1 30 ? 15.126 -5.972 28.407 1.00 48.39 11 GLU E N 1
ATOM 5149 C CA . GLU E 1 30 ? 14.696 -5.674 29.775 1.00 49.09 11 GLU E CA 1
ATOM 5150 C C . GLU E 1 30 ? 13.419 -6.450 30.160 1.00 49.54 11 GLU E C 1
ATOM 5151 O O . GLU E 1 30 ? 12.450 -5.823 30.606 1.00 50.33 11 GLU E O 1
ATOM 5157 N N . LEU E 1 31 ? 13.416 -7.785 30.019 1.00 49.54 12 LEU E N 1
ATOM 5158 C CA . LEU E 1 31 ? 12.217 -8.595 30.306 1.00 49.38 12 LEU E CA 1
ATOM 5159 C C . LEU E 1 31 ? 11.679 -8.269 31.708 1.00 49.26 12 LEU E C 1
ATOM 5160 O O . LEU E 1 31 ? 12.242 -8.722 32.708 1.00 50.20 12 LEU E O 1
ATOM 5162 N N . ASN E 1 32 ? 10.625 -7.443 31.760 1.00 48.79 13 ASN E N 1
ATOM 5163 C CA . ASN E 1 32 ? 9.942 -7.058 33.009 1.00 48.44 13 ASN E CA 1
ATOM 5164 C C . ASN E 1 32 ? 8.397 -7.191 32.907 1.00 48.30 13 ASN E C 1
ATOM 5165 O O . ASN E 1 32 ? 7.883 -7.818 31.969 1.00 48.08 13 ASN E O 1
ATOM 5170 N N . ASP E 1 33 ? 7.673 -6.635 33.887 1.00 48.19 14 ASP E N 1
ATOM 5171 C CA . ASP E 1 33 ? 6.200 -6.692 33.925 1.00 47.86 14 ASP E CA 1
ATOM 5172 C C . ASP E 1 33 ? 5.541 -5.441 33.297 1.00 47.43 14 ASP E C 1
ATOM 5173 O O . ASP E 1 33 ? 4.324 -5.272 33.370 1.00 47.56 14 ASP E O 1
ATOM 5175 N N . GLY E 1 34 ? 6.339 -4.588 32.660 1.00 46.62 15 GLY E N 1
ATOM 5176 C CA . GLY E 1 34 ? 5.831 -3.354 32.043 1.00 46.28 15 GLY E CA 1
ATOM 5177 C C . GLY E 1 34 ? 5.169 -3.499 30.671 1.00 45.86 15 GLY E C 1
ATOM 5178 O O . GLY E 1 34 ? 5.004 -4.613 30.124 1.00 45.47 15 GLY E O 1
ATOM 5179 N N . ASP E 1 35 ? 4.764 -2.353 30.128 1.00 45.25 16 ASP E N 1
ATOM 5180 C CA . ASP E 1 35 ? 4.159 -2.308 28.798 1.00 44.68 16 ASP E CA 1
ATOM 5181 C C . ASP E 1 35 ? 5.231 -2.671 27.781 1.00 43.51 16 ASP E C 1
ATOM 5182 O O . ASP E 1 35 ? 6.413 -2.354 27.973 1.00 42.92 16 ASP E O 1
ATOM 5187 N N . ARG E 1 36 ? 4.812 -3.344 26.712 1.00 42.27 17 ARG E N 1
ATOM 5188 C CA . ARG E 1 36 ? 5.731 -3.785 25.680 1.00 41.33 17 ARG E CA 1
ATOM 5189 C C . ARG E 1 36 ? 5.343 -3.255 24.300 1.00 40.27 17 ARG E C 1
ATOM 5190 O O . ARG E 1 36 ? 4.174 -2.945 24.037 1.00 39.84 17 ARG E O 1
ATOM 5198 N N . VAL E 1 37 ? 6.354 -3.129 23.442 1.00 39.22 18 VAL E N 1
ATOM 5199 C CA . VAL E 1 37 ? 6.172 -2.772 22.039 1.00 37.94 18 VAL E CA 1
ATOM 5200 C C . VAL E 1 37 ? 6.971 -3.803 21.231 1.00 37.36 18 VAL E C 1
ATOM 5201 O O . VAL E 1 37 ? 8.064 -4.207 21.612 1.00 37.02 18 VAL E O 1
ATOM 5205 N N . ALA E 1 38 ? 6.390 -4.286 20.148 1.00 36.75 19 ALA E N 1
ATOM 5206 C CA . ALA E 1 38 ? 7.064 -5.253 19.304 1.00 36.63 19 ALA E CA 1
ATOM 5207 C C . ALA E 1 38 ? 7.536 -4.525 18.061 1.00 36.55 19 ALA E C 1
ATOM 5208 O O . ALA E 1 38 ? 6.784 -3.733 17.485 1.00 36.26 19 ALA E O 1
ATOM 5210 N N . ILE E 1 39 ? 8.781 -4.771 17.659 1.00 36.86 20 ILE E N 1
ATOM 5211 C CA . ILE E 1 39 ? 9.325 -4.170 16.448 1.00 37.14 20 ILE E CA 1
ATOM 5212 C C . ILE E 1 39 ? 9.520 -5.274 15.421 1.00 37.76 20 ILE E C 1
ATOM 5213 O O . ILE E 1 39 ? 10.365 -6.163 15.608 1.00 37.62 20 ILE E O 1
ATOM 5218 N N . GLU E 1 40 ? 8.717 -5.205 14.354 1.00 38.07 21 GLU E N 1
ATOM 5219 C CA . GLU E 1 40 ? 8.733 -6.147 13.235 1.00 38.19 21 GLU E CA 1
ATOM 5220 C C . GLU E 1 40 ? 9.141 -5.430 11.939 1.00 39.19 21 GLU E C 1
ATOM 5221 O O . GLU E 1 40 ? 9.355 -4.206 11.928 1.00 38.71 21 GLU E O 1
ATOM 5227 N N . LYS E 1 41 ? 9.234 -6.211 10.855 1.00 40.39 22 LYS E N 1
ATOM 5228 C CA . LYS E 1 41 ? 9.620 -5.742 9.505 1.00 41.37 22 LYS E CA 1
ATOM 5229 C C . LYS E 1 41 ? 10.809 -4.779 9.597 1.00 42.52 22 LYS E C 1
ATOM 5230 O O . LYS E 1 41 ? 10.801 -3.672 9.031 1.00 42.57 22 LYS E O 1
ATOM 5232 N N . ASP E 1 42 ? 11.815 -5.230 10.356 1.00 43.68 23 ASP E N 1
ATOM 5233 C CA . ASP E 1 42 ? 13.068 -4.516 10.614 1.00 43.81 23 ASP E CA 1
ATOM 5234 C C . ASP E 1 42 ? 12.884 -3.034 10.687 1.00 43.93 23 ASP E C 1
ATOM 5235 O O . ASP E 1 42 ? 13.420 -2.323 9.842 1.00 45.16 23 ASP E O 1
ATOM 5237 N N . GLY E 1 43 ? 12.121 -2.577 11.685 1.00 43.41 24 GLY E N 1
ATOM 5238 C CA . GLY E 1 43 ? 11.854 -1.161 11.913 1.00 42.24 24 GLY E CA 1
ATOM 5239 C C . GLY E 1 43 ? 10.500 -0.636 11.428 1.00 41.91 24 GLY E C 1
ATOM 5240 O O . GLY E 1 43 ? 9.926 0.248 12.056 1.00 42.35 24 GLY E O 1
ATOM 5241 N N . ASN E 1 44 ? 9.974 -1.186 10.334 1.00 41.08 25 ASN E N 1
ATOM 5242 C CA . ASN E 1 44 ? 8.732 -0.687 9.703 1.00 40.38 25 ASN E CA 1
ATOM 5243 C C . ASN E 1 44 ? 7.357 -1.097 10.267 1.00 39.49 25 ASN E C 1
ATOM 5244 O O . ASN E 1 44 ? 6.332 -0.679 9.742 1.00 38.99 25 ASN E O 1
ATOM 5249 N N . ALA E 1 45 ? 7.328 -1.918 11.306 1.00 38.53 26 ALA E N 1
ATOM 5250 C CA . ALA E 1 45 ? 6.069 -2.297 11.955 1.00 38.04 26 ALA E CA 1
ATOM 5251 C C . ALA E 1 45 ? 6.285 -2.104 13.443 1.00 37.36 26 ALA E C 1
ATOM 5252 O O . ALA E 1 45 ? 7.237 -2.666 13.986 1.00 37.96 26 ALA E O 1
ATOM 5254 N N . ILE E 1 46 ? 5.425 -1.315 14.092 1.00 36.48 27 ILE E N 1
ATOM 5255 C CA . ILE E 1 46 ? 5.535 -1.023 15.531 1.00 35.99 27 ILE E CA 1
ATOM 5256 C C . ILE E 1 46 ? 4.183 -1.363 16.148 1.00 35.94 27 ILE E C 1
ATOM 5257 O O . ILE E 1 46 ? 3.187 -0.766 15.787 1.00 35.59 27 ILE E O 1
ATOM 5262 N N . ILE E 1 47 ? 4.145 -2.356 17.046 1.00 36.18 28 ILE E N 1
ATOM 5263 C CA . ILE E 1 47 ? 2.894 -2.825 17.658 1.00 35.82 28 ILE E CA 1
ATOM 5264 C C . ILE E 1 47 ? 2.919 -2.671 19.179 1.00 36.37 28 ILE E C 1
ATOM 5265 O O . ILE E 1 47 ? 3.597 -3.432 19.876 1.00 35.85 28 ILE E O 1
ATOM 5270 N N . PHE E 1 48 ? 2.192 -1.681 19.695 1.00 36.73 29 PHE E N 1
ATOM 5271 C CA . PHE E 1 48 ? 2.049 -1.535 21.135 1.00 37.38 29 PHE E CA 1
ATOM 5272 C C . PHE E 1 48 ? 1.090 -2.632 21.638 1.00 38.43 29 PHE E C 1
ATOM 5273 O O . PHE E 1 48 ? -0.022 -2.797 21.132 1.00 38.23 29 PHE E O 1
ATOM 5281 N N . LEU E 1 49 ? 1.563 -3.399 22.613 1.00 39.95 30 LEU E N 1
ATOM 5282 C CA . LEU E 1 49 ? 0.807 -4.502 23.197 1.00 41.22 30 LEU E CA 1
ATOM 5283 C C . LEU E 1 49 ? 0.405 -4.153 24.631 1.00 42.56 30 LEU E C 1
ATOM 5284 O O . LEU E 1 49 ? 1.125 -3.446 25.334 1.00 42.41 30 LEU E O 1
ATOM 5289 N N . GLU E 1 50 ? -0.731 -4.686 25.064 1.00 44.57 31 GLU E N 1
ATOM 5290 C CA . GLU E 1 50 ? -1.222 -4.529 26.453 1.00 45.99 31 GLU E CA 1
ATOM 5291 C C . GLU E 1 50 ? -1.256 -5.915 27.112 1.00 46.55 31 GLU E C 1
ATOM 5292 O O . GLU E 1 50 ? -1.004 -6.912 26.431 1.00 47.10 31 GLU E O 1
ATOM 5298 N N . LYS E 1 51 ? -1.555 -5.977 28.416 1.00 47.31 32 LYS E N 1
ATOM 5299 C CA . LYS E 1 51 ? -1.694 -7.261 29.165 1.00 47.49 32 LYS E CA 1
ATOM 5300 C C . LYS E 1 51 ? -0.604 -8.301 28.871 1.00 47.65 32 LYS E C 1
ATOM 5301 O O . LYS E 1 51 ? 0.859 -8.038 29.400 1.00 48.01 32 LYS E O 1
ATOM 5307 N N . GLU E 1 54 ? 0.002 -10.858 25.193 1.00 48.93 35 GLU E N 1
ATOM 5308 C CA . GLU E 1 54 ? 0.166 -12.196 24.608 1.00 49.03 35 GLU E CA 1
ATOM 5309 C C . GLU E 1 54 ? 0.620 -12.131 23.143 1.00 49.27 35 GLU E C 1
ATOM 5310 O O . GLU E 1 54 ? -0.207 -12.239 22.238 1.00 49.57 35 GLU E O 1
ATOM 5312 N N . TYR E 1 55 ? 1.933 -11.976 22.929 1.00 49.20 36 TYR E N 1
ATOM 5313 C CA . TYR E 1 55 ? 2.562 -11.855 21.591 1.00 48.86 36 TYR E CA 1
ATOM 5314 C C . TYR E 1 55 ? 3.434 -13.058 21.186 1.00 48.96 36 TYR E C 1
ATOM 5315 O O . TYR E 1 55 ? 4.305 -13.480 21.950 1.00 49.65 36 TYR E O 1
ATOM 5324 N N . SER E 1 56 ? 3.220 -13.595 19.987 1.00 48.45 37 SER E N 1
ATOM 5325 C CA . SER E 1 56 ? 4.035 -14.715 19.488 1.00 48.39 37 SER E CA 1
ATOM 5326 C C . SER E 1 56 ? 4.504 -14.439 18.061 1.00 48.23 37 SER E C 1
ATOM 5327 O O . SER E 1 56 ? 4.780 -15.378 17.302 1.00 48.58 37 SER E O 1
ATOM 5329 N N . GLY E 1 57 ? 4.581 -13.156 17.700 1.00 47.83 38 GLY E N 1
ATOM 5330 C CA . GLY E 1 57 ? 5.021 -12.740 16.374 1.00 47.52 38 GLY E CA 1
ATOM 5331 C C . GLY E 1 57 ? 6.525 -12.934 16.223 1.00 47.43 38 GLY E C 1
ATOM 5332 O O . GLY E 1 57 ? 7.229 -13.407 17.169 1.00 47.26 38 GLY E O 1
ATOM 5333 N N . ASN E 1 58 ? 7.019 -12.534 15.038 1.00 47.43 39 ASN E N 1
ATOM 5334 C CA . ASN E 1 58 ? 8.440 -12.678 14.685 1.00 47.25 39 ASN E CA 1
ATOM 5335 C C . ASN E 1 58 ? 9.312 -11.450 14.964 1.00 46.99 39 ASN E C 1
ATOM 5336 O O . ASN E 1 58 ? 10.451 -11.377 14.492 1.00 47.47 39 ASN E O 1
ATOM 5341 N N . GLY E 1 59 ? 8.795 -10.496 15.736 1.00 45.77 40 GLY E N 1
ATOM 5342 C CA . GLY E 1 59 ? 9.531 -9.289 16.030 1.00 45.22 40 GLY E CA 1
ATOM 5343 C C . GLY E 1 59 ? 10.413 -9.351 17.247 1.00 44.34 40 GLY E C 1
ATOM 5344 O O . GLY E 1 59 ? 10.728 -10.405 17.753 1.00 44.72 40 GLY E O 1
ATOM 5345 N N . LYS E 1 60 ? 10.810 -8.179 17.707 1.00 43.92 41 LYS E N 1
ATOM 5346 C CA . LYS E 1 60 ? 11.669 -8.045 18.861 1.00 43.26 41 LYS E CA 1
ATOM 5347 C C . LYS E 1 60 ? 10.933 -7.166 19.851 1.00 42.06 41 LYS E C 1
ATOM 5348 O O . LYS E 1 60 ? 10.478 -6.082 19.500 1.00 42.40 41 LYS E O 1
ATOM 5354 N N . LEU E 1 61 ? 10.798 -7.649 21.077 1.00 40.89 42 LEU E N 1
ATOM 5355 C CA . LEU E 1 61 ? 10.073 -6.946 22.133 1.00 40.14 42 LEU E CA 1
ATOM 5356 C C . LEU E 1 61 ? 10.956 -5.937 22.853 1.00 39.59 42 LEU E C 1
ATOM 5357 O O . LEU E 1 61 ? 12.120 -6.192 23.140 1.00 39.54 42 LEU E O 1
ATOM 5362 N N . LEU E 1 62 ? 10.390 -4.764 23.092 1.00 39.38 43 LEU E N 1
ATOM 5363 C CA . LEU E 1 62 ? 11.049 -3.713 23.837 1.00 39.07 43 LEU E CA 1
ATOM 5364 C C . LEU E 1 62 ? 10.118 -3.543 25.022 1.00 39.33 43 LEU E C 1
ATOM 5365 O O . LEU E 1 62 ? 8.903 -3.475 24.840 1.00 39.00 43 LEU E O 1
ATOM 5370 N N . TYR E 1 63 ? 10.692 -3.525 26.228 1.00 39.66 44 TYR E N 1
ATOM 5371 C CA . TYR E 1 63 ? 9.925 -3.474 27.473 1.00 39.58 44 TYR E CA 1
ATOM 5372 C C . TYR E 1 63 ? 10.047 -2.096 28.097 1.00 39.82 44 TYR E C 1
ATOM 5373 O O . TYR E 1 63 ? 11.112 -1.473 28.051 1.00 39.78 44 TYR E O 1
ATOM 5382 N N . GLN E 1 64 ? 8.969 -1.612 28.698 1.00 40.24 45 GLN E N 1
ATOM 5383 C CA . GLN E 1 64 ? 9.039 -0.299 29.314 1.00 41.00 45 GLN E CA 1
ATOM 5384 C C . GLN E 1 64 ? 9.966 -0.276 30.534 1.00 41.70 45 GLN E C 1
ATOM 5385 O O . GLN E 1 64 ? 9.947 -1.172 31.399 1.00 41.55 45 GLN E O 1
ATOM 5391 N N . VAL E 1 65 ? 10.782 0.766 30.598 1.00 42.24 46 VAL E N 1
ATOM 5392 C CA . VAL E 1 65 ? 11.698 0.943 31.697 1.00 42.90 46 VAL E CA 1
ATOM 5393 C C . VAL E 1 65 ? 11.323 2.217 32.445 1.00 44.18 46 VAL E C 1
ATOM 5394 O O . VAL E 1 65 ? 10.616 3.073 31.921 1.00 44.19 46 VAL E O 1
ATOM 5398 N N . ILE E 1 66 ? 11.788 2.319 33.685 1.00 45.61 47 ILE E N 1
ATOM 5399 C CA . ILE E 1 66 ? 11.568 3.508 34.503 1.00 46.34 47 ILE E CA 1
ATOM 5400 C C . ILE E 1 66 ? 12.370 4.616 33.822 1.00 47.39 47 ILE E C 1
ATOM 5401 O O . ILE E 1 66 ? 13.486 4.386 33.352 1.00 48.22 47 ILE E O 1
ATOM 5406 N N . TYR E 1 67 ? 11.771 5.799 33.721 1.00 47.95 48 TYR E N 1
ATOM 5407 C CA . TYR E 1 67 ? 12.383 6.925 33.011 1.00 48.34 48 TYR E CA 1
ATOM 5408 C C . TYR E 1 67 ? 13.695 7.374 33.650 1.00 48.94 48 TYR E C 1
ATOM 5409 O O . TYR E 1 67 ? 13.775 7.654 34.859 1.00 49.25 48 TYR E O 1
ATOM 5418 N N . ASP E 1 68 ? 14.722 7.460 32.815 1.00 49.23 49 ASP E N 1
ATOM 5419 C CA . ASP E 1 68 ? 16.048 7.826 33.278 1.00 48.95 49 ASP E CA 1
ATOM 5420 C C . ASP E 1 68 ? 16.820 8.307 32.067 1.00 48.41 49 ASP E C 1
ATOM 5421 O O . ASP E 1 68 ? 16.342 8.184 30.925 1.00 49.07 49 ASP E O 1
ATOM 5426 N N . ASP E 1 69 ? 18.017 8.825 32.317 1.00 47.52 50 ASP E N 1
ATOM 5427 C CA . ASP E 1 69 ? 18.901 9.309 31.263 1.00 46.92 50 ASP E CA 1
ATOM 5428 C C . ASP E 1 69 ? 19.057 8.249 30.158 1.00 45.96 50 ASP E C 1
ATOM 5429 O O . ASP E 1 69 ? 19.179 7.060 30.433 1.00 45.42 50 ASP E O 1
ATOM 5434 N N . LEU E 1 70 ? 19.011 8.710 28.910 1.00 44.68 51 LEU E N 1
ATOM 5435 C CA . LEU E 1 70 ? 19.153 7.862 27.733 1.00 43.54 51 LEU E CA 1
ATOM 5436 C C . LEU E 1 70 ? 20.594 7.343 27.624 1.00 43.02 51 LEU E C 1
ATOM 5437 O O . LEU E 1 70 ? 20.838 6.309 27.026 1.00 42.85 51 LEU E O 1
ATOM 5442 N N . ALA E 1 71 ? 21.538 8.058 28.231 1.00 42.45 52 ALA E N 1
ATOM 5443 C CA . ALA E 1 71 ? 22.950 7.682 28.203 1.00 41.82 52 ALA E CA 1
ATOM 5444 C C . ALA E 1 71 ? 23.248 6.324 28.875 1.00 41.49 52 ALA E C 1
ATOM 5445 O O . ALA E 1 71 ? 24.291 5.722 28.620 1.00 40.88 52 ALA E O 1
ATOM 5447 N N . LYS E 1 72 ? 22.336 5.846 29.720 1.00 41.51 53 LYS E N 1
ATOM 5448 C CA . LYS E 1 72 ? 22.496 4.553 30.369 1.00 41.49 53 LYS E CA 1
ATOM 5449 C C . LYS E 1 72 ? 22.244 3.398 29.375 1.00 41.48 53 LYS E C 1
ATOM 5450 O O . LYS E 1 72 ? 22.315 2.234 29.765 1.00 41.12 53 LYS E O 1
ATOM 5453 N N . TYR E 1 73 ? 21.922 3.747 28.116 1.00 41.52 54 TYR E N 1
ATOM 5454 C CA . TYR E 1 73 ? 21.735 2.804 27.005 1.00 41.22 54 TYR E CA 1
ATOM 5455 C C . TYR E 1 73 ? 22.599 3.174 25.782 1.00 41.18 54 TYR E C 1
ATOM 5456 O O . TYR E 1 73 ? 22.319 2.723 24.677 1.00 41.28 54 TYR E O 1
ATOM 5473 N N . SER E 1 75 ? 26.882 3.926 24.250 1.00 42.08 56 SER E N 1
ATOM 5474 C CA . SER E 1 75 ? 28.343 3.839 24.409 1.00 42.58 56 SER E CA 1
ATOM 5475 C C . SER E 1 75 ? 28.804 5.084 23.663 1.00 43.19 56 SER E C 1
ATOM 5476 O O . SER E 1 75 ? 28.645 5.180 22.446 1.00 43.43 56 SER E O 1
ATOM 5478 N N . LEU E 1 76 ? 29.339 6.049 24.406 1.00 44.11 57 LEU E N 1
ATOM 5479 C CA . LEU E 1 76 ? 29.733 7.355 23.867 1.00 44.52 57 LEU E CA 1
ATOM 5480 C C . LEU E 1 76 ? 28.509 8.031 23.191 1.00 44.79 57 LEU E C 1
ATOM 5481 O O . LEU E 1 76 ? 27.576 8.465 23.887 1.00 45.92 57 LEU E O 1
ATOM 5486 N N . ASP E 1 77 ? 28.472 8.077 21.861 1.00 45.14 58 ASP E N 1
ATOM 5487 C CA . ASP E 1 77 ? 27.386 8.762 21.133 1.00 45.04 58 ASP E CA 1
ATOM 5488 C C . ASP E 1 77 ? 26.389 7.807 20.456 1.00 44.65 58 ASP E C 1
ATOM 5489 O O . ASP E 1 77 ? 25.421 8.238 19.845 1.00 44.43 58 ASP E O 1
ATOM 5491 N N . THR E 1 78 ? 26.615 6.512 20.621 1.00 43.96 59 THR E N 1
ATOM 5492 C CA . THR E 1 78 ? 25.867 5.474 19.919 1.00 43.59 59 THR E CA 1
ATOM 5493 C C . THR E 1 78 ? 25.020 4.593 20.827 1.00 43.13 59 THR E C 1
ATOM 5494 O O . THR E 1 78 ? 25.506 4.168 21.860 1.00 43.22 59 THR E O 1
ATOM 5498 N N . LEU E 1 79 ? 23.771 4.316 20.447 1.00 42.58 60 LEU E N 1
ATOM 5499 C CA . LEU E 1 79 ? 22.933 3.396 21.228 1.00 42.53 60 LEU E CA 1
ATOM 5500 C C . LEU E 1 79 ? 23.515 1.973 21.266 1.00 42.38 60 LEU E C 1
ATOM 5501 O O . LEU E 1 79 ? 24.020 1.478 20.267 1.00 42.27 60 LEU E O 1
ATOM 5506 N N . LYS E 1 80 ? 23.476 1.350 22.442 1.00 42.64 61 LYS E N 1
ATOM 5507 C CA . LYS E 1 80 ? 23.961 -0.030 22.641 1.00 43.17 61 LYS E CA 1
ATOM 5508 C C . LYS E 1 80 ? 22.846 -1.053 22.502 1.00 42.67 61 LYS E C 1
ATOM 5509 O O . LYS E 1 80 ? 23.110 -2.223 22.255 1.00 43.66 61 LYS E O 1
ATOM 5515 N N . LYS E 1 81 ? 21.611 -0.598 22.691 1.00 42.59 62 LYS E N 1
ATOM 5516 C CA . LYS E 1 81 ? 20.406 -1.415 22.620 1.00 42.31 62 LYS E CA 1
ATOM 5517 C C . LYS E 1 81 ? 19.319 -0.704 21.824 1.00 41.62 62 LYS E C 1
ATOM 5518 O O . LYS E 1 81 ? 19.311 0.521 21.727 1.00 41.37 62 LYS E O 1
ATOM 5524 N N . ASP E 1 82 ? 18.407 -1.499 21.267 1.00 40.83 63 ASP E N 1
ATOM 5525 C CA . ASP E 1 82 ? 17.241 -1.001 20.567 1.00 39.98 63 ASP E CA 1
ATOM 5526 C C . ASP E 1 82 ? 16.371 -0.293 21.581 1.00 39.29 63 ASP E C 1
ATOM 5527 O O . ASP E 1 82 ? 16.009 -0.892 22.599 1.00 38.28 63 ASP E O 1
ATOM 5532 N N . VAL E 1 83 ? 16.020 0.963 21.284 1.00 38.32 64 VAL E N 1
ATOM 5533 C CA . VAL E 1 83 ? 15.161 1.767 22.142 1.00 37.89 64 VAL E CA 1
ATOM 5534 C C . VAL E 1 83 ? 14.032 2.450 21.347 1.00 37.03 64 VAL E C 1
ATOM 5535 O O . VAL E 1 83 ? 14.214 2.832 20.202 1.00 36.79 64 VAL E O 1
ATOM 5539 N N . LEU E 1 84 ? 12.867 2.575 21.978 1.00 36.21 65 LEU E N 1
ATOM 5540 C CA . LEU E 1 84 ? 11.753 3.329 21.452 1.00 35.20 65 LEU E CA 1
ATOM 5541 C C . LEU E 1 84 ? 11.320 4.371 22.493 1.00 35.40 65 LEU E C 1
ATOM 5542 O O . LEU E 1 84 ? 11.181 4.048 23.679 1.00 34.64 65 LEU E O 1
ATOM 5547 N N . ILE E 1 85 ? 11.132 5.628 22.065 1.00 35.50 66 ILE E N 1
ATOM 5548 C CA . ILE E 1 85 ? 10.637 6.648 22.966 1.00 35.23 66 ILE E CA 1
ATOM 5549 C C . ILE E 1 85 ? 9.309 7.183 22.448 1.00 35.39 66 ILE E C 1
ATOM 5550 O O . ILE E 1 85 ? 9.228 7.580 21.316 1.00 34.37 66 ILE E O 1
ATOM 5555 N N . GLN E 1 86 ? 8.270 7.151 23.296 1.00 36.31 67 GLN E N 1
ATOM 5556 C CA . GLN E 1 86 ? 6.935 7.677 22.985 1.00 37.28 67 GLN E CA 1
ATOM 5557 C C . GLN E 1 86 ? 6.732 8.970 23.800 1.00 37.58 67 GLN E C 1
ATOM 5558 O O . GLN E 1 86 ? 6.905 8.985 25.005 1.00 37.16 67 GLN E O 1
ATOM 5564 N N . TYR E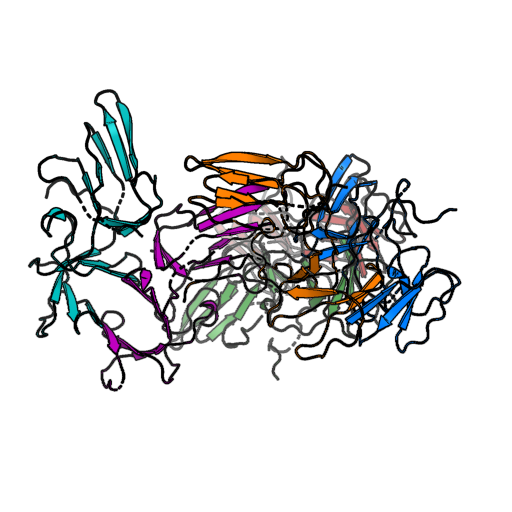 1 87 ? 6.426 10.063 23.122 1.00 38.78 68 TYR E N 1
ATOM 5565 C CA . TYR E 1 87 ? 6.200 11.360 23.751 1.00 39.59 68 TYR E CA 1
ATOM 5566 C C . TYR E 1 87 ? 4.671 11.548 23.734 1.00 41.62 68 TYR E C 1
ATOM 5567 O O . TYR E 1 87 ? 4.078 11.931 22.706 1.00 41.71 68 TYR E O 1
ATOM 5576 N N . PRO E 1 88 ? 4.001 11.312 24.872 1.00 44.57 69 PRO E N 1
ATOM 5577 C CA . PRO E 1 88 ? 2.521 11.281 24.736 1.00 45.68 69 PRO E CA 1
ATOM 5578 C C . PRO E 1 88 ? 1.896 12.656 24.491 1.00 46.67 69 PRO E C 1
ATOM 5579 O O . PRO E 1 88 ? 0.954 12.754 23.683 1.00 47.11 69 PRO E O 1
ATOM 5583 N N . ASP E 1 89 ? 2.421 13.690 25.160 1.00 47.26 70 ASP E N 1
ATOM 5584 C CA . ASP E 1 89 ? 1.982 15.060 24.912 1.00 47.57 70 ASP E CA 1
ATOM 5585 C C . ASP E 1 89 ? 1.990 15.264 23.376 1.00 47.46 70 ASP E C 1
ATOM 5586 O O . ASP E 1 89 ? 0.950 15.587 22.793 1.00 48.34 70 ASP E O 1
ATOM 5588 N N . LYS E 1 90 ? 3.134 14.945 22.747 1.00 46.65 71 LYS E N 1
ATOM 5589 C CA . LYS E 1 90 ? 3.434 15.186 21.314 1.00 45.53 71 LYS E CA 1
ATOM 5590 C C . LYS E 1 90 ? 2.877 14.237 20.226 1.00 44.56 71 LYS E C 1
ATOM 5591 O O . LYS E 1 90 ? 3.155 14.467 19.034 1.00 45.15 71 LYS E O 1
ATOM 5597 N N . HIS E 1 91 ? 2.148 13.175 20.585 1.00 42.69 72 HIS E N 1
ATOM 5598 C CA . HIS E 1 91 ? 1.628 12.205 19.587 1.00 41.31 72 HIS E CA 1
ATOM 5599 C C . HIS E 1 91 ? 2.708 11.662 18.632 1.00 38.86 72 HIS E C 1
ATOM 5600 O O . HIS E 1 91 ? 2.426 11.249 17.505 1.00 37.47 72 HIS E O 1
ATOM 5607 N N . THR E 1 92 ? 3.921 11.587 19.163 1.00 36.36 73 THR E N 1
ATOM 5608 C CA . THR E 1 92 ? 5.130 11.287 18.434 1.00 34.78 73 THR E CA 1
ATOM 5609 C C . THR E 1 92 ? 5.933 10.174 19.085 1.00 33.99 73 THR E C 1
ATOM 5610 O O . THR E 1 92 ? 5.951 10.050 20.301 1.00 33.85 73 THR E O 1
ATOM 5614 N N . LEU E 1 93 ? 6.560 9.341 18.262 1.00 33.61 74 LEU E N 1
ATOM 5615 C CA . LEU E 1 93 ? 7.452 8.303 18.756 1.00 33.70 74 LEU E CA 1
ATOM 5616 C C . LEU E 1 93 ? 8.714 8.290 17.913 1.00 33.73 74 LEU E C 1
ATOM 5617 O O . LEU E 1 93 ? 8.733 8.802 16.787 1.00 33.54 74 LEU E O 1
ATOM 5622 N N . THR E 1 94 ? 9.780 7.742 18.482 1.00 34.04 75 THR E N 1
ATOM 5623 C CA . THR E 1 94 ? 11.022 7.563 17.749 1.00 34.32 75 THR E CA 1
ATOM 5624 C C . THR E 1 94 ? 11.556 6.167 18.069 1.00 34.16 75 THR E C 1
ATOM 5625 O O . THR E 1 94 ? 11.477 5.728 19.206 1.00 34.46 75 THR E O 1
ATOM 5629 N N . TYR E 1 95 ? 12.024 5.450 17.049 1.00 34.00 76 TYR E N 1
ATOM 5630 C CA . TYR E 1 95 ? 12.607 4.132 17.213 1.00 33.84 76 TYR E CA 1
ATOM 5631 C C . TYR E 1 95 ? 14.066 4.225 16.848 1.00 33.71 76 TYR E C 1
ATOM 5632 O O . TYR E 1 95 ? 14.421 4.608 15.715 1.00 32.92 76 TYR E O 1
ATOM 5641 N N . LEU E 1 96 ? 14.900 3.853 17.821 1.00 34.37 77 LEU E N 1
ATOM 5642 C CA . LEU E 1 96 ? 16.347 3.944 17.723 1.00 34.75 77 LEU E CA 1
ATOM 5643 C C . LEU E 1 96 ? 16.983 2.590 17.816 1.00 34.98 77 LEU E C 1
ATOM 5644 O O . LEU E 1 96 ? 17.235 2.096 18.915 1.00 35.78 77 LEU E O 1
ATOM 5649 N N . LYS E 1 97 ? 17.260 1.985 16.665 1.00 35.45 78 LYS E N 1
ATOM 5650 C CA . LYS E 1 97 ? 17.897 0.661 16.617 1.00 35.19 78 LYS E CA 1
ATOM 5651 C C . LYS E 1 97 ? 19.276 0.745 17.252 1.00 35.43 78 LYS E C 1
ATOM 5652 O O . LYS E 1 97 ? 19.885 1.834 17.308 1.00 35.42 78 LYS E O 1
ATOM 5655 N N . ALA E 1 98 ? 19.769 -0.378 17.772 1.00 35.40 79 ALA E N 1
ATOM 5656 C CA . ALA E 1 98 ? 21.110 -0.395 18.328 1.00 35.57 79 ALA E CA 1
ATOM 5657 C C . ALA E 1 98 ? 22.016 0.067 17.188 1.00 35.76 79 ALA E C 1
ATOM 5658 O O . ALA E 1 98 ? 21.723 -0.179 16.013 1.00 35.42 79 ALA E O 1
ATOM 5660 N N . GLY E 1 99 ? 23.055 0.820 17.536 1.00 36.18 80 GLY E N 1
ATOM 5661 C CA . GLY E 1 99 ? 23.980 1.349 16.552 1.00 36.11 80 GLY E CA 1
ATOM 5662 C C . GLY E 1 99 ? 23.668 2.754 16.084 1.00 36.08 80 GLY E C 1
ATOM 5663 O O . GLY E 1 99 ? 24.512 3.344 15.436 1.00 36.63 80 GLY E O 1
ATOM 5664 N N . THR E 1 100 ? 22.474 3.280 16.389 1.00 36.22 81 THR E N 1
ATOM 5665 C CA . THR E 1 100 ? 22.077 4.651 16.010 1.00 36.55 81 THR E CA 1
ATOM 5666 C C . THR E 1 100 ? 22.945 5.687 16.732 1.00 37.20 81 THR E C 1
ATOM 5667 O O . THR E 1 100 ? 23.085 5.635 17.954 1.00 37.21 81 THR E O 1
ATOM 5671 N N . LYS E 1 101 ? 23.509 6.619 15.966 1.00 37.88 82 LYS E N 1
ATOM 5672 C CA . LYS E 1 101 ? 24.355 7.686 16.493 1.00 37.97 82 LYS E CA 1
ATOM 5673 C C . LYS E 1 101 ? 23.538 8.956 16.710 1.00 38.25 82 LYS E C 1
ATOM 5674 O O . LYS E 1 101 ? 22.703 9.342 15.888 1.00 38.67 82 LYS E O 1
ATOM 5677 N N . LEU E 1 102 ? 23.781 9.587 17.854 1.00 38.36 83 LEU E N 1
ATOM 5678 C CA . LEU E 1 102 ? 23.131 10.815 18.251 1.00 38.08 83 LEU E CA 1
ATOM 5679 C C . LEU E 1 102 ? 24.180 11.874 18.402 1.00 38.05 83 LEU E C 1
ATOM 5680 O O . LEU E 1 102 ? 25.356 11.570 18.622 1.00 38.45 83 LEU E O 1
ATOM 5685 N N . ILE E 1 103 ? 23.776 13.126 18.267 1.00 38.66 84 ILE E N 1
ATOM 5686 C CA . ILE E 1 103 ? 24.699 14.213 18.537 1.00 38.93 84 ILE E CA 1
ATOM 5687 C C . ILE E 1 103 ? 24.277 14.872 19.839 1.00 38.24 84 ILE E C 1
ATOM 5688 O O . ILE E 1 103 ? 23.104 14.887 20.208 1.00 39.06 84 ILE E O 1
ATOM 5693 N N . SER E 1 104 ? 25.272 15.320 20.576 1.00 37.55 85 SER E N 1
ATOM 5694 C CA . SER E 1 104 ? 25.087 15.974 21.834 1.00 37.70 85 SER E CA 1
ATOM 5695 C C . SER E 1 104 ? 25.247 17.475 21.688 1.00 36.58 85 SER E C 1
ATOM 5696 O O . SER E 1 104 ? 26.197 17.963 21.058 1.00 36.85 85 SER E O 1
ATOM 5699 N N . VAL E 1 105 ? 24.315 18.200 22.277 1.00 34.82 86 VAL E N 1
ATOM 5700 C CA . VAL E 1 105 ? 24.362 19.652 22.271 1.00 33.78 86 VAL E CA 1
ATOM 5701 C C . VAL E 1 105 ? 24.312 20.094 23.740 1.00 33.17 86 VAL E C 1
ATOM 5702 O O . VAL E 1 105 ? 23.235 20.179 24.336 1.00 32.57 86 VAL E O 1
ATOM 5706 N N . PRO E 1 106 ? 25.496 20.296 24.351 1.00 31.87 87 PRO E N 1
ATOM 5707 C CA . PRO E 1 106 ? 25.518 20.740 25.714 1.00 31.86 87 PRO E CA 1
ATOM 5708 C C . PRO E 1 106 ? 25.104 22.181 25.909 1.00 31.72 87 PRO E C 1
ATOM 5709 O O . PRO E 1 106 ? 25.389 23.055 25.077 1.00 32.50 87 PRO E O 1
ATOM 5713 N N . ALA E 1 107 ? 24.447 22.426 27.032 1.00 31.48 88 ALA E N 1
ATOM 5714 C CA . ALA E 1 107 ? 24.005 23.762 27.418 1.00 30.55 88 ALA E CA 1
ATOM 5715 C C . ALA E 1 107 ? 24.673 24.023 28.779 1.00 30.13 88 ALA E C 1
ATOM 5716 O O . ALA E 1 107 ? 24.208 23.581 29.822 1.00 29.29 88 ALA E O 1
ATOM 5718 N N . GLU E 1 108 ? 25.790 24.734 28.756 1.00 31.13 89 GLU E N 1
ATOM 5719 C CA . GLU E 1 108 ? 26.603 24.938 29.953 1.00 30.87 89 GLU E CA 1
ATOM 5720 C C . GLU E 1 108 ? 26.935 26.396 30.177 1.00 30.81 89 GLU E C 1
ATOM 5721 O O . GLU E 1 108 ? 27.308 27.086 29.262 1.00 31.81 89 GLU E O 1
ATOM 5727 N N . GLY E 1 109 ? 26.826 26.854 31.411 1.00 30.30 90 GLY E N 1
ATOM 5728 C CA . GLY E 1 109 ? 27.142 28.228 31.684 1.00 30.61 90 GLY E CA 1
ATOM 5729 C C . GLY E 1 109 ? 26.948 28.562 33.125 1.00 30.08 90 GLY E C 1
ATOM 5730 O O . GLY E 1 109 ? 26.557 27.714 33.891 1.00 31.05 90 GLY E O 1
ATOM 5731 N N . TYR E 1 110 ? 27.210 29.811 33.482 1.00 29.18 91 TYR E N 1
ATOM 5732 C CA . TYR E 1 110 ? 27.070 30.247 34.838 1.00 28.79 91 TYR E CA 1
ATOM 5733 C C . TYR E 1 110 ? 25.641 29.964 35.293 1.00 29.12 91 TYR E C 1
ATOM 5734 O O . TYR E 1 110 ? 25.426 29.486 36.389 1.00 27.98 91 TYR E O 1
ATOM 5743 N N . LYS E 1 111 ? 24.681 30.291 34.419 1.00 30.43 92 LYS E N 1
ATOM 5744 C CA . LYS E 1 111 ? 23.276 29.922 34.593 1.00 30.16 92 LYS E CA 1
ATOM 5745 C C . LYS E 1 111 ? 22.780 29.490 33.241 1.00 30.46 92 LYS E C 1
ATOM 5746 O O . LYS E 1 111 ? 23.161 30.037 32.187 1.00 29.61 92 LYS E O 1
ATOM 5752 N N . VAL E 1 112 ? 21.977 28.432 33.267 1.00 31.04 93 VAL E N 1
ATOM 5753 C CA . VAL E 1 112 ? 21.415 27.864 32.046 1.00 30.27 93 VAL E CA 1
ATOM 5754 C C . VAL E 1 112 ? 19.909 27.770 32.156 1.00 30.35 93 VAL E C 1
ATOM 5755 O O . VAL E 1 112 ? 19.392 27.246 33.128 1.00 29.14 93 VAL E O 1
ATOM 5759 N N . TYR E 1 113 ? 19.233 28.293 31.128 1.00 31.05 94 TYR E N 1
ATOM 5760 C CA . TYR E 1 113 ? 17.782 28.284 31.015 1.00 30.16 94 TYR E CA 1
ATOM 5761 C C . TYR E 1 113 ? 17.390 27.490 29.767 1.00 30.89 94 TYR E C 1
ATOM 5762 O O . TYR E 1 113 ? 17.325 28.021 28.662 1.00 30.51 94 TYR E O 1
ATOM 5771 N N . PRO E 1 114 ? 17.181 26.177 29.935 1.00 31.36 95 PRO E N 1
ATOM 5772 C CA . PRO E 1 114 ? 16.886 25.374 28.784 1.00 32.59 95 PRO E CA 1
ATOM 5773 C C . PRO E 1 114 ? 15.392 25.378 28.417 1.00 34.15 95 PRO E C 1
ATOM 5774 O O . PRO E 1 114 ? 14.535 25.753 29.229 1.00 34.90 95 PRO E O 1
ATOM 5778 N N . ILE E 1 115 ? 15.073 24.972 27.200 1.00 35.30 96 ILE E N 1
ATOM 5779 C CA . ILE E 1 115 ? 13.642 24.753 26.882 1.00 36.09 96 ILE E CA 1
ATOM 5780 C C . ILE E 1 115 ? 13.211 23.528 27.711 1.00 37.25 96 ILE E C 1
ATOM 5781 O O . ILE E 1 115 ? 14.044 22.683 28.053 1.00 37.37 96 ILE E O 1
ATOM 5799 N N . ASP E 1 117 ? 10.968 20.964 26.852 1.00 39.61 98 ASP E N 1
ATOM 5800 C CA . ASP E 1 117 ? 10.301 19.937 26.053 1.00 40.40 98 ASP E CA 1
ATOM 5801 C C . ASP E 1 117 ? 11.207 19.458 24.961 1.00 39.32 98 ASP E C 1
ATOM 5802 O O . ASP E 1 117 ? 12.230 20.067 24.684 1.00 40.27 98 ASP E O 1
ATOM 5807 N N . PHE E 1 118 ? 10.867 18.306 24.407 1.00 38.13 99 PHE E N 1
ATOM 5808 C CA . PHE E 1 118 ? 11.633 17.691 23.351 1.00 36.91 99 PHE E CA 1
ATOM 5809 C C . PHE E 1 118 ? 10.737 16.616 22.663 1.00 36.11 99 PHE E C 1
ATOM 5810 O O . PHE E 1 118 ? 9.556 16.492 23.000 1.00 34.92 99 PHE E O 1
ATOM 5818 N N . GLY E 1 119 ? 11.260 15.893 21.676 1.00 34.57 100 GLY E N 1
ATOM 5819 C CA . GLY E 1 119 ? 10.435 14.926 20.959 1.00 34.65 100 GLY E CA 1
ATOM 5820 C C . GLY E 1 119 ? 9.743 15.574 19.767 1.00 34.05 100 GLY E C 1
ATOM 5821 O O . GLY E 1 119 ? 8.556 15.443 19.567 1.00 32.90 100 GLY E O 1
ATOM 5822 N N . PHE E 1 120 ? 10.536 16.307 18.985 1.00 35.04 101 PHE E N 1
ATOM 5823 C CA . PHE E 1 120 ? 10.049 17.023 17.831 1.00 34.47 101 PHE E CA 1
ATOM 5824 C C . PHE E 1 120 ? 11.177 17.359 16.900 1.00 33.78 101 PHE E C 1
ATOM 5825 O O . PHE E 1 120 ? 12.305 17.431 17.308 1.00 33.79 101 PHE E O 1
ATOM 5833 N N . ARG E 1 121 ? 10.854 17.550 15.630 1.00 33.86 102 ARG E N 1
ATOM 5834 C CA . ARG E 1 121 ? 11.847 17.980 14.633 1.00 33.49 102 ARG E CA 1
ATOM 5835 C C . ARG E 1 121 ? 11.999 19.488 14.729 1.00 33.25 102 ARG E C 1
ATOM 5836 O O . ARG E 1 121 ? 11.003 20.210 14.934 1.00 32.54 102 ARG E O 1
ATOM 5844 N N . VAL E 1 122 ? 13.246 19.939 14.588 1.00 33.36 103 VAL E N 1
ATOM 5845 C CA . VAL E 1 122 ? 13.601 21.357 14.502 1.00 33.36 103 VAL E CA 1
ATOM 5846 C C . VAL E 1 122 ? 14.473 21.604 13.264 1.00 33.51 103 VAL E C 1
ATOM 5847 O O . VAL E 1 122 ? 15.139 20.700 12.774 1.00 33.67 103 VAL E O 1
ATOM 5851 N N . LEU E 1 123 ? 14.424 22.814 12.724 1.00 33.87 104 LEU E N 1
ATOM 5852 C CA . LEU E 1 123 ? 15.339 23.199 11.669 1.00 33.82 104 LEU E CA 1
ATOM 5853 C C . LEU E 1 123 ? 16.551 23.780 12.392 1.00 34.88 104 LEU E C 1
ATOM 5854 O O . LEU E 1 123 ? 16.504 24.102 13.585 1.00 35.79 104 LEU E O 1
ATOM 5859 N N . LYS E 1 124 ? 17.653 23.890 11.674 1.00 36.00 105 LYS E N 1
ATOM 5860 C CA . LYS E 1 124 ? 18.870 24.439 12.240 1.00 36.12 105 LYS E CA 1
ATOM 5861 C C . LYS E 1 124 ? 18.607 25.839 12.785 1.00 35.87 105 LYS E C 1
ATOM 5862 O O . LYS E 1 124 ? 17.901 26.639 12.160 1.00 35.85 105 LYS E O 1
ATOM 5868 N N . GLY E 1 125 ? 19.170 26.133 13.958 1.00 35.39 106 GLY E N 1
ATOM 5869 C CA . GLY E 1 125 ? 18.994 27.439 14.566 1.00 35.37 106 GLY E CA 1
ATOM 5870 C C . GLY E 1 125 ? 17.923 27.575 15.633 1.00 35.63 106 GLY E C 1
ATOM 5871 O O . GLY E 1 125 ? 17.818 28.608 16.298 1.00 36.09 106 GLY E O 1
ATOM 5872 N N . TYR E 1 126 ? 17.129 26.542 15.819 1.00 35.84 107 TYR E N 1
ATOM 5873 C CA . TYR E 1 126 ? 16.099 26.558 16.860 1.00 35.81 107 TYR E CA 1
ATOM 5874 C C . TYR E 1 126 ? 16.778 26.627 18.223 1.00 35.66 107 TYR E C 1
ATOM 5875 O O . TYR E 1 126 ? 17.704 25.866 18.515 1.00 35.31 107 TYR E O 1
ATOM 5884 N N . ARG E 1 127 ? 16.319 27.568 19.045 1.00 36.07 108 ARG E N 1
ATOM 5885 C CA . ARG E 1 127 ? 16.867 27.766 20.373 1.00 36.13 108 ARG E CA 1
ATOM 5886 C C . ARG E 1 127 ? 16.521 26.671 21.398 1.00 34.94 108 ARG E C 1
ATOM 5887 O O . ARG E 1 127 ? 15.356 26.438 21.740 1.00 35.48 108 ARG E O 1
ATOM 5895 N N . LEU E 1 128 ? 17.556 26.038 21.917 1.00 35.20 109 LEU E N 1
ATOM 5896 C CA . LEU E 1 128 ? 17.437 24.972 22.919 1.00 34.42 109 LEU E CA 1
ATOM 5897 C C . LEU E 1 128 ? 17.702 25.478 24.348 1.00 33.54 109 LEU E C 1
ATOM 5898 O O . LEU E 1 128 ? 17.173 24.938 25.334 1.00 34.32 109 LEU E O 1
ATOM 5903 N N . ALA E 1 129 ? 18.525 26.498 24.465 1.00 32.75 110 ALA E N 1
ATOM 5904 C CA . ALA E 1 129 ? 18.843 27.102 25.770 1.00 32.43 110 ALA E CA 1
ATOM 5905 C C . ALA E 1 129 ? 19.339 28.519 25.651 1.00 32.00 110 ALA E C 1
ATOM 5906 O O . ALA E 1 129 ? 19.910 28.890 24.634 1.00 32.29 110 ALA E O 1
ATOM 5908 N N . THR E 1 130 ? 19.125 29.276 26.732 1.00 31.82 111 THR E N 1
ATOM 5909 C CA . THR E 1 130 ? 19.742 30.560 26.939 1.00 32.24 111 THR E CA 1
ATOM 5910 C C . THR E 1 130 ? 20.814 30.350 28.027 1.00 31.90 111 THR E C 1
ATOM 5911 O O . THR E 1 130 ? 20.545 29.729 29.049 1.00 32.03 111 THR E O 1
ATOM 5915 N N . LEU E 1 131 ? 22.046 30.794 27.754 1.00 31.19 112 LEU E N 1
ATOM 5916 C CA . LEU E 1 131 ? 23.127 30.740 28.734 1.00 30.56 112 LEU E CA 1
ATOM 5917 C C . LEU E 1 131 ? 23.285 32.164 29.272 1.00 29.84 112 LEU E C 1
ATOM 5918 O O . LEU E 1 131 ? 23.201 33.107 28.529 1.00 30.32 112 LEU E O 1
ATOM 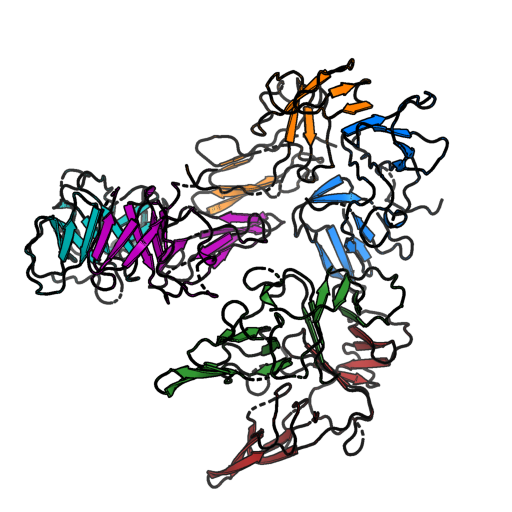5923 N N . GLU E 1 132 ? 23.527 32.319 30.557 1.00 30.34 113 GLU E N 1
ATOM 5924 C CA . GLU E 1 132 ? 23.673 33.645 31.144 1.00 29.63 113 GLU E CA 1
ATOM 5925 C C . GLU E 1 132 ? 24.959 33.698 31.931 1.00 29.65 113 GLU E C 1
ATOM 5926 O O . GLU E 1 132 ? 25.193 32.845 32.770 1.00 30.18 113 GLU E O 1
ATOM 5932 N N . SER E 1 133 ? 25.778 34.721 31.691 1.00 29.74 114 SER E N 1
ATOM 5933 C CA . SER E 1 133 ? 27.029 34.885 32.404 1.00 28.86 114 SER E CA 1
ATOM 5934 C C . SER E 1 133 ? 26.822 35.406 33.839 1.00 28.69 114 SER E C 1
ATOM 5935 O O . SER E 1 133 ? 25.723 35.854 34.196 1.00 28.16 114 SER E O 1
ATOM 5938 N N . LYS E 1 134 ? 27.887 35.397 34.651 1.00 27.79 115 LYS E N 1
ATOM 5939 C CA . LYS E 1 134 ? 27.830 35.964 35.982 1.00 28.07 115 LYS E CA 1
ATOM 5940 C C . LYS E 1 134 ? 27.514 37.471 36.011 1.00 28.51 115 LYS E C 1
ATOM 5941 O O . LYS E 1 134 ? 27.185 37.985 37.059 1.00 28.30 115 LYS E O 1
ATOM 5947 N N . LYS E 1 135 ? 27.676 38.166 34.886 1.00 29.46 116 LYS E N 1
ATOM 5948 C CA . LYS E 1 135 ? 27.368 39.596 34.754 1.00 30.85 116 LYS E CA 1
ATOM 5949 C C . LYS E 1 135 ? 25.971 39.763 34.188 1.00 30.50 116 LYS E C 1
ATOM 5950 O O . LYS E 1 135 ? 25.504 40.875 34.095 1.00 30.55 116 LYS E O 1
ATOM 5956 N N . GLY E 1 136 ? 25.332 38.670 33.757 1.00 30.72 117 GLY E N 1
ATOM 5957 C CA . GLY E 1 136 ? 23.992 38.743 33.191 1.00 30.55 117 GLY E CA 1
ATOM 5958 C C . GLY E 1 136 ? 23.885 38.922 31.678 1.00 30.37 117 GLY E C 1
ATOM 5959 O O . GLY E 1 136 ? 22.819 39.282 31.166 1.00 30.39 117 GLY E O 1
ATOM 5960 N N . ASP E 1 137 ? 24.975 38.685 30.960 1.00 30.36 118 ASP E N 1
ATOM 5961 C CA . ASP E 1 137 ? 24.967 38.753 29.501 1.00 31.19 118 ASP E CA 1
ATOM 5962 C C . ASP E 1 137 ? 24.488 37.388 28.943 1.00 30.98 118 ASP E C 1
ATOM 5963 O O . ASP E 1 137 ? 24.724 36.341 29.546 1.00 30.94 118 ASP E O 1
ATOM 5968 N N . LEU E 1 138 ? 23.793 37.417 27.820 1.00 30.83 119 LEU E N 1
ATOM 5969 C CA . LEU E 1 138 ? 23.199 36.229 27.273 1.00 31.72 119 LEU E CA 1
ATOM 5970 C C . LEU E 1 138 ? 23.878 35.688 26.007 1.00 32.57 119 LEU E C 1
ATOM 5971 O O . LEU E 1 138 ? 24.448 36.440 25.226 1.00 32.17 119 LEU E O 1
ATOM 5976 N N . ARG E 1 139 ? 23.776 34.370 25.842 1.00 33.70 120 ARG E N 1
ATOM 5977 C CA . ARG E 1 139 ? 24.300 33.585 24.724 1.00 34.83 120 ARG E CA 1
ATOM 5978 C C . ARG E 1 139 ? 23.237 32.521 24.503 1.00 34.77 120 ARG E C 1
ATOM 5979 O O . ARG E 1 139 ? 22.524 32.177 25.418 1.00 35.28 120 ARG E O 1
ATOM 5987 N N . TYR E 1 140 ? 23.144 31.981 23.309 1.00 35.30 121 TYR E N 1
ATOM 5988 C CA . TYR E 1 140 ? 22.098 31.038 22.996 1.00 35.23 121 TYR E CA 1
ATOM 5989 C C . TYR E 1 140 ? 22.701 29.770 22.451 1.00 35.36 121 TYR E C 1
ATOM 5990 O O . TYR E 1 140 ? 23.677 29.815 21.718 1.00 35.35 121 TYR E O 1
ATOM 5999 N N . VAL E 1 141 ? 22.143 28.644 22.873 1.00 34.98 122 VAL E N 1
ATOM 6000 C CA . VAL E 1 141 ? 22.513 27.344 22.371 1.00 34.80 122 VAL E CA 1
ATOM 6001 C C . VAL E 1 141 ? 21.383 26.965 21.417 1.00 35.13 122 VAL E C 1
ATOM 6002 O O . VAL E 1 141 ? 20.220 26.781 21.802 1.00 34.75 122 VAL E O 1
ATOM 6006 N N . ASN E 1 142 ? 21.740 26.936 20.154 1.00 35.99 123 ASN E N 1
ATOM 6007 C CA . ASN E 1 142 ? 20.832 26.646 19.073 1.00 36.45 123 ASN E CA 1
ATOM 6008 C C . ASN E 1 142 ? 21.104 25.267 18.478 1.00 36.45 123 ASN E C 1
ATOM 6009 O O . ASN E 1 142 ? 22.188 24.691 18.645 1.00 36.63 123 ASN E O 1
ATOM 6014 N N . SER E 1 143 ? 20.099 24.723 17.806 1.00 36.65 124 SER E N 1
ATOM 6015 C CA . SER E 1 143 ? 20.254 23.473 17.091 1.00 36.92 124 SER E CA 1
ATOM 6016 C C . SER E 1 143 ? 21.325 23.679 15.996 1.00 36.61 124 SER E C 1
ATOM 6017 O O . SER E 1 143 ? 21.197 24.585 15.151 1.00 35.31 124 SER E O 1
ATOM 6020 N N . PRO E 1 144 ? 22.399 22.866 16.015 1.00 36.12 125 PRO E N 1
ATOM 6021 C CA . PRO E 1 144 ? 23.466 22.986 15.029 1.00 35.77 125 PRO E CA 1
ATOM 6022 C C . PRO E 1 144 ? 23.099 22.420 13.655 1.00 35.99 125 PRO E C 1
ATOM 6023 O O . PRO E 1 144 ? 23.676 22.797 12.648 1.00 36.10 125 PRO E O 1
ATOM 6027 N N . VAL E 1 145 ? 22.135 21.512 13.633 1.00 36.42 126 VAL E N 1
ATOM 6028 C CA . VAL E 1 145 ? 21.644 20.900 12.424 1.00 35.46 126 VAL E CA 1
ATOM 6029 C C . VAL E 1 145 ? 20.125 20.824 12.458 1.00 35.71 126 VAL E C 1
ATOM 6030 O O . VAL E 1 145 ? 19.513 21.044 13.500 1.00 36.15 126 VAL E O 1
ATOM 6034 N N . SER E 1 146 ? 19.527 20.521 11.305 1.00 35.44 127 SER E N 1
ATOM 6035 C CA . SER E 1 146 ? 18.118 20.206 11.226 1.00 35.51 127 SER E CA 1
ATOM 6036 C C . SER E 1 146 ? 18.079 18.716 11.601 1.00 35.52 127 SER E C 1
ATOM 6037 O O . SER E 1 146 ? 18.962 17.930 11.224 1.00 35.25 127 SER E O 1
ATOM 6040 N N . GLY E 1 147 ? 17.090 18.341 12.391 1.00 35.45 128 GLY E N 1
ATOM 6041 C CA . GLY E 1 147 ? 17.014 16.996 12.886 1.00 36.04 128 GLY E CA 1
ATOM 6042 C C . GLY E 1 147 ? 15.976 16.909 13.966 1.00 36.34 128 GLY E C 1
ATOM 6043 O O . GLY E 1 147 ? 15.133 17.774 14.090 1.00 37.48 128 GLY E O 1
ATOM 6044 N N . THR E 1 148 ? 16.041 15.868 14.762 1.00 36.46 129 THR E N 1
ATOM 6045 C CA . THR E 1 148 ? 15.027 15.630 15.789 1.00 37.23 129 THR E CA 1
ATOM 6046 C C . THR E 1 148 ? 15.644 15.706 17.164 1.00 36.91 129 THR E C 1
ATOM 6047 O O . THR E 1 148 ? 16.654 15.065 17.424 1.00 37.56 129 THR E O 1
ATOM 6051 N N . VAL E 1 149 ? 15.058 16.532 18.014 1.00 36.93 130 VAL E N 1
ATOM 6052 C CA . VAL E 1 149 ? 15.463 16.639 19.401 1.00 37.42 130 VAL E CA 1
ATOM 6053 C C . VAL E 1 149 ? 14.684 15.490 20.091 1.00 37.06 130 VAL E C 1
ATOM 6054 O O . VAL E 1 149 ? 13.450 15.553 20.221 1.00 36.81 130 VAL E O 1
ATOM 6058 N N . ILE E 1 150 ? 15.411 14.448 20.484 1.00 37.84 131 ILE E N 1
ATOM 6059 C CA . ILE E 1 150 ? 14.811 13.239 21.052 1.00 38.02 131 ILE E CA 1
ATOM 6060 C C . ILE E 1 150 ? 14.930 13.110 22.557 1.00 38.48 131 ILE E C 1
ATOM 6061 O O . ILE E 1 150 ? 14.198 12.340 23.185 1.00 40.09 131 ILE E O 1
ATOM 6066 N N . PHE E 1 151 ? 15.839 13.853 23.162 1.00 38.00 132 PHE E N 1
ATOM 6067 C CA . PHE E 1 151 ? 16.011 13.739 24.579 1.00 37.59 132 PHE E CA 1
ATOM 6068 C C . PHE E 1 151 ? 16.805 14.906 25.166 1.00 37.28 132 PHE E C 1
ATOM 6069 O O . PHE E 1 151 ? 17.548 15.561 24.462 1.00 36.99 132 PHE E O 1
ATOM 6090 N N . ASN E 1 153 ? 18.508 15.980 29.313 1.00 36.03 134 ASN E N 1
ATOM 6091 C CA . ASN E 1 153 ? 18.595 15.757 30.738 1.00 34.43 134 ASN E CA 1
ATOM 6092 C C . ASN E 1 153 ? 19.645 16.664 31.374 1.00 34.03 134 ASN E C 1
ATOM 6093 O O . ASN E 1 153 ? 20.457 17.264 30.688 1.00 33.16 134 ASN E O 1
ATOM 6098 N N . GLU E 1 154 ? 19.569 16.812 32.685 1.00 33.73 135 GLU E N 1
ATOM 6099 C CA . GLU E 1 154 ? 20.583 17.531 33.428 1.00 34.71 135 GLU E CA 1
ATOM 6100 C C . GLU E 1 154 ? 21.903 16.743 33.249 1.00 34.58 135 GLU E C 1
ATOM 6101 O O . GLU E 1 154 ? 21.890 15.510 33.202 1.00 35.04 135 GLU E O 1
ATOM 6107 N N . ILE E 1 155 ? 23.019 17.445 33.083 1.00 34.80 136 ILE E N 1
ATOM 6108 C CA . ILE E 1 155 ? 24.340 16.812 32.991 1.00 35.11 136 ILE E CA 1
ATOM 6109 C C . ILE E 1 155 ? 24.664 16.308 34.390 1.00 35.94 136 ILE E C 1
ATOM 6110 O O . ILE E 1 155 ? 24.721 17.092 35.327 1.00 34.93 136 ILE E O 1
ATOM 6115 N N . PRO E 1 156 ? 24.868 14.990 34.540 1.00 38.25 137 PRO E N 1
ATOM 6116 C CA . PRO E 1 156 ? 25.050 14.365 35.851 1.00 39.43 137 PRO E CA 1
ATOM 6117 C C . PRO E 1 156 ? 25.914 14.983 36.938 1.00 40.69 137 PRO E C 1
ATOM 6118 O O . PRO E 1 156 ? 25.472 14.955 38.097 1.00 42.45 137 PRO E O 1
ATOM 6122 N N . SER E 1 157 ? 27.093 15.543 36.665 1.00 41.07 138 SER E N 1
ATOM 6123 C CA A SER E 1 157 ? 27.882 16.116 37.764 0.50 41.18 138 SER E CA 1
ATOM 6124 C CA B SER E 1 157 ? 27.902 16.129 37.760 0.50 41.11 138 SER E CA 1
ATOM 6125 C C . SER E 1 157 ? 27.803 17.650 37.787 1.00 41.33 138 SER E C 1
ATOM 6126 O O . SER E 1 157 ? 28.426 18.306 38.637 1.00 40.56 138 SER E O 1
ATOM 6131 N N . GLU E 1 158 ? 27.023 18.205 36.862 1.00 40.90 139 GLU E N 1
ATOM 6132 C CA . GLU E 1 158 ? 26.884 19.620 36.733 1.00 41.25 139 GLU E CA 1
ATOM 6133 C C . GLU E 1 158 ? 25.444 20.083 36.910 1.00 41.43 139 GLU E C 1
ATOM 6134 O O . GLU E 1 158 ? 24.703 20.222 35.943 1.00 41.36 139 GLU E O 1
ATOM 6140 N N . ARG E 1 159 ? 25.078 20.385 38.141 1.00 41.55 140 ARG E N 1
ATOM 6141 C CA . ARG E 1 159 ? 23.737 20.833 38.466 1.00 41.83 140 ARG E CA 1
ATOM 6142 C C . ARG E 1 159 ? 23.298 22.044 37.660 1.00 40.21 140 ARG E C 1
ATOM 6143 O O . ARG E 1 159 ? 24.036 23.010 37.493 1.00 40.29 140 ARG E O 1
ATOM 6151 N N . ALA E 1 160 ? 22.068 21.981 37.172 1.00 38.63 141 ALA E N 1
ATOM 6152 C CA . ALA E 1 160 ? 21.475 23.054 36.438 1.00 37.24 141 ALA E CA 1
ATOM 6153 C C . ALA E 1 160 ? 22.243 23.335 35.132 1.00 36.40 141 ALA E C 1
ATOM 6154 O O . ALA E 1 160 ? 22.249 24.461 34.622 1.00 35.11 141 ALA E O 1
ATOM 6156 N N . ASN E 1 161 ? 22.890 22.288 34.609 1.00 35.13 142 ASN E N 1
ATOM 6157 C CA . ASN E 1 161 ? 23.503 22.306 33.266 1.00 34.47 142 ASN E CA 1
ATOM 6158 C C . ASN E 1 161 ? 22.855 21.142 32.556 1.00 33.58 142 ASN E C 1
ATOM 6159 O O . ASN E 1 161 ? 22.517 20.144 33.195 1.00 32.72 142 ASN E O 1
ATOM 6164 N N . TYR E 1 162 ? 22.653 21.290 31.257 1.00 33.63 143 TYR E N 1
ATOM 6165 C CA . TYR E 1 162 ? 21.863 20.337 30.484 1.00 34.51 143 TYR E CA 1
ATOM 6166 C C . TYR E 1 162 ? 22.496 19.880 29.184 1.00 34.77 143 TYR E C 1
ATOM 6167 O O . TYR E 1 162 ? 23.389 20.540 28.651 1.00 35.32 143 TYR E O 1
ATOM 6176 N N . VAL E 1 163 ? 22.051 18.721 28.695 1.00 35.17 144 VAL E N 1
ATOM 6177 C CA . VAL E 1 163 ? 22.524 18.169 27.407 1.00 34.61 144 VAL E CA 1
ATOM 6178 C C . VAL E 1 163 ? 21.315 17.711 26.600 1.00 34.97 144 VAL E C 1
ATOM 6179 O O . VAL E 1 163 ? 20.439 17.051 27.127 1.00 33.70 144 VAL E O 1
ATOM 6183 N N . PHE E 1 164 ? 21.234 18.191 25.345 1.00 36.13 145 PHE E N 1
ATOM 6184 C CA . PHE E 1 164 ? 20.202 17.777 24.388 1.00 36.09 145 PHE E CA 1
ATOM 6185 C C . PHE E 1 164 ? 20.825 16.744 23.456 1.00 35.52 145 PHE E C 1
ATOM 6186 O O . PHE E 1 164 ? 21.985 16.862 23.073 1.00 36.02 145 PHE E O 1
ATOM 6194 N N . TYR E 1 165 ? 20.053 15.713 23.138 1.00 35.52 146 TYR E N 1
ATOM 6195 C CA . TYR E 1 165 ? 20.458 14.684 22.195 1.00 35.57 146 TYR E CA 1
ATOM 6196 C C . TYR E 1 165 ? 19.587 14.803 20.941 1.00 35.70 146 TYR E C 1
ATOM 6197 O O . TYR E 1 165 ? 18.348 14.830 21.023 1.00 35.04 146 TYR E O 1
ATOM 6214 N N . LEU E 1 167 ? 18.941 13.652 16.611 1.00 38.18 148 LEU E N 1
ATOM 6215 C CA . LEU E 1 167 ? 19.096 12.794 15.445 1.00 38.63 148 LEU E CA 1
ATOM 6216 C C . LEU E 1 167 ? 19.339 13.730 14.261 1.00 39.90 148 LEU E C 1
ATOM 6217 O O . LEU E 1 167 ? 18.494 14.575 13.930 1.00 39.60 148 LEU E O 1
ATOM 6222 N N . GLU E 1 168 ? 20.493 13.575 13.624 1.00 40.85 149 GLU E N 1
ATOM 6223 C CA . GLU E 1 168 ? 20.848 14.362 12.457 1.00 41.97 149 GLU E CA 1
ATOM 6224 C C . GLU E 1 168 ? 20.112 13.719 11.289 1.00 41.63 149 GLU E C 1
ATOM 6225 O O . GLU E 1 168 ? 20.082 12.506 11.184 1.00 44.07 149 GLU E O 1
ATOM 6231 N N . GLU E 1 169 ? 19.481 14.502 10.431 1.00 40.76 150 GLU E N 1
ATOM 6232 C CA . GLU E 1 169 ? 18.730 13.932 9.324 1.00 39.77 150 GLU E CA 1
ATOM 6233 C C . GLU E 1 169 ? 19.502 14.115 8.043 1.00 39.90 150 GLU E C 1
ATOM 6234 O O . GLU E 1 169 ? 20.545 14.760 8.048 1.00 40.30 150 GLU E O 1
ATOM 6241 N N . HIS F 1 12 ? 1.055 18.860 -11.740 1.00 54.55 -7 HIS F N 1
ATOM 6242 C CA . HIS F 1 12 ? 1.679 19.965 -10.924 1.00 54.53 -7 HIS F CA 1
ATOM 6243 C C . HIS F 1 12 ? 2.893 20.522 -11.628 1.00 53.65 -7 HIS F C 1
ATOM 6244 O O . HIS F 1 12 ? 3.765 19.758 -12.093 1.00 54.62 -7 HIS F O 1
ATOM 6251 N N . GLU F 1 13 ? 2.921 21.851 -11.730 1.00 51.86 -6 GLU F N 1
ATOM 6252 C CA . GLU F 1 13 ? 3.967 22.543 -12.459 1.00 50.62 -6 GLU F 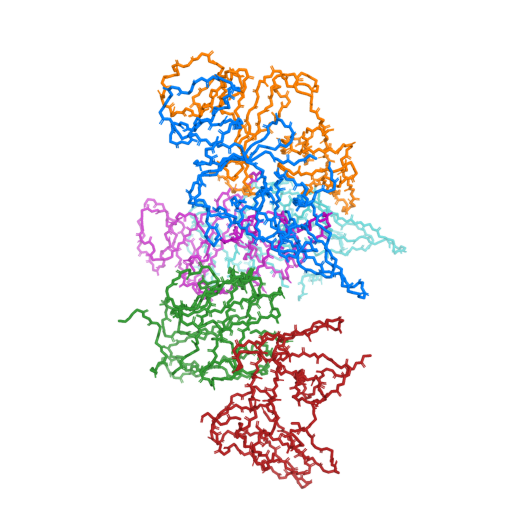CA 1
ATOM 6253 C C . GLU F 1 13 ? 4.974 23.252 -11.545 1.00 48.61 -6 GLU F C 1
ATOM 6254 O O . GLU F 1 13 ? 6.162 23.278 -11.847 1.00 47.72 -6 GLU F O 1
ATOM 6260 N N . ASN F 1 14 ? 4.490 23.825 -10.447 1.00 46.67 -5 ASN F N 1
ATOM 6261 C CA . ASN F 1 14 ? 5.350 24.485 -9.484 1.00 45.63 -5 ASN F CA 1
ATOM 6262 C C . ASN F 1 14 ? 5.776 23.457 -8.443 1.00 44.97 -5 ASN F C 1
ATOM 6263 O O . ASN F 1 14 ? 5.056 23.199 -7.476 1.00 45.14 -5 ASN F O 1
ATOM 6268 N N . LEU F 1 15 ? 6.946 22.862 -8.662 1.00 44.20 -4 LEU F N 1
ATOM 6269 C CA . LEU F 1 15 ? 7.487 21.840 -7.777 1.00 43.54 -4 LEU F CA 1
ATOM 6270 C C . LEU F 1 15 ? 8.354 22.506 -6.722 1.00 43.53 -4 LEU F C 1
ATOM 6271 O O . LEU F 1 15 ? 9.585 22.379 -6.710 1.00 43.43 -4 LEU F O 1
ATOM 6276 N N . TYR F 1 16 ? 7.671 23.193 -5.811 1.00 43.45 -3 TYR F N 1
ATOM 6277 C CA . TYR F 1 16 ? 8.318 24.014 -4.784 1.00 43.52 -3 TYR F CA 1
ATOM 6278 C C . TYR F 1 16 ? 9.096 23.310 -3.664 1.00 44.68 -3 TYR F C 1
ATOM 6279 O O . TYR F 1 16 ? 9.788 23.967 -2.898 1.00 44.90 -3 TYR F O 1
ATOM 6288 N N . PHE F 1 17 ? 8.977 21.989 -3.562 1.00 45.64 -2 PHE F N 1
ATOM 6289 C CA . PHE F 1 17 ? 9.762 21.207 -2.594 1.00 46.85 -2 PHE F CA 1
ATOM 6290 C C . PHE F 1 17 ? 10.942 20.507 -3.240 1.00 49.20 -2 PHE F C 1
ATOM 6291 O O . PHE F 1 17 ? 11.646 19.785 -2.557 1.00 50.32 -2 PHE F O 1
ATOM 6299 N N . GLN F 1 18 ? 11.155 20.690 -4.542 1.00 51.75 -1 GLN F N 1
ATOM 6300 C CA . GLN F 1 18 ? 12.183 19.922 -5.274 1.00 53.33 -1 GLN F CA 1
ATOM 6301 C C . GLN F 1 18 ? 13.607 20.178 -4.763 1.00 54.33 -1 GLN F C 1
ATOM 6302 O O . GLN F 1 18 ? 14.013 21.331 -4.555 1.00 53.75 -1 GLN F O 1
ATOM 6308 N N . GLY F 1 19 ? 14.353 19.089 -4.545 1.00 55.80 0 GLY F N 1
ATOM 6309 C CA . GLY F 1 19 ? 15.725 19.192 -3.988 1.00 56.55 0 GLY F CA 1
ATOM 6310 C C . GLY F 1 19 ? 15.769 19.707 -2.540 1.00 56.70 0 GLY F C 1
ATOM 6311 O O . GLY F 1 19 ? 16.728 20.375 -2.116 1.00 57.04 0 GLY F O 1
ATOM 6320 N N . LYS F 1 21 ? 15.091 18.346 1.496 1.00 53.38 2 LYS F N 1
ATOM 6321 C CA . LYS F 1 21 ? 14.864 17.189 2.382 1.00 51.92 2 LYS F CA 1
ATOM 6322 C C . LYS F 1 21 ? 13.681 17.573 3.272 1.00 49.91 2 LYS F C 1
ATOM 6323 O O . LYS F 1 21 ? 13.804 18.445 4.142 1.00 51.02 2 LYS F O 1
ATOM 6329 N N . ILE F 1 22 ? 12.520 16.994 2.975 1.00 46.57 3 ILE F N 1
ATOM 6330 C CA . ILE F 1 22 ? 11.302 17.247 3.732 1.00 44.16 3 ILE F CA 1
ATOM 6331 C C . ILE F 1 22 ? 10.759 15.932 4.281 1.00 42.21 3 ILE F C 1
ATOM 6332 O O . ILE F 1 22 ? 11.181 14.871 3.863 1.00 40.38 3 ILE F O 1
ATOM 6337 N N . PRO F 1 23 ? 9.875 16.006 5.286 1.00 41.21 4 PRO F N 1
ATOM 6338 C CA . PRO F 1 23 ? 9.258 14.793 5.768 1.00 40.68 4 PRO F CA 1
ATOM 6339 C C . PRO F 1 23 ? 8.270 14.250 4.761 1.00 40.14 4 PRO F C 1
ATOM 6340 O O . PRO F 1 23 ? 7.931 14.948 3.777 1.00 38.81 4 PRO F O 1
ATOM 6344 N N . LYS F 1 24 ? 7.792 13.033 5.024 1.00 39.13 5 LYS F N 1
ATOM 6345 C CA . LYS F 1 24 ? 6.766 12.443 4.203 1.00 39.52 5 LYS F CA 1
ATOM 6346 C C . LYS F 1 24 ? 5.501 12.550 4.999 1.00 39.09 5 LYS F C 1
ATOM 6347 O O . LYS F 1 24 ? 5.533 12.330 6.192 1.00 39.66 5 LYS F O 1
ATOM 6353 N N . ILE F 1 25 ? 4.397 12.913 4.345 1.00 38.61 6 ILE F N 1
ATOM 6354 C CA . ILE F 1 25 ? 3.108 13.032 5.017 1.00 38.48 6 ILE F CA 1
ATOM 6355 C C . ILE F 1 25 ? 2.109 12.073 4.336 1.00 37.92 6 ILE F C 1
ATOM 6356 O O . ILE F 1 25 ? 2.115 11.932 3.122 1.00 37.65 6 ILE F O 1
ATOM 6361 N N . TYR F 1 26 ? 1.328 11.355 5.142 1.00 38.12 7 TYR F N 1
ATOM 6362 C CA . TYR F 1 26 ? 0.366 10.382 4.645 1.00 38.28 7 TYR F CA 1
ATOM 6363 C C . TYR F 1 26 ? -0.990 10.798 5.165 1.00 38.56 7 TYR F C 1
ATOM 6364 O O . TYR F 1 26 ? -1.100 11.137 6.324 1.00 39.31 7 TYR F O 1
ATOM 6373 N N . VAL F 1 27 ? -1.996 10.806 4.288 1.00 38.84 8 VAL F N 1
ATOM 6374 C CA . VAL F 1 27 ? -3.367 11.216 4.602 1.00 39.04 8 VAL F CA 1
ATOM 6375 C C . VAL F 1 27 ? -4.311 10.012 4.421 1.00 39.76 8 VAL F C 1
ATOM 6376 O O . VAL F 1 27 ? -4.191 9.270 3.459 1.00 39.66 8 VAL F O 1
ATOM 6380 N N . GLU F 1 28 ? -5.243 9.844 5.353 1.00 40.57 9 GLU F N 1
ATOM 6381 C CA . GLU F 1 28 ? -6.185 8.724 5.344 1.00 41.39 9 GLU F CA 1
ATOM 6382 C C . GLU F 1 28 ? -7.102 8.734 4.130 1.00 41.83 9 GLU F C 1
ATOM 6383 O O . GLU F 1 28 ? -7.653 9.772 3.763 1.00 41.45 9 GLU F O 1
ATOM 6389 N N . GLY F 1 29 ? -7.261 7.551 3.528 1.00 43.42 10 GLY F N 1
ATOM 6390 C CA . GLY F 1 29 ? -8.187 7.321 2.402 1.00 44.13 10 GLY F CA 1
ATOM 6391 C C . GLY F 1 29 ? -7.967 8.084 1.097 1.00 45.12 10 GLY F C 1
ATOM 6392 O O . GLY F 1 29 ? -8.859 8.122 0.244 1.00 44.70 10 GLY F O 1
ATOM 6393 N N . GLU F 1 30 ? -6.792 8.699 0.942 1.00 46.45 11 GLU F N 1
ATOM 6394 C CA . GLU F 1 30 ? -6.450 9.439 -0.267 1.00 47.12 11 GLU F CA 1
ATOM 6395 C C . GLU F 1 30 ? -5.836 8.462 -1.268 1.00 47.26 11 GLU F C 1
ATOM 6396 O O . GLU F 1 30 ? -4.636 8.505 -1.532 1.00 47.72 11 GLU F O 1
ATOM 6402 N N . LEU F 1 31 ? -6.673 7.611 -1.850 1.00 47.92 12 LEU F N 1
ATOM 6403 C CA . LEU F 1 31 ? -6.198 6.534 -2.734 1.00 48.47 12 LEU F CA 1
ATOM 6404 C C . LEU F 1 31 ? -5.350 7.047 -3.898 1.00 48.44 12 LEU F C 1
ATOM 6405 O O . LEU F 1 31 ? -5.790 7.885 -4.699 1.00 49.14 12 LEU F O 1
ATOM 6410 N N . ASN F 1 32 ? -4.118 6.548 -3.959 1.00 48.05 13 ASN F N 1
ATOM 6411 C CA . ASN F 1 32 ? -3.177 6.932 -5.001 1.00 47.69 13 ASN F CA 1
ATOM 6412 C C . ASN F 1 32 ? -2.110 5.849 -5.118 1.00 47.64 13 ASN F C 1
ATOM 6413 O O . ASN F 1 32 ? -2.225 4.816 -4.463 1.00 47.17 13 ASN F O 1
ATOM 6418 N N . ASP F 1 33 ? -1.098 6.078 -5.958 1.00 48.02 14 ASP F N 1
ATOM 6419 C CA . ASP F 1 33 ? -0.001 5.121 -6.119 1.00 48.49 14 ASP F CA 1
ATOM 6420 C C . ASP F 1 33 ? 1.214 5.499 -5.241 1.00 48.54 14 ASP F C 1
ATOM 6421 O O . ASP F 1 33 ? 2.327 5.067 -5.518 1.00 49.59 14 ASP F O 1
ATOM 6423 N N . GLY F 1 34 ? 1.008 6.291 -4.187 1.00 47.86 15 GLY F N 1
ATOM 6424 C CA . GLY F 1 34 ? 2.103 6.677 -3.277 1.00 47.37 15 GLY F CA 1
ATOM 6425 C C . GLY F 1 34 ? 2.367 5.610 -2.222 1.00 46.72 15 GLY F C 1
ATOM 6426 O O . GLY F 1 34 ? 1.706 4.580 -2.212 1.00 46.60 15 GLY F O 1
ATOM 6427 N N . ASP F 1 35 ? 3.343 5.841 -1.341 1.00 46.04 16 ASP F N 1
ATOM 6428 C CA . ASP F 1 35 ? 3.627 4.884 -0.267 1.00 45.29 16 ASP F CA 1
ATOM 6429 C C . ASP F 1 35 ? 2.475 4.975 0.703 1.00 44.00 16 ASP F C 1
ATOM 6430 O O . ASP F 1 35 ? 1.786 5.991 0.788 1.00 43.16 16 ASP F O 1
ATOM 6435 N N . ARG F 1 36 ? 2.305 3.904 1.462 1.00 43.61 17 ARG F N 1
ATOM 6436 C CA . ARG F 1 36 ? 1.207 3.767 2.376 1.00 42.39 17 ARG F CA 1
ATOM 6437 C C . ARG F 1 36 ? 1.668 3.352 3.758 1.00 41.96 17 ARG F C 1
ATOM 6438 O O . ARG F 1 36 ? 2.725 2.756 3.951 1.00 42.64 17 ARG F O 1
ATOM 6446 N N . VAL F 1 37 ? 0.847 3.696 4.724 1.00 40.58 18 VAL F N 1
ATOM 6447 C CA . VAL F 1 37 ? 1.051 3.277 6.070 1.00 39.46 18 VAL F CA 1
ATOM 6448 C C . VAL F 1 37 ? -0.317 2.789 6.545 1.00 38.63 18 VAL F C 1
ATOM 6449 O O . VAL F 1 37 ? -1.351 3.389 6.247 1.00 37.95 18 VAL F O 1
ATOM 6453 N N . ALA F 1 38 ? -0.304 1.639 7.203 1.00 38.66 19 ALA F N 1
ATOM 6454 C CA . ALA F 1 38 ? -1.489 1.031 7.768 1.00 38.06 19 ALA F CA 1
ATOM 6455 C C . ALA F 1 38 ? -1.549 1.406 9.254 1.00 38.26 19 ALA F C 1
ATOM 6456 O O . ALA F 1 38 ? -0.580 1.222 9.995 1.00 37.00 19 ALA F O 1
ATOM 6458 N N . ILE F 1 39 ? -2.655 2.012 9.672 1.00 39.28 20 ILE F N 1
ATOM 6459 C CA . ILE F 1 39 ? -2.880 2.305 11.093 1.00 40.16 20 ILE F CA 1
ATOM 6460 C C . ILE F 1 39 ? -3.796 1.183 11.592 1.00 41.04 20 ILE F C 1
ATOM 6461 O O . ILE F 1 39 ? -4.955 1.070 11.166 1.00 40.63 20 ILE F O 1
ATOM 6466 N N . GLU F 1 40 ? -3.263 0.365 12.495 1.00 42.47 21 GLU F N 1
ATOM 6467 C CA . GLU F 1 40 ? -3.966 -0.805 13.018 1.00 43.75 21 GLU F CA 1
ATOM 6468 C C . GLU F 1 40 ? -4.357 -0.632 14.489 1.00 45.11 21 GLU F C 1
ATOM 6469 O O . GLU F 1 40 ? -3.981 0.345 15.131 1.00 45.42 21 GLU F O 1
ATOM 6475 N N . LYS F 1 41 ? -5.090 -1.610 15.011 1.00 47.08 22 LYS F N 1
ATOM 6476 C CA . LYS F 1 41 ? -5.514 -1.668 16.425 1.00 48.57 22 LYS F CA 1
ATOM 6477 C C . LYS F 1 41 ? -6.025 -0.343 16.989 1.00 48.53 22 LYS F C 1
ATOM 6478 O O . LYS F 1 41 ? -5.554 0.131 18.026 1.00 48.72 22 LYS F O 1
ATOM 6484 N N . ASP F 1 42 ? -6.989 0.255 16.300 1.00 48.95 23 ASP F N 1
ATOM 6485 C CA . ASP F 1 42 ? -7.579 1.514 16.739 1.00 49.05 23 ASP F CA 1
ATOM 6486 C C . ASP F 1 42 ? -6.485 2.505 17.157 1.00 48.68 23 ASP F C 1
ATOM 6487 O O . ASP F 1 42 ? -6.629 3.169 18.165 1.00 49.87 23 ASP F O 1
ATOM 6489 N N . GLY F 1 43 ? -5.389 2.567 16.391 1.00 48.01 24 GLY F N 1
ATOM 6490 C CA . GLY F 1 43 ? -4.285 3.508 16.617 1.00 47.04 24 GLY F CA 1
ATOM 6491 C C . GLY F 1 43 ? -3.011 2.966 17.261 1.00 46.19 24 GLY F C 1
ATOM 6492 O O . GLY F 1 43 ? -1.996 3.669 17.302 1.00 46.02 24 GLY F O 1
ATOM 6493 N N . ASN F 1 44 ? -3.056 1.720 17.728 1.00 45.27 25 ASN F N 1
ATOM 6494 C CA . ASN F 1 44 ? -1.955 1.079 18.480 1.00 44.70 25 ASN F CA 1
ATOM 6495 C C . ASN F 1 44 ? -0.866 0.337 17.708 1.00 43.82 25 ASN F C 1
ATOM 6496 O O . ASN F 1 44 ? 0.082 -0.145 18.317 1.00 43.98 25 ASN F O 1
ATOM 6501 N N . ALA F 1 45 ? -0.994 0.216 16.390 1.00 42.41 26 ALA F N 1
ATOM 6502 C CA . ALA F 1 45 ? 0.057 -0.395 15.573 1.00 41.11 26 ALA F CA 1
ATOM 6503 C C . ALA F 1 45 ? 0.189 0.448 14.326 1.00 40.18 26 ALA F C 1
ATOM 6504 O O . ALA F 1 45 ? -0.799 0.982 13.839 1.00 38.57 26 ALA F O 1
ATOM 6506 N N . ILE F 1 46 ? 1.426 0.623 13.866 1.00 40.30 27 ILE F N 1
ATOM 6507 C CA . ILE F 1 46 ? 1.732 1.411 12.676 1.00 40.98 27 ILE F CA 1
ATOM 6508 C C . ILE F 1 46 ? 2.567 0.510 11.804 1.00 40.32 27 ILE F C 1
ATOM 6509 O O . ILE F 1 46 ? 3.553 -0.039 12.263 1.00 39.37 27 ILE F O 1
ATOM 6514 N N . ILE F 1 47 ? 2.188 0.365 10.548 1.00 40.61 28 ILE F N 1
ATOM 6515 C CA . ILE F 1 47 ? 2.926 -0.503 9.649 1.00 40.96 28 ILE F CA 1
ATOM 6516 C C . ILE F 1 47 ? 3.159 0.241 8.365 1.00 41.70 28 ILE F C 1
ATOM 6517 O O . ILE F 1 47 ? 2.210 0.635 7.705 1.00 41.94 28 ILE F O 1
ATOM 6522 N N . PHE F 1 48 ? 4.420 0.468 8.026 1.00 42.63 29 PHE F N 1
ATOM 6523 C CA . PHE F 1 48 ? 4.739 1.090 6.757 1.00 43.68 29 PHE F CA 1
ATOM 6524 C C . PHE F 1 48 ? 4.778 -0.014 5.735 1.00 45.07 29 PHE F C 1
ATOM 6525 O O . PHE F 1 48 ? 5.546 -0.972 5.855 1.00 45.07 29 PHE F O 1
ATOM 6533 N N . LEU F 1 49 ? 3.924 0.114 4.727 1.00 47.36 30 LEU F N 1
ATOM 6534 C CA . LEU F 1 49 ? 3.802 -0.922 3.709 1.00 48.55 30 LEU F CA 1
ATOM 6535 C C . LEU F 1 49 ? 4.845 -0.767 2.604 1.00 50.23 30 LEU F C 1
ATOM 6536 O O . LEU F 1 49 ? 5.171 0.343 2.163 1.00 49.93 30 LEU F O 1
ATOM 6541 N N . GLU F 1 50 ? 5.349 -1.918 2.170 1.00 52.46 31 GLU F N 1
ATOM 6542 C CA . GLU F 1 50 ? 6.327 -2.001 1.108 1.00 54.04 31 GLU F CA 1
ATOM 6543 C C . GLU F 1 50 ? 5.644 -1.535 -0.180 1.00 55.21 31 GLU F C 1
ATOM 6544 O O . GLU F 1 50 ? 4.435 -1.735 -0.334 1.00 56.00 31 GLU F O 1
ATOM 6546 N N . LYS F 1 51 ? 6.386 -0.866 -1.071 1.00 56.04 32 LYS F N 1
ATOM 6547 C CA . LYS F 1 51 ? 5.843 -0.481 -2.381 1.00 56.24 32 LYS F CA 1
ATOM 6548 C C . LYS F 1 51 ? 5.352 -1.768 -3.054 1.00 56.15 32 LYS F C 1
ATOM 6549 O O . LYS F 1 51 ? 6.061 -2.778 -3.056 1.00 56.64 32 LYS F O 1
ATOM 6551 N N . ASP F 1 52 ? 4.122 -1.762 -3.558 1.00 55.98 33 ASP F N 1
ATOM 6552 C CA . ASP F 1 52 ? 3.560 -2.949 -4.223 1.00 55.81 33 ASP F CA 1
ATOM 6553 C C . ASP F 1 52 ? 3.184 -4.154 -3.327 1.00 55.51 33 ASP F C 1
ATOM 6554 O O . ASP F 1 52 ? 2.764 -5.191 -3.854 1.00 56.01 33 ASP F O 1
ATOM 6556 N N . GLU F 1 53 ? 3.314 -4.052 -2.002 1.00 54.95 34 GLU F N 1
ATOM 6557 C CA . GLU F 1 53 ? 2.868 -5.152 -1.104 1.00 54.29 34 GLU F CA 1
ATOM 6558 C C . GLU F 1 53 ? 1.332 -5.123 -1.052 1.00 53.27 34 GLU F C 1
ATOM 6559 O O . GLU F 1 53 ? 0.749 -4.059 -0.941 1.00 53.92 34 GLU F O 1
ATOM 6561 N N . GLU F 1 54 ? 0.675 -6.271 -1.148 1.00 52.21 35 GLU F N 1
ATOM 6562 C CA . GLU F 1 54 ? -0.796 -6.334 -1.123 1.00 50.89 35 GLU F CA 1
ATOM 6563 C C . GLU F 1 54 ? -1.276 -6.366 0.329 1.00 49.35 35 GLU F C 1
ATOM 6564 O O . GLU F 1 54 ? -1.041 -7.336 1.032 1.00 50.57 35 GLU F O 1
ATOM 6566 N N . TYR F 1 55 ? -1.974 -5.324 0.764 1.00 47.13 36 TYR F N 1
ATOM 6567 C CA . TYR F 1 55 ? -2.480 -5.234 2.130 1.00 44.70 36 TYR F CA 1
ATOM 6568 C C . TYR F 1 55 ? -3.804 -5.972 2.272 1.00 43.90 36 TYR F C 1
ATOM 6569 O O . TYR F 1 55 ? -4.785 -5.645 1.604 1.00 43.79 36 TYR F O 1
ATOM 6578 N N . SER F 1 56 ? -3.836 -6.965 3.149 1.00 42.69 37 SER F N 1
ATOM 6579 C CA . SER F 1 56 ? -5.044 -7.760 3.344 1.00 42.53 37 SER F CA 1
ATOM 6580 C C . SER F 1 56 ? -5.737 -7.494 4.692 1.00 41.90 37 SER F C 1
ATOM 6581 O O . SER F 1 56 ? -6.841 -8.015 4.928 1.00 42.20 37 SER F O 1
ATOM 6584 N N . GLY F 1 57 ? -5.097 -6.664 5.524 1.00 40.72 38 GLY F N 1
ATOM 6585 C CA . GLY F 1 57 ? -5.572 -6.307 6.849 1.00 39.61 38 GLY F CA 1
ATOM 6586 C C . GLY F 1 57 ? -6.828 -5.470 6.884 1.00 38.39 38 GLY F C 1
ATOM 6587 O O . GLY F 1 57 ? -7.441 -5.225 5.861 1.00 38.15 38 GLY F O 1
ATOM 6588 N N . ASN F 1 58 ? -7.202 -5.030 8.086 1.00 37.09 39 ASN F N 1
ATOM 6589 C CA . ASN F 1 58 ? -8.448 -4.277 8.292 1.00 35.99 39 ASN F CA 1
ATOM 6590 C C . ASN F 1 58 ? -8.274 -2.928 8.995 1.00 35.76 39 ASN F C 1
ATOM 6591 O O . ASN F 1 58 ? -9.180 -2.445 9.637 1.00 35.30 39 ASN F O 1
ATOM 6596 N N . GLY F 1 59 ? -7.111 -2.316 8.852 1.00 35.99 40 GLY F N 1
ATOM 6597 C CA . GLY F 1 59 ? -6.852 -1.027 9.471 1.00 36.58 40 GLY F CA 1
ATOM 6598 C C . GLY F 1 59 ? -7.139 0.093 8.499 1.00 36.67 40 GLY F C 1
ATOM 6599 O O . GLY F 1 59 ? -7.751 -0.128 7.453 1.00 36.59 40 GLY F O 1
ATOM 6600 N N . LYS F 1 60 ? -6.722 1.296 8.873 1.00 37.20 41 LYS F N 1
ATOM 6601 C CA . LYS F 1 60 ? -6.844 2.470 8.011 1.00 37.99 41 LYS F CA 1
ATOM 6602 C C . LYS F 1 60 ? -5.582 2.590 7.195 1.00 36.56 41 LYS F C 1
ATOM 6603 O O . LYS F 1 60 ? -4.498 2.534 7.749 1.00 35.86 41 LYS F O 1
ATOM 6609 N N . LEU F 1 61 ? -5.716 2.779 5.893 1.00 36.49 42 LEU F N 1
ATOM 6610 C CA . LEU F 1 61 ? -4.565 3.054 5.052 1.00 36.68 42 LEU F CA 1
ATOM 6611 C C . LEU F 1 61 ? -4.472 4.584 4.807 1.00 36.56 42 LEU F C 1
ATOM 6612 O O . LEU F 1 61 ? -5.442 5.224 4.425 1.00 35.55 42 LEU F O 1
ATOM 6617 N N . LEU F 1 62 ? -3.299 5.142 5.086 1.00 36.68 43 LEU F N 1
ATOM 6618 C CA . LEU F 1 62 ? -2.998 6.540 4.838 1.00 36.69 43 LEU F CA 1
ATOM 6619 C C . LEU F 1 62 ? -2.027 6.521 3.656 1.00 37.08 43 LEU F C 1
ATOM 6620 O O . LEU F 1 62 ? -1.108 5.684 3.625 1.00 37.14 43 LEU F O 1
ATOM 6625 N N . TYR F 1 63 ? -2.222 7.430 2.696 1.00 37.21 44 TYR F N 1
ATOM 6626 C CA . TYR F 1 63 ? -1.430 7.471 1.465 1.00 37.31 44 TYR F CA 1
ATOM 6627 C C . TYR F 1 63 ? -0.613 8.738 1.384 1.00 37.48 44 TYR F C 1
ATOM 6628 O O . TYR F 1 63 ? -1.084 9.806 1.753 1.00 37.24 44 TYR F O 1
ATOM 6637 N N . GLN F 1 64 ? 0.594 8.612 0.845 1.00 37.89 45 GLN F N 1
ATOM 6638 C CA . GLN F 1 64 ? 1.524 9.725 0.762 1.00 38.10 45 GLN F CA 1
ATOM 6639 C C . GLN F 1 64 ? 1.050 10.794 -0.197 1.00 38.34 45 GLN F C 1
ATOM 6640 O O . GLN F 1 64 ? 0.717 10.502 -1.341 1.00 38.98 45 GLN F O 1
ATOM 6646 N N . VAL F 1 65 ? 0.992 12.027 0.301 1.00 38.82 46 VAL F N 1
ATOM 6647 C CA . VAL F 1 65 ? 0.671 13.193 -0.515 1.00 39.31 46 VAL F CA 1
ATOM 6648 C C . VAL F 1 65 ? 1.845 14.176 -0.424 1.00 39.52 46 VAL F C 1
ATOM 6649 O O . VAL F 1 65 ? 2.511 14.255 0.615 1.00 40.80 46 VAL F O 1
ATOM 6653 N N . ILE F 1 66 ? 2.115 14.905 -1.504 1.00 40.50 47 ILE F N 1
ATOM 6654 C CA . ILE F 1 66 ? 3.158 15.956 -1.502 1.00 40.81 47 ILE F CA 1
ATOM 6655 C C . ILE F 1 66 ? 2.565 17.315 -1.936 1.00 41.20 47 ILE F C 1
ATOM 6656 O O . ILE F 1 66 ? 2.522 18.250 -1.149 1.00 41.86 47 ILE F O 1
ATOM 6661 N N . TYR F 1 67 ? 2.102 17.421 -3.179 1.00 41.42 48 TYR F N 1
ATOM 6662 C CA . TYR F 1 67 ? 1.550 18.669 -3.677 1.00 41.85 48 TYR F CA 1
ATOM 6663 C C . TYR F 1 67 ? 0.049 18.521 -3.638 1.00 42.85 48 TYR F C 1
ATOM 6664 O O . TYR F 1 67 ? -0.544 18.056 -4.592 1.00 43.96 48 TYR F O 1
ATOM 6673 N N . ASP F 1 68 ? -0.555 18.934 -2.529 1.00 43.49 49 ASP F N 1
ATOM 6674 C CA . ASP F 1 68 ? -1.981 18.727 -2.296 1.00 43.96 49 ASP F CA 1
ATOM 6675 C C . ASP F 1 68 ? -2.490 19.829 -1.383 1.00 43.61 49 ASP F C 1
ATOM 6676 O O . ASP F 1 68 ? -1.706 20.492 -0.732 1.00 44.74 49 ASP F O 1
ATOM 6681 N N . ASP F 1 69 ? -3.800 20.019 -1.346 1.00 43.06 50 ASP F N 1
ATOM 6682 C CA . ASP F 1 69 ? -4.454 21.030 -0.515 1.00 42.24 50 ASP F CA 1
ATOM 6683 C C . ASP F 1 69 ? -4.996 20.380 0.780 1.00 41.44 50 ASP F C 1
ATOM 6684 O O . ASP F 1 69 ? -5.996 19.650 0.757 1.00 41.86 50 ASP F O 1
ATOM 6689 N N . LEU F 1 70 ? -4.355 20.650 1.910 1.00 41.28 51 LEU F N 1
ATOM 6690 C CA . LEU F 1 70 ? -4.751 20.035 3.188 1.00 40.48 51 LEU F CA 1
ATOM 6691 C C . LEU F 1 70 ? -6.163 20.416 3.641 1.00 40.87 51 LEU F C 1
ATOM 6692 O O . LEU F 1 70 ? -6.811 19.649 4.379 1.00 41.52 51 LEU F O 1
ATOM 6697 N N . ALA F 1 71 ? -6.650 21.563 3.173 1.00 41.21 52 ALA F N 1
ATOM 6698 C CA . ALA F 1 71 ? -8.031 22.018 3.441 1.00 41.55 52 ALA F CA 1
ATOM 6699 C C . ALA F 1 71 ? -9.093 21.021 2.943 1.00 41.96 52 ALA F C 1
ATOM 6700 O O . ALA F 1 71 ? -10.244 21.059 3.387 1.00 42.75 52 ALA F O 1
ATOM 6702 N N . LYS F 1 72 ? -8.707 20.128 2.025 1.00 42.14 53 LYS F N 1
ATOM 6703 C CA . LYS F 1 72 ? -9.615 19.119 1.498 1.00 42.21 53 LYS F CA 1
ATOM 6704 C C . LYS F 1 72 ? -9.959 18.096 2.564 1.00 42.31 53 LYS F C 1
ATOM 6705 O O . LYS F 1 72 ? -11.020 17.478 2.521 1.00 42.51 53 LYS F O 1
ATOM 6711 N N . TYR F 1 73 ? -9.034 17.927 3.505 1.00 42.57 54 TYR F N 1
ATOM 6712 C CA . TYR F 1 73 ? -9.136 16.971 4.579 1.00 42.66 54 TYR F CA 1
ATOM 6713 C C . TYR F 1 73 ? -9.518 17.626 5.899 1.00 42.87 54 TYR F C 1
ATOM 6714 O O . TYR F 1 73 ? -9.305 17.045 6.965 1.00 43.04 54 TYR F O 1
ATOM 6731 N N . SER F 1 75 ? -12.558 20.151 8.057 1.00 44.86 56 SER F N 1
ATOM 6732 C CA . SER F 1 75 ? -13.870 20.766 8.178 1.00 45.30 56 SER F CA 1
ATOM 6733 C C . SER F 1 75 ? -13.650 21.933 9.158 1.00 45.36 56 SER F C 1
ATOM 6734 O O . SER F 1 75 ? -13.524 21.734 10.377 1.00 45.15 56 SER F O 1
ATOM 6737 N N . LEU F 1 76 ? -13.608 23.140 8.602 1.00 45.13 57 LEU F N 1
ATOM 6738 C CA . LEU F 1 76 ? -13.274 24.357 9.333 1.00 45.65 57 LEU F CA 1
ATOM 6739 C C . LEU F 1 76 ? -11.784 24.221 9.667 1.00 45.93 57 LEU F C 1
ATOM 6740 O O . LEU F 1 76 ? -10.937 24.292 8.758 1.00 45.63 57 LEU F O 1
ATOM 6745 N N . ASP F 1 77 ? -11.464 23.980 10.933 1.00 46.16 58 ASP F N 1
ATOM 6746 C CA . ASP F 1 77 ? -10.070 23.871 11.346 1.00 46.75 58 ASP F CA 1
ATOM 6747 C C . ASP F 1 77 ? -9.802 22.592 12.077 1.00 46.24 58 ASP F C 1
ATOM 6748 O O . ASP F 1 77 ? -8.828 22.478 12.801 1.00 46.61 58 ASP F O 1
ATOM 6753 N N . THR F 1 78 ? -10.653 21.607 11.868 1.00 45.58 59 THR F N 1
ATOM 6754 C CA . THR F 1 78 ? -10.441 20.319 12.489 1.00 45.11 59 THR F CA 1
ATOM 6755 C C . THR F 1 78 ? -10.242 19.302 11.345 1.00 44.58 59 THR F C 1
ATOM 6756 O O . THR F 1 78 ? -10.937 19.324 10.334 1.00 44.36 59 THR F O 1
ATOM 6760 N N . LEU F 1 79 ? -9.249 18.447 11.506 1.00 44.11 60 LEU F N 1
ATOM 6761 C CA . LEU F 1 79 ? -8.899 17.442 10.508 1.00 43.99 60 LEU F CA 1
ATOM 6762 C C . LEU F 1 79 ? -9.999 16.358 10.430 1.00 43.27 60 LEU F C 1
ATOM 6763 O O . LEU F 1 79 ? -10.420 15.830 11.462 1.00 42.98 60 LEU F O 1
ATOM 6768 N N . LYS F 1 80 ? -10.486 16.060 9.220 1.00 42.77 61 LYS F N 1
ATOM 6769 C CA . LYS F 1 80 ? -11.513 15.004 9.003 1.00 42.63 61 LYS F CA 1
ATOM 6770 C C . LYS F 1 80 ? -10.889 13.648 8.792 1.00 42.15 61 LYS F C 1
ATOM 6771 O O . LYS F 1 80 ? -11.557 12.629 8.976 1.00 41.90 61 LYS F O 1
ATOM 6777 N N . LYS F 1 81 ? -9.630 13.650 8.350 1.00 41.81 62 LYS F N 1
ATOM 6778 C CA . LYS F 1 81 ? -8.903 12.437 8.031 1.00 41.43 62 LYS F CA 1
ATOM 6779 C C . LYS F 1 81 ? -7.640 12.324 8.868 1.00 41.39 62 LYS F C 1
ATOM 6780 O O . LYS F 1 81 ? -7.006 13.333 9.185 1.00 41.74 62 LYS F O 1
ATOM 6786 N N . ASP F 1 82 ? -7.281 11.099 9.241 1.00 41.17 63 ASP F N 1
ATOM 6787 C CA . ASP F 1 82 ? -6.023 10.857 9.963 1.00 40.82 63 ASP F CA 1
ATOM 6788 C C . ASP F 1 82 ? -4.795 11.170 9.109 1.00 40.51 63 ASP F C 1
ATOM 6789 O O . ASP F 1 82 ? -4.701 10.783 7.935 1.00 39.67 63 ASP F O 1
ATOM 6794 N N . VAL F 1 83 ? -3.821 11.808 9.747 1.00 40.07 64 VAL F N 1
ATOM 6795 C CA . VAL F 1 83 ? -2.586 12.181 9.092 1.00 39.68 64 VAL F CA 1
ATOM 6796 C C . VAL F 1 83 ? -1.384 11.636 9.873 1.00 39.20 64 VAL F C 1
ATOM 6797 O O . VAL F 1 83 ? -1.404 11.604 11.111 1.00 38.60 64 VAL F O 1
ATOM 6801 N N . LEU F 1 84 ? -0.368 11.192 9.128 1.00 38.32 65 LEU F N 1
ATOM 6802 C CA . LEU F 1 84 ? 0.873 10.706 9.682 1.00 37.71 65 LEU F CA 1
ATOM 6803 C C . LEU F 1 84 ? 2.073 11.396 9.013 1.00 37.49 65 LEU F C 1
ATOM 6804 O O . LEU F 1 84 ? 2.131 11.526 7.798 1.00 37.96 65 LEU F O 1
ATOM 6809 N N . ILE F 1 85 ? 3.026 11.841 9.822 1.00 37.58 66 ILE F N 1
ATOM 6810 C CA . ILE F 1 85 ? 4.247 12.493 9.327 1.00 37.45 66 ILE F CA 1
ATOM 6811 C C . ILE F 1 85 ? 5.409 11.584 9.679 1.00 37.09 66 ILE F C 1
ATOM 6812 O O . ILE F 1 85 ? 5.516 11.149 10.815 1.00 36.48 66 ILE F O 1
ATOM 6817 N N . GLN F 1 86 ? 6.245 11.300 8.685 1.00 37.71 67 GLN F N 1
ATOM 6818 C CA . GLN F 1 86 ? 7.416 10.462 8.809 1.00 37.71 67 GLN F CA 1
ATOM 6819 C C . GLN F 1 86 ? 8.603 11.338 8.534 1.00 37.53 67 GLN F C 1
ATOM 6820 O O . GLN F 1 86 ? 8.843 11.751 7.406 1.00 38.75 67 GLN F O 1
ATOM 6826 N N . TYR F 1 87 ? 9.377 11.603 9.558 1.00 37.46 68 TYR F N 1
ATOM 6827 C CA . TYR F 1 87 ? 10.459 12.575 9.468 1.00 37.11 68 TYR F CA 1
ATOM 6828 C C . TYR F 1 87 ? 11.664 12.065 8.719 1.00 36.60 68 TYR F C 1
ATOM 6829 O O . TYR F 1 87 ? 11.847 10.871 8.629 1.00 36.39 68 TYR F O 1
ATOM 6838 N N . PRO F 1 88 ? 12.460 12.981 8.138 1.00 36.91 69 PRO F N 1
ATOM 6839 C CA . PRO F 1 88 ? 13.649 12.642 7.343 1.00 37.37 69 PRO F CA 1
ATOM 6840 C C . PRO F 1 88 ? 14.767 11.913 8.071 1.00 38.12 69 PRO F C 1
ATOM 6841 O O . PRO F 1 88 ? 15.706 11.425 7.413 1.00 38.47 69 PRO F O 1
ATOM 6845 N N . ASP F 1 89 ? 14.709 11.905 9.411 1.00 38.44 70 ASP F N 1
ATOM 6846 C CA . ASP F 1 89 ? 15.665 11.165 10.223 1.00 38.21 70 ASP F CA 1
ATOM 6847 C C . ASP F 1 89 ? 15.516 9.656 10.022 1.00 38.21 70 ASP F C 1
ATOM 6848 O O . ASP F 1 89 ? 16.451 8.923 10.236 1.00 38.11 70 ASP F O 1
ATOM 6853 N N . LYS F 1 90 ? 14.337 9.206 9.623 1.00 39.08 71 LYS F N 1
ATOM 6854 C CA . LYS F 1 90 ? 14.048 7.762 9.450 1.00 39.83 71 LYS F CA 1
ATOM 6855 C C . LYS F 1 90 ? 14.013 7.011 10.787 1.00 39.10 71 LYS F C 1
ATOM 6856 O O . LYS F 1 90 ? 14.415 5.859 10.896 1.00 39.33 71 LYS F O 1
ATOM 6862 N N . HIS F 1 91 ? 13.546 7.699 11.816 1.00 38.62 72 HIS F N 1
ATOM 6863 C CA . HIS F 1 91 ? 13.365 7.112 13.142 1.00 37.34 72 HIS F CA 1
ATOM 6864 C C . HIS F 1 91 ? 12.069 7.611 13.775 1.00 36.24 72 HIS F C 1
ATOM 6865 O O . HIS F 1 91 ? 11.439 6.898 14.508 1.00 36.12 72 HIS F O 1
ATOM 6872 N N . THR F 1 92 ? 11.660 8.833 13.454 1.00 36.52 73 THR F N 1
ATOM 6873 C CA . THR F 1 92 ? 10.550 9.486 14.133 1.00 36.23 73 THR F CA 1
ATOM 6874 C C . THR F 1 92 ? 9.291 9.649 13.313 1.00 36.73 73 THR F C 1
ATOM 6875 O O . THR F 1 92 ? 9.338 9.813 12.100 1.00 36.93 73 THR F O 1
ATOM 6879 N N . LEU F 1 93 ? 8.152 9.577 14.005 1.00 37.60 74 LEU F N 1
ATOM 6880 C CA . LEU F 1 93 ? 6.870 9.820 13.382 1.00 37.82 74 LEU F CA 1
ATOM 6881 C C . LEU F 1 93 ? 5.888 10.530 14.329 1.00 38.03 74 LEU F C 1
ATOM 6882 O O . LEU F 1 93 ? 5.996 10.455 15.570 1.00 37.68 74 LEU F O 1
ATOM 6887 N N . THR F 1 94 ? 4.935 11.226 13.714 1.00 38.06 75 THR F N 1
ATOM 6888 C CA . THR F 1 94 ? 3.859 11.927 14.419 1.00 37.98 75 THR F CA 1
ATOM 6889 C C . THR F 1 94 ? 2.556 11.473 13.777 1.00 38.22 75 THR F C 1
ATOM 6890 O O . THR F 1 94 ? 2.437 11.469 12.583 1.00 38.16 75 THR F O 1
ATOM 6894 N N . TYR F 1 95 ? 1.587 11.091 14.592 1.00 39.72 76 TYR F N 1
ATOM 6895 C CA . TYR F 1 95 ? 0.290 10.612 14.112 1.00 39.94 76 TYR F CA 1
ATOM 6896 C C . TYR F 1 95 ? -0.827 11.483 14.668 1.00 39.90 76 TYR F C 1
ATOM 6897 O O . TYR F 1 95 ? -1.044 11.535 15.866 1.00 41.43 76 TYR F O 1
ATOM 6906 N N . LEU F 1 96 ? -1.516 12.191 13.785 1.00 39.71 77 LEU F N 1
ATOM 6907 C CA . LEU F 1 96 ? -2.606 13.051 14.185 1.00 39.38 77 LEU F CA 1
ATOM 6908 C C . LEU F 1 96 ? -3.965 12.426 13.790 1.00 39.22 77 LEU F C 1
ATOM 6909 O O . LEU F 1 96 ? -4.277 12.260 12.613 1.00 38.54 77 LEU F O 1
ATOM 6914 N N . LYS F 1 97 ? -4.749 12.058 14.799 1.00 39.68 78 LYS F N 1
ATOM 6915 C CA . LYS F 1 97 ? -6.090 11.512 14.581 1.00 40.60 78 LYS F CA 1
ATOM 6916 C C . LYS F 1 97 ? -7.036 12.615 14.043 1.00 39.66 78 LYS F C 1
ATOM 6917 O O . LYS F 1 97 ? -6.820 13.805 14.279 1.00 39.38 78 LYS F O 1
ATOM 6923 N N . ALA F 1 98 ? -8.050 12.198 13.294 1.00 39.15 79 ALA F N 1
ATOM 6924 C CA . ALA F 1 98 ? -9.115 13.076 12.851 1.00 38.93 79 ALA F CA 1
ATOM 6925 C C . ALA F 1 98 ? -9.725 13.719 14.107 1.00 38.81 79 ALA F C 1
ATOM 6926 O O . ALA F 1 98 ? -9.895 13.054 15.142 1.00 38.21 79 ALA F O 1
ATOM 6928 N N . GLY F 1 99 ? -10.081 14.995 14.005 1.00 38.46 80 GLY F N 1
ATOM 6929 C CA . GLY F 1 99 ? -10.589 15.743 15.149 1.00 38.84 80 GLY F CA 1
ATOM 6930 C C . GLY F 1 99 ? -9.526 16.669 15.717 1.00 38.99 80 GLY F C 1
ATOM 6931 O O . GLY F 1 99 ? -9.833 17.520 16.576 1.00 39.31 80 GLY F O 1
ATOM 6932 N N . THR F 1 100 ? -8.281 16.485 15.255 1.00 38.80 81 THR F N 1
ATOM 6933 C CA . THR F 1 100 ? -7.149 17.362 15.615 1.00 38.86 81 THR F CA 1
ATOM 6934 C C . THR F 1 100 ? -7.373 18.764 15.073 1.00 38.45 81 THR F C 1
ATOM 6935 O O . THR F 1 100 ? -7.618 18.923 13.895 1.00 38.49 81 THR F O 1
ATOM 6939 N N . LYS F 1 101 ? -7.307 19.770 15.936 1.00 38.61 82 LYS F N 1
ATOM 6940 C CA . LYS F 1 101 ? -7.499 21.160 15.525 1.00 39.18 82 LYS F CA 1
ATOM 6941 C C . LYS F 1 101 ? -6.171 21.756 14.987 1.00 39.19 82 LYS F C 1
ATOM 6942 O O . LYS F 1 101 ? -5.110 21.633 15.609 1.00 39.85 82 LYS F O 1
ATOM 6945 N N . LEU F 1 102 ? -6.237 22.352 13.799 1.00 39.73 83 LEU F N 1
ATOM 6946 C CA . LEU F 1 102 ? -5.081 22.959 13.128 1.00 39.76 83 LEU F CA 1
ATOM 6947 C C . LEU F 1 102 ? -5.371 24.402 12.809 1.00 40.05 83 LEU F C 1
ATOM 6948 O O . LEU F 1 102 ? -6.505 24.766 12.507 1.00 41.63 83 LEU F O 1
ATOM 6953 N N . ILE F 1 103 ? -4.336 25.223 12.889 1.00 40.47 84 ILE F N 1
ATOM 6954 C CA . ILE F 1 103 ? -4.409 26.646 12.582 1.00 40.36 84 ILE F CA 1
ATOM 6955 C C . ILE F 1 103 ? -3.828 26.866 11.177 1.00 40.19 84 ILE F C 1
ATOM 6956 O O . ILE F 1 103 ? -2.751 26.367 10.868 1.00 39.27 84 ILE F O 1
ATOM 6961 N N . SER F 1 104 ? -4.532 27.601 10.323 1.00 40.68 85 SER F N 1
ATOM 6962 C CA . SER F 1 104 ? -3.991 27.862 8.993 1.00 41.11 85 SER F CA 1
ATOM 6963 C C . SER F 1 104 ? -3.398 29.280 8.968 1.00 41.04 85 SER F C 1
ATOM 6964 O O . SER F 1 104 ? -4.029 30.234 9.433 1.00 41.62 85 SER F O 1
ATOM 6967 N N . VAL F 1 105 ? -2.172 29.401 8.446 1.00 41.11 86 VAL F N 1
ATOM 6968 C CA . VAL F 1 105 ? -1.449 30.680 8.358 1.00 39.57 86 VAL F CA 1
ATOM 6969 C C . VAL F 1 105 ? -1.128 30.958 6.877 1.00 39.10 86 VAL F C 1
ATOM 6970 O O . VAL F 1 105 ? -0.155 30.425 6.347 1.00 37.88 86 VAL F O 1
ATOM 6974 N N . PRO F 1 106 ? -1.962 31.770 6.198 1.00 38.31 87 PRO F N 1
ATOM 6975 C CA . PRO F 1 106 ? -1.723 32.112 4.798 1.00 38.06 87 PRO F CA 1
ATOM 6976 C C . PRO F 1 106 ? -0.611 33.148 4.561 1.00 37.10 87 PRO F C 1
ATOM 6977 O O . PRO F 1 106 ? -0.370 34.059 5.398 1.00 36.05 87 PRO F O 1
ATOM 6981 N N . ALA F 1 107 ? 0.086 32.954 3.437 1.00 36.07 88 ALA F N 1
ATOM 6982 C CA . ALA F 1 107 ? 1.204 33.801 3.013 1.00 35.66 88 ALA F CA 1
ATOM 6983 C C . ALA F 1 107 ? 0.863 34.260 1.572 1.00 35.63 88 ALA F C 1
ATOM 6984 O O . ALA F 1 107 ? 1.106 33.552 0.587 1.00 35.30 88 ALA F O 1
ATOM 6986 N N . GLU F 1 108 ? 0.243 35.441 1.500 1.00 35.46 89 GLU F N 1
ATOM 6987 C CA . GLU F 1 108 ? -0.274 36.015 0.285 1.00 35.66 89 GLU F CA 1
ATOM 6988 C C . GLU F 1 108 ? 0.278 37.389 0.024 1.00 34.91 89 GLU F C 1
ATOM 6989 O O . GLU F 1 108 ? 0.330 38.203 0.936 1.00 36.57 89 GLU F O 1
ATOM 6995 N N . GLY F 1 109 ? 0.707 37.628 -1.215 1.00 33.81 90 GLY F N 1
ATOM 6996 C CA . GLY F 1 109 ? 1.325 38.902 -1.630 1.00 33.10 90 GLY F CA 1
ATOM 6997 C C . GLY F 1 109 ? 1.769 38.890 -3.086 1.00 32.61 90 GLY F C 1
ATOM 6998 O O . GLY F 1 109 ? 1.650 37.887 -3.776 1.00 33.06 90 GLY F O 1
ATOM 6999 N N . TYR F 1 110 ? 2.303 39.995 -3.568 1.00 31.76 91 TYR F N 1
ATOM 7000 C CA . TYR F 1 110 ? 2.758 40.096 -4.966 1.00 31.20 91 TYR F CA 1
ATOM 7001 C C . TYR F 1 110 ? 3.796 39.042 -5.283 1.00 31.24 91 TYR F C 1
ATOM 7002 O O . TYR F 1 110 ? 3.788 38.429 -6.332 1.00 31.34 91 TYR F O 1
ATOM 7011 N N . LYS F 1 111 ? 4.721 38.871 -4.364 1.00 32.70 92 LYS F N 1
ATOM 7012 C CA . LYS F 1 111 ? 5.712 37.827 -4.467 1.00 33.73 92 LYS F CA 1
ATOM 7013 C C . LYS F 1 111 ? 5.858 37.281 -3.041 1.00 33.76 92 LYS F C 1
ATOM 7014 O O . LYS F 1 111 ? 5.849 38.045 -2.085 1.00 33.88 92 LYS F O 1
ATOM 7020 N N . VAL F 1 112 ? 5.905 35.964 -2.900 1.00 34.17 93 VAL F N 1
ATOM 7021 C CA . VAL F 1 112 ? 5.919 35.323 -1.607 1.00 34.50 93 VAL F CA 1
ATOM 7022 C C . VAL F 1 112 ? 7.130 34.383 -1.482 1.00 35.37 93 VAL F C 1
ATOM 7023 O O . VAL F 1 112 ? 7.391 33.599 -2.376 1.00 35.14 93 VAL F O 1
ATOM 7027 N N . TYR F 1 113 ? 7.860 34.499 -0.368 1.00 36.39 94 TYR F N 1
ATOM 7028 C CA . TYR F 1 113 ? 9.036 33.674 -0.086 1.00 36.77 94 TYR F CA 1
ATOM 7029 C C . TYR F 1 113 ? 8.807 32.847 1.180 1.00 37.65 94 TYR F C 1
ATOM 7030 O O . TYR F 1 113 ? 9.073 33.292 2.322 1.00 37.28 94 TYR F O 1
ATOM 7039 N N . PRO F 1 114 ? 8.240 31.651 1.003 1.00 38.67 95 PRO F N 1
ATOM 7040 C CA . PRO F 1 114 ? 7.962 30.790 2.137 1.00 39.10 95 PRO F CA 1
ATOM 7041 C C . PRO F 1 114 ? 9.068 29.837 2.519 1.00 39.54 95 PRO F C 1
ATOM 7042 O O . PRO F 1 114 ? 9.902 29.528 1.692 1.00 39.24 95 PRO F O 1
ATOM 7046 N N . ILE F 1 115 ? 9.065 29.364 3.772 1.00 40.51 96 ILE F N 1
ATOM 7047 C CA . ILE F 1 115 ? 9.938 28.239 4.147 1.00 40.70 96 ILE F CA 1
ATOM 7048 C C . ILE F 1 115 ? 9.387 27.023 3.383 1.00 40.27 96 ILE F C 1
ATOM 7049 O O . ILE F 1 115 ? 8.200 26.657 3.539 1.00 41.25 96 ILE F O 1
ATOM 7067 N N . ASP F 1 117 ? 9.285 23.764 3.664 1.00 38.51 98 ASP F N 1
ATOM 7068 C CA . ASP F 1 117 ? 9.429 22.619 4.537 1.00 37.37 98 ASP F CA 1
ATOM 7069 C C . ASP F 1 117 ? 8.196 22.591 5.384 1.00 37.27 98 ASP F C 1
ATOM 7070 O O . ASP F 1 117 ? 7.417 23.530 5.377 1.00 37.44 98 ASP F O 1
ATOM 7075 N N . PHE F 1 118 ? 8.027 21.512 6.124 1.00 37.28 99 PHE F N 1
ATOM 7076 C CA . PHE F 1 118 ? 6.941 21.365 7.069 1.00 37.36 99 PHE F CA 1
ATOM 7077 C C . PHE F 1 118 ? 7.433 20.312 8.036 1.00 37.21 99 PHE F C 1
ATOM 7078 O O . PHE F 1 118 ? 8.513 19.767 7.842 1.00 37.70 99 PHE F O 1
ATOM 7086 N N . GLY F 1 119 ? 6.664 20.059 9.082 1.00 36.53 100 GLY F N 1
ATOM 7087 C CA . GLY F 1 119 ? 7.035 19.071 10.066 1.00 37.07 100 GLY F CA 1
ATOM 7088 C C . GLY F 1 119 ? 8.189 19.506 10.939 1.00 36.60 100 GLY F C 1
ATOM 7089 O O . GLY F 1 119 ? 9.169 18.774 11.067 1.00 37.36 100 GLY F O 1
ATOM 7090 N N . PHE F 1 120 ? 8.078 20.695 11.516 1.00 35.51 101 PHE F N 1
ATOM 7091 C CA . PHE F 1 120 ? 9.112 21.223 12.397 1.00 35.23 101 PHE F CA 1
ATOM 7092 C C . PHE F 1 120 ? 8.511 22.147 13.435 1.00 35.49 101 PHE F C 1
ATOM 7093 O O . PHE F 1 120 ? 7.468 22.759 13.227 1.00 34.95 101 PHE F O 1
ATOM 7101 N N . ARG F 1 121 ? 9.219 22.274 14.547 1.00 36.95 102 ARG F N 1
ATOM 7102 C CA . ARG F 1 121 ? 8.765 23.085 15.670 1.00 38.09 102 ARG F CA 1
ATOM 7103 C C . ARG F 1 121 ? 9.113 24.541 15.483 1.00 38.03 102 ARG F C 1
ATOM 7104 O O . ARG F 1 121 ? 10.170 24.868 14.962 1.00 38.13 102 ARG F O 1
ATOM 7112 N N . VAL F 1 122 ? 8.225 25.412 15.943 1.00 38.71 103 VAL F N 1
ATOM 7113 C CA . VAL F 1 122 ? 8.442 26.851 15.918 1.00 38.96 103 VAL F CA 1
ATOM 7114 C C . VAL F 1 122 ? 7.911 27.519 17.180 1.00 39.48 103 VAL F C 1
ATOM 7115 O O . VAL F 1 122 ? 7.016 26.993 17.859 1.00 38.85 103 VAL F O 1
ATOM 7119 N N . LEU F 1 123 ? 8.493 28.674 17.494 1.00 40.39 104 LEU F N 1
ATOM 7120 C CA . LEU F 1 123 ? 8.008 29.554 18.550 1.00 40.90 104 LEU F CA 1
ATOM 7121 C C . LEU F 1 123 ? 7.035 30.589 17.958 1.00 41.11 104 LEU F C 1
ATOM 7122 O O . LEU F 1 123 ? 7.066 30.875 16.759 1.00 41.40 104 LEU F O 1
ATOM 7127 N N . LYS F 1 124 ? 6.176 31.156 18.799 1.00 41.15 105 LYS F N 1
ATOM 7128 C CA . LYS F 1 124 ? 5.277 32.235 18.362 1.00 41.53 105 LYS F CA 1
ATOM 7129 C C . LYS F 1 124 ? 6.170 33.314 17.804 1.00 40.72 105 LYS F C 1
ATOM 7130 O O . LYS F 1 124 ? 7.197 33.617 18.403 1.00 42.14 105 LYS F O 1
ATOM 7136 N N . GLY F 1 125 ? 5.821 33.866 16.649 1.00 40.19 106 GLY F N 1
ATOM 7137 C CA . GLY F 1 125 ? 6.629 34.935 16.044 1.00 40.04 106 GLY F CA 1
ATOM 7138 C C . GLY F 1 125 ? 7.665 34.492 15.031 1.00 40.33 106 GLY F C 1
ATOM 7139 O O . GLY F 1 125 ? 8.221 35.330 14.337 1.00 40.41 106 GLY F O 1
ATOM 7140 N N . TYR F 1 126 ? 7.918 33.190 14.908 1.00 40.67 107 TYR F N 1
ATOM 7141 C CA . TYR F 1 126 ? 8.881 32.692 13.932 1.00 41.28 107 TYR F CA 1
ATOM 7142 C C . TYR F 1 126 ? 8.406 33.041 12.546 1.00 41.23 107 TYR F C 1
ATOM 7143 O O . TYR F 1 126 ? 7.218 32.934 12.240 1.00 41.44 107 TYR F O 1
ATOM 7152 N N . ARG F 1 127 ? 9.342 33.399 11.686 1.00 41.20 108 ARG F N 1
ATOM 7153 C CA . ARG F 1 127 ? 9.000 33.815 10.354 1.00 41.56 108 ARG F CA 1
ATOM 7154 C C . ARG F 1 127 ? 8.829 32.657 9.366 1.00 40.76 108 ARG F C 1
ATOM 7155 O O . ARG F 1 127 ? 9.774 32.005 8.964 1.00 41.63 108 ARG F O 1
ATOM 7163 N N . LEU F 1 128 ? 7.598 32.483 8.928 1.00 40.07 109 LEU F N 1
ATOM 7164 C CA . LEU F 1 128 ? 7.207 31.427 8.019 1.00 39.22 109 LEU F CA 1
ATOM 7165 C C . LEU F 1 128 ? 7.354 31.876 6.552 1.00 38.92 109 LEU F C 1
ATOM 7166 O O . LEU F 1 128 ? 7.687 31.085 5.675 1.00 38.70 109 LEU F O 1
ATOM 7171 N N . ALA F 1 129 ? 7.128 33.156 6.295 1.00 38.86 110 ALA F N 1
ATOM 7172 C CA . ALA F 1 129 ? 7.251 33.687 4.952 1.00 38.67 110 ALA F CA 1
ATOM 7173 C C . ALA F 1 129 ? 7.612 35.181 4.919 1.00 38.45 110 ALA F C 1
ATOM 7174 O O . ALA F 1 129 ? 7.494 35.889 5.915 1.00 38.63 110 ALA F O 1
ATOM 7176 N N . THR F 1 130 ? 8.149 35.626 3.787 1.00 37.72 111 THR F N 1
ATOM 7177 C CA . THR F 1 130 ? 8.378 37.033 3.540 1.00 36.97 111 THR F CA 1
ATOM 7178 C C . THR F 1 130 ? 7.518 37.307 2.324 1.00 36.14 111 THR F C 1
ATOM 7179 O O . THR F 1 130 ? 7.502 36.507 1.383 1.00 34.97 111 THR F O 1
ATOM 7183 N N . LEU F 1 131 ? 6.850 38.464 2.355 1.00 35.57 112 LEU F N 1
ATOM 7184 C CA . LEU F 1 131 ? 5.949 38.922 1.310 1.00 34.14 112 LEU F CA 1
ATOM 7185 C C . LEU F 1 131 ? 6.580 40.152 0.741 1.00 33.29 112 LEU F C 1
ATOM 7186 O O . LEU F 1 131 ? 6.933 41.081 1.491 1.00 32.63 112 LEU F O 1
ATOM 7191 N N . GLU F 1 132 ? 6.719 40.180 -0.582 1.00 32.73 113 GLU F N 1
ATOM 7192 C CA . GLU F 1 132 ? 7.358 41.298 -1.230 1.00 31.86 113 GLU F CA 1
ATOM 7193 C C . GLU F 1 132 ? 6.351 41.982 -2.130 1.00 32.40 113 GLU F C 1
ATOM 7194 O O . GLU F 1 132 ? 5.666 41.317 -2.916 1.00 31.35 113 GLU F O 1
ATOM 7200 N N . SER F 1 133 ? 6.278 43.319 -2.007 1.00 31.67 114 SER F N 1
ATOM 7201 C CA . SER F 1 133 ? 5.366 44.114 -2.789 1.00 31.55 114 SER F CA 1
ATOM 7202 C C . SER F 1 133 ? 5.957 44.389 -4.174 1.00 32.27 114 SER F C 1
ATOM 7203 O O . SER F 1 133 ? 7.167 44.188 -4.389 1.00 32.56 114 SER F O 1
ATOM 7206 N N . LYS F 1 134 ? 5.115 44.854 -5.108 1.00 31.91 115 LYS F N 1
ATOM 7207 C CA . LYS F 1 134 ? 5.599 45.266 -6.443 1.00 32.73 115 LYS F CA 1
ATOM 7208 C C . LYS F 1 134 ? 6.773 46.247 -6.449 1.00 32.38 115 LYS F C 1
ATOM 7209 O O . LYS F 1 134 ? 7.459 46.333 -7.443 1.00 31.74 115 LYS F O 1
ATOM 7215 N N . LYS F 1 135 ? 6.969 46.987 -5.358 1.00 33.48 116 LYS F N 1
ATOM 7216 C CA . LYS F 1 135 ? 8.048 47.950 -5.210 1.00 34.15 116 LYS F CA 1
ATOM 7217 C C . LYS F 1 135 ? 9.261 47.431 -4.467 1.00 33.73 116 LYS F C 1
ATOM 7218 O O . LYS F 1 135 ? 10.182 48.209 -4.229 1.00 33.21 116 LYS F O 1
ATOM 7224 N N . GLY F 1 136 ? 9.240 46.168 -4.031 1.00 33.25 117 GLY F N 1
ATOM 7225 C CA . GLY F 1 136 ? 10.375 45.565 -3.319 1.00 33.26 117 GLY F CA 1
ATOM 7226 C C . GLY F 1 136 ? 10.362 45.729 -1.808 1.00 33.57 117 GLY F C 1
ATOM 7227 O O . GLY F 1 136 ? 11.351 45.466 -1.139 1.00 33.11 117 GLY F O 1
ATOM 7228 N N . ASP F 1 137 ? 9.243 46.169 -1.260 1.00 34.40 118 ASP F N 1
ATOM 7229 C CA . ASP F 1 137 ? 9.120 46.359 0.180 1.00 35.43 118 ASP F CA 1
ATOM 7230 C C . ASP F 1 137 ? 8.637 45.075 0.855 1.00 35.43 118 ASP F C 1
ATOM 7231 O O . ASP F 1 137 ? 7.856 44.326 0.294 1.00 36.01 118 ASP F O 1
ATOM 7236 N N . LEU F 1 138 ? 9.081 44.851 2.087 1.00 36.15 119 LEU F N 1
ATOM 7237 C CA . LEU F 1 138 ? 8.825 43.603 2.773 1.00 36.07 119 LEU F CA 1
ATOM 7238 C C . LEU F 1 138 ? 7.851 43.642 3.954 1.00 37.02 119 LEU F C 1
ATOM 7239 O O . LEU F 1 138 ? 7.761 44.628 4.646 1.00 37.79 119 LEU F O 1
ATOM 7244 N N . ARG F 1 139 ? 7.125 42.540 4.132 1.00 37.73 120 ARG F N 1
ATOM 7245 C CA . ARG F 1 139 ? 6.210 42.274 5.259 1.00 39.25 120 ARG F CA 1
ATOM 7246 C C . ARG F 1 139 ? 6.469 40.813 5.620 1.00 38.41 120 ARG F C 1
ATOM 7247 O O . ARG F 1 139 ? 6.992 40.055 4.804 1.00 37.79 120 ARG F O 1
ATOM 7255 N N . TYR F 1 140 ? 6.094 40.400 6.816 1.00 38.80 121 TYR F N 1
ATOM 7256 C CA . TYR F 1 140 ? 6.422 39.043 7.249 1.00 39.32 121 TYR F CA 1
ATOM 7257 C C . TYR F 1 140 ? 5.222 38.303 7.754 1.00 39.69 121 TYR F C 1
ATOM 7258 O O . TYR F 1 140 ? 4.307 38.893 8.298 1.00 40.02 121 TYR F O 1
ATOM 7267 N N . VAL F 1 141 ? 5.211 37.001 7.528 1.00 40.42 122 VAL F N 1
ATOM 7268 C CA . VAL F 1 141 ? 4.150 36.162 8.018 1.00 40.45 122 VAL F CA 1
ATOM 7269 C C . VAL F 1 141 ? 4.801 35.367 9.104 1.00 40.82 122 VAL F C 1
ATOM 7270 O O . VAL F 1 141 ? 5.687 34.575 8.836 1.00 41.65 122 VAL F O 1
ATOM 7274 N N . ASN F 1 142 ? 4.396 35.646 10.334 1.00 41.00 123 ASN F N 1
ATOM 7275 C CA . ASN F 1 142 ? 4.946 34.989 11.505 1.00 40.88 123 ASN F CA 1
ATOM 7276 C C . ASN F 1 142 ? 3.961 34.035 12.120 1.00 40.07 123 ASN F C 1
ATOM 7277 O O . ASN F 1 142 ? 2.753 34.282 12.115 1.00 40.49 123 ASN F O 1
ATOM 7282 N N . SER F 1 143 ? 4.488 32.951 12.666 1.00 39.86 124 SER F N 1
ATOM 7283 C CA . SER F 1 143 ? 3.677 31.986 13.387 1.00 39.15 124 SER F CA 1
ATOM 7284 C C . SER F 1 143 ? 2.840 32.667 14.494 1.00 38.65 124 SER F C 1
ATOM 7285 O O . SER F 1 143 ? 3.382 33.402 15.316 1.00 38.24 124 SER F O 1
ATOM 7288 N N . PRO F 1 144 ? 1.507 32.436 14.497 1.00 37.79 125 PRO F N 1
ATOM 7289 C CA . PRO F 1 144 ? 0.659 33.063 15.499 1.00 37.57 125 PRO F CA 1
ATOM 7290 C C . PRO F 1 144 ? 0.772 32.386 16.874 1.00 37.33 125 PRO F C 1
ATOM 7291 O O . PRO F 1 144 ? 0.379 32.965 17.865 1.00 38.77 125 PRO F O 1
ATOM 7295 N N . VAL F 1 145 ? 1.322 31.182 16.923 1.00 36.90 126 VAL F N 1
ATOM 7296 C CA . VAL F 1 145 ? 1.490 30.443 18.149 1.00 36.42 126 VAL F CA 1
ATOM 7297 C C . VAL F 1 145 ? 2.769 29.626 18.146 1.00 36.51 126 VAL F C 1
ATOM 7298 O O . VAL F 1 145 ? 3.396 29.419 17.100 1.00 37.27 126 VAL F O 1
ATOM 7302 N N . SER F 1 146 ? 3.131 29.122 19.319 1.00 36.56 127 SER F N 1
ATOM 7303 C CA . SER F 1 146 ? 4.205 28.133 19.411 1.00 36.80 127 SER F CA 1
ATOM 7304 C C . SER F 1 146 ? 3.553 26.789 19.169 1.00 36.52 127 SER F C 1
ATOM 7305 O O . SER F 1 146 ? 2.465 26.526 19.664 1.00 36.74 127 SER F O 1
ATOM 7308 N N . GLY F 1 147 ? 4.204 25.963 18.370 1.00 36.78 128 GLY F N 1
ATOM 7309 C CA . GLY F 1 147 ? 3.694 24.652 18.035 1.00 37.16 128 GLY F CA 1
ATOM 7310 C C . GLY F 1 147 ? 4.518 24.019 16.932 1.00 37.50 128 GLY F C 1
ATOM 7311 O O . GLY F 1 147 ? 5.721 24.279 16.775 1.00 38.54 128 GLY F O 1
ATOM 7312 N N . THR F 1 148 ? 3.857 23.230 16.117 1.00 37.87 129 THR F N 1
ATOM 7313 C CA . THR F 1 148 ? 4.533 22.499 15.051 1.00 37.76 129 THR F CA 1
ATOM 7314 C C . THR F 1 148 ? 3.859 22.821 13.749 1.00 37.88 129 THR F C 1
ATOM 7315 O O . THR F 1 148 ? 2.638 22.835 13.700 1.00 39.12 129 THR F O 1
ATOM 7319 N N . VAL F 1 149 ? 4.650 23.132 12.722 1.00 37.84 130 VAL F N 1
ATOM 7320 C CA . VAL F 1 149 ? 4.145 23.276 11.356 1.00 37.77 130 VAL F CA 1
ATOM 7321 C C . VAL F 1 149 ? 3.950 21.858 10.884 1.00 37.48 130 VAL F C 1
ATOM 7322 O O . VAL F 1 149 ? 4.881 21.061 10.900 1.00 37.66 130 VAL F O 1
ATOM 7326 N N . ILE F 1 150 ? 2.724 21.533 10.505 1.00 37.67 131 ILE F N 1
ATOM 7327 C CA . ILE F 1 150 ? 2.376 20.172 10.082 1.00 37.12 131 ILE F CA 1
ATOM 7328 C C . ILE F 1 150 ? 2.496 19.981 8.569 1.00 37.75 131 ILE F C 1
ATOM 7329 O O . ILE F 1 150 ? 2.918 18.903 8.072 1.00 37.19 131 ILE F O 1
ATOM 7334 N N . PHE F 1 151 ? 2.147 21.025 7.828 1.00 37.78 132 PHE F N 1
ATOM 7335 C CA . PHE F 1 151 ? 2.190 20.937 6.378 1.00 38.32 132 PHE F CA 1
ATOM 7336 C C . PHE F 1 151 ? 2.153 22.324 5.773 1.00 38.49 132 PHE F C 1
ATOM 7337 O O . PHE F 1 151 ? 1.823 23.306 6.413 1.00 38.74 132 PHE F O 1
ATOM 7353 N N . ASN F 1 153 ? 1.258 24.099 1.728 1.00 39.30 134 ASN F N 1
ATOM 7354 C CA . ASN F 1 153 ? 0.886 23.960 0.314 1.00 39.22 134 ASN F CA 1
ATOM 7355 C C . ASN F 1 153 ? 0.572 25.291 -0.383 1.00 39.33 134 ASN F C 1
ATOM 7356 O O . ASN F 1 153 ? 0.313 26.309 0.239 1.00 38.34 134 ASN F O 1
ATOM 7361 N N . GLU F 1 154 ? 0.615 25.246 -1.702 1.00 39.99 135 GLU F N 1
ATOM 7362 C CA . GLU F 1 154 ? 0.233 26.362 -2.544 1.00 40.38 135 GLU F CA 1
ATOM 7363 C C . GLU F 1 154 ? -1.286 26.506 -2.495 1.00 40.81 135 GLU F C 1
ATOM 7364 O O . GLU F 1 154 ? -1.987 25.506 -2.483 1.00 40.50 135 GLU F O 1
ATOM 7370 N N . ILE F 1 155 ? -1.770 27.744 -2.419 1.00 41.63 136 ILE F N 1
ATOM 7371 C CA . ILE F 1 155 ? -3.192 28.071 -2.391 1.00 42.78 136 ILE F CA 1
ATOM 7372 C C . ILE F 1 155 ? -3.710 27.752 -3.794 1.00 43.88 136 ILE F C 1
ATOM 7373 O O . ILE F 1 155 ? -3.255 28.335 -4.761 1.00 43.88 136 ILE F O 1
ATOM 7378 N N . PRO F 1 156 ? -4.673 26.823 -3.908 1.00 45.70 137 PRO F N 1
ATOM 7379 C CA . PRO F 1 156 ? -5.067 26.281 -5.220 1.00 46.52 137 PRO F CA 1
ATOM 7380 C C . PRO F 1 156 ? -5.302 27.263 -6.361 1.00 47.46 137 PRO F C 1
ATOM 7381 O O . PRO F 1 156 ? -4.959 26.960 -7.513 1.00 48.30 137 PRO F O 1
ATOM 7385 N N . SER F 1 157 ? -5.861 28.423 -6.057 1.00 47.84 138 SER F N 1
ATOM 7386 C CA . SER F 1 157 ? -6.193 29.403 -7.094 1.00 48.68 138 SER F CA 1
ATOM 7387 C C . SER F 1 157 ? -5.266 30.631 -7.140 1.00 48.17 138 SER F C 1
ATOM 7388 O O . SER F 1 157 ? -5.530 31.575 -7.876 1.00 47.59 138 SER F O 1
ATOM 7391 N N . GLU F 1 158 ? -4.197 30.614 -6.338 1.00 47.56 139 GLU F N 1
ATOM 7392 C CA . GLU F 1 158 ? -3.263 31.719 -6.256 1.00 46.67 139 GLU F CA 1
ATOM 7393 C C . GLU F 1 158 ? -1.845 31.216 -6.418 1.00 46.00 139 GLU F C 1
ATOM 7394 O O . GLU F 1 158 ? -1.161 30.883 -5.436 1.00 46.25 139 GLU F O 1
ATOM 7400 N N . ARG F 1 159 ? -1.422 31.165 -7.674 1.00 45.07 140 ARG F N 1
ATOM 7401 C CA . ARG F 1 159 ? -0.093 30.726 -8.076 1.00 44.75 140 ARG F CA 1
ATOM 7402 C C . ARG F 1 159 ? 0.976 31.334 -7.203 1.00 43.12 140 ARG F C 1
ATOM 7403 O O . ARG F 1 159 ? 1.000 32.538 -7.020 1.00 43.41 140 ARG F O 1
ATOM 7411 N N . ALA F 1 160 ? 1.850 30.498 -6.659 1.00 41.77 141 ALA F N 1
ATOM 7412 C CA . ALA F 1 160 ? 2.962 30.950 -5.815 1.00 40.64 141 ALA F CA 1
ATOM 7413 C C . ALA F 1 160 ? 2.595 31.772 -4.555 1.00 39.98 141 ALA F C 1
ATOM 7414 O O . ALA F 1 160 ? 3.383 32.570 -4.080 1.00 38.95 141 ALA F O 1
ATOM 7416 N N . ASN F 1 161 ? 1.385 31.568 -4.048 1.00 39.48 142 ASN F N 1
ATOM 7417 C CA . ASN F 1 161 ? 0.966 32.043 -2.735 1.00 38.87 142 ASN F CA 1
ATOM 7418 C C . ASN F 1 161 ? 0.762 30.735 -1.954 1.00 38.44 142 ASN F C 1
ATOM 7419 O O . ASN F 1 161 ? 0.288 29.720 -2.514 1.00 36.69 142 ASN F O 1
ATOM 7424 N N . TYR F 1 162 ? 1.130 30.753 -0.674 1.00 38.16 143 TYR F N 1
ATOM 7425 C CA . TYR F 1 162 ? 1.125 29.539 0.135 1.00 37.26 143 TYR F CA 1
ATOM 7426 C C . TYR F 1 162 ? 0.384 29.651 1.452 1.00 37.28 143 TYR F C 1
ATOM 7427 O O . TYR F 1 162 ? 0.040 30.733 1.906 1.00 36.79 143 TYR F O 1
ATOM 7436 N N . VAL F 1 163 ? 0.120 28.500 2.066 1.00 37.29 144 VAL F N 1
ATOM 7437 C CA . VAL F 1 163 ? -0.522 28.465 3.376 1.00 37.16 144 VAL F CA 1
ATOM 7438 C C . VAL F 1 163 ? 0.144 27.400 4.227 1.00 37.85 144 VAL F C 1
ATOM 7439 O O . VAL F 1 163 ? 0.494 26.292 3.733 1.00 37.44 144 VAL F O 1
ATOM 7443 N N . PHE F 1 164 ? 0.350 27.758 5.493 1.00 37.71 145 PHE F N 1
ATOM 7444 C CA . PHE F 1 164 ? 0.891 26.846 6.478 1.00 38.06 145 PHE F CA 1
ATOM 7445 C C . PHE F 1 164 ? -0.215 26.328 7.397 1.00 38.29 145 PHE F C 1
ATOM 7446 O O . PHE F 1 164 ? -1.169 27.039 7.731 1.00 37.48 145 PHE F O 1
ATOM 7454 N N . TYR F 1 165 ? -0.077 25.060 7.773 1.00 39.11 146 TYR F N 1
ATOM 7455 C CA . TYR F 1 165 ? -0.993 24.395 8.693 1.00 39.90 146 TYR F CA 1
ATOM 7456 C C . TYR F 1 165 ? -0.177 24.058 9.940 1.00 40.22 146 TYR F C 1
ATOM 7457 O O . TYR F 1 165 ? 0.876 23.428 9.862 1.00 40.56 146 TYR F O 1
ATOM 7474 N N . LEU F 1 167 ? -0.164 22.984 14.297 1.00 41.44 148 LEU F N 1
ATOM 7475 C CA . LEU F 1 167 ? -0.723 22.337 15.480 1.00 41.30 148 LEU F CA 1
ATOM 7476 C C . LEU F 1 167 ? -0.148 23.102 16.675 1.00 41.64 148 LEU F C 1
ATOM 7477 O O . LEU F 1 167 ? 1.051 23.027 16.932 1.00 40.66 148 LEU F O 1
ATOM 7482 N N . GLU F 1 168 ? -0.997 23.838 17.384 1.00 42.49 149 GLU F N 1
ATOM 7483 C CA . GLU F 1 168 ? -0.589 24.579 18.566 1.00 43.86 149 GLU F CA 1
ATOM 7484 C C . GLU F 1 168 ? -0.124 23.562 19.609 1.00 45.31 149 GLU F C 1
ATOM 7485 O O . GLU F 1 168 ? -0.634 22.449 19.674 1.00 43.95 149 GLU F O 1
ATOM 7491 N N . GLU F 1 169 ? 0.880 23.943 20.392 1.00 47.37 150 GLU F N 1
ATOM 7492 C CA . GLU F 1 169 ? 1.450 23.065 21.406 1.00 49.35 150 GLU F CA 1
ATOM 7493 C C . GLU F 1 169 ? 0.506 22.978 22.626 1.00 49.96 150 GLU F C 1
ATOM 7494 O O . GLU F 1 169 ? -0.267 23.928 22.919 1.00 50.60 150 GLU F O 1
#

Radius of gyration: 33.99 Å; Cα contacts (8 Å, |Δi|>4): 2203; chains: 6; bounding box: 92×65×97 Å

Nearest PDB structures (foldseek):
  3d4r-assembly3_A  TM=9.279E-01  e=1.128E-22  Methanococcus maripaludis
  3d4r-assembly1_E  TM=8.712E-01  e=6.439E-20  Methanococcus maripaludis
  8eip-assembly1_D  TM=6.809E-01  e=4.685E-02  Acinetobacter baylyi ADP1
  8ein-assembly2_D  TM=7.051E-01  e=8.703E-02  Acinetobacter baylyi ADP1
  7xt6-assembly1_B  TM=1.435E-01  e=4.873E+00  Homo sapiens

Sequence (910 aa):
HENLYFQGKIPKIYVEGELLNDGDRVAIEKDGNAIIFLEKDEEYSGNGKLLYQVIYDDLAKYSLDTLKKDVLIIQYPDKHTLTYLKAGTKLISVPAEGYKVYPIIDFGFRVLKGYRLATLESKKKGDLRYVNSPVSGTVIFNEIPSERANYVFYLEEENLYFQGKIPKIYVEGELNDGDRVVAIEKDGNAIIFLEEKDEEYSGNGKLLYQVIYDDLAKYSLDTLKKKDVLIQYPDKHTLTTYLKAGTKKLIISVPAEGYKVYPIDDFGFRVVLKGYRLATLESKKGDLRYVNSPVSGTVIFNEIPSERANYVVFYLEEHENLYFQGKIPKKIYVEGELNDGDRVAIEKDGNAIIFLEKDEEYSGGNNGKLLYQVIYDDLAKYSLDTLKKDVLIQYPDKHHTLTYLKAGTKLISVPAEGYKVYPIDFGFRVLKGYRLATLESKKGDLRYVNSPVSGTVIFNEIPSERANYVFYLEEHENLYFQGKIPKIYVEGELNDGDRVAIEKDGNAIIFLEKDEEYSGNGKLLYQVIYDDLAKYSLDTLKKDVLIQYPDKHTLTYLKAGTKLIISVPAEGYKVYPIDFGFRVLKGYRLATLESKKGDLRYVNSPVSGTVIFNEIPSERANYVFYLEEFQGKIPKIYVEGELNDGDRVAIEKDGNAIIFLEKEYSGNGKLLYQVIYDDLAKYSLDTLKKDVLIQYPDKHTLTYLKAGTKLISVPAEGYKVYPIDFGFRVLKGYRLATLESKKGDLRYVNSPVSGTVIFNEIPSSERANYVFYLEEHENLYFQGKIPKIYVEGELNDGDRVAIEKDGNAIIFLEKDEEYSGNGKLLYQVIYDDLAKYSLDTLKKDVLIQYPDKHTLTYLKAGTKLISVPAEGYKVYPIDFGFRVLKGYRLATLESKKGDLRYVNSPVSGTVIFNEIPSERANYVFYLEE

CATH classification: 2.40.128.400 (+1 more: 2.40.50.100)

Foldseek 3Di:
DLAFDDPPDFWWKWWFPPDDQAWKWWADPVRPDIGTDDNDDDDPDDTTITGTDDDRDQVVQPDQFGQTWMKIGGPVNPDIDTDHGGAGKDKFKADEPAKAADGAWDWDAFFQWGIWHAYPVGDIDTGTHRHTDTFHHGQDSVGRRMDMTMHHD/DDDDPPVQAKWKWWWPPDDQAWKWWADPPRPDIGTDDRPDDDPDDTTITGTDDQADQVVCPVQWRQIWMKIADSVRPDIDTRHGGAGKDKFKDWAQDKAAPAAFDWAAFFAWGIWHAYPVGDIDTGTHRATDGFHGYFHDDPHTMDMTMHHD/DLAFDDPPDFWWKWWFPPDDQAWKWFADDVRPDIRGDDRPDDDDDPTTITGTDRDDDQVVQPVQWGQTWMKIGGPVNPDIDTDHGGAGKDKFKADEPAKAADGAWDWDAFFQWGIWHAYPVGDIDTGTHRATDTQHAGQDSVGRRMDMTMHHD/DDDQDDPHGDKWKWWWPPDDQAWKWWQDPPNPDIRGDDSVDDDDDPTTITGTDDQADQVVCPVFWRQIWMKIADPVRPDIDTDHGGAGKDKFKDWAQDKAAPFAFDWAAFFQFGIWYAHPVGDIDTGTHRAGDGFHGYWDDDPGTMDMTMHHD/DDAPDKWKWWFPPPDPAWKWWAPPPRPDIRTDPPDDDDPTTITGTDDDDDQVVQPVFFGQTWMKIGDPVVRAIDTHHGGAGKDKFKQDEPAKAAHDFRAWDAWFQFGIWHAYPVGDIDTRTHHHTGGFHADADVVDPNIDMTMHHD/DPCPPVPDFAWWKWKWPPDDQAWKWFQDDVRPDIGGDDRPDDDPDDGIITGTDDADDQVVQPDFWGVIKMKIGHRVNPDIDIDHTRAGKDKFWADEPAKAADHFFAWDAFFQFGIWHAYPVGDIDTGTHNHTDGFHHYDDVVDPNIDMTMHHD